Protein AF-L7JTT8-F1 (afdb_monomer_lite)

Secondary structure (DSSP, 8-state):
-----------GGG--TTS--SEEEEEHHHHHHHHHHHHHHHTSSS----EEEEEEEE--TTS-HHHHHHHHHHHHTSTTTT-TTEEEEEEEEES-----S-----SSEEEEEEES--HHHHHT--S--SEEEEES-EE-S-EE--TT--EEEEEEEEE-TT-EEEE-TT--EEEEEEEEEEEEETTTEEEEEEEEEEEEEEE-TTSPEEEEEEEEEE-S-EEEES-EEEEEEEEEEE-TT-EEEEEEEEEEEEEES-BEEEE-TTEEEEEEEEEES-BTTTEEEE--SEEEEEEEES-EE-S-EEE-SEEEEEEEES-EEPTT-EEEE-SPPSEEEEES-BEEEEETTTEEEEE-S-GGG-EEEEEEETTTEEEEEEEEEEEEE-SS-B--EEEEEEEEEEESS-EEEEE-TT-SEEEEES-BEEEEEEESEEEEEEEEEEEEEEEE-SSTTSPPEEEEEEEEEEEEEEE-S-EEEEEEES-EESSTT-EEEE-S-EEEEEEEEEEEEEEEGGGTEEEEEEEEEEEEEETTTTEEEEEEEEEE-SEE--TT--EEEEEEEEEPTT-EEEE-TT-SEEEEES-BEEEEETTSTT---EEE-TT-EEEEEEEETTEEEEEEES-EE-S-EEE-S-EEEEEEES-EESTT-EEEE-TT--EEEEES-BEEEEEEETTEEEEEEE-TT-EEEEE-SSTTSPEEEEEEEEE-SS-EE--TTEEEEEEEEEE-BTTB-EEE-TT--EEEEES-BEEEEES-GGG--EEEEES--SS-EEEEE--SS-EEEEEEEE-BTBPPEEEEEEESS-EEEEE-SHHHHTS--TTTSSSPPPEEEEEEE--S-----TTSPEEEE-SSEEEHHHHHHHHHHHHHTT--PPP--

Foldseek 3Di:
DDDPDDPDDDDLVRDDPVPQAQEDADELVCCVVCVVSLLVVQVPDDDQAAHAYEYEYDDDPPDDLVVSLVSVQDSLPGNNVLDPNHQEYEYAYECEEHAHDARDRPQHAYEYAYAQYAPNDLQRDHQAYAYYHYYCYEAEAAAEDHLNYQEYHYENYEYDPPHEYEAEQNHQWYWHAQHAAWYAYPQFGIKGAHGRWTWIWHADPVGAIETETERIEGDAAGEDEGAHPEAYAECYEYDQVYEHEYAEEAAYYEHYNYFYEYEDQRHAEYAYYEYELDECVGYHYHDYQEYAEYAYYLYEAAAAAEANHHYQYYYYENYEYDPPYEDEYQDAYQKYKHALYAAWYHYNVFWIWGADPRRHWWIWIWHADPPREIATATEQTEIEGDPPEPPHHQHAHYENYEYPDEHEYEDELNHAKHKYAQYAAKYAYHYQKGFIKGAHSGWIWIWHDPDRPHAIAIATERIEGAAAIERPDAHQEYHAYLYYYPDQAHEYEYQDHYQKYWYAQYAHFYYYVNQRFHRKGAHRWIWIQHLVQLETAIEHQIEGAAEEGDLSRAAYHAANYEYDPPHEYEDDPNHAWYWHAQYAAKYADHPPQQRGIFGDHRGWIWTWHHDDDQAIAIETEQGEAEAAGHRAARYQEYHAYNYHYDPQHEHEHHLNYFKYKHAQYQHWYWYDQPPFTDIDGDHGQKIWMWGDPDSNAAIEIEIEGEEFPAAAEGGLRHQEYEYENYEYAQRHEYEDELNHQEYEAEQYEYEYEDQECANHFKYKYHYYHQHKYKYKYADPAKWKKWKWWDWVPDDIDIAIEIDGGTAIEIDHPVLVPVDDDPVCVVTGDITIMMGTDDDPDDDDDPVHDYHYDPDRYDYPSVVVVVVVVVCVVVDDPDDDD

Organism: Trachipleistophora hominis (NCBI:txid72359)

Structure (mmCIF, N/CA/C/O backbone):
data_AF-L7JTT8-F1
#
_entry.id   AF-L7JTT8-F1
#
loop_
_atom_site.group_PDB
_atom_site.id
_atom_site.type_symbol
_atom_site.label_atom_id
_atom_site.label_alt_id
_atom_site.label_comp_id
_atom_site.label_asym_id
_atom_site.label_entity_id
_atom_site.label_seq_id
_atom_site.pdbx_PDB_ins_code
_atom_site.Cartn_x
_atom_site.Cartn_y
_atom_site.Cartn_z
_atom_site.occupancy
_atom_site.B_iso_or_equiv
_atom_site.auth_seq_id
_atom_site.auth_comp_id
_atom_site.auth_asym_id
_atom_site.auth_atom_id
_atom_site.pdbx_PDB_model_num
ATOM 1 N N . VAL A 1 1 ? -7.620 -20.771 49.310 1.00 27.98 1 VAL A N 1
ATOM 2 C CA . VAL A 1 1 ? -6.672 -21.508 50.173 1.00 27.98 1 VAL A CA 1
ATOM 3 C C . VAL A 1 1 ? -7.478 -22.608 50.812 1.00 27.98 1 VAL A C 1
ATOM 5 O O . VAL A 1 1 ? -8.262 -22.327 51.709 1.00 27.98 1 VAL A O 1
ATOM 8 N N . ASP A 1 2 ? -7.389 -23.804 50.242 1.00 24.67 2 ASP A N 1
ATOM 9 C CA . ASP A 1 2 ? -8.136 -24.966 50.705 1.00 24.67 2 ASP A CA 1
ATOM 10 C C . ASP A 1 2 ? -7.525 -25.446 52.020 1.00 24.67 2 ASP A C 1
ATOM 12 O O . ASP A 1 2 ? -6.419 -25.981 52.055 1.00 24.67 2 ASP A O 1
ATOM 16 N N . SER A 1 3 ? -8.224 -25.198 53.124 1.00 30.36 3 SER A N 1
ATOM 17 C CA . SER A 1 3 ? -7.958 -25.891 54.377 1.00 30.36 3 SER A CA 1
ATOM 18 C C . SER A 1 3 ? -8.435 -27.334 54.220 1.00 30.36 3 SER A C 1
ATOM 20 O O . SER A 1 3 ? -9.645 -27.582 54.177 1.00 30.36 3 SER A O 1
ATOM 22 N N . GLU A 1 4 ? -7.499 -28.278 54.116 1.00 32.50 4 GLU A N 1
ATOM 23 C CA . GLU A 1 4 ? -7.798 -29.708 54.188 1.00 32.50 4 GLU A CA 1
ATOM 24 C C . GLU A 1 4 ? -8.633 -29.971 55.449 1.00 32.50 4 GLU A C 1
ATOM 26 O O . GLU A 1 4 ? -8.182 -29.783 56.580 1.00 32.50 4 GLU A O 1
ATOM 31 N N . THR A 1 5 ? -9.901 -30.330 55.253 1.00 42.75 5 THR A N 1
ATOM 32 C CA . THR A 1 5 ? -10.816 -30.605 56.360 1.00 42.75 5 THR A CA 1
ATOM 33 C C . THR A 1 5 ? -10.633 -32.062 56.762 1.00 42.75 5 THR A C 1
ATOM 35 O O . THR A 1 5 ? -11.178 -32.963 56.129 1.00 42.75 5 THR A O 1
ATOM 38 N N . TYR A 1 6 ? -9.839 -32.303 57.803 1.00 40.25 6 TYR A N 1
ATOM 39 C CA . TYR A 1 6 ? -9.668 -33.635 58.376 1.00 40.25 6 TYR A CA 1
ATOM 40 C C . TYR A 1 6 ? -10.848 -33.953 59.297 1.00 40.25 6 TYR A C 1
ATOM 42 O O . TYR A 1 6 ? -10.952 -33.431 60.406 1.00 40.25 6 TYR A O 1
ATOM 50 N N . ILE A 1 7 ? -11.751 -34.818 58.835 1.00 49.19 7 ILE A N 1
ATOM 51 C CA . ILE A 1 7 ? -12.820 -35.372 59.670 1.00 49.19 7 ILE A CA 1
ATOM 52 C C . ILE A 1 7 ? -12.223 -36.548 60.446 1.00 49.19 7 ILE A C 1
ATOM 54 O O . ILE A 1 7 ? -12.081 -37.645 59.908 1.00 49.19 7 ILE A O 1
ATOM 58 N N . MET A 1 8 ? -11.839 -36.313 61.700 1.00 48.69 8 MET A N 1
ATOM 59 C CA . MET A 1 8 ? -11.282 -37.342 62.576 1.00 48.69 8 MET A CA 1
ATOM 60 C C . MET A 1 8 ? -12.337 -37.759 63.614 1.00 48.69 8 MET A C 1
ATOM 62 O O . MET A 1 8 ? -12.763 -36.917 64.406 1.00 48.69 8 MET A O 1
ATOM 66 N N . PRO A 1 9 ? -12.793 -39.025 63.632 1.00 54.25 9 PRO A N 1
ATOM 67 C CA . PRO A 1 9 ? -13.640 -39.525 64.707 1.00 54.25 9 PRO A CA 1
ATOM 68 C C . PRO A 1 9 ? -12.781 -39.678 65.968 1.00 54.25 9 PRO A C 1
ATOM 70 O O . PRO A 1 9 ? -11.876 -40.507 66.005 1.00 54.25 9 PRO A O 1
ATOM 73 N N . ILE A 1 10 ? -13.032 -38.850 66.982 1.00 59.66 10 ILE A N 1
ATOM 74 C CA . ILE A 1 10 ? -12.271 -38.830 68.238 1.00 59.66 10 ILE A CA 1
ATOM 75 C C . ILE A 1 10 ? -13.243 -39.063 69.396 1.00 59.66 10 ILE A C 1
ATOM 77 O O . ILE A 1 10 ? -14.279 -38.402 69.475 1.00 59.66 10 ILE A O 1
ATOM 81 N N . PHE A 1 11 ? -12.910 -39.969 70.318 1.00 64.25 11 PHE A N 1
ATOM 82 C CA . PHE A 1 11 ? -13.605 -40.047 71.603 1.00 64.25 11 PHE A CA 1
ATOM 83 C C . PHE A 1 11 ? -13.240 -38.820 72.446 1.00 64.25 11 PHE A C 1
ATOM 85 O O . PHE A 1 11 ? -12.066 -38.495 72.578 1.00 64.25 11 PHE A O 1
ATOM 92 N N . ILE A 1 12 ? -14.211 -38.146 73.071 1.00 65.31 12 ILE A N 1
ATOM 93 C CA . ILE A 1 12 ? -13.983 -36.887 73.821 1.00 65.31 12 ILE A CA 1
ATOM 94 C C . ILE A 1 12 ? -12.871 -37.014 74.875 1.00 65.31 12 ILE A C 1
ATOM 96 O O . ILE A 1 12 ? -12.099 -36.081 75.103 1.00 65.31 12 ILE A O 1
ATOM 100 N N . ASN A 1 13 ? -12.733 -38.195 75.477 1.00 65.50 13 ASN A N 1
ATOM 101 C CA . ASN A 1 13 ? -11.697 -38.477 76.470 1.00 65.50 13 ASN A CA 1
ATOM 102 C C . ASN A 1 13 ? -10.275 -38.457 75.871 1.00 65.50 13 ASN A C 1
ATOM 104 O O . ASN A 1 13 ? -9.331 -38.074 76.561 1.00 65.50 13 ASN A O 1
ATOM 108 N N . GLU A 1 14 ? -10.136 -38.783 74.584 1.00 63.78 14 GLU A N 1
ATOM 109 C CA . GLU A 1 14 ? -8.891 -38.786 73.800 1.00 63.78 14 GLU A CA 1
ATOM 110 C C . GLU A 1 14 ? -8.620 -37.437 73.113 1.00 63.78 14 GLU A C 1
ATOM 112 O O . GLU A 1 14 ? -7.566 -37.235 72.507 1.00 63.78 14 GLU A O 1
ATOM 117 N N . PHE A 1 15 ? -9.554 -36.486 73.225 1.00 67.25 15 PHE A N 1
ATOM 118 C CA . PHE A 1 15 ? -9.426 -35.159 72.642 1.00 67.25 15 PHE A CA 1
ATOM 119 C C . PHE A 1 15 ? -8.318 -34.367 73.354 1.00 67.25 15 PHE A C 1
ATOM 121 O O . PHE A 1 15 ? -8.438 -34.001 74.534 1.00 67.25 15 PHE A O 1
ATOM 128 N N . ASN A 1 16 ? -7.218 -34.134 72.632 1.00 62.75 16 ASN A N 1
ATOM 129 C CA . ASN A 1 16 ? -6.068 -33.369 73.095 1.00 62.75 16 ASN A CA 1
ATOM 130 C C . ASN A 1 16 ? -6.183 -31.911 72.624 1.00 62.75 16 ASN A C 1
ATOM 132 O O . ASN A 1 16 ? -5.993 -31.616 71.445 1.00 62.75 16 ASN A O 1
ATOM 136 N N . MET A 1 17 ? -6.452 -31.005 73.569 1.00 59.16 17 MET A N 1
ATOM 137 C CA . MET A 1 17 ? -6.662 -29.577 73.299 1.00 59.16 17 MET A CA 1
ATOM 138 C C . MET A 1 17 ? -5.411 -28.840 72.786 1.00 59.16 17 MET A C 1
ATOM 140 O O . MET A 1 17 ? -5.528 -27.720 72.301 1.00 59.16 17 MET A O 1
ATOM 144 N N . TYR A 1 18 ? -4.220 -29.453 72.843 1.00 59.47 18 TYR A N 1
ATOM 145 C CA . TYR A 1 18 ? -2.993 -28.872 72.279 1.00 59.47 18 TYR A CA 1
ATOM 146 C C . TYR A 1 18 ? -2.925 -28.931 70.743 1.00 59.47 18 TYR A C 1
ATOM 148 O O . TYR A 1 18 ? -2.085 -28.251 70.152 1.00 59.47 18 TYR A O 1
ATOM 156 N N . TYR A 1 19 ? -3.794 -29.703 70.080 1.00 58.41 19 TYR A N 1
ATOM 157 C CA . TYR A 1 19 ? -3.967 -29.614 68.629 1.00 58.41 19 TYR A CA 1
ATOM 158 C C . TYR A 1 19 ? -4.920 -28.458 68.322 1.00 58.41 19 TYR A C 1
ATOM 160 O O . TYR A 1 19 ? -6.042 -28.433 68.816 1.00 58.41 19 TYR A O 1
ATOM 168 N N . VAL A 1 20 ? -4.452 -27.468 67.557 1.00 56.12 20 VAL A N 1
ATOM 169 C CA . VAL A 1 20 ? -5.143 -26.185 67.348 1.00 56.12 20 VAL A CA 1
ATOM 170 C C . VAL A 1 20 ? -6.488 -26.397 66.648 1.00 56.12 20 VAL A C 1
ATOM 172 O O . VAL A 1 20 ? -6.570 -26.522 65.427 1.00 56.12 20 VAL A O 1
ATOM 175 N N . VAL A 1 21 ? -7.563 -26.437 67.430 1.00 63.09 21 VAL A N 1
ATOM 176 C CA . VAL A 1 21 ? -8.928 -26.559 66.920 1.00 63.09 21 VAL A CA 1
ATOM 177 C C . VAL A 1 21 ? -9.446 -25.161 66.625 1.00 63.09 21 VAL A C 1
ATOM 179 O O . VAL A 1 21 ? -9.810 -24.411 67.523 1.00 63.09 21 VAL A O 1
ATOM 182 N N . HIS A 1 22 ? -9.482 -24.800 65.347 1.00 72.31 22 HIS A N 1
ATOM 183 C CA . HIS A 1 22 ? -10.077 -23.535 64.911 1.00 72.31 22 HIS A CA 1
ATOM 184 C C . HIS A 1 22 ? -11.612 -23.604 64.829 1.00 72.31 22 HIS A C 1
ATOM 186 O O . HIS A 1 22 ? -12.284 -22.576 64.951 1.00 72.31 22 HIS A O 1
ATOM 192 N N . CYS A 1 23 ? -12.176 -24.803 64.636 1.00 80.19 23 CYS A N 1
ATOM 193 C CA . CYS A 1 23 ? -13.611 -25.023 64.469 1.00 80.19 23 CYS A CA 1
ATOM 194 C C . CYS A 1 23 ? -14.037 -26.405 64.992 1.00 80.19 23 CYS A C 1
ATOM 196 O O . CYS A 1 23 ? -13.415 -27.409 64.649 1.00 80.19 23 CYS A O 1
ATOM 198 N N . LEU A 1 24 ? -15.111 -26.455 65.779 1.00 82.12 24 LEU A N 1
ATOM 199 C CA . LEU A 1 24 ? -15.810 -27.677 66.175 1.00 82.12 24 LEU A CA 1
ATOM 200 C C . LEU A 1 24 ? -17.155 -27.739 65.462 1.00 82.12 24 LEU A C 1
ATOM 202 O O . LEU A 1 24 ? -17.934 -26.796 65.551 1.00 82.12 24 LEU A O 1
ATOM 206 N N . ILE A 1 25 ? -17.443 -28.855 64.799 1.00 84.31 25 ILE A N 1
ATOM 207 C CA . ILE A 1 25 ? -18.736 -29.113 64.158 1.00 84.31 25 ILE A CA 1
ATOM 208 C C . ILE A 1 25 ? -19.319 -30.364 64.801 1.00 84.31 25 ILE A C 1
ATOM 210 O O . ILE A 1 25 ? -18.666 -31.406 64.812 1.00 84.31 25 ILE A O 1
ATOM 214 N N . MET A 1 26 ? -20.529 -30.268 65.345 1.00 85.38 26 MET A N 1
ATOM 215 C CA . MET A 1 26 ? -21.175 -31.386 66.029 1.00 85.38 26 MET A CA 1
ATOM 216 C C . MET A 1 26 ? -22.682 -31.428 65.785 1.00 85.38 26 MET A C 1
ATOM 218 O O . MET A 1 26 ? -23.322 -30.405 65.547 1.00 85.38 26 MET A O 1
ATOM 222 N N . ASP A 1 27 ? -23.241 -32.632 65.861 1.00 85.62 27 ASP A N 1
ATOM 223 C CA . ASP A 1 27 ? -24.686 -32.860 65.887 1.00 85.62 27 ASP A CA 1
ATOM 224 C C . ASP A 1 27 ? -25.250 -32.570 67.289 1.00 85.62 27 ASP A C 1
ATOM 226 O O . ASP A 1 27 ? -24.572 -32.794 68.297 1.00 85.62 27 ASP A O 1
ATOM 230 N N . TYR A 1 28 ? -26.493 -32.091 67.372 1.00 86.69 28 TYR A N 1
ATOM 231 C CA . TYR A 1 28 ? -27.132 -31.761 68.648 1.00 86.69 28 TYR A CA 1
ATOM 232 C C . TYR A 1 28 ? -27.208 -32.944 69.626 1.00 86.69 28 TYR A C 1
ATOM 234 O O . TYR A 1 28 ? -27.111 -32.723 70.830 1.00 86.69 28 TYR A O 1
ATOM 242 N N . ARG A 1 29 ? -27.335 -34.189 69.143 1.00 85.31 29 ARG A N 1
ATOM 243 C CA . ARG A 1 29 ? -27.372 -35.391 69.999 1.00 85.31 29 ARG A CA 1
ATOM 244 C C . ARG A 1 29 ? -26.031 -35.644 70.660 1.00 85.31 29 ARG A C 1
ATOM 246 O O . ARG A 1 29 ? -25.969 -36.003 71.826 1.00 85.31 29 ARG A O 1
ATOM 253 N N . PHE A 1 30 ? -24.948 -35.402 69.924 1.00 85.44 30 PHE A N 1
ATOM 254 C CA . PHE A 1 30 ? -23.607 -35.510 70.480 1.00 85.44 30 PHE A CA 1
ATOM 255 C C . PHE A 1 30 ? -23.396 -34.490 71.600 1.00 85.44 30 PHE A C 1
ATOM 257 O O . PHE A 1 30 ? -22.829 -34.833 72.635 1.00 85.44 30 PHE A O 1
ATOM 264 N N . LEU A 1 31 ? -23.881 -33.259 71.409 1.00 86.38 31 LEU A N 1
ATOM 265 C CA . LEU A 1 31 ? -23.860 -32.238 72.452 1.00 86.38 31 LEU A CA 1
ATOM 266 C C . LEU A 1 31 ? -24.739 -32.633 73.652 1.00 86.38 31 LEU A C 1
ATOM 268 O O . LEU A 1 31 ? -24.303 -32.457 74.782 1.00 86.38 31 LEU A O 1
ATOM 272 N N . GLU A 1 32 ? -25.928 -33.198 73.415 1.00 84.94 32 GLU A N 1
ATOM 273 C CA . GLU A 1 32 ? -26.842 -33.686 74.463 1.00 84.94 32 GLU A CA 1
ATOM 274 C C . GLU A 1 32 ? -26.200 -34.780 75.322 1.00 84.94 32 GLU A C 1
ATOM 276 O O . GLU A 1 32 ? -26.195 -34.682 76.547 1.00 84.94 32 GLU A O 1
ATOM 281 N N . ASP A 1 33 ? -25.587 -35.777 74.688 1.00 84.88 33 ASP A N 1
ATOM 282 C CA . ASP A 1 33 ? -24.995 -36.923 75.382 1.00 84.88 33 ASP A CA 1
ATOM 283 C C . ASP A 1 33 ? -23.679 -36.578 76.104 1.00 84.88 33 ASP A C 1
ATOM 285 O O . ASP A 1 33 ? -23.238 -37.323 76.980 1.00 84.88 33 ASP A O 1
ATOM 289 N N . ASN A 1 34 ? -23.023 -35.468 75.738 1.00 84.44 34 ASN A N 1
ATOM 290 C CA . ASN A 1 34 ? -21.659 -35.163 76.177 1.00 84.44 34 ASN A CA 1
ATOM 291 C C . ASN A 1 34 ? -21.454 -33.743 76.725 1.00 84.44 34 ASN A C 1
ATOM 293 O O . ASN A 1 34 ? -20.308 -33.315 76.882 1.00 84.44 34 ASN A O 1
ATOM 297 N N . GLU A 1 35 ? -22.527 -33.016 77.039 1.00 84.25 35 GLU A N 1
ATOM 298 C CA . GLU A 1 35 ? -22.464 -31.636 77.535 1.00 84.25 35 GLU A CA 1
ATOM 299 C C . GLU A 1 35 ? -21.463 -31.483 78.686 1.00 84.25 35 GLU A C 1
ATOM 301 O O . GLU A 1 35 ? -20.560 -30.652 78.607 1.00 84.25 35 GLU A O 1
ATOM 306 N N . GLN A 1 36 ? -21.599 -32.307 79.731 1.00 82.12 36 GLN A N 1
ATOM 307 C CA . GLN A 1 36 ? -20.771 -32.213 80.934 1.00 82.12 36 GLN A CA 1
ATOM 308 C C . GLN A 1 36 ? -19.291 -32.476 80.625 1.00 82.12 36 GLN A C 1
ATOM 310 O O . GLN A 1 36 ? -18.429 -31.750 81.104 1.00 82.12 36 GLN A O 1
ATOM 315 N N . LEU A 1 37 ? -18.987 -33.458 79.767 1.00 82.25 37 LEU A N 1
ATOM 316 C CA . LEU A 1 37 ? -17.610 -33.785 79.378 1.00 82.25 37 LEU A CA 1
ATOM 317 C C . LEU A 1 37 ? -16.963 -32.660 78.561 1.00 82.25 37 LEU A C 1
ATOM 319 O O . LEU A 1 37 ? -15.780 -32.369 78.738 1.00 82.25 37 LEU A O 1
ATOM 323 N N . LEU A 1 38 ? -17.731 -32.028 77.669 1.00 81.69 38 LEU A N 1
ATOM 324 C CA . LEU A 1 38 ? -17.284 -30.871 76.893 1.00 81.69 38 LEU A CA 1
ATOM 325 C C . LEU A 1 38 ? -17.096 -29.649 77.800 1.00 81.69 38 LEU A C 1
ATOM 327 O O . LEU A 1 38 ? -16.070 -28.977 77.719 1.00 81.69 38 LEU A O 1
ATOM 331 N N . ALA A 1 39 ? -18.040 -29.383 78.702 1.00 78.81 39 ALA A N 1
ATOM 332 C CA . ALA A 1 39 ? -17.930 -28.300 79.670 1.00 78.81 39 ALA A CA 1
ATOM 333 C C . ALA A 1 39 ? -16.695 -28.476 80.560 1.00 78.81 39 ALA A C 1
ATOM 335 O O . ALA A 1 39 ? -15.906 -27.543 80.686 1.00 78.81 39 ALA A O 1
ATOM 336 N N . ASP A 1 40 ? -16.483 -29.676 81.103 1.00 79.06 40 ASP A N 1
ATOM 337 C CA . ASP A 1 40 ? -15.329 -29.991 81.940 1.00 79.06 40 ASP A CA 1
ATOM 338 C C . ASP A 1 40 ? -14.029 -29.831 81.141 1.00 79.06 40 ASP A C 1
ATOM 340 O O . ASP A 1 40 ? -13.128 -29.138 81.591 1.00 79.06 40 ASP A O 1
ATOM 344 N N . LYS A 1 41 ? -13.927 -30.369 79.916 1.00 76.38 41 LYS A N 1
ATOM 345 C CA . LYS A 1 41 ? -12.713 -30.239 79.084 1.00 76.38 41 LYS A CA 1
ATOM 346 C C . LYS A 1 41 ? -12.350 -28.786 78.770 1.00 76.38 41 LYS A C 1
ATOM 348 O O . LYS A 1 41 ? -11.179 -28.437 78.871 1.00 76.38 41 LYS A O 1
ATOM 353 N N . PHE A 1 42 ? -13.321 -27.955 78.391 1.00 74.56 42 PHE A N 1
ATOM 354 C CA . PHE A 1 42 ? -13.071 -26.591 77.905 1.00 74.56 42 PHE A CA 1
ATOM 355 C C . PHE A 1 42 ? -13.105 -25.509 78.999 1.00 74.56 42 PHE A C 1
ATOM 357 O O . PHE A 1 42 ? -12.695 -24.380 78.727 1.00 74.56 42 PHE A O 1
ATOM 364 N N . ASN A 1 43 ? -13.529 -25.847 80.225 1.00 70.12 43 ASN A N 1
ATOM 365 C CA . ASN A 1 43 ? -13.457 -24.972 81.405 1.00 70.12 43 ASN A CA 1
ATOM 366 C C . ASN A 1 43 ? -12.253 -25.269 82.334 1.00 70.12 43 ASN A C 1
ATOM 368 O O . ASN A 1 43 ? -12.160 -24.656 83.399 1.00 70.12 43 ASN A O 1
ATOM 372 N N . ILE A 1 44 ? -11.331 -26.180 81.975 1.00 58.59 44 ILE A N 1
ATOM 373 C CA . ILE A 1 44 ? -10.122 -26.472 82.774 1.00 58.59 44 ILE A CA 1
ATOM 374 C C . ILE A 1 44 ? -9.041 -25.394 82.570 1.00 58.59 44 ILE A C 1
ATOM 376 O O . ILE A 1 44 ? -8.459 -25.281 81.492 1.00 58.59 44 ILE A O 1
ATOM 380 N N . ASP A 1 45 ? -8.740 -24.691 83.668 1.00 53.44 45 ASP A N 1
ATOM 381 C CA . ASP A 1 45 ? -7.592 -23.811 83.935 1.00 53.44 45 ASP A CA 1
ATOM 382 C C . ASP A 1 45 ? -7.370 -22.604 82.999 1.00 53.44 45 ASP A C 1
ATOM 384 O O . ASP A 1 45 ? -7.882 -22.522 81.894 1.00 53.44 45 ASP A O 1
ATOM 388 N N . SER A 1 46 ? -6.593 -21.630 83.499 1.00 54.62 46 SER A N 1
ATOM 389 C CA . SER A 1 46 ? -6.308 -20.243 83.042 1.00 54.62 46 SER A CA 1
ATOM 390 C C . SER A 1 46 ? -6.059 -19.926 81.544 1.00 54.62 46 SER A C 1
ATOM 392 O O . SER A 1 46 ? -5.718 -18.790 81.204 1.00 54.62 46 SER A O 1
ATOM 394 N N . THR A 1 47 ? -6.219 -20.880 80.635 1.00 59.00 47 THR A N 1
ATOM 395 C CA . THR A 1 47 ? -6.005 -20.755 79.191 1.00 59.00 47 THR A CA 1
ATOM 396 C C . THR A 1 47 ? -7.291 -20.310 78.489 1.00 59.00 47 THR A C 1
ATOM 398 O O . THR A 1 47 ? -8.272 -21.045 78.444 1.00 59.00 47 THR A O 1
ATOM 401 N N . LYS A 1 48 ? -7.293 -19.106 77.901 1.00 65.00 48 LYS A N 1
ATOM 402 C CA . LYS A 1 48 ? -8.394 -18.641 77.039 1.00 65.00 48 LYS A CA 1
ATOM 403 C C . LYS A 1 48 ? -8.282 -19.289 75.660 1.00 65.00 48 LYS A C 1
ATOM 405 O O . LYS A 1 48 ? -7.465 -18.866 74.842 1.00 65.00 48 LYS A O 1
ATOM 410 N N . TRP A 1 49 ? -9.087 -20.315 75.412 1.00 73.81 49 TRP A N 1
ATOM 411 C CA . TRP A 1 49 ? -9.226 -20.919 74.088 1.00 73.81 49 TRP A CA 1
ATOM 412 C C . TRP A 1 49 ? -10.070 -20.014 73.189 1.00 73.81 49 TRP A C 1
ATOM 414 O O . TRP A 1 49 ? -10.916 -19.284 73.680 1.00 73.81 49 TRP A O 1
ATOM 424 N N . ASN A 1 50 ? -9.830 -20.029 71.879 1.00 75.81 50 ASN A N 1
ATOM 425 C CA . ASN A 1 50 ? -10.551 -19.192 70.919 1.00 75.81 50 ASN A CA 1
ATOM 426 C C . ASN A 1 50 ? -10.881 -20.026 69.680 1.00 75.81 50 ASN A C 1
ATOM 428 O O . ASN A 1 50 ? -10.021 -20.212 68.819 1.00 75.81 50 ASN A O 1
ATOM 432 N N . PHE A 1 51 ? -12.113 -20.523 69.583 1.00 80.25 51 PHE A N 1
ATOM 433 C CA . PHE A 1 51 ? -12.547 -21.355 68.457 1.00 80.25 51 PHE A CA 1
ATOM 434 C C . PHE A 1 51 ? -13.979 -21.036 68.008 1.00 80.25 51 PHE A C 1
ATOM 436 O O . PHE A 1 51 ? -14.726 -20.325 68.685 1.00 80.25 51 PHE A O 1
ATOM 443 N N . SER A 1 52 ? -14.346 -21.534 66.824 1.00 85.06 52 SER A N 1
ATOM 444 C CA . SER A 1 52 ? -15.716 -21.468 66.298 1.00 85.06 52 SER A CA 1
ATOM 445 C C . SER A 1 52 ? -16.473 -22.755 66.623 1.00 85.06 52 SER A C 1
ATOM 447 O O . SER A 1 52 ? -15.914 -23.840 66.484 1.00 85.06 52 SER A O 1
ATOM 449 N N . LEU A 1 53 ? -17.739 -22.657 67.020 1.00 87.44 53 LEU A N 1
ATOM 450 C CA . LEU A 1 53 ? -18.602 -23.813 67.272 1.00 87.44 53 LEU A CA 1
ATOM 451 C C . LEU A 1 53 ? -19.757 -23.826 66.267 1.00 87.44 53 LEU A C 1
ATOM 453 O O . LEU A 1 53 ? -20.470 -22.834 66.154 1.00 87.44 53 LEU A O 1
ATOM 457 N N . GLN A 1 54 ? -19.968 -24.946 65.577 1.00 89.69 54 GLN A N 1
ATOM 458 C CA . GLN A 1 54 ? -21.142 -25.219 64.753 1.00 89.69 54 GLN A CA 1
ATOM 459 C C . GLN A 1 54 ? -21.961 -26.367 65.354 1.00 89.69 54 GLN A C 1
ATOM 461 O O . GLN A 1 54 ? -21.431 -27.456 65.579 1.00 89.69 54 GLN A O 1
ATOM 466 N N . ILE A 1 55 ? -23.257 -26.131 65.561 1.00 90.00 55 ILE A N 1
ATOM 467 C CA . ILE A 1 55 ? -24.212 -27.129 66.058 1.00 90.00 55 ILE A CA 1
ATOM 468 C C . ILE A 1 55 ? -25.256 -27.397 64.975 1.00 90.00 55 ILE A C 1
ATOM 470 O O . ILE A 1 55 ? -25.964 -26.481 64.552 1.00 90.00 55 ILE A O 1
ATOM 474 N N . ASP A 1 56 ? -25.365 -28.653 64.552 1.00 90.62 56 ASP A N 1
ATOM 475 C CA . ASP A 1 56 ? -26.340 -29.114 63.569 1.00 90.62 56 ASP A CA 1
ATOM 476 C C . ASP A 1 56 ? -27.557 -29.758 64.263 1.00 90.62 56 ASP A C 1
ATOM 478 O O . ASP A 1 56 ? -27.450 -30.785 64.932 1.00 90.62 56 ASP A O 1
ATOM 482 N N . PHE A 1 57 ? -28.738 -29.177 64.060 1.00 87.94 57 PHE A N 1
ATOM 483 C CA . PHE A 1 57 ? -30.030 -29.674 64.530 1.00 87.94 57 PHE A CA 1
ATOM 484 C C . PHE A 1 57 ? -30.777 -30.387 63.394 1.00 87.94 57 PHE A C 1
ATOM 486 O O . PHE A 1 57 ? -31.458 -29.750 62.583 1.00 87.94 57 PHE A O 1
ATOM 493 N N . LYS A 1 58 ? -30.643 -31.719 63.340 1.00 85.81 58 LYS A N 1
ATOM 494 C CA . LYS A 1 58 ? -31.300 -32.615 62.370 1.00 85.81 58 LYS A CA 1
ATOM 495 C C . LYS A 1 58 ? -32.257 -33.568 63.092 1.00 85.81 58 LYS A C 1
ATOM 497 O O . LYS A 1 58 ? -31.861 -34.647 63.527 1.00 85.81 58 LYS A O 1
ATOM 502 N N . PHE A 1 59 ? -33.519 -33.170 63.234 1.00 78.00 59 PHE A N 1
ATOM 503 C CA . PHE A 1 59 ? -34.525 -33.985 63.924 1.00 78.00 59 PHE A CA 1
ATOM 504 C C . PHE A 1 59 ? -35.012 -35.140 63.049 1.00 78.00 59 PHE A C 1
ATOM 506 O O . PHE A 1 59 ? -35.143 -35.015 61.831 1.00 78.00 59 PHE A O 1
ATOM 513 N N . GLN A 1 60 ? -35.312 -36.282 63.668 1.00 68.56 60 GLN A N 1
ATOM 514 C CA . GLN A 1 60 ? -35.947 -37.390 62.955 1.00 68.56 60 GLN A CA 1
ATOM 515 C C . GLN A 1 60 ? -37.465 -37.176 62.911 1.00 68.56 60 GLN A C 1
ATOM 517 O O . GLN A 1 60 ? -38.057 -36.715 63.881 1.00 68.56 60 GLN A O 1
ATOM 522 N N . ILE A 1 61 ? -38.113 -37.614 61.823 1.00 58.53 61 ILE A N 1
ATOM 523 C CA . ILE A 1 61 ? -39.556 -37.451 61.514 1.00 58.53 61 ILE A CA 1
ATOM 524 C C . ILE A 1 61 ? -40.511 -37.878 62.666 1.00 58.53 61 ILE A C 1
ATOM 526 O O . ILE A 1 61 ? -41.693 -37.550 62.651 1.00 58.53 61 ILE A O 1
ATOM 530 N N . LYS A 1 62 ? -40.026 -38.612 63.678 1.00 58.25 62 LYS A N 1
ATOM 531 C CA . LYS A 1 62 ? -40.811 -39.144 64.806 1.00 58.25 62 LYS A CA 1
ATOM 532 C C . LYS A 1 62 ? -40.714 -38.348 66.119 1.00 58.25 62 LYS A C 1
ATOM 534 O O . LYS A 1 62 ? -41.428 -38.695 67.059 1.00 58.25 62 LYS A O 1
ATOM 539 N N . GLU A 1 63 ? -39.850 -37.340 66.237 1.00 64.69 63 GLU A N 1
ATOM 540 C CA . GLU A 1 63 ? -39.748 -36.539 67.469 1.00 64.69 63 GLU A CA 1
ATOM 541 C C . GLU A 1 63 ? -40.948 -35.581 67.591 1.00 64.69 63 GLU A C 1
ATOM 543 O O . GLU A 1 63 ? -41.287 -34.868 66.649 1.00 64.69 63 GLU A O 1
ATOM 548 N N . LYS A 1 64 ? -41.629 -35.564 68.750 1.00 66.25 64 LYS A N 1
ATOM 549 C CA . LYS A 1 64 ? -42.712 -34.598 69.001 1.00 66.25 64 LYS A CA 1
ATOM 550 C C . LYS A 1 64 ? -42.116 -33.186 69.086 1.00 66.25 64 LYS A C 1
ATOM 552 O O . LYS A 1 64 ? -41.124 -32.980 69.786 1.00 66.25 64 LYS A O 1
ATOM 557 N N . ASN A 1 65 ? -42.757 -32.212 68.438 1.00 67.44 65 ASN A N 1
ATOM 558 C CA . ASN A 1 65 ? -42.278 -30.823 68.377 1.00 67.44 65 ASN A CA 1
ATOM 559 C C . ASN A 1 65 ? -41.990 -30.209 69.760 1.00 67.44 65 ASN A C 1
ATOM 561 O O . ASN A 1 65 ? -40.971 -29.549 69.918 1.00 67.44 65 ASN A O 1
ATOM 565 N N . GLU A 1 66 ? -42.828 -30.463 70.770 1.00 67.12 66 GLU A N 1
ATOM 566 C CA . GLU A 1 66 ? -42.633 -29.935 72.135 1.00 67.12 66 GLU A CA 1
ATOM 567 C C . GLU A 1 66 ? -41.315 -30.421 72.762 1.00 67.12 66 GLU A C 1
ATOM 569 O O . GLU A 1 66 ? -40.519 -29.615 73.236 1.00 67.12 66 GLU A O 1
ATOM 574 N N . THR A 1 67 ? -41.016 -31.722 72.661 1.00 74.31 67 THR A N 1
ATOM 575 C CA . THR A 1 67 ? -39.752 -32.292 73.159 1.00 74.31 67 THR A CA 1
ATOM 576 C C . THR A 1 67 ? -38.522 -31.791 72.402 1.00 74.31 67 THR A C 1
ATOM 578 O O . THR A 1 67 ? -37.452 -31.675 72.992 1.00 74.31 67 THR A O 1
ATOM 581 N N . ALA A 1 68 ? -38.649 -31.480 71.109 1.00 76.50 68 ALA A N 1
ATOM 582 C CA . ALA A 1 68 ? -37.552 -30.922 70.318 1.00 76.50 68 ALA A CA 1
ATOM 583 C C . ALA A 1 68 ? -37.254 -29.463 70.705 1.00 76.50 68 ALA A C 1
ATOM 585 O O . ALA A 1 68 ? -36.090 -29.093 70.843 1.00 76.50 68 ALA A O 1
ATOM 586 N N . ILE A 1 69 ? -38.295 -28.653 70.938 1.00 77.31 69 ILE A N 1
ATOM 587 C CA . ILE A 1 69 ? -38.165 -27.249 71.355 1.00 77.31 69 ILE A CA 1
ATOM 588 C C . ILE A 1 69 ? -37.445 -27.146 72.702 1.00 77.31 69 ILE A C 1
ATOM 590 O O . ILE A 1 69 ? -36.507 -26.357 72.833 1.00 77.31 69 ILE A O 1
ATOM 594 N N . ASP A 1 70 ? -37.847 -27.954 73.685 1.00 76.75 70 ASP A N 1
ATOM 595 C CA . ASP A 1 70 ? -37.217 -27.951 75.008 1.00 76.75 70 ASP A CA 1
ATOM 596 C C . ASP A 1 70 ? -35.744 -28.369 74.924 1.00 76.75 70 ASP A C 1
ATOM 598 O O . ASP A 1 70 ? -34.885 -27.689 75.480 1.00 76.75 70 ASP A O 1
ATOM 602 N N . LYS A 1 71 ? -35.424 -29.404 74.134 1.00 80.31 71 LYS A N 1
ATOM 603 C CA . LYS A 1 71 ? -34.038 -29.836 73.892 1.00 80.31 71 LYS A CA 1
ATOM 604 C C . LYS A 1 71 ? -33.174 -28.737 73.278 1.00 80.31 71 LYS A C 1
ATOM 606 O O . LYS A 1 71 ? -32.075 -28.491 73.764 1.00 80.31 71 LYS A O 1
ATOM 611 N N . ILE A 1 72 ? -33.659 -28.048 72.244 1.00 82.19 72 ILE A N 1
ATOM 612 C CA . ILE A 1 72 ? -32.928 -26.933 71.618 1.00 82.19 72 ILE A CA 1
ATOM 613 C C . ILE A 1 72 ? -32.629 -25.845 72.654 1.00 82.19 72 ILE A C 1
ATOM 615 O O . ILE A 1 72 ? -31.496 -25.370 72.747 1.00 82.19 72 ILE A O 1
ATOM 619 N N . ASN A 1 73 ? -33.637 -25.457 73.441 1.00 77.44 73 ASN A N 1
ATOM 620 C CA . ASN A 1 73 ? -33.487 -24.409 74.446 1.00 77.44 73 ASN A CA 1
ATOM 621 C C . ASN A 1 73 ? -32.515 -24.819 75.560 1.00 77.44 73 ASN A C 1
ATOM 623 O O . ASN A 1 73 ? -31.726 -23.984 75.998 1.00 77.44 73 ASN A O 1
ATOM 627 N N . THR A 1 74 ? -32.536 -26.078 76.005 1.00 82.00 74 THR A N 1
ATOM 628 C CA . THR A 1 74 ? -31.593 -26.586 77.011 1.00 82.00 74 THR A CA 1
ATOM 629 C C . THR A 1 74 ? -30.163 -26.595 76.474 1.00 82.00 74 THR A C 1
ATOM 631 O O . THR A 1 74 ? -29.271 -26.049 77.119 1.00 82.00 74 THR A O 1
ATOM 634 N N . LEU A 1 75 ? -29.943 -27.124 75.266 1.00 84.31 75 LEU A N 1
ATOM 635 C CA . LEU A 1 75 ? -28.601 -27.264 74.687 1.00 84.31 75 LEU A CA 1
ATOM 636 C C . LEU A 1 75 ? -27.948 -25.921 74.359 1.00 84.31 75 LEU A C 1
ATOM 638 O O . LEU A 1 75 ? -26.749 -25.759 74.550 1.00 84.31 75 LEU A O 1
ATOM 642 N N . LEU A 1 76 ? -28.714 -24.934 73.896 1.00 79.94 76 LEU A N 1
ATOM 643 C CA . LEU A 1 76 ? -28.161 -23.607 73.614 1.00 79.94 76 LEU A CA 1
ATOM 644 C C . LEU A 1 76 ? -27.879 -22.784 74.876 1.00 79.94 76 LEU A C 1
ATOM 646 O O . LEU A 1 76 ? -27.074 -21.859 74.822 1.00 79.94 76 LEU A O 1
ATOM 650 N N . ASN A 1 77 ? -28.512 -23.122 76.003 1.00 79.31 77 ASN A N 1
ATOM 651 C CA . ASN A 1 77 ? -28.246 -22.501 77.302 1.00 79.31 77 ASN A CA 1
ATOM 652 C C . ASN A 1 77 ? -27.215 -23.271 78.139 1.00 79.31 77 ASN A C 1
ATOM 654 O O . ASN A 1 77 ? -26.941 -22.885 79.279 1.00 79.31 77 ASN A O 1
ATOM 658 N N . CYS A 1 78 ? -26.641 -24.340 77.592 1.00 83.38 78 CYS A N 1
ATOM 659 C CA . CYS A 1 78 ? -25.728 -25.192 78.323 1.00 83.38 78 CYS A CA 1
ATOM 660 C C . CYS A 1 78 ? -24.406 -24.487 78.656 1.00 83.38 78 CYS A C 1
ATOM 662 O O . CYS A 1 78 ? -23.989 -23.525 77.998 1.00 83.38 78 CYS A O 1
ATOM 664 N N . SER A 1 79 ? -23.726 -24.976 79.693 1.00 81.50 79 SER A N 1
ATOM 665 C CA . SER A 1 79 ? -22.484 -24.368 80.192 1.00 81.50 79 SER A CA 1
ATOM 666 C C . SER A 1 79 ? -21.366 -24.339 79.138 1.00 81.50 79 SER A C 1
ATOM 668 O O . SER A 1 79 ? -20.606 -23.372 79.074 1.00 81.50 79 SER A O 1
ATOM 670 N N . PHE A 1 80 ? -21.307 -25.347 78.262 1.00 84.88 80 PHE A N 1
ATOM 671 C CA . PHE A 1 80 ? -20.324 -25.433 77.184 1.00 84.88 80 PHE A CA 1
ATOM 672 C C . PHE A 1 80 ? -20.564 -24.401 76.069 1.00 84.88 80 PHE A C 1
ATOM 674 O O . PHE A 1 80 ? -19.659 -23.635 75.748 1.00 84.88 80 PHE A O 1
ATOM 681 N N . VAL A 1 81 ? -21.781 -24.313 75.513 1.00 84.00 81 VAL A N 1
ATOM 682 C CA . VAL A 1 81 ? -22.131 -23.342 74.448 1.00 84.00 81 VAL A CA 1
ATOM 683 C C . VAL A 1 81 ? -21.965 -21.898 74.935 1.00 84.00 81 VAL A C 1
ATOM 685 O O . VAL A 1 81 ? -21.551 -20.997 74.191 1.00 84.00 81 VAL A O 1
ATOM 688 N N . ASN A 1 82 ? -22.210 -21.677 76.225 1.00 78.56 82 ASN A N 1
ATOM 689 C CA . ASN A 1 82 ? -22.062 -20.375 76.855 1.00 78.56 82 ASN A CA 1
ATOM 690 C C . ASN A 1 82 ? -20.625 -20.036 77.284 1.00 78.56 82 ASN A C 1
ATOM 692 O O . ASN A 1 82 ? -20.371 -18.871 77.583 1.00 78.56 82 ASN A O 1
ATOM 696 N N . CYS A 1 83 ? -19.656 -20.950 77.169 1.00 78.06 83 CYS A N 1
ATOM 697 C CA . CYS A 1 83 ? -18.245 -20.714 77.508 1.00 78.06 83 CYS A CA 1
ATOM 698 C C . CYS A 1 83 ? -17.621 -19.530 76.735 1.00 78.06 83 CYS A C 1
ATOM 700 O O . CYS A 1 83 ? -17.842 -19.379 75.529 1.00 78.06 83 CYS A O 1
ATOM 702 N N . GLU A 1 84 ? -16.813 -18.694 77.403 1.00 76.94 84 GLU A N 1
ATOM 703 C CA . GLU A 1 84 ? -16.132 -17.531 76.794 1.00 76.94 84 GLU A CA 1
ATOM 704 C C . GLU A 1 84 ? -15.183 -17.909 75.647 1.00 76.94 84 GLU A C 1
ATOM 706 O O . GLU A 1 84 ? -14.879 -17.069 74.806 1.00 76.94 84 GLU A O 1
ATOM 711 N N . SER A 1 85 ? -14.761 -19.173 75.579 1.00 78.94 85 SER A N 1
ATOM 712 C CA . SER A 1 85 ? -13.824 -19.673 74.572 1.00 78.94 85 SER A CA 1
ATOM 713 C C . SER A 1 85 ? -14.385 -19.744 73.140 1.00 78.94 85 SER A C 1
ATOM 715 O O . SER A 1 85 ? -13.644 -19.947 72.172 1.00 78.94 85 SER A O 1
ATOM 717 N N . ILE A 1 86 ? -15.707 -19.607 72.990 1.00 82.19 86 ILE A N 1
ATOM 718 C CA . ILE A 1 86 ? -16.401 -19.635 71.698 1.00 82.19 86 ILE A CA 1
ATOM 719 C C . ILE A 1 86 ? -16.542 -18.203 71.179 1.00 82.19 86 ILE A C 1
ATOM 721 O O . ILE A 1 86 ? -17.392 -17.444 71.648 1.00 82.19 86 ILE A O 1
ATOM 725 N N . ASN A 1 87 ? -15.746 -17.855 70.166 1.00 78.88 87 ASN A N 1
ATOM 726 C CA . ASN A 1 87 ? -15.782 -16.529 69.536 1.00 78.88 87 ASN A CA 1
ATOM 727 C C . ASN A 1 87 ? -16.874 -16.390 68.475 1.00 78.88 87 ASN A C 1
ATOM 729 O O . ASN A 1 87 ? -17.344 -15.281 68.214 1.00 78.88 87 ASN A O 1
ATOM 733 N N . ASN A 1 88 ? -17.251 -17.502 67.843 1.00 85.00 88 ASN A N 1
ATOM 734 C CA . ASN A 1 88 ? -18.300 -17.536 66.835 1.00 85.00 88 ASN A CA 1
ATOM 735 C C . ASN A 1 88 ? -19.168 -18.780 67.027 1.00 85.00 88 ASN A C 1
ATOM 737 O O . ASN A 1 88 ? -18.644 -19.895 67.085 1.00 85.00 88 ASN A O 1
ATOM 741 N N . LEU A 1 89 ? -20.481 -18.582 67.123 1.00 88.12 89 LEU A N 1
ATOM 742 C CA . LEU A 1 89 ? -21.459 -19.653 67.287 1.00 88.12 89 LEU A CA 1
ATOM 743 C C . LEU A 1 89 ? -22.335 -19.757 66.037 1.00 88.12 89 LEU A C 1
ATOM 745 O O . LEU A 1 89 ? -23.125 -18.862 65.746 1.00 88.12 89 LEU A O 1
ATOM 749 N N . LYS A 1 90 ? -22.244 -20.876 65.324 1.00 90.25 90 LYS A N 1
ATOM 750 C CA . LYS A 1 90 ? -23.067 -21.177 64.156 1.00 90.25 90 LYS A CA 1
ATOM 751 C C . LYS A 1 90 ? -24.105 -22.242 64.496 1.00 90.25 90 LYS A C 1
ATOM 753 O O . LYS A 1 90 ? -23.767 -23.355 64.881 1.00 90.25 90 LYS A O 1
ATOM 758 N N . ILE A 1 91 ? -25.378 -21.913 64.339 1.00 90.69 91 ILE A N 1
ATOM 759 C CA . ILE A 1 91 ? -26.492 -22.808 64.658 1.00 90.69 91 ILE A CA 1
ATOM 760 C C . ILE A 1 91 ? -27.195 -23.168 63.357 1.00 90.69 91 ILE A C 1
ATOM 762 O O . ILE A 1 91 ? -27.719 -22.287 62.682 1.00 90.69 91 ILE A O 1
ATOM 766 N N . CYS A 1 92 ? -27.212 -24.449 63.002 1.00 91.69 92 CYS A N 1
ATOM 767 C CA . CYS A 1 92 ? -27.790 -24.938 61.757 1.00 91.69 92 CYS A CA 1
ATOM 768 C C . CYS A 1 92 ? -29.051 -25.760 62.028 1.00 91.69 92 CYS A C 1
ATOM 770 O O . CYS A 1 92 ? -28.986 -26.782 62.701 1.00 91.69 92 CYS A O 1
ATOM 772 N N . PHE A 1 93 ? -30.180 -25.362 61.453 1.00 91.31 93 PHE A N 1
ATOM 773 C CA . PHE A 1 93 ? -31.436 -26.105 61.467 1.00 91.31 93 PHE A CA 1
ATOM 774 C C . PHE A 1 93 ? -31.722 -26.698 60.087 1.00 91.31 93 PHE A C 1
ATOM 776 O O . PHE A 1 93 ? -31.536 -26.026 59.069 1.00 91.31 93 PHE A O 1
ATOM 783 N N . TYR A 1 94 ? -32.201 -27.942 60.063 1.00 90.56 94 TYR A N 1
ATOM 784 C CA . TYR A 1 94 ? -32.525 -28.670 58.835 1.00 90.56 94 TYR A CA 1
ATOM 785 C C . TYR A 1 94 ? -33.930 -29.269 58.916 1.00 90.56 94 TYR A C 1
ATOM 787 O O . TYR A 1 94 ? -34.250 -29.921 59.907 1.00 90.56 94 TYR A O 1
ATOM 795 N N . ASP A 1 95 ? -34.743 -29.074 57.874 1.00 87.19 95 ASP A N 1
ATOM 796 C CA . ASP A 1 95 ? -36.058 -29.717 57.698 1.00 87.19 95 ASP A CA 1
ATOM 797 C C . ASP A 1 95 ? -37.043 -29.486 58.867 1.00 87.19 95 ASP A C 1
ATOM 799 O O . ASP A 1 95 ? -37.869 -30.337 59.203 1.00 87.19 95 ASP A O 1
ATOM 803 N N . THR A 1 96 ? -36.962 -28.321 59.516 1.00 82.81 96 THR A N 1
ATOM 804 C CA . THR A 1 96 ? -37.741 -27.986 60.719 1.00 82.81 96 THR A CA 1
ATOM 805 C C . THR A 1 96 ? -38.769 -26.884 60.478 1.00 82.81 96 THR A C 1
ATOM 807 O O . THR A 1 96 ? -38.457 -25.815 59.958 1.00 82.81 96 THR A O 1
ATOM 810 N N . ASN A 1 97 ? -40.004 -27.092 60.942 1.00 80.69 97 ASN A N 1
ATOM 811 C CA . ASN A 1 97 ? -41.021 -26.040 61.046 1.00 80.69 97 ASN A CA 1
ATOM 812 C C . ASN A 1 97 ? -41.636 -26.040 62.452 1.00 80.69 97 ASN A C 1
ATOM 814 O O . ASN A 1 97 ? -42.667 -26.666 62.690 1.00 80.69 97 ASN A O 1
ATOM 818 N N . MET A 1 98 ? -40.962 -25.387 63.400 1.00 82.81 98 MET A N 1
ATOM 819 C CA . MET A 1 98 ? -41.399 -25.293 64.794 1.00 82.81 98 MET A CA 1
ATOM 820 C C . MET A 1 98 ? -41.178 -23.880 65.329 1.00 82.81 98 MET A C 1
ATOM 822 O O . MET A 1 98 ? -40.201 -23.230 64.967 1.00 82.81 98 MET A O 1
ATOM 826 N N . LYS A 1 99 ? -42.068 -23.417 66.208 1.00 82.44 99 LYS A N 1
ATOM 827 C CA . LYS A 1 99 ? -41.952 -22.118 66.875 1.00 82.44 99 LYS A CA 1
ATOM 828 C C . LYS A 1 99 ? -41.122 -22.261 68.152 1.00 82.44 99 LYS A C 1
ATOM 830 O O . LYS A 1 99 ? -41.497 -23.016 69.044 1.00 82.44 99 LYS A O 1
ATOM 835 N N . LEU A 1 100 ? -40.016 -21.533 68.251 1.00 80.19 100 LEU A N 1
ATOM 836 C CA . LEU A 1 100 ? -39.160 -21.501 69.438 1.00 80.19 100 LEU A CA 1
ATOM 837 C C . LEU A 1 100 ? -39.776 -20.608 70.529 1.00 80.19 100 LEU A C 1
ATOM 839 O O . LEU A 1 100 ? -40.266 -19.516 70.239 1.00 80.19 100 LEU A O 1
ATOM 843 N N . ASN A 1 101 ? -39.752 -21.070 71.785 1.00 66.94 101 ASN A N 1
ATOM 844 C CA . ASN A 1 101 ? -40.469 -20.414 72.887 1.00 66.94 101 ASN A CA 1
ATOM 845 C C . ASN A 1 101 ? -39.745 -19.184 73.455 1.00 66.94 101 ASN A C 1
ATOM 847 O O . ASN A 1 101 ? -40.402 -18.177 73.688 1.00 66.94 101 ASN A O 1
ATOM 851 N N . THR A 1 102 ? -38.420 -19.213 73.615 1.00 58.00 102 THR A N 1
ATOM 852 C CA . THR A 1 102 ? -37.591 -18.050 73.991 1.00 58.00 102 THR A CA 1
ATOM 853 C C . THR A 1 102 ? -36.122 -18.435 73.848 1.00 58.00 102 THR A C 1
ATOM 855 O O . THR A 1 102 ? -35.504 -18.912 74.799 1.00 58.00 102 THR A O 1
ATOM 858 N N . MET A 1 103 ? -35.551 -18.261 72.659 1.00 62.03 103 MET A N 1
ATOM 859 C CA . MET A 1 103 ? -34.127 -18.516 72.459 1.00 62.03 103 MET A CA 1
ATOM 860 C C . MET A 1 103 ? -33.352 -17.248 72.856 1.00 62.03 103 MET A C 1
ATOM 862 O O . MET A 1 103 ? -33.579 -16.178 72.289 1.00 62.03 103 MET A O 1
ATOM 866 N N . ASN A 1 104 ? -32.480 -17.340 73.862 1.00 62.97 104 ASN A N 1
ATOM 867 C CA . ASN A 1 104 ? -31.602 -16.246 74.275 1.00 62.97 104 ASN A CA 1
ATOM 868 C C . ASN A 1 104 ? -30.162 -16.701 74.033 1.00 62.97 104 ASN A C 1
ATOM 870 O O . ASN A 1 104 ? -29.634 -17.502 74.794 1.00 62.97 104 ASN A O 1
ATOM 874 N N . ILE A 1 105 ? -29.552 -16.244 72.939 1.00 66.50 105 ILE A N 1
ATOM 875 C CA . ILE A 1 105 ? -28.131 -16.487 72.682 1.00 66.50 105 ILE A CA 1
ATOM 876 C C . ILE A 1 105 ? -27.376 -15.355 73.391 1.00 66.50 105 ILE A C 1
ATOM 878 O O . ILE A 1 105 ? -27.584 -14.190 73.034 1.00 66.50 105 ILE A O 1
ATOM 882 N N . PRO A 1 106 ? -26.561 -15.630 74.424 1.00 61.78 106 PRO A N 1
ATOM 883 C CA . PRO A 1 106 ? -25.807 -14.580 75.100 1.00 61.78 106 PRO A CA 1
ATOM 884 C C . PRO A 1 106 ? -24.851 -13.886 74.123 1.00 61.78 106 PRO A C 1
ATOM 886 O O . PRO A 1 106 ? -24.326 -14.541 73.231 1.00 61.78 106 PRO A O 1
ATOM 889 N N . ASN A 1 107 ? -24.662 -12.571 74.311 1.00 58.75 107 ASN A N 1
ATOM 890 C CA . ASN A 1 107 ? -23.957 -11.570 73.482 1.00 58.75 107 ASN A CA 1
ATOM 891 C C . ASN A 1 107 ? -22.670 -12.037 72.755 1.00 58.75 107 ASN A C 1
ATOM 893 O O . ASN A 1 107 ? -21.572 -11.556 73.036 1.00 58.75 107 ASN A O 1
ATOM 897 N N . LYS A 1 108 ? -22.805 -12.933 71.781 1.00 69.31 108 LYS A N 1
ATOM 898 C CA . LYS A 1 108 ? -21.736 -13.482 70.947 1.00 69.31 108 LYS A CA 1
ATOM 899 C C . LYS A 1 108 ? -22.100 -13.269 69.483 1.00 69.31 108 LYS A C 1
ATOM 901 O O . LYS A 1 108 ? -23.281 -13.264 69.126 1.00 69.31 108 LYS A O 1
ATOM 906 N N . LYS A 1 109 ? -21.088 -13.115 68.624 1.00 75.44 109 LYS A N 1
ATOM 907 C CA . LYS A 1 109 ? -21.306 -13.178 67.175 1.00 75.44 109 LYS A CA 1
ATOM 908 C C . LYS A 1 109 ? -21.881 -14.552 66.858 1.00 75.44 109 LYS A C 1
ATOM 910 O O . LYS A 1 109 ? -21.302 -15.569 67.242 1.00 75.44 109 LYS A O 1
ATOM 915 N N . SER A 1 110 ? -23.054 -14.558 66.241 1.00 87.19 110 SER A N 1
ATOM 916 C CA . SER A 1 110 ? -23.773 -15.787 65.950 1.00 87.19 110 SER A CA 1
ATOM 917 C C . SER A 1 110 ? -24.365 -15.775 64.552 1.00 87.19 110 SER A C 1
ATOM 919 O O . SER A 1 110 ? -24.889 -14.760 64.077 1.00 87.19 110 SER A O 1
ATOM 921 N N . THR A 1 111 ? -24.265 -16.938 63.916 1.00 90.62 111 THR A N 1
ATOM 922 C CA . THR A 1 111 ? -24.743 -17.212 62.565 1.00 90.62 111 THR A CA 1
ATOM 923 C C . THR A 1 111 ? -25.841 -18.255 62.650 1.00 90.62 111 THR A C 1
ATOM 925 O O . THR A 1 111 ? -25.608 -19.378 63.094 1.00 90.62 111 THR A O 1
ATOM 928 N N . ILE A 1 112 ? -27.043 -17.910 62.206 1.00 91.56 112 ILE A N 1
ATOM 929 C CA . ILE A 1 112 ? -28.152 -18.859 62.123 1.00 91.56 112 ILE A CA 1
ATOM 930 C C . ILE A 1 112 ? -28.247 -19.358 60.692 1.00 91.56 112 ILE A C 1
ATOM 932 O O . ILE A 1 112 ? -28.323 -18.564 59.766 1.00 91.56 112 ILE A O 1
ATOM 936 N N . CYS A 1 113 ? -28.260 -20.670 60.503 1.00 94.00 113 CYS A N 1
ATOM 937 C CA . CYS A 1 113 ? -28.398 -21.323 59.212 1.00 94.00 113 CYS A CA 1
ATOM 938 C C . CYS A 1 113 ? -29.703 -22.124 59.185 1.00 94.00 113 CYS A C 1
ATOM 940 O O . CYS A 1 113 ? -29.911 -22.991 60.027 1.00 94.00 113 CYS A O 1
ATOM 942 N N . LEU A 1 114 ? -30.579 -21.842 58.227 1.00 94.00 114 LEU A N 1
ATOM 943 C CA . LEU A 1 114 ? -31.862 -22.506 58.030 1.00 94.00 114 LEU A CA 1
ATOM 944 C C . LEU A 1 114 ? -31.855 -23.218 56.682 1.00 94.00 114 LEU A C 1
ATOM 946 O O . LEU A 1 114 ? -31.668 -22.574 55.654 1.00 94.00 114 LEU A O 1
ATOM 950 N N . THR A 1 115 ? -32.069 -24.529 56.668 1.00 93.94 115 THR A N 1
ATOM 951 C CA . THR A 1 115 ? -32.104 -25.330 55.438 1.00 93.94 115 THR A CA 1
ATOM 952 C C . THR A 1 115 ? -33.430 -26.069 55.339 1.00 93.94 115 THR A C 1
ATOM 954 O O . THR A 1 115 ? -33.729 -26.902 56.189 1.00 93.94 115 THR A O 1
ATOM 957 N N . ASN A 1 116 ? -34.227 -25.766 54.308 1.00 91.12 116 ASN A N 1
ATOM 958 C CA . ASN A 1 116 ? -35.570 -26.329 54.109 1.00 91.12 116 ASN A CA 1
ATOM 959 C C . ASN A 1 116 ? -36.478 -26.194 55.355 1.00 91.12 116 ASN A C 1
ATOM 961 O O . ASN A 1 116 ? -37.289 -27.063 55.673 1.00 91.12 116 ASN A O 1
ATOM 965 N N . CYS A 1 117 ? -36.313 -25.100 56.102 1.00 89.38 117 CYS A N 1
ATOM 966 C CA . CYS A 1 117 ? -37.108 -24.813 57.290 1.00 89.38 117 CYS A CA 1
ATOM 967 C C . CYS A 1 117 ? -38.426 -24.112 56.927 1.00 89.38 117 CYS A C 1
ATOM 969 O O . CYS A 1 117 ? -38.525 -23.420 55.911 1.00 89.38 117 CYS A O 1
ATOM 971 N N . GLY A 1 118 ? -39.436 -24.260 57.781 1.00 84.19 118 GLY A N 1
ATOM 972 C CA . GLY A 1 118 ? -40.720 -23.587 57.616 1.00 84.19 118 GLY A CA 1
ATOM 973 C C . GLY A 1 118 ? -40.813 -22.217 58.312 1.00 84.19 118 GLY A C 1
ATOM 974 O O . GLY A 1 118 ? -39.904 -21.802 59.041 1.00 84.19 118 GLY A O 1
ATOM 975 N N . PRO A 1 119 ? -41.920 -21.489 58.078 1.00 81.62 119 PRO A N 1
ATOM 976 C CA . PRO A 1 119 ? -42.093 -20.096 58.492 1.00 81.62 119 PRO A CA 1
ATOM 977 C C . PRO A 1 119 ? -42.171 -19.896 60.014 1.00 81.62 119 PRO A C 1
ATOM 979 O O . PRO A 1 119 ? -41.812 -18.819 60.499 1.00 81.62 119 PRO A O 1
ATOM 982 N N . ASP A 1 120 ? -42.601 -20.912 60.770 1.00 83.50 120 ASP A N 1
ATOM 983 C CA . ASP A 1 120 ? -42.736 -20.816 62.227 1.00 83.50 120 ASP A CA 1
ATOM 984 C C . ASP A 1 120 ? -41.368 -20.631 62.890 1.00 83.50 120 ASP A C 1
ATOM 986 O O . ASP A 1 120 ? -41.219 -19.786 63.776 1.00 83.50 120 ASP A O 1
ATOM 990 N N . LEU A 1 121 ? -40.345 -21.330 62.385 1.00 86.38 121 LEU A N 1
ATOM 991 C CA . LEU A 1 121 ? -38.978 -21.220 62.888 1.00 86.38 121 LEU A CA 1
ATOM 992 C C . LEU A 1 121 ? -38.397 -19.833 62.614 1.00 86.38 121 LEU A C 1
ATOM 994 O O . LEU A 1 121 ? -37.937 -19.170 63.542 1.00 86.38 121 LEU A O 1
ATOM 998 N N . LEU A 1 122 ? -38.499 -19.366 61.368 1.00 84.44 122 LEU A N 1
ATOM 999 C CA . LEU A 1 122 ? -37.993 -18.060 60.939 1.00 84.44 122 LEU A CA 1
ATOM 1000 C C . LEU A 1 122 ? -38.616 -16.902 61.739 1.00 84.44 122 LEU A C 1
ATOM 1002 O O . LEU A 1 122 ? -37.919 -15.965 62.121 1.00 84.44 122 LEU A O 1
ATOM 1006 N N . SER A 1 123 ? -39.912 -16.991 62.058 1.00 80.31 123 SER A N 1
ATOM 1007 C CA . SER A 1 123 ? -40.611 -15.985 62.875 1.00 80.31 123 SER A CA 1
ATOM 1008 C C . SER A 1 123 ? -40.231 -16.001 64.364 1.00 80.31 123 SER A C 1
ATOM 1010 O O . SER A 1 123 ? -40.509 -15.042 65.084 1.00 80.31 123 SER A O 1
ATOM 1012 N N . SER A 1 124 ? -39.601 -17.083 64.830 1.00 82.50 124 SER A N 1
ATOM 1013 C CA . SER A 1 124 ? -39.271 -17.332 66.240 1.00 82.50 124 SER A CA 1
ATOM 1014 C C . SER A 1 124 ? -37.776 -17.247 66.560 1.00 82.50 124 SER A C 1
ATOM 1016 O O . SER A 1 124 ? -37.371 -17.541 67.685 1.00 82.50 124 SER A O 1
ATOM 1018 N N . LEU A 1 125 ? -36.954 -16.842 65.585 1.00 83.75 125 LEU A N 1
ATOM 1019 C CA . LEU A 1 125 ? -35.514 -16.689 65.770 1.00 83.75 125 LEU A CA 1
ATOM 1020 C C . LEU A 1 125 ? -35.182 -15.704 66.912 1.00 83.75 125 LEU A C 1
ATOM 1022 O O . LEU A 1 125 ? -35.908 -14.724 67.123 1.00 83.75 125 LEU A O 1
ATOM 1026 N N . PRO A 1 126 ? -34.074 -15.937 67.644 1.00 75.94 126 PRO A N 1
ATOM 1027 C CA . PRO A 1 126 ? -33.640 -15.091 68.756 1.00 75.94 126 PRO A CA 1
ATOM 1028 C C . PRO A 1 126 ? -33.444 -13.635 68.329 1.00 75.94 126 PRO A C 1
ATOM 1030 O O . PRO A 1 126 ? -33.222 -13.350 67.161 1.00 75.94 126 PRO A O 1
ATOM 1033 N N . LYS A 1 127 ? -33.494 -12.695 69.284 1.00 74.19 127 LYS A N 1
ATOM 1034 C CA . LYS A 1 127 ? -33.323 -11.259 68.984 1.00 74.19 127 LYS A CA 1
ATOM 1035 C C . LYS A 1 127 ? -31.873 -10.825 68.689 1.00 74.19 127 LYS A C 1
ATOM 1037 O O . LYS A 1 127 ? -31.629 -9.749 68.141 1.00 74.19 127 LYS A O 1
ATOM 1042 N N . ASN A 1 128 ? -30.909 -11.654 69.089 1.00 76.69 128 ASN A N 1
ATOM 1043 C CA . ASN A 1 128 ? -29.497 -11.289 69.195 1.00 76.69 128 ASN A CA 1
ATOM 1044 C C . ASN A 1 128 ? -28.621 -12.226 68.352 1.00 76.69 128 ASN A C 1
ATOM 1046 O O . ASN A 1 128 ? -27.911 -13.065 68.899 1.00 76.69 128 ASN A O 1
ATOM 1050 N N . PHE A 1 129 ? -28.673 -12.092 67.027 1.00 86.75 129 PHE A N 1
ATOM 1051 C CA . PHE A 1 129 ? -27.718 -12.742 66.128 1.00 86.75 129 PHE A CA 1
ATOM 1052 C C . PHE A 1 129 ? -27.260 -11.782 65.031 1.00 86.75 129 PHE A C 1
ATOM 1054 O O . PHE A 1 129 ? -27.943 -10.807 64.721 1.00 86.75 129 PHE A O 1
ATOM 1061 N N . THR A 1 130 ? -26.072 -12.035 64.483 1.00 87.44 130 THR A N 1
ATOM 1062 C CA . THR A 1 130 ? -25.391 -11.112 63.563 1.00 87.44 130 THR A CA 1
ATOM 1063 C C . THR A 1 130 ? -25.496 -11.538 62.104 1.00 87.44 130 THR A C 1
ATOM 1065 O O . THR A 1 130 ? -25.404 -10.682 61.224 1.00 87.44 130 THR A O 1
ATOM 1068 N N . GLU A 1 131 ? -25.702 -12.831 61.835 1.00 92.31 131 GLU A N 1
ATOM 1069 C CA . GLU A 1 131 ? -25.763 -13.377 60.475 1.00 92.31 131 GLU A CA 1
ATOM 1070 C C . GLU A 1 131 ? -26.926 -14.368 60.300 1.00 92.31 131 GLU A C 1
ATOM 1072 O O . GLU A 1 131 ? -27.161 -15.218 61.163 1.00 92.31 131 GLU A O 1
ATOM 1077 N N . LEU A 1 132 ? -27.637 -14.287 59.170 1.00 93.69 132 LEU A N 1
ATOM 1078 C CA . LEU A 1 132 ? -28.712 -15.212 58.793 1.00 93.69 132 LEU A CA 1
ATOM 1079 C C . LEU A 1 132 ? -28.426 -15.859 57.445 1.00 93.69 132 LEU A C 1
ATOM 1081 O O . LEU A 1 132 ? -28.369 -15.172 56.430 1.00 93.69 132 LEU A O 1
ATOM 1085 N N . HIS A 1 133 ? -28.327 -17.180 57.412 1.00 95.69 133 HIS A N 1
ATOM 1086 C CA . HIS A 1 133 ? -28.209 -17.961 56.192 1.00 95.69 133 HIS A CA 1
ATOM 1087 C C . HIS A 1 133 ? -29.482 -18.787 55.985 1.00 95.69 133 HIS A C 1
ATOM 1089 O O . HIS A 1 133 ? -29.893 -19.528 56.873 1.00 95.69 133 HIS A O 1
ATOM 1095 N N . MET A 1 134 ? -30.106 -18.686 54.819 1.00 94.94 134 MET A N 1
ATOM 1096 C CA . MET A 1 134 ? -31.340 -19.383 54.463 1.00 94.94 134 MET A CA 1
ATOM 1097 C C . MET A 1 134 ? -31.151 -20.136 53.145 1.00 94.94 134 MET A C 1
ATOM 1099 O O . MET A 1 134 ? -30.740 -19.553 52.142 1.00 94.94 134 MET A O 1
ATOM 1103 N N . TYR A 1 135 ? -31.474 -21.427 53.137 1.00 95.44 135 TYR A N 1
ATOM 1104 C CA . TYR A 1 135 ? -31.245 -22.339 52.020 1.00 95.44 135 TYR A CA 1
ATOM 1105 C C . TYR A 1 135 ? -32.497 -23.158 51.706 1.00 95.44 135 TYR A C 1
ATOM 1107 O O . TYR A 1 135 ? -33.072 -23.771 52.604 1.00 95.44 135 TYR A O 1
ATOM 1115 N N . TYR A 1 136 ? -32.877 -23.243 50.429 1.00 94.38 136 TYR A N 1
ATOM 1116 C CA . TYR A 1 136 ? -33.954 -24.128 49.949 1.00 94.38 136 TYR A CA 1
ATOM 1117 C C . TYR A 1 136 ? -35.298 -23.913 50.665 1.00 94.38 136 TYR A C 1
ATOM 1119 O O . TYR A 1 136 ? -36.001 -24.868 50.981 1.00 94.38 136 TYR A O 1
ATOM 1127 N N . MET A 1 137 ? -35.643 -22.663 50.979 1.00 92.94 137 MET A N 1
ATOM 1128 C CA . MET A 1 137 ? -36.839 -22.339 51.763 1.00 92.94 137 MET A CA 1
ATOM 1129 C C . MET A 1 137 ? -38.004 -21.885 50.880 1.00 92.94 137 MET A C 1
ATOM 1131 O O . MET A 1 137 ? -37.815 -21.219 49.859 1.00 92.94 137 MET A O 1
ATOM 1135 N N . LYS A 1 138 ? -39.230 -22.187 51.328 1.00 91.62 138 LYS A N 1
ATOM 1136 C CA . LYS A 1 138 ? -40.468 -21.616 50.785 1.00 91.62 138 LYS A CA 1
ATOM 1137 C C . LYS A 1 138 ? -41.112 -20.694 51.817 1.00 91.62 138 LYS A C 1
ATOM 1139 O O . LYS A 1 138 ? -41.571 -21.152 52.861 1.00 91.62 138 LYS A O 1
ATOM 1144 N N . ILE A 1 139 ? -41.164 -19.402 51.518 1.00 91.00 139 ILE A N 1
ATOM 1145 C CA . ILE A 1 139 ? -41.674 -18.377 52.429 1.00 91.00 139 ILE A CA 1
ATOM 1146 C C . ILE A 1 139 ? -43.110 -18.023 52.033 1.00 91.00 139 ILE A C 1
ATOM 1148 O O . ILE A 1 139 ? -43.382 -17.554 50.931 1.00 91.00 139 ILE A O 1
ATOM 1152 N N . VAL A 1 140 ? -44.044 -18.271 52.949 1.00 89.62 140 VAL A N 1
ATOM 1153 C CA . VAL A 1 140 ? -45.494 -18.095 52.734 1.00 89.62 140 VAL A CA 1
ATOM 1154 C C . VAL A 1 140 ? -46.074 -16.880 53.465 1.00 89.62 140 VAL A C 1
ATOM 1156 O O . VAL A 1 140 ? -47.241 -16.553 53.299 1.00 89.62 140 VAL A O 1
ATOM 1159 N N . GLN A 1 141 ? -45.266 -16.198 54.278 1.00 89.25 141 GLN A N 1
ATOM 1160 C CA . GLN A 1 141 ? -45.662 -15.011 55.034 1.00 89.25 141 GLN A CA 1
ATOM 1161 C C . GLN A 1 141 ? -44.525 -13.995 55.043 1.00 89.25 141 GLN A C 1
ATOM 1163 O O . GLN A 1 141 ? -43.361 -14.388 55.055 1.00 89.25 141 GLN A O 1
ATOM 1168 N N . SER A 1 142 ? -44.850 -12.702 55.036 1.00 90.25 142 SER A N 1
ATOM 1169 C CA . SER A 1 142 ? -43.831 -11.650 55.037 1.00 90.25 142 SER A 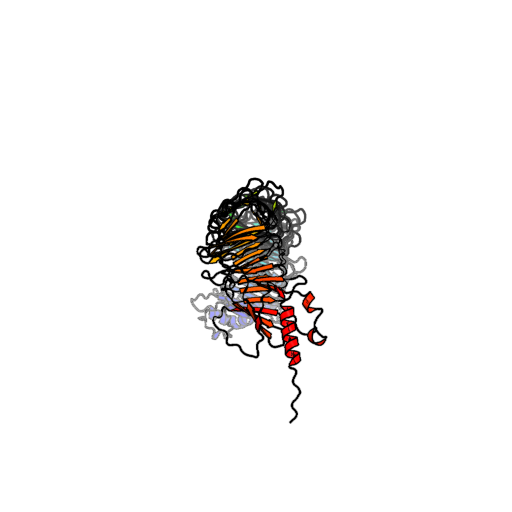CA 1
ATOM 1170 C C . SER A 1 142 ? -43.018 -11.666 56.327 1.00 90.25 142 SER A C 1
ATOM 1172 O O . SER A 1 142 ? -43.562 -11.845 57.418 1.00 90.25 142 SER A O 1
ATOM 1174 N N . VAL A 1 143 ? -41.711 -11.464 56.198 1.00 88.44 143 VAL A N 1
ATOM 1175 C CA . VAL A 1 143 ? -40.750 -11.560 57.298 1.00 88.44 143 VAL A CA 1
ATOM 1176 C C . VAL A 1 143 ? -40.016 -10.242 57.425 1.00 88.44 143 VAL A C 1
ATOM 1178 O O . VAL A 1 143 ? -39.425 -9.766 56.463 1.00 88.44 143 VAL A O 1
ATOM 1181 N N . ILE A 1 144 ? -40.019 -9.669 58.625 1.00 89.19 144 ILE A N 1
ATOM 1182 C CA . ILE A 1 144 ? -39.211 -8.493 58.942 1.00 89.19 144 ILE A CA 1
ATOM 1183 C C . ILE A 1 144 ? -38.001 -8.970 59.733 1.00 89.19 144 ILE A C 1
ATOM 1185 O O . ILE A 1 144 ? -38.137 -9.467 60.853 1.00 89.19 144 ILE A O 1
ATOM 1189 N N . LEU A 1 145 ? -36.824 -8.835 59.132 1.00 89.19 145 LEU A N 1
ATOM 1190 C CA . LEU A 1 145 ? -35.565 -9.161 59.777 1.00 89.19 145 LEU A CA 1
ATOM 1191 C C . LEU A 1 145 ? -35.216 -8.109 60.840 1.00 89.19 145 LEU A C 1
ATOM 1193 O O . LEU A 1 145 ? -35.603 -6.942 60.772 1.00 89.19 145 LEU A O 1
ATOM 1197 N N . GLN A 1 146 ? -34.499 -8.542 61.869 1.00 83.69 146 GLN A N 1
ATOM 1198 C CA . GLN A 1 146 ? -34.195 -7.722 63.038 1.00 83.69 146 GLN A CA 1
ATOM 1199 C C . GLN A 1 146 ? -32.978 -6.821 62.801 1.00 83.69 146 GLN A C 1
ATOM 1201 O O . GLN A 1 146 ? -32.043 -7.211 62.112 1.00 83.69 146 GLN A O 1
ATOM 1206 N N . LYS A 1 147 ? -32.943 -5.652 63.452 1.00 84.25 147 LYS A N 1
ATOM 1207 C CA . LYS A 1 147 ? -31.885 -4.629 63.297 1.00 84.25 147 LYS A CA 1
ATOM 1208 C C . LYS A 1 147 ? -30.464 -5.076 63.670 1.00 84.25 147 LYS A C 1
ATOM 1210 O O . LYS A 1 147 ? -29.510 -4.401 63.317 1.00 84.25 147 LYS A O 1
ATOM 1215 N N . SER A 1 148 ? -30.314 -6.161 64.426 1.00 83.06 148 SER A N 1
ATOM 1216 C CA . SER A 1 148 ? -29.017 -6.711 64.849 1.00 83.06 148 SER A CA 1
ATOM 1217 C C . SER A 1 148 ? -28.264 -7.432 63.723 1.00 83.06 148 SER A C 1
ATOM 1219 O O . SER A 1 148 ? -27.060 -7.661 63.846 1.00 83.06 148 SER A O 1
ATOM 1221 N N . ILE A 1 149 ? -28.951 -7.774 62.630 1.00 88.75 149 ILE A N 1
ATOM 1222 C CA . ILE A 1 149 ? -28.396 -8.563 61.533 1.00 88.75 149 ILE A CA 1
ATOM 1223 C C . ILE A 1 149 ? -27.531 -7.682 60.636 1.00 88.75 149 ILE A C 1
ATOM 1225 O O . ILE A 1 149 ? -28.008 -6.719 60.038 1.00 88.75 149 ILE A O 1
ATOM 1229 N N . ASN A 1 150 ? -26.264 -8.065 60.510 1.00 87.81 150 ASN A N 1
ATOM 1230 C CA . ASN A 1 150 ? -25.295 -7.409 59.644 1.00 87.81 150 ASN A CA 1
ATOM 1231 C C . ASN A 1 150 ? -25.134 -8.135 58.296 1.00 87.81 150 ASN A C 1
ATOM 1233 O O . ASN A 1 150 ? -24.907 -7.489 57.275 1.00 87.81 150 ASN A O 1
ATOM 1237 N N . PHE A 1 151 ? -25.275 -9.467 58.281 1.00 90.94 151 PHE A N 1
ATOM 1238 C CA . PHE A 1 151 ? -25.129 -10.282 57.072 1.00 90.94 151 PHE A CA 1
ATOM 1239 C C . PHE A 1 151 ? -26.337 -11.187 56.832 1.00 90.94 151 PHE A C 1
ATOM 1241 O O . PHE A 1 151 ? -26.794 -11.886 57.739 1.00 90.94 151 PHE A O 1
ATOM 1248 N N . VAL A 1 152 ? -26.834 -11.203 55.598 1.00 93.50 152 VAL A N 1
ATOM 1249 C CA . VAL A 1 152 ? -27.897 -12.113 55.164 1.00 93.50 152 VAL A CA 1
ATOM 1250 C C . VAL A 1 152 ? -27.461 -12.842 53.899 1.00 93.50 152 VAL A C 1
ATOM 1252 O O . VAL A 1 152 ? -27.092 -12.215 52.912 1.00 93.50 152 VAL A O 1
ATOM 1255 N N . LEU A 1 153 ? -27.566 -14.168 53.916 1.00 95.00 153 LEU A N 1
ATOM 1256 C CA . LEU A 1 153 ? -27.298 -15.047 52.784 1.00 95.00 153 LEU A CA 1
ATOM 1257 C C . LEU A 1 153 ? -28.550 -15.869 52.479 1.00 95.00 153 LEU A C 1
ATOM 1259 O O . LEU A 1 153 ? -28.982 -16.673 53.297 1.00 95.00 153 LEU A O 1
ATOM 1263 N N . CYS A 1 154 ? -29.129 -15.702 51.299 1.00 94.69 154 CYS A N 1
ATOM 1264 C CA . CYS A 1 154 ? -30.295 -16.452 50.845 1.00 94.69 154 CYS A CA 1
ATOM 1265 C C . CYS A 1 154 ? -29.943 -17.230 49.586 1.00 94.69 154 CYS A C 1
ATOM 1267 O O . CYS A 1 154 ? -29.464 -16.648 48.616 1.00 94.69 154 CYS A O 1
ATOM 1269 N N . LYS A 1 155 ? -30.221 -18.532 49.563 1.00 95.75 155 LYS A N 1
ATOM 1270 C CA . LYS A 1 155 ? -29.958 -19.372 48.396 1.00 95.75 155 LYS A CA 1
ATOM 1271 C C . LYS A 1 155 ? -31.121 -20.311 48.106 1.00 95.75 155 LYS A C 1
ATOM 1273 O O . LYS A 1 155 ? -31.525 -21.077 48.978 1.00 95.75 155 LYS A O 1
ATOM 1278 N N . ASN A 1 156 ? -31.608 -20.307 46.866 1.00 95.38 156 ASN A N 1
ATOM 1279 C CA . ASN A 1 156 ? -32.739 -21.125 46.418 1.00 95.38 156 ASN A CA 1
ATOM 1280 C C . ASN A 1 156 ? -33.989 -20.891 47.280 1.00 95.38 156 ASN A C 1
ATOM 1282 O O . ASN A 1 156 ? -34.516 -21.820 47.890 1.00 95.38 156 ASN A O 1
ATOM 1286 N N . ILE A 1 157 ? -34.427 -19.638 47.383 1.00 93.81 157 ILE A N 1
ATOM 1287 C CA . ILE A 1 157 ? -35.621 -19.276 48.156 1.00 93.81 157 ILE A CA 1
ATOM 1288 C C . ILE A 1 157 ? -36.752 -18.939 47.199 1.00 93.81 157 ILE A C 1
ATOM 1290 O O . ILE A 1 157 ? -36.545 -18.210 46.239 1.00 93.81 157 ILE A O 1
ATOM 1294 N N . SER A 1 158 ? -37.952 -19.436 47.481 1.00 93.81 158 SER A N 1
ATOM 1295 C CA . SER A 1 158 ? -39.170 -19.049 46.762 1.00 93.81 158 SER A CA 1
ATOM 1296 C C . SER A 1 158 ? -40.173 -18.435 47.727 1.00 93.81 158 SER A C 1
ATOM 1298 O O . SER A 1 158 ? -40.344 -18.915 48.851 1.00 93.81 158 SER A O 1
ATOM 1300 N N . MET A 1 159 ? -40.842 -17.369 47.308 1.00 93.56 159 MET A N 1
ATOM 1301 C CA . MET A 1 159 ? -41.861 -16.682 48.097 1.00 93.56 159 MET A CA 1
ATOM 1302 C C . MET A 1 159 ? -43.216 -16.777 47.400 1.00 93.56 159 MET A C 1
ATOM 1304 O O . MET A 1 159 ? -43.290 -16.821 46.175 1.00 93.56 159 MET A O 1
ATOM 1308 N N . GLN A 1 160 ? -44.300 -16.828 48.174 1.00 90.75 160 GLN A N 1
ATOM 1309 C CA . GLN A 1 160 ? -45.645 -16.675 47.613 1.00 90.75 160 GLN A CA 1
ATOM 1310 C C . GLN A 1 160 ? -45.891 -15.241 47.120 1.00 90.75 160 GLN A C 1
ATOM 1312 O O . 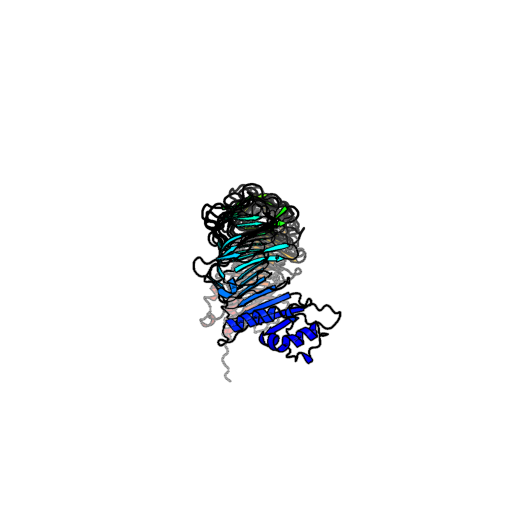GLN A 1 160 ? -45.209 -14.301 47.527 1.00 90.75 160 GLN A O 1
ATOM 1317 N N . ASP A 1 161 ? -46.896 -15.067 46.262 1.00 85.88 161 ASP A N 1
ATOM 1318 C CA . ASP A 1 161 ? -47.265 -13.752 45.738 1.00 85.88 161 ASP A CA 1
ATOM 1319 C C . ASP A 1 161 ? -47.511 -12.739 46.867 1.00 85.88 161 ASP A C 1
ATOM 1321 O O . ASP A 1 161 ? -48.208 -13.021 47.843 1.00 85.88 161 ASP A O 1
ATOM 1325 N N . ASN A 1 162 ? -46.946 -11.537 46.715 1.00 84.88 162 ASN A N 1
ATOM 1326 C CA . ASN A 1 162 ? -47.000 -10.426 47.678 1.00 84.88 162 ASN A CA 1
ATOM 1327 C C . ASN A 1 162 ? -46.329 -10.682 49.042 1.00 84.88 162 ASN A C 1
ATOM 1329 O O . ASN A 1 162 ? -46.414 -9.834 49.934 1.00 84.88 162 ASN A O 1
ATOM 1333 N N . VAL A 1 163 ? -45.634 -11.808 49.214 1.00 91.62 163 VAL A N 1
ATOM 1334 C CA . VAL A 1 163 ? -44.785 -12.055 50.382 1.00 91.62 163 VAL A CA 1
ATOM 1335 C C . VAL A 1 163 ? -43.440 -11.365 50.190 1.00 91.62 163 VAL A C 1
ATOM 1337 O O . VAL A 1 163 ? -42.834 -11.465 49.122 1.00 91.62 163 VAL A O 1
ATOM 1340 N N . LYS A 1 164 ? -42.970 -10.671 51.234 1.00 92.81 164 LYS A N 1
ATOM 1341 C CA . LYS A 1 164 ? -41.680 -9.974 51.216 1.00 92.81 164 LYS A CA 1
ATOM 1342 C C . LYS A 1 164 ? -40.780 -10.305 52.400 1.00 92.81 164 LYS A C 1
ATOM 1344 O O . LYS A 1 164 ? -41.270 -10.540 53.505 1.00 92.81 164 LYS A O 1
ATOM 1349 N N . ILE A 1 165 ? -39.468 -10.252 52.181 1.00 92.88 165 ILE A N 1
ATOM 1350 C CA . ILE A 1 165 ? -38.468 -10.193 53.255 1.00 92.88 165 ILE A CA 1
ATOM 1351 C C . ILE A 1 165 ? -37.990 -8.747 53.386 1.00 92.88 165 ILE A C 1
ATOM 1353 O O . ILE A 1 165 ? -37.406 -8.201 52.450 1.00 92.88 165 ILE A O 1
ATOM 1357 N N . SER A 1 166 ? -38.214 -8.133 54.544 1.00 92.44 166 SER A N 1
ATOM 1358 C CA . SER A 1 166 ? -37.723 -6.791 54.855 1.00 92.44 166 SER A CA 1
ATOM 1359 C C . SER A 1 166 ? -36.361 -6.879 55.555 1.00 92.44 166 SER A C 1
ATOM 1361 O O . SER A 1 166 ? -36.275 -7.378 56.679 1.00 92.44 166 SER A O 1
ATOM 1363 N N . ILE A 1 167 ? -35.306 -6.402 54.893 1.00 91.44 167 ILE A N 1
ATOM 1364 C CA . ILE A 1 167 ? -33.920 -6.355 55.377 1.00 91.44 167 ILE A CA 1
ATOM 1365 C C . ILE A 1 167 ? -33.680 -5.024 56.120 1.00 91.44 167 ILE A C 1
ATOM 1367 O O . ILE A 1 167 ? -34.016 -3.959 55.585 1.00 91.44 167 ILE A O 1
ATOM 1371 N N . PRO A 1 168 ? -33.101 -5.046 57.337 1.00 88.88 168 PRO A N 1
ATOM 1372 C CA . PRO A 1 168 ? -32.848 -3.848 58.137 1.00 88.88 168 PRO A CA 1
ATOM 1373 C C . PRO A 1 168 ? -31.775 -2.942 57.516 1.00 88.88 168 PRO A C 1
ATOM 1375 O O . PRO A 1 168 ? -30.938 -3.378 56.727 1.00 88.88 168 PRO A O 1
ATOM 1378 N N . LYS A 1 169 ? -31.766 -1.670 57.933 1.00 84.44 169 LYS A N 1
ATOM 1379 C CA . LYS A 1 169 ? -30.809 -0.650 57.469 1.00 84.44 169 LYS A CA 1
ATOM 1380 C C . LYS A 1 169 ? -29.370 -0.972 57.891 1.00 84.44 169 LYS A C 1
ATOM 1382 O O . LYS A 1 169 ? -28.411 -0.601 57.226 1.00 84.44 169 LYS A O 1
ATOM 1387 N N . GLU A 1 170 ? -29.225 -1.658 59.013 1.00 84.75 170 GLU A N 1
ATOM 1388 C CA . GLU A 1 170 ? -27.955 -2.019 59.632 1.00 84.75 170 GLU A CA 1
ATOM 1389 C C . GLU A 1 170 ? -27.227 -3.171 58.910 1.00 84.75 170 GLU A C 1
ATOM 1391 O O . GLU A 1 170 ? -26.063 -3.432 59.206 1.00 84.75 170 GLU A O 1
ATOM 1396 N N . CYS A 1 171 ? -27.876 -3.837 57.947 1.00 87.75 171 CYS A N 1
ATOM 1397 C CA . CYS A 1 171 ? -27.285 -4.930 57.178 1.00 87.75 171 CYS A CA 1
ATOM 1398 C C . CYS A 1 171 ? -26.206 -4.401 56.216 1.00 87.75 171 CYS A C 1
ATOM 1400 O O . CYS A 1 171 ? -26.528 -3.784 55.197 1.00 87.75 171 CYS A O 1
ATOM 1402 N N . ALA A 1 172 ? -24.925 -4.629 56.524 1.00 83.25 172 ALA A N 1
ATOM 1403 C CA . ALA A 1 172 ? -23.812 -4.184 55.684 1.00 83.25 172 ALA A CA 1
ATOM 1404 C C . ALA A 1 172 ? -23.504 -5.128 54.517 1.00 83.25 172 ALA A C 1
ATOM 1406 O O . ALA A 1 172 ? -22.893 -4.670 53.554 1.00 83.25 172 ALA A O 1
ATOM 1407 N N . ASN A 1 173 ? -23.926 -6.396 54.593 1.00 88.94 173 ASN A N 1
ATOM 1408 C CA . ASN A 1 173 ? -23.692 -7.396 53.554 1.00 88.94 173 ASN A CA 1
ATOM 1409 C C . ASN A 1 173 ? -24.983 -8.179 53.243 1.00 88.94 173 ASN A C 1
ATOM 1411 O O . ASN A 1 173 ? -25.630 -8.696 54.156 1.00 88.94 173 ASN A O 1
ATOM 1415 N N . LEU A 1 174 ? -25.333 -8.331 51.968 1.00 92.06 174 LEU A N 1
ATOM 1416 C CA . LEU A 1 174 ? -26.488 -9.118 51.522 1.00 92.06 174 LEU A CA 1
ATOM 1417 C C . LEU A 1 174 ? -26.103 -9.933 50.296 1.00 92.06 174 LEU A C 1
ATOM 1419 O O . LEU A 1 174 ? -25.661 -9.351 49.314 1.00 92.06 174 LEU A O 1
ATOM 1423 N N . THR A 1 175 ? -26.356 -11.238 50.328 1.00 94.44 175 THR A N 1
ATOM 1424 C CA . THR A 1 175 ? -26.156 -12.134 49.187 1.00 94.44 175 THR A CA 1
ATOM 1425 C C . THR A 1 175 ? -27.429 -12.942 48.949 1.00 94.44 175 THR A C 1
ATOM 1427 O O . THR A 1 175 ? -27.879 -13.692 49.813 1.00 94.44 175 THR A O 1
ATOM 1430 N N . LEU A 1 176 ? -28.016 -12.815 47.765 1.00 94.50 176 LEU A N 1
ATOM 1431 C CA . LEU A 1 176 ? -29.187 -13.545 47.301 1.00 94.50 176 LEU A CA 1
ATOM 1432 C C . LEU A 1 176 ? -28.815 -14.307 46.028 1.00 94.50 176 LEU A C 1
ATOM 1434 O O . LEU A 1 176 ? -28.375 -13.721 45.040 1.00 94.50 176 LEU A O 1
ATOM 1438 N N . THR A 1 177 ? -29.024 -15.617 46.032 1.00 95.38 177 THR A N 1
ATOM 1439 C CA . THR A 1 177 ? -28.745 -16.494 44.894 1.00 95.38 177 THR A CA 1
ATOM 1440 C C . THR A 1 177 ? -29.975 -17.333 44.588 1.00 95.38 177 THR A C 1
ATOM 1442 O O . THR A 1 177 ? -30.373 -18.161 45.405 1.00 95.38 177 THR A O 1
ATOM 1445 N N . ASN A 1 178 ? -30.551 -17.164 43.400 1.00 94.06 178 ASN A N 1
ATOM 1446 C CA . ASN A 1 178 ? -31.784 -17.823 42.976 1.00 94.06 178 ASN A CA 1
ATOM 1447 C C . ASN A 1 178 ? -32.911 -17.627 44.008 1.00 94.06 178 ASN A C 1
ATOM 1449 O O . ASN A 1 178 ? -33.366 -18.571 44.661 1.00 94.06 178 ASN A O 1
ATOM 1453 N N . VAL A 1 179 ? -33.281 -16.366 44.226 1.00 93.56 179 VAL A N 1
ATOM 1454 C CA . VAL A 1 179 ? -34.343 -15.974 45.152 1.00 93.56 179 VAL A CA 1
ATOM 1455 C C . VAL A 1 179 ? -35.505 -15.450 44.324 1.00 93.56 179 VAL A C 1
ATOM 1457 O O . VAL A 1 179 ? -35.376 -14.439 43.661 1.00 93.56 179 VAL A O 1
ATOM 1460 N N . GLU A 1 180 ? -36.652 -16.110 44.370 1.00 94.81 180 GLU A N 1
ATOM 1461 C CA . GLU A 1 180 ? -37.858 -15.672 43.669 1.00 94.81 180 GLU A CA 1
ATOM 1462 C C . GLU A 1 180 ? -38.825 -15.046 44.678 1.00 94.81 180 GLU A C 1
ATOM 1464 O O . GLU A 1 180 ? -39.318 -15.734 45.575 1.00 94.81 180 GLU A O 1
ATOM 1469 N N . GLY A 1 181 ? -39.081 -13.740 44.572 1.00 93.19 181 GLY A N 1
ATOM 1470 C CA . GLY A 1 181 ? -39.950 -13.031 45.516 1.00 93.19 181 GLY A CA 1
ATOM 1471 C C . GLY A 1 181 ? -39.623 -11.552 45.686 1.00 93.19 181 GLY A C 1
ATOM 1472 O O . GLY A 1 181 ? -38.880 -10.974 44.898 1.00 93.19 181 GLY A O 1
ATOM 1473 N N . ILE A 1 182 ? -40.195 -10.923 46.716 1.00 94.00 182 ILE A N 1
ATOM 1474 C CA . ILE A 1 182 ? -40.003 -9.495 47.003 1.00 94.00 182 ILE A CA 1
ATOM 1475 C C . ILE A 1 182 ? -39.023 -9.328 48.169 1.00 94.00 182 ILE A C 1
ATOM 1477 O O . ILE A 1 182 ? -39.204 -9.889 49.249 1.00 94.00 182 ILE A O 1
ATOM 1481 N N . ILE A 1 183 ? -38.001 -8.505 47.973 1.00 93.12 183 ILE A N 1
ATOM 1482 C CA . ILE A 1 183 ? -37.060 -8.076 49.003 1.00 93.12 183 ILE A CA 1
ATOM 1483 C C . ILE A 1 183 ? -37.229 -6.574 49.193 1.00 93.12 183 ILE A C 1
ATOM 1485 O O . ILE A 1 183 ? -37.144 -5.795 48.249 1.00 93.12 183 ILE A O 1
ATOM 1489 N N . GLU A 1 184 ? -37.465 -6.154 50.425 1.00 92.69 184 GLU A N 1
ATOM 1490 C CA . GLU A 1 184 ? -37.495 -4.745 50.803 1.00 92.69 184 GLU A CA 1
ATOM 1491 C C . GLU A 1 184 ? -36.255 -4.462 51.640 1.00 92.69 184 GLU A C 1
ATOM 1493 O O . GLU A 1 184 ? -36.175 -4.844 52.802 1.00 92.69 184 GLU A O 1
ATOM 1498 N N . CYS A 1 185 ? -35.260 -3.812 51.058 1.00 87.88 185 CYS A N 1
ATOM 1499 C CA . CYS A 1 185 ? -34.057 -3.435 51.775 1.00 87.88 185 CYS A CA 1
ATOM 1500 C C . CYS A 1 185 ? -34.153 -1.964 52.168 1.00 87.88 185 CYS A C 1
ATOM 1502 O O . CYS A 1 185 ? -34.238 -1.098 51.307 1.00 87.88 185 CYS A O 1
ATOM 1504 N N . ALA A 1 186 ? -34.095 -1.648 53.462 1.00 80.31 186 ALA A N 1
ATOM 1505 C CA . ALA A 1 186 ? -34.229 -0.263 53.922 1.00 80.31 186 ALA A CA 1
ATOM 1506 C C . ALA A 1 186 ? -33.164 0.698 53.344 1.00 80.31 186 ALA A C 1
ATOM 1508 O O . ALA A 1 186 ? -33.396 1.904 53.302 1.00 80.31 186 ALA A O 1
ATOM 1509 N N . ASN A 1 187 ? -32.012 0.174 52.908 1.00 74.00 187 ASN A N 1
ATOM 1510 C CA . ASN A 1 187 ? -30.945 0.953 52.272 1.00 74.00 187 ASN A CA 1
ATOM 1511 C C . ASN A 1 187 ? -31.134 1.154 50.767 1.00 74.00 187 ASN A C 1
ATOM 1513 O O . ASN A 1 187 ? -30.519 2.049 50.205 1.00 74.00 187 ASN A O 1
ATOM 1517 N N . LEU A 1 188 ? -31.910 0.289 50.119 1.00 78.62 188 LEU A N 1
ATOM 1518 C CA . LEU A 1 188 ? -31.879 0.117 48.668 1.00 78.62 188 LEU A CA 1
ATOM 1519 C C . LEU A 1 188 ? -33.275 0.222 48.039 1.00 78.62 188 LEU A C 1
ATOM 1521 O O . LEU A 1 188 ? -33.401 0.506 46.862 1.00 78.62 188 LEU A O 1
ATOM 1525 N N . GLY A 1 189 ? -34.339 0.054 48.820 1.00 87.06 189 GLY A N 1
ATOM 1526 C CA . GLY A 1 189 ? -35.719 0.082 48.354 1.00 87.06 189 GLY A CA 1
ATOM 1527 C C . GLY A 1 189 ? -36.304 -1.313 48.126 1.00 87.06 189 GLY A C 1
ATOM 1528 O O . GLY A 1 189 ? -35.904 -2.288 48.768 1.00 87.06 189 GLY A O 1
ATOM 1529 N N . ILE A 1 190 ? -37.302 -1.402 47.248 1.00 91.06 190 ILE A N 1
ATOM 1530 C CA . ILE A 1 190 ? -38.070 -2.626 46.993 1.00 91.06 190 ILE A CA 1
ATOM 1531 C C . ILE A 1 190 ? -37.612 -3.247 45.676 1.00 91.06 190 ILE A C 1
ATOM 1533 O O . ILE A 1 190 ? -37.692 -2.624 44.616 1.00 91.06 190 ILE A O 1
ATOM 1537 N N . VAL A 1 191 ? -37.178 -4.503 45.739 1.00 91.56 191 VAL A N 1
ATOM 1538 C CA . VAL A 1 191 ? -36.756 -5.287 44.582 1.00 91.56 191 VAL A CA 1
ATOM 1539 C C . VAL A 1 191 ? -37.542 -6.590 44.498 1.00 91.56 191 VAL A C 1
ATOM 1541 O O . VAL A 1 191 ? -37.706 -7.309 45.480 1.00 91.56 191 VAL A O 1
ATOM 1544 N N . LYS A 1 192 ? -38.049 -6.906 43.311 1.00 92.62 192 LYS A N 1
ATOM 1545 C CA . LYS A 1 192 ? -38.660 -8.190 42.983 1.00 92.62 192 LYS A CA 1
ATOM 1546 C C . LYS A 1 192 ? -37.624 -9.034 42.251 1.00 92.62 192 LYS A C 1
ATOM 1548 O O . LYS A 1 192 ? -37.300 -8.772 41.095 1.00 92.62 192 LYS A O 1
ATOM 1553 N N . CYS A 1 193 ? -37.108 -10.039 42.938 1.00 92.75 193 CYS A N 1
ATOM 1554 C CA . CYS A 1 193 ? -36.152 -10.990 42.402 1.00 92.75 193 CYS A CA 1
ATOM 1555 C C . CYS A 1 193 ? -36.892 -12.063 41.589 1.00 92.75 193 CYS A C 1
ATOM 1557 O O . CYS A 1 193 ? -37.915 -12.598 42.034 1.00 92.75 193 CYS A O 1
ATOM 1559 N N . LEU A 1 194 ? -36.412 -12.327 40.373 1.00 92.50 194 LEU A N 1
ATOM 1560 C CA . LEU A 1 194 ? -36.965 -13.343 39.480 1.00 92.50 194 LEU A CA 1
ATOM 1561 C C . LEU A 1 194 ? -36.260 -14.691 39.684 1.00 92.50 194 LEU A C 1
ATOM 1563 O O . LEU A 1 194 ? -35.310 -14.823 40.454 1.00 92.50 194 LEU A O 1
ATOM 1567 N N . LYS A 1 195 ? -36.722 -15.718 38.973 1.00 88.25 195 LYS A N 1
ATOM 1568 C CA . LYS A 1 195 ? -36.016 -16.999 38.924 1.00 88.25 195 LYS A CA 1
ATOM 1569 C C . LYS A 1 195 ? -34.575 -16.792 38.437 1.00 88.25 195 LYS A C 1
ATOM 1571 O O . LYS A 1 195 ? -34.345 -15.991 37.539 1.00 88.25 195 LYS A O 1
ATOM 1576 N N . ASP A 1 196 ? -33.625 -17.514 39.034 1.00 90.25 196 ASP A N 1
ATOM 1577 C CA . ASP A 1 196 ? -32.191 -17.407 38.736 1.00 90.25 196 ASP A CA 1
ATOM 1578 C C . ASP A 1 196 ? -31.594 -16.007 39.017 1.00 90.25 196 ASP A C 1
ATOM 1580 O O . ASP A 1 196 ? -30.543 -15.648 38.483 1.00 90.25 196 ASP A O 1
ATOM 1584 N N . SER A 1 197 ? -32.234 -15.207 39.882 1.00 93.88 197 SER A N 1
ATOM 1585 C CA . SER A 1 197 ? -31.711 -13.899 40.288 1.00 93.88 197 SER A CA 1
ATOM 1586 C C . SER A 1 197 ? -30.395 -13.998 41.050 1.00 93.88 197 SER A C 1
ATOM 1588 O O . SER A 1 197 ? -30.208 -14.889 41.885 1.00 93.88 197 SER A O 1
ATOM 1590 N N . TRP A 1 198 ? -29.546 -12.993 40.888 1.00 93.94 198 TRP A N 1
ATOM 1591 C CA . TRP A 1 198 ? -28.378 -12.782 41.734 1.00 93.94 198 TRP A CA 1
ATOM 1592 C C . TRP A 1 198 ? -28.419 -11.374 42.307 1.00 93.94 198 TRP A C 1
ATOM 1594 O O . TRP A 1 198 ? -28.705 -10.419 41.597 1.00 93.94 198 TRP A O 1
ATOM 1604 N N . PHE A 1 199 ? -28.139 -11.221 43.590 1.00 92.62 199 PHE A N 1
ATOM 1605 C CA . PHE A 1 199 ? -28.015 -9.909 44.206 1.00 92.62 199 PHE A CA 1
ATOM 1606 C C . PHE A 1 199 ? -26.955 -9.998 45.292 1.00 92.62 199 PHE A C 1
ATOM 1608 O O . PHE A 1 199 ? -27.097 -10.787 46.218 1.00 92.62 199 PHE A O 1
ATOM 1615 N N . ASP A 1 200 ? -25.902 -9.204 45.197 1.00 91.81 200 ASP A N 1
ATOM 1616 C CA . ASP A 1 200 ? -24.833 -9.161 46.183 1.00 91.81 200 ASP A CA 1
ATOM 1617 C C . ASP A 1 200 ? -24.431 -7.713 46.451 1.00 91.81 200 ASP A C 1
ATOM 1619 O O . ASP A 1 200 ? -24.168 -6.961 45.512 1.00 91.81 200 ASP A O 1
ATOM 1623 N N . TYR A 1 201 ? -24.360 -7.317 47.719 1.00 88.94 201 TYR A N 1
ATOM 1624 C CA . TYR A 1 201 ? -23.531 -6.184 48.108 1.00 88.94 201 TYR A CA 1
ATOM 1625 C C . TYR A 1 201 ? -22.691 -6.549 49.318 1.00 88.94 201 TYR A C 1
ATOM 1627 O O . TYR A 1 201 ? -23.212 -7.027 50.328 1.00 88.94 201 TYR A O 1
ATOM 1635 N N . SER A 1 202 ? -21.388 -6.320 49.209 1.00 86.50 202 SER A N 1
ATOM 1636 C CA . SER A 1 202 ? -20.424 -6.625 50.259 1.00 86.50 202 SER A CA 1
ATOM 1637 C C . SER A 1 202 ? -19.357 -5.540 50.353 1.00 86.50 202 SER A C 1
ATOM 1639 O O . SER A 1 202 ? -18.912 -4.999 49.340 1.00 86.50 202 SER A O 1
ATOM 1641 N N . ARG A 1 203 ? -18.967 -5.176 51.579 1.00 83.25 203 ARG A N 1
ATOM 1642 C CA . ARG A 1 203 ? -17.870 -4.224 51.820 1.00 83.25 203 ARG A CA 1
ATOM 1643 C C . ARG A 1 203 ? -16.569 -4.963 52.100 1.00 83.25 203 ARG A C 1
ATOM 1645 O O . ARG A 1 203 ? -16.556 -5.890 52.909 1.00 83.25 203 ARG A O 1
ATOM 1652 N N . ASP A 1 204 ? -15.486 -4.537 51.461 1.00 80.62 204 ASP A N 1
ATOM 1653 C CA . ASP A 1 204 ? -14.146 -5.031 51.774 1.00 80.62 204 ASP A CA 1
ATOM 1654 C C . ASP A 1 204 ? -13.550 -4.355 53.026 1.00 80.62 204 ASP A C 1
ATOM 1656 O O . ASP A 1 204 ? -14.167 -3.493 53.661 1.00 80.62 204 ASP A O 1
ATOM 1660 N N . ASN A 1 205 ? -12.337 -4.776 53.402 1.00 77.25 205 ASN A N 1
ATOM 1661 C CA . ASN A 1 205 ? -11.627 -4.248 54.573 1.00 77.25 205 ASN A CA 1
ATOM 1662 C C . ASN A 1 205 ? -11.223 -2.770 54.421 1.00 77.25 205 ASN A C 1
ATOM 1664 O O . ASN A 1 205 ? -11.023 -2.100 55.433 1.00 77.25 205 ASN A O 1
ATOM 1668 N N . ASP A 1 206 ? -11.124 -2.273 53.184 1.00 77.62 206 ASP A N 1
ATOM 1669 C CA . ASP A 1 206 ? -10.763 -0.890 52.852 1.00 77.62 206 ASP A CA 1
ATOM 1670 C C . ASP A 1 206 ? -12.008 0.010 52.696 1.00 77.62 206 ASP A C 1
ATOM 1672 O O . ASP A 1 206 ? -11.902 1.222 52.493 1.00 77.62 206 ASP A O 1
ATOM 1676 N N . GLY A 1 207 ? -13.205 -0.566 52.844 1.00 79.38 207 GLY A N 1
ATOM 1677 C CA . GLY A 1 207 ? -14.491 0.121 52.805 1.00 79.38 207 GLY A CA 1
ATOM 1678 C C . GLY A 1 207 ? -15.108 0.263 51.411 1.00 79.38 207 GLY A C 1
ATOM 1679 O O . GLY A 1 207 ? -16.168 0.896 51.308 1.00 79.38 207 GLY A O 1
ATOM 1680 N N . TYR A 1 208 ? -14.506 -0.321 50.367 1.00 83.75 208 TYR A N 1
ATOM 1681 C CA . TYR A 1 208 ? -15.090 -0.370 49.027 1.00 83.75 208 TYR A CA 1
ATOM 1682 C C . TYR A 1 208 ? -16.240 -1.372 48.966 1.00 83.75 208 TYR A C 1
ATOM 1684 O O . TYR A 1 208 ? -16.206 -2.441 49.571 1.00 83.75 208 TYR A O 1
ATOM 1692 N N . LEU A 1 209 ? -17.269 -1.018 48.203 1.00 86.06 209 LEU A N 1
ATOM 1693 C CA . LEU A 1 209 ? -18.439 -1.841 47.959 1.00 86.06 209 LEU A CA 1
ATOM 1694 C C . LEU A 1 209 ? -18.248 -2.650 46.668 1.00 86.06 209 LEU A C 1
ATOM 1696 O O . LEU A 1 209 ? -18.031 -2.084 45.594 1.00 86.06 209 LEU A O 1
ATOM 1700 N N . GLY A 1 210 ? -18.353 -3.971 46.762 1.00 90.62 210 GLY A N 1
ATOM 1701 C CA . GLY A 1 210 ? -18.719 -4.816 45.631 1.00 90.62 210 GLY A CA 1
ATOM 1702 C C . GLY A 1 210 ? -20.238 -4.843 45.524 1.00 90.62 210 GLY A C 1
ATOM 1703 O O . GLY A 1 210 ? -20.904 -5.099 46.524 1.00 90.62 210 GLY A O 1
ATOM 1704 N N . PHE A 1 211 ? -20.788 -4.543 44.349 1.00 92.38 211 PHE A N 1
ATOM 1705 C CA . PHE A 1 211 ? -22.230 -4.553 44.112 1.00 92.38 211 PHE A CA 1
ATOM 1706 C C . PHE A 1 211 ? -22.547 -5.302 42.818 1.00 92.38 211 PHE A C 1
ATOM 1708 O O . PHE A 1 211 ? -22.019 -4.966 41.760 1.00 92.38 211 PHE A O 1
ATOM 1715 N N . SER A 1 212 ? -23.422 -6.299 42.888 1.00 94.19 212 SER A N 1
ATOM 1716 C CA . SER A 1 212 ? -23.871 -7.080 41.738 1.00 94.19 212 SER A CA 1
ATOM 1717 C C . SER A 1 212 ? -25.373 -7.324 41.804 1.00 94.19 212 SER A C 1
ATOM 1719 O O . SER A 1 212 ? -25.887 -7.731 42.842 1.00 94.19 212 SER A O 1
ATOM 1721 N N . MET A 1 213 ? -26.086 -7.111 40.704 1.00 94.00 213 MET A N 1
ATOM 1722 C CA . MET A 1 213 ? -27.509 -7.409 40.592 1.00 94.00 213 MET A CA 1
ATOM 1723 C C . MET A 1 213 ? -27.810 -8.033 39.233 1.00 94.00 213 MET A C 1
ATOM 1725 O O . MET A 1 213 ? -27.353 -7.519 38.214 1.00 94.00 213 MET A O 1
ATOM 1729 N N . MET A 1 214 ? -28.593 -9.116 39.215 1.00 95.25 214 MET A N 1
ATOM 1730 C CA . MET A 1 214 ? -29.010 -9.819 38.005 1.00 95.25 214 MET A CA 1
ATOM 1731 C C . MET A 1 214 ? -30.442 -10.362 38.077 1.00 95.25 214 MET A C 1
ATOM 1733 O O . MET A 1 214 ? -30.805 -10.967 39.090 1.00 95.25 214 MET A O 1
ATOM 1737 N N . HIS A 1 215 ? -31.215 -10.226 36.993 1.00 94.38 215 HIS A N 1
ATOM 1738 C CA . HIS A 1 215 ? -32.607 -10.700 36.866 1.00 94.38 215 HIS A CA 1
ATOM 1739 C C . HIS A 1 215 ? -33.533 -10.153 37.971 1.00 94.38 215 HIS A C 1
ATOM 1741 O O . HIS A 1 215 ? -34.179 -10.899 38.720 1.00 94.38 215 HIS A O 1
ATOM 1747 N N . VAL A 1 216 ? -33.573 -8.827 38.115 1.00 92.19 216 VAL A N 1
ATOM 1748 C CA . VAL A 1 216 ? -34.333 -8.145 39.175 1.00 92.19 216 VAL A CA 1
ATOM 1749 C C . VAL A 1 216 ? -35.195 -7.026 38.599 1.00 92.19 216 VAL A C 1
ATOM 1751 O O . VAL A 1 216 ? -34.780 -6.288 37.710 1.00 92.19 216 VAL A O 1
ATOM 1754 N N . ILE A 1 217 ? -36.402 -6.871 39.146 1.00 91.56 217 ILE A N 1
ATOM 1755 C CA . ILE A 1 217 ? -37.286 -5.737 38.871 1.00 91.56 217 ILE A CA 1
ATOM 1756 C C . ILE A 1 217 ? -37.286 -4.811 40.086 1.00 91.56 217 ILE A C 1
ATOM 1758 O O . ILE A 1 217 ? -37.716 -5.202 41.171 1.00 91.56 217 ILE A O 1
ATOM 1762 N N . CYS A 1 218 ? -36.851 -3.572 39.922 1.00 90.31 218 CYS A N 1
ATOM 1763 C CA . CYS A 1 218 ? -36.856 -2.576 40.988 1.00 90.31 218 CYS A CA 1
ATOM 1764 C C . CYS A 1 218 ? -38.177 -1.790 40.982 1.00 90.31 218 CYS A C 1
ATOM 1766 O O . CYS A 1 218 ? -38.626 -1.307 39.943 1.00 90.31 218 CYS A O 1
ATOM 1768 N N . GLN A 1 219 ? -38.807 -1.670 42.152 1.00 89.50 219 GLN A N 1
ATOM 1769 C CA . GLN A 1 219 ? -40.143 -1.081 42.335 1.00 89.50 219 GLN A CA 1
ATOM 1770 C C . GLN A 1 219 ? -40.118 0.224 43.150 1.00 89.50 219 GLN A C 1
ATOM 1772 O O . GLN A 1 219 ? -41.142 0.654 43.679 1.00 89.50 219 GLN A O 1
ATOM 1777 N N . SER A 1 220 ? -38.945 0.835 43.295 1.00 88.38 220 SER A N 1
ATOM 1778 C CA . SER A 1 220 ? -38.742 2.116 43.968 1.00 88.38 220 SER A CA 1
ATOM 1779 C C . SER A 1 220 ? -37.479 2.794 43.442 1.00 88.38 220 SER A C 1
ATOM 1781 O O . SER A 1 220 ? -36.652 2.144 42.798 1.00 88.38 220 SER A O 1
ATOM 1783 N N . ASP A 1 221 ? -37.300 4.072 43.781 1.00 85.69 221 ASP A N 1
ATOM 1784 C CA . ASP A 1 221 ? -36.008 4.739 43.626 1.00 85.69 221 ASP A CA 1
ATOM 1785 C C . ASP A 1 221 ? -34.922 4.012 44.420 1.00 85.69 221 ASP A C 1
ATOM 1787 O O . ASP A 1 221 ? -35.183 3.412 45.469 1.00 85.69 221 ASP A O 1
ATOM 1791 N N . PHE A 1 222 ? -33.708 4.069 43.884 1.00 86.69 222 PHE A N 1
ATOM 1792 C CA . PHE A 1 222 ? -32.573 3.300 44.365 1.00 86.69 222 PHE A CA 1
ATOM 1793 C C . PHE A 1 222 ? -31.354 4.221 44.399 1.00 86.69 222 PHE A C 1
ATOM 1795 O O . PHE A 1 222 ? -30.829 4.576 43.350 1.00 86.69 222 PHE A O 1
ATOM 1802 N N . GLU A 1 223 ? -30.900 4.644 45.578 1.00 87.81 223 GLU A N 1
ATOM 1803 C CA . GLU A 1 223 ? -29.726 5.518 45.712 1.00 87.81 223 GLU A CA 1
ATOM 1804 C C . GLU A 1 223 ? -28.664 4.845 46.578 1.00 87.81 223 GLU A C 1
ATOM 1806 O O . GLU A 1 223 ? -28.917 4.505 47.733 1.00 87.81 223 GLU A O 1
ATOM 1811 N N . ILE A 1 224 ? -27.466 4.656 46.017 1.00 85.19 224 ILE A N 1
ATOM 1812 C CA . ILE A 1 224 ? -26.325 4.107 46.751 1.00 85.19 224 ILE A CA 1
ATOM 1813 C C . ILE A 1 224 ? -25.195 5.129 46.806 1.00 85.19 224 ILE A C 1
ATOM 1815 O O . ILE A 1 224 ? -24.727 5.660 45.791 1.00 85.19 224 ILE A O 1
ATOM 1819 N N . HIS A 1 225 ? -24.712 5.343 48.027 1.00 84.62 225 HIS A N 1
ATOM 1820 C CA . HIS A 1 225 ? -23.542 6.156 48.321 1.00 84.62 225 HIS A CA 1
ATOM 1821 C C . HIS A 1 225 ? -22.367 5.269 48.753 1.00 84.62 225 HIS A C 1
ATOM 1823 O O . HIS A 1 225 ? -22.472 4.519 49.730 1.00 84.62 225 HIS A O 1
ATOM 1829 N N . GLY A 1 226 ? -21.227 5.377 48.066 1.00 83.44 226 GLY A N 1
ATOM 1830 C CA . GLY A 1 226 ? -20.016 4.650 48.442 1.00 83.44 226 GLY A CA 1
ATOM 1831 C C . GLY A 1 226 ? -18.909 4.713 47.395 1.00 83.44 226 GLY A C 1
ATOM 1832 O O . GLY A 1 226 ? -19.092 5.257 46.314 1.00 83.44 226 GLY A O 1
ATOM 1833 N N . ASN A 1 227 ? -17.755 4.137 47.728 1.00 88.12 227 ASN A N 1
ATOM 1834 C CA . ASN A 1 227 ? -16.706 3.865 46.752 1.00 88.12 227 ASN A CA 1
ATOM 1835 C C . ASN A 1 227 ? -16.855 2.417 46.292 1.00 88.12 227 ASN A C 1
ATOM 1837 O O . ASN A 1 227 ? -16.948 1.527 47.133 1.00 88.12 227 ASN A O 1
ATOM 1841 N N . TYR A 1 228 ? -16.896 2.174 44.990 1.00 88.88 228 TYR A N 1
ATOM 1842 C CA . TYR A 1 228 ? -17.183 0.868 44.410 1.00 88.88 228 TYR A CA 1
ATOM 1843 C C . TYR A 1 228 ? -15.921 0.288 43.792 1.00 88.88 228 TYR A C 1
ATOM 1845 O O . TYR A 1 228 ? -15.297 0.924 42.941 1.00 88.88 228 TYR A O 1
ATOM 1853 N N . MET A 1 229 ? -15.570 -0.934 44.190 1.00 88.81 229 MET A N 1
ATOM 1854 C CA . MET A 1 229 ? -14.524 -1.690 43.501 1.00 88.81 229 MET A CA 1
ATOM 1855 C C . MET A 1 229 ? -15.077 -2.238 42.181 1.00 88.81 229 MET A C 1
ATOM 1857 O O . MET A 1 229 ? -14.489 -2.034 41.124 1.00 88.81 229 MET A O 1
ATOM 1861 N N . ASN A 1 230 ? -16.243 -2.888 42.243 1.00 91.19 230 ASN A N 1
ATOM 1862 C CA . ASN A 1 230 ? -16.936 -3.458 41.092 1.00 91.19 230 ASN A CA 1
ATOM 1863 C C . ASN A 1 230 ? -18.447 -3.238 41.227 1.00 91.19 230 ASN A C 1
ATOM 1865 O O . ASN A 1 230 ? -19.026 -3.569 42.263 1.00 91.19 230 ASN A O 1
ATOM 1869 N N . LEU A 1 231 ? -19.070 -2.737 40.163 1.00 94.69 231 LEU A N 1
ATOM 1870 C CA . LEU A 1 231 ? -20.513 -2.604 40.002 1.00 94.69 231 LEU A CA 1
ATOM 1871 C C . LEU A 1 231 ? -20.969 -3.426 38.790 1.00 94.69 231 LEU A C 1
ATOM 1873 O O . LEU A 1 231 ? -20.559 -3.140 37.668 1.00 94.69 231 LEU A O 1
ATOM 1877 N N . VAL A 1 232 ? -21.826 -4.422 38.992 1.00 95.75 232 VAL A N 1
ATOM 1878 C CA . VAL A 1 232 ? -22.375 -5.259 37.915 1.00 95.75 232 VAL A CA 1
ATOM 1879 C C . VAL A 1 232 ? -23.896 -5.212 37.959 1.00 95.75 232 VAL A C 1
ATOM 1881 O O . VAL A 1 232 ? -24.498 -5.535 38.975 1.00 95.75 232 VAL A O 1
ATOM 1884 N N . LEU A 1 233 ? -24.527 -4.813 36.863 1.00 95.50 233 LEU A N 1
ATOM 1885 C CA . LEU A 1 233 ? -25.979 -4.816 36.697 1.00 95.50 233 LEU A CA 1
ATOM 1886 C C . LEU A 1 233 ? -26.293 -5.583 35.412 1.00 95.50 233 LEU A C 1
ATOM 1888 O O . LEU A 1 233 ? -25.781 -5.192 34.370 1.00 95.50 233 LEU A O 1
ATOM 1892 N N . ASP A 1 234 ? -27.094 -6.648 35.454 1.00 95.12 234 ASP A N 1
ATOM 1893 C CA . ASP A 1 234 ? -27.494 -7.400 34.252 1.00 95.12 234 ASP A CA 1
ATOM 1894 C C . ASP A 1 234 ? -28.980 -7.787 34.278 1.00 95.12 234 ASP A C 1
ATOM 1896 O O . ASP A 1 234 ? -29.476 -8.303 35.271 1.00 95.12 234 ASP A O 1
ATOM 1900 N N . ASP A 1 235 ? -29.711 -7.536 33.196 1.00 93.69 235 ASP A N 1
ATOM 1901 C CA . ASP A 1 235 ? -31.157 -7.807 33.095 1.00 93.69 235 ASP A CA 1
ATOM 1902 C C . ASP A 1 235 ? -31.965 -7.220 34.275 1.00 93.69 235 ASP A C 1
ATOM 1904 O O . ASP A 1 235 ? -32.682 -7.910 35.011 1.00 93.69 235 ASP A O 1
ATOM 1908 N N . ILE A 1 236 ? -31.772 -5.916 34.502 1.00 92.88 236 ILE A N 1
ATOM 1909 C CA . ILE A 1 236 ? -32.471 -5.148 35.537 1.00 92.88 236 ILE A CA 1
ATOM 1910 C C . ILE A 1 236 ? -33.544 -4.274 34.904 1.00 92.88 236 ILE A C 1
ATOM 1912 O O . ILE A 1 236 ? -33.266 -3.521 33.970 1.00 92.88 236 ILE A O 1
ATOM 1916 N N . VAL A 1 237 ? -34.758 -4.326 35.449 1.00 91.44 237 VAL A N 1
ATOM 1917 C CA . VAL A 1 237 ? -35.902 -3.558 34.946 1.00 91.44 237 VAL A CA 1
ATOM 1918 C C . VAL A 1 237 ? -36.391 -2.570 36.000 1.00 91.44 237 VAL A C 1
ATOM 1920 O O . VAL A 1 237 ? -36.744 -2.959 37.113 1.00 91.44 237 VAL A O 1
ATOM 1923 N N . PHE A 1 238 ? -36.482 -1.297 35.622 1.00 87.62 238 PHE A N 1
ATOM 1924 C CA . PHE A 1 238 ? -37.135 -0.242 36.394 1.00 87.62 238 PHE A CA 1
ATOM 1925 C C . PHE A 1 238 ? -38.362 0.263 35.638 1.00 87.62 238 PHE A C 1
ATOM 1927 O O . PHE A 1 238 ? -38.343 0.398 34.412 1.00 87.62 238 PHE A O 1
ATOM 1934 N N . ASP A 1 239 ? -39.417 0.596 36.376 1.00 76.69 239 ASP A N 1
ATOM 1935 C CA . ASP A 1 239 ? -40.484 1.427 35.823 1.00 76.69 239 ASP A CA 1
ATOM 1936 C C . ASP A 1 239 ? -39.938 2.835 35.519 1.00 76.69 239 ASP A C 1
ATOM 1938 O O . ASP A 1 239 ? -39.064 3.346 36.216 1.00 76.69 239 ASP A O 1
ATOM 1942 N N . SER A 1 240 ? -40.474 3.472 34.481 1.00 71.31 240 SER A N 1
ATOM 1943 C CA . SER A 1 240 ? -40.078 4.791 33.967 1.00 71.31 240 SER A CA 1
ATOM 1944 C C . SER A 1 240 ? -40.071 5.918 35.008 1.00 71.31 240 SER A C 1
ATOM 1946 O O . SER A 1 240 ? -39.384 6.921 34.818 1.00 71.31 240 SER A O 1
ATOM 1948 N N . GLN A 1 241 ? -40.823 5.756 36.098 1.00 80.38 241 GLN A N 1
ATOM 1949 C CA . GLN A 1 241 ? -40.899 6.700 37.212 1.00 80.38 241 GLN A CA 1
ATOM 1950 C C . GLN A 1 241 ? -39.734 6.592 38.208 1.00 80.38 241 GLN A C 1
ATOM 1952 O O . GLN A 1 241 ? -39.529 7.535 38.967 1.00 80.38 241 GLN A O 1
ATOM 1957 N N . TYR A 1 242 ? -38.985 5.484 38.209 1.00 86.81 242 TYR A N 1
ATOM 1958 C CA . TYR A 1 242 ? -37.921 5.228 39.179 1.00 86.81 242 TYR A CA 1
ATOM 1959 C C . TYR A 1 242 ? -36.528 5.414 38.579 1.00 86.81 242 TYR A C 1
ATOM 1961 O O . TYR A 1 242 ? -36.284 5.141 37.399 1.00 86.81 242 TYR A O 1
ATOM 1969 N N . ILE A 1 243 ? -35.594 5.867 39.414 1.00 88.56 243 ILE A N 1
ATOM 1970 C CA . ILE A 1 243 ? -34.201 6.108 39.031 1.00 88.56 243 ILE A CA 1
ATOM 1971 C C . ILE A 1 243 ? -33.266 5.327 39.953 1.00 88.56 243 ILE A C 1
ATOM 1973 O O . ILE A 1 243 ? -33.405 5.356 41.176 1.00 88.56 243 ILE A O 1
ATOM 1977 N N . MET A 1 244 ? -32.262 4.678 39.357 1.00 91.56 244 MET A N 1
ATOM 1978 C CA . MET A 1 244 ? -31.128 4.119 40.087 1.00 91.56 244 MET A CA 1
ATOM 1979 C C . MET A 1 244 ? -29.944 5.085 40.023 1.00 91.56 244 MET A C 1
ATOM 1981 O O . MET A 1 244 ? -29.440 5.391 38.944 1.00 91.56 244 MET A O 1
ATOM 1985 N N . LYS A 1 245 ? -29.503 5.590 41.173 1.00 92.38 245 LYS A N 1
ATOM 1986 C CA . LYS A 1 245 ? -28.464 6.610 41.311 1.00 92.38 245 LYS A CA 1
ATOM 1987 C C . LYS A 1 245 ? -27.276 6.073 42.108 1.00 92.38 245 LYS A C 1
ATOM 1989 O O . LYS A 1 245 ? -27.438 5.535 43.201 1.00 92.38 245 LYS A O 1
ATOM 1994 N N . PHE A 1 246 ? -26.077 6.286 41.573 1.00 91.88 246 PHE A N 1
ATOM 1995 C CA . PHE A 1 246 ? -24.815 5.943 42.222 1.00 91.88 246 PHE A CA 1
ATOM 1996 C C . PHE A 1 246 ? -23.947 7.192 42.388 1.00 91.88 246 PHE A C 1
ATOM 1998 O O . PHE A 1 246 ? -23.782 7.988 41.458 1.00 91.88 246 PHE A O 1
ATOM 2005 N N . THR A 1 247 ? -23.373 7.355 43.579 1.00 89.81 247 THR A N 1
ATOM 2006 C CA . THR A 1 247 ? -22.480 8.478 43.910 1.00 89.81 247 THR A CA 1
ATOM 2007 C C . THR A 1 247 ? -21.190 7.977 44.557 1.00 89.81 247 THR A C 1
ATOM 2009 O O . THR A 1 247 ? -21.261 7.022 45.337 1.00 89.81 247 THR A O 1
ATOM 2012 N N . GLY A 1 248 ? -20.073 8.679 44.345 1.00 87.25 248 GLY A N 1
ATOM 2013 C CA . GLY A 1 248 ? -18.762 8.375 44.936 1.00 87.25 248 GLY A CA 1
ATOM 2014 C C . GLY A 1 248 ? -17.699 8.056 43.880 1.00 87.25 248 GLY A C 1
ATOM 2015 O O . GLY A 1 248 ? -17.746 8.605 42.779 1.00 87.25 248 GLY A O 1
ATOM 2016 N N . ILE A 1 249 ? -16.727 7.200 44.214 1.00 85.25 249 ILE A N 1
ATOM 2017 C CA . ILE A 1 249 ? -15.675 6.734 43.288 1.00 85.25 249 ILE A CA 1
ATOM 2018 C C . ILE A 1 249 ? -16.051 5.350 42.753 1.00 85.25 249 ILE A C 1
ATOM 2020 O O . ILE A 1 249 ? -16.408 4.479 43.539 1.00 85.25 249 ILE A O 1
ATOM 2024 N N . LEU A 1 250 ? -15.953 5.119 41.444 1.00 90.38 250 LEU A N 1
ATOM 2025 C CA . LEU A 1 250 ? -16.377 3.868 40.805 1.00 90.38 250 LEU A CA 1
ATOM 2026 C C . LEU A 1 250 ? -15.234 3.251 40.005 1.00 90.38 250 LEU A C 1
ATOM 2028 O O . LEU A 1 250 ? -15.050 3.619 38.858 1.00 90.38 250 LEU A O 1
ATOM 2032 N N . LEU A 1 251 ? -14.481 2.295 40.543 1.00 90.25 251 LEU A N 1
ATOM 2033 C CA . LEU A 1 251 ? -13.357 1.723 39.793 1.00 90.25 251 LEU A CA 1
ATOM 2034 C C . LEU A 1 251 ? -13.860 0.984 38.545 1.00 90.25 251 LEU A C 1
ATOM 2036 O O . LEU A 1 251 ? -13.582 1.423 37.432 1.00 90.25 251 LEU A O 1
ATOM 2040 N N . ASN A 1 252 ? -14.694 -0.047 38.703 1.00 93.69 252 ASN A N 1
ATOM 2041 C CA . ASN A 1 252 ? -15.223 -0.805 37.566 1.00 93.69 252 ASN A CA 1
ATOM 2042 C C . ASN A 1 252 ? -16.752 -0.857 37.561 1.00 93.69 252 ASN A C 1
ATOM 2044 O O . ASN A 1 252 ? -17.370 -1.161 38.582 1.00 93.69 252 ASN A O 1
ATOM 2048 N N . ALA A 1 253 ? -17.358 -0.642 36.394 1.00 95.31 253 ALA A N 1
ATOM 2049 C CA . ALA A 1 253 ? -18.784 -0.824 36.160 1.00 95.31 253 ALA A CA 1
ATOM 2050 C C . ALA A 1 253 ? -19.074 -1.624 34.890 1.00 95.31 253 ALA A C 1
ATOM 2052 O O . ALA A 1 253 ? -18.477 -1.396 33.839 1.00 95.31 253 ALA A O 1
ATOM 2053 N N . SER A 1 254 ? -20.053 -2.519 34.980 1.00 96.69 254 SER A N 1
ATOM 2054 C CA . SER A 1 254 ? -20.616 -3.267 33.861 1.00 96.69 254 SER A CA 1
ATOM 2055 C C . SER A 1 254 ? -22.134 -3.248 33.953 1.00 96.69 254 SER A C 1
ATOM 2057 O O . SER A 1 254 ? -22.701 -3.695 34.946 1.00 96.69 254 SER A O 1
ATOM 2059 N N . ILE A 1 255 ? -22.790 -2.745 32.912 1.00 96.50 255 ILE A N 1
ATOM 2060 C CA . ILE A 1 255 ? -24.248 -2.659 32.822 1.00 96.50 255 ILE A CA 1
ATOM 2061 C C . ILE A 1 255 ? -24.680 -3.437 31.581 1.00 96.50 255 ILE A C 1
ATOM 2063 O O . ILE A 1 255 ? -24.219 -3.146 30.476 1.00 96.50 255 ILE A O 1
ATOM 2067 N N . GLY A 1 256 ? -25.548 -4.426 31.768 1.00 94.81 256 GLY A N 1
ATOM 2068 C CA . GLY A 1 256 ? -25.998 -5.380 30.764 1.00 94.81 256 GLY A CA 1
ATOM 2069 C C . GLY A 1 256 ? -27.519 -5.487 30.702 1.00 94.81 256 GLY A C 1
ATOM 2070 O O . GLY A 1 256 ? -28.165 -5.457 31.741 1.00 94.81 256 GLY A O 1
ATOM 2071 N N . ASN A 1 257 ? -28.115 -5.563 29.508 1.00 92.25 257 ASN A N 1
ATOM 2072 C CA . ASN A 1 257 ? -29.554 -5.842 29.301 1.00 92.25 257 ASN A CA 1
ATOM 2073 C C . ASN A 1 257 ? -30.555 -5.044 30.180 1.00 92.25 257 ASN A C 1
ATOM 2075 O O . ASN A 1 257 ? -31.672 -5.491 30.413 1.00 92.25 257 ASN A O 1
ATOM 2079 N N . CYS A 1 258 ? -30.181 -3.874 30.701 1.00 93.56 258 CYS A N 1
ATOM 2080 C CA . CYS A 1 258 ? -31.025 -3.126 31.634 1.00 93.56 258 CYS A CA 1
ATOM 2081 C C . CYS A 1 258 ? -32.116 -2.321 30.904 1.00 93.56 258 CYS A C 1
ATOM 2083 O O . CYS A 1 258 ? -31.970 -1.967 29.734 1.00 93.56 258 CYS A O 1
ATOM 2085 N N . VAL A 1 259 ? -33.183 -1.967 31.623 1.00 91.88 259 VAL A N 1
ATOM 2086 C CA . VAL A 1 259 ? -34.295 -1.106 31.181 1.00 91.88 259 VAL A CA 1
ATOM 2087 C C . VAL A 1 259 ? -34.616 -0.110 32.291 1.00 91.88 259 VAL A C 1
ATOM 2089 O O . VAL A 1 259 ? -34.838 -0.534 33.414 1.00 91.88 259 VAL A O 1
ATOM 2092 N N . GLY A 1 260 ? -34.674 1.191 31.998 1.00 90.50 260 GLY A N 1
ATOM 2093 C CA . GLY A 1 260 ? -34.924 2.260 32.976 1.00 90.50 260 GLY A CA 1
ATOM 2094 C C . GLY A 1 260 ? -33.875 3.375 32.947 1.00 90.50 260 GLY A C 1
ATOM 2095 O O . GLY A 1 260 ? -33.159 3.530 31.960 1.00 90.50 260 GLY A O 1
ATOM 2096 N N . THR A 1 261 ? -33.766 4.167 34.019 1.00 91.94 261 THR A N 1
ATOM 2097 C CA . THR A 1 261 ? -32.752 5.236 34.131 1.00 91.94 261 THR A CA 1
ATOM 2098 C C . THR A 1 261 ? -31.703 4.897 35.186 1.00 91.94 261 THR A C 1
ATOM 2100 O O . THR A 1 261 ? -32.040 4.709 36.354 1.00 91.94 261 THR A O 1
ATOM 2103 N N . ILE A 1 262 ? -30.428 4.890 34.784 1.00 94.00 262 ILE A N 1
ATOM 2104 C CA . ILE A 1 262 ? -29.276 4.661 35.665 1.00 94.00 262 ILE A CA 1
ATOM 2105 C C . ILE A 1 262 ? -28.364 5.892 35.618 1.00 94.00 262 ILE A C 1
ATOM 2107 O O . ILE A 1 262 ? -27.917 6.307 34.546 1.00 94.00 262 ILE A O 1
ATOM 2111 N N . ASN A 1 263 ? -28.108 6.503 36.773 1.00 93.81 263 ASN A N 1
ATOM 2112 C CA . ASN A 1 263 ? -27.465 7.805 36.883 1.00 93.81 263 ASN A CA 1
ATOM 2113 C C . ASN A 1 263 ? -26.149 7.763 37.675 1.00 93.81 263 ASN A C 1
ATOM 2115 O O . ASN A 1 263 ? -26.150 7.472 38.870 1.00 93.81 263 ASN A O 1
ATOM 2119 N N . PHE A 1 264 ? -25.054 8.150 37.011 1.00 94.56 264 PHE A N 1
ATOM 2120 C CA . PHE A 1 264 ? -23.708 8.284 37.576 1.00 94.56 264 PHE A CA 1
ATOM 2121 C C . PHE A 1 264 ? -23.176 9.726 37.553 1.00 94.56 264 PHE A C 1
ATOM 2123 O O . PHE A 1 264 ? -21.980 9.943 37.716 1.00 94.56 264 PHE A O 1
ATOM 2130 N N . GLN A 1 265 ? -24.022 10.741 37.358 1.00 91.31 265 GLN A N 1
ATOM 2131 C CA . GLN A 1 265 ? -23.588 12.141 37.214 1.00 91.31 265 GLN A CA 1
ATOM 2132 C C . GLN A 1 265 ? -22.788 12.674 38.421 1.00 91.31 265 GLN A C 1
ATOM 2134 O O . GLN A 1 265 ? -21.940 13.558 38.274 1.00 91.31 265 GLN A O 1
ATOM 2139 N N . GLU A 1 266 ? -23.060 12.144 39.615 1.00 90.06 266 GLU A N 1
ATOM 2140 C CA . GLU A 1 266 ? -22.366 12.472 40.870 1.00 90.06 266 GLU A CA 1
ATOM 2141 C C . GLU A 1 266 ? -21.166 11.548 41.157 1.00 90.06 266 GLU A C 1
ATOM 2143 O O . GLU A 1 266 ? -20.565 11.623 42.226 1.00 90.06 266 GLU A O 1
ATOM 2148 N N . THR A 1 267 ? -20.796 10.686 40.209 1.00 91.12 267 THR A N 1
ATOM 2149 C CA . THR A 1 267 ? -19.555 9.905 40.244 1.00 91.12 267 THR A CA 1
ATOM 2150 C C . THR A 1 267 ? -18.441 10.720 39.583 1.00 91.12 267 THR A C 1
ATOM 2152 O O . THR A 1 267 ? -18.559 11.127 38.422 1.00 91.12 267 THR A O 1
ATOM 2155 N N . GLU A 1 268 ? -17.364 11.002 40.322 1.00 86.56 268 GLU A N 1
ATOM 2156 C CA . GLU A 1 268 ? -16.278 11.866 39.829 1.00 86.56 268 GLU A CA 1
ATOM 2157 C C . GLU A 1 268 ? -15.466 11.197 38.722 1.00 86.56 268 GLU A C 1
ATOM 2159 O O . GLU A 1 268 ? -15.180 11.819 37.696 1.00 86.56 268 GLU A O 1
ATOM 2164 N N . TYR A 1 269 ? -15.120 9.929 38.930 1.00 89.38 269 TYR A N 1
ATOM 2165 C CA . TYR A 1 269 ? -14.217 9.188 38.067 1.00 89.38 269 TYR A CA 1
ATOM 2166 C C . TYR A 1 269 ? -14.549 7.694 38.058 1.00 89.38 269 TYR A C 1
ATOM 2168 O O . TYR A 1 269 ? -14.978 7.144 39.080 1.00 89.38 269 TYR A O 1
ATOM 2176 N N . SER A 1 270 ? -14.314 7.056 36.908 1.00 93.19 270 SER A N 1
ATOM 2177 C CA . SER A 1 270 ? -14.321 5.605 36.780 1.00 93.19 270 SER A CA 1
ATOM 2178 C C . SER A 1 270 ? -13.145 5.053 35.983 1.00 93.19 270 SER A C 1
ATOM 2180 O O . SER A 1 270 ? -12.843 5.589 34.926 1.00 93.19 270 SER A O 1
ATOM 2182 N N . ASP A 1 271 ? -12.488 3.985 36.449 1.00 92.50 271 ASP A N 1
ATOM 2183 C CA . ASP A 1 271 ? -11.384 3.360 35.699 1.00 92.50 271 ASP A CA 1
ATOM 2184 C C . ASP A 1 271 ? -11.905 2.618 34.468 1.00 92.50 271 ASP A C 1
ATOM 2186 O O . ASP A 1 271 ? -11.396 2.810 33.362 1.00 92.50 271 ASP A O 1
ATOM 2190 N N . THR A 1 272 ? -12.933 1.783 34.642 1.00 95.50 272 THR A N 1
ATOM 2191 C CA . THR A 1 272 ? -13.568 1.038 33.553 1.00 95.50 272 THR A CA 1
ATOM 2192 C C . THR A 1 272 ? -15.089 1.109 33.631 1.00 95.50 272 THR A C 1
ATOM 2194 O O . THR A 1 272 ? -15.698 0.868 34.671 1.00 95.50 272 THR A O 1
ATOM 2197 N N . PHE A 1 273 ? -15.724 1.413 32.502 1.00 97.06 273 PHE A N 1
ATOM 2198 C CA . PHE A 1 273 ? -17.173 1.502 32.386 1.00 97.06 273 PHE A CA 1
ATOM 2199 C C . PHE A 1 273 ? -17.629 0.761 31.130 1.00 97.06 273 PHE A C 1
ATOM 2201 O O . PHE A 1 273 ? -17.232 1.110 30.020 1.00 97.06 273 PHE A O 1
ATOM 2208 N N . THR A 1 274 ? -18.453 -0.270 31.290 1.00 97.25 274 THR A N 1
ATOM 2209 C CA . THR A 1 274 ? -18.846 -1.173 30.203 1.00 97.25 274 THR A CA 1
ATOM 2210 C C . THR A 1 274 ? -20.363 -1.216 30.055 1.00 97.25 274 THR A C 1
ATOM 2212 O O . THR A 1 274 ? -21.085 -1.417 31.029 1.00 97.25 274 THR A O 1
ATOM 2215 N N . LEU A 1 275 ? -20.844 -1.057 28.823 1.00 96.75 275 LEU A N 1
ATOM 2216 C CA . LEU A 1 275 ? -22.242 -1.215 28.427 1.00 96.75 275 LEU A CA 1
ATOM 2217 C C . LEU A 1 275 ? -22.360 -2.414 27.482 1.00 96.75 275 LEU A C 1
ATOM 2219 O O . LEU A 1 275 ? -21.723 -2.421 26.429 1.00 96.75 275 LEU A O 1
ATOM 2223 N N . ILE A 1 276 ? -23.155 -3.419 27.853 1.00 96.12 276 ILE A N 1
ATOM 2224 C CA . ILE A 1 276 ? -23.221 -4.723 27.177 1.00 96.12 276 ILE A CA 1
ATOM 2225 C C . ILE A 1 276 ? -24.662 -5.035 26.768 1.00 96.12 276 ILE A C 1
ATOM 2227 O O . ILE A 1 276 ? -25.546 -5.046 27.613 1.00 96.12 276 ILE A O 1
ATOM 2231 N N . LYS A 1 277 ? -24.931 -5.347 25.496 1.00 92.81 277 LYS A N 1
ATOM 2232 C CA . LYS A 1 277 ? -26.262 -5.805 25.035 1.00 92.81 277 LYS A CA 1
ATOM 2233 C C . LYS A 1 277 ? -27.418 -4.872 25.434 1.00 92.81 277 LYS A C 1
ATOM 2235 O O . LYS A 1 277 ? -28.544 -5.301 25.666 1.00 92.81 277 LYS A O 1
ATOM 2240 N N . ILE A 1 278 ? -27.143 -3.575 25.547 1.00 90.19 278 ILE A N 1
ATOM 2241 C CA . ILE A 1 278 ? -28.135 -2.575 25.948 1.00 90.19 278 ILE A CA 1
ATOM 2242 C C . ILE A 1 278 ? -28.770 -1.953 24.709 1.00 90.19 278 ILE A C 1
ATOM 2244 O O . ILE A 1 278 ? -28.083 -1.564 23.764 1.00 90.19 278 ILE A O 1
ATOM 2248 N N . SER A 1 279 ? -30.089 -1.775 24.754 1.00 88.38 279 SER A N 1
ATOM 2249 C CA . SER A 1 279 ? -30.785 -0.864 23.851 1.00 88.38 279 SER A CA 1
ATOM 2250 C C . SER A 1 279 ? -31.063 0.460 24.558 1.00 88.38 279 SER A C 1
ATOM 2252 O O . SER A 1 279 ? -31.822 0.523 25.530 1.00 88.38 279 SER A O 1
ATOM 2254 N N . LEU A 1 280 ? -30.470 1.542 24.049 1.00 87.94 280 LEU A N 1
ATOM 2255 C CA . LEU A 1 280 ? -30.628 2.878 24.625 1.00 87.94 280 LEU A CA 1
ATOM 2256 C C . LEU A 1 280 ? -32.008 3.511 24.349 1.00 87.94 280 LEU A C 1
ATOM 2258 O O . LEU A 1 280 ? -32.245 4.637 24.780 1.00 87.94 280 LEU A O 1
ATOM 2262 N N . SER A 1 281 ? -32.939 2.820 23.668 1.00 84.75 281 SER A N 1
ATOM 2263 C CA . SER A 1 281 ? -34.360 3.227 23.669 1.00 84.75 281 SER A CA 1
ATOM 2264 C C . SER A 1 281 ? -35.016 2.956 25.016 1.00 84.75 281 SER A C 1
ATOM 2266 O O . SER A 1 281 ? -35.915 3.686 25.423 1.00 84.75 281 SER A O 1
ATOM 2268 N N . ASN A 1 282 ? -34.580 1.888 25.685 1.00 86.12 282 ASN A N 1
ATOM 2269 C CA . ASN A 1 282 ? -35.223 1.360 26.882 1.00 86.12 282 ASN A CA 1
ATOM 2270 C C . ASN A 1 282 ? -34.401 1.666 28.136 1.00 86.12 282 ASN A C 1
ATOM 2272 O O . ASN A 1 282 ? -34.945 1.641 29.236 1.00 86.12 282 ASN A O 1
ATOM 2276 N N . CYS A 1 283 ? -33.109 1.971 27.985 1.00 89.88 283 CYS A N 1
ATOM 2277 C CA . CYS A 1 283 ? -32.218 2.313 29.085 1.00 89.88 283 CYS A CA 1
ATOM 2278 C C . CYS A 1 283 ? -31.535 3.664 28.867 1.00 89.88 283 CYS A C 1
ATOM 2280 O O . CYS A 1 283 ? -30.784 3.850 27.910 1.00 89.88 283 CYS A O 1
ATOM 2282 N N . ARG A 1 284 ? -31.744 4.599 29.794 1.00 90.62 284 ARG A N 1
ATOM 2283 C CA . ARG A 1 284 ? -31.022 5.868 29.846 1.00 90.62 284 ARG A CA 1
ATOM 2284 C C . ARG A 1 284 ? -29.889 5.767 30.861 1.00 90.62 284 ARG A C 1
ATOM 2286 O O . ARG A 1 284 ? -30.131 5.828 32.064 1.00 90.62 284 ARG A O 1
ATOM 2293 N N . VAL A 1 285 ? -28.655 5.691 30.372 1.00 92.06 285 VAL A N 1
ATOM 2294 C CA . VAL A 1 285 ? -27.450 5.725 31.213 1.00 92.06 285 VAL A CA 1
ATOM 2295 C C . VAL A 1 285 ? -26.847 7.130 31.196 1.00 92.06 285 VAL A C 1
ATOM 2297 O O . VAL A 1 285 ? -26.487 7.643 30.137 1.00 92.06 285 VAL A O 1
ATOM 2300 N N . ILE A 1 286 ? -26.736 7.766 32.364 1.00 93.25 286 ILE A N 1
ATOM 2301 C CA . ILE A 1 286 ? -26.035 9.047 32.538 1.00 93.25 286 ILE A CA 1
ATOM 2302 C C . ILE A 1 286 ? -24.631 8.739 33.059 1.00 93.25 286 ILE A C 1
ATOM 2304 O O . ILE A 1 286 ? -24.491 8.252 34.176 1.00 93.25 286 ILE A O 1
ATOM 2308 N N . LEU A 1 287 ? -23.613 8.996 32.237 1.00 94.44 287 LEU A N 1
ATOM 2309 C CA . LEU A 1 287 ? -22.221 8.612 32.492 1.00 94.44 287 LEU A CA 1
ATOM 2310 C C . LEU A 1 287 ? -21.535 9.475 33.582 1.00 94.44 287 LEU A C 1
ATOM 2312 O O . LEU A 1 287 ? -21.935 10.627 33.781 1.00 94.44 287 LEU A O 1
ATOM 2316 N N . PRO A 1 288 ? -20.474 8.958 34.245 1.00 93.62 288 PRO A N 1
ATOM 2317 C CA . PRO A 1 288 ? -19.588 9.742 35.116 1.00 93.62 288 PRO A CA 1
ATOM 2318 C C . PRO A 1 288 ? -18.910 10.916 34.394 1.00 93.62 288 PRO A C 1
ATOM 2320 O O . PRO A 1 288 ? -18.831 10.945 33.164 1.00 93.62 288 PRO A O 1
ATOM 2323 N N . LYS A 1 289 ? -18.354 11.874 35.150 1.00 90.38 289 LYS A N 1
ATOM 2324 C CA . LYS A 1 289 ? -17.652 13.041 34.568 1.00 90.38 289 LYS A CA 1
ATOM 2325 C C . LYS A 1 289 ? -16.360 12.663 33.836 1.00 90.38 289 LYS A C 1
ATOM 2327 O O . LYS A 1 289 ? -16.074 13.231 32.780 1.00 90.38 289 LYS A O 1
ATOM 2332 N N . ALA A 1 290 ? -15.594 11.725 34.387 1.00 92.69 290 ALA A N 1
ATOM 2333 C CA . ALA A 1 290 ? -14.354 11.219 33.806 1.00 92.69 290 ALA A CA 1
ATOM 2334 C C . ALA A 1 290 ? -14.325 9.685 33.837 1.00 92.69 290 ALA A C 1
ATOM 2336 O O . ALA A 1 290 ? -14.791 9.071 34.797 1.00 92.69 290 ALA A O 1
ATOM 2337 N N . ILE A 1 291 ? -13.803 9.073 32.776 1.00 95.25 291 ILE A N 1
ATOM 2338 C CA . ILE A 1 291 ? -13.725 7.624 32.595 1.00 95.25 291 ILE A CA 1
ATOM 2339 C C . ILE A 1 291 ? -12.353 7.283 31.999 1.00 95.25 291 ILE A C 1
ATOM 2341 O O . ILE A 1 291 ? -11.995 7.808 30.949 1.00 95.25 291 ILE A O 1
ATOM 2345 N N . GLY A 1 292 ? -11.595 6.379 32.611 1.00 94.19 292 GLY A N 1
ATOM 2346 C CA . GLY A 1 292 ? -10.382 5.827 32.015 1.00 94.19 292 GLY A CA 1
ATOM 2347 C C . GLY A 1 292 ? -10.725 5.064 30.733 1.00 94.19 292 GLY A C 1
ATOM 2348 O O . GLY A 1 292 ? -10.360 5.473 29.637 1.00 94.19 292 GLY A O 1
ATOM 2349 N N . THR A 1 293 ? -11.493 3.979 30.843 1.00 97.00 293 THR A N 1
ATOM 2350 C CA . THR A 1 293 ? -11.897 3.143 29.701 1.00 97.00 293 THR A CA 1
ATOM 2351 C C . THR A 1 293 ? -13.415 3.007 29.596 1.00 97.00 293 THR A C 1
ATOM 2353 O O . THR A 1 293 ? -14.037 2.398 30.462 1.00 97.00 293 THR A O 1
ATOM 2356 N N . LEU A 1 294 ? -14.015 3.506 28.511 1.00 97.19 294 LEU A N 1
ATOM 2357 C CA . LEU A 1 294 ? -15.431 3.307 28.183 1.00 97.19 294 LEU A CA 1
ATOM 2358 C C . LEU A 1 294 ? -15.577 2.244 27.090 1.00 97.19 294 LEU A C 1
ATOM 2360 O O . LEU A 1 294 ? -15.025 2.401 26.003 1.00 97.19 294 LEU A O 1
ATOM 2364 N N . THR A 1 295 ? -16.351 1.191 27.352 1.00 97.50 295 THR A N 1
ATOM 2365 C CA . THR A 1 295 ? -16.594 0.096 26.405 1.00 97.50 295 THR A CA 1
ATOM 2366 C C . THR A 1 295 ? -18.079 -0.039 26.073 1.00 97.50 295 THR A C 1
ATOM 2368 O O . THR A 1 295 ? -18.906 -0.185 26.969 1.00 97.50 295 THR A O 1
ATOM 2371 N N . PHE A 1 296 ? -18.419 -0.051 24.785 1.00 96.69 296 PHE A N 1
ATOM 2372 C CA . PHE A 1 296 ? -19.723 -0.463 24.268 1.00 96.69 296 PHE A CA 1
ATOM 2373 C C . PHE A 1 296 ? -19.584 -1.822 23.578 1.00 96.69 296 PHE A C 1
ATOM 2375 O O . PHE A 1 296 ? -18.743 -1.973 22.694 1.00 96.69 296 PHE A O 1
ATOM 2382 N N . TYR A 1 297 ? -20.415 -2.792 23.949 1.00 96.25 297 TYR A N 1
ATOM 2383 C CA . TYR A 1 297 ? -20.449 -4.125 23.352 1.00 96.25 297 TYR A CA 1
ATOM 2384 C C . TYR A 1 297 ? -21.894 -4.530 23.043 1.00 96.25 297 TYR A C 1
ATOM 2386 O O . TYR A 1 297 ? -22.728 -4.529 23.945 1.00 96.25 297 TYR A O 1
ATOM 2394 N N . ASP A 1 298 ? -22.209 -4.873 21.793 1.00 93.94 298 ASP A N 1
ATOM 2395 C CA . ASP A 1 298 ? -23.569 -5.253 21.362 1.00 93.94 298 ASP A CA 1
ATOM 2396 C C . ASP A 1 298 ? -24.645 -4.189 21.696 1.00 93.94 298 ASP A C 1
ATOM 2398 O O . ASP A 1 298 ? -25.760 -4.509 22.105 1.00 93.94 298 ASP A O 1
ATOM 2402 N N . VAL A 1 299 ? -24.322 -2.896 21.573 1.00 94.31 299 VAL A N 1
ATOM 2403 C CA . VAL A 1 299 ? -25.232 -1.797 21.961 1.00 94.31 299 VAL A CA 1
ATOM 2404 C C . VAL A 1 299 ? -26.030 -1.272 20.764 1.00 94.31 299 VAL A C 1
ATOM 2406 O O . VAL A 1 299 ? -25.480 -1.035 19.689 1.00 94.31 299 VAL A O 1
ATOM 2409 N N . HIS A 1 300 ? -27.328 -1.017 20.954 1.00 93.62 300 HIS A N 1
ATOM 2410 C CA . HIS A 1 300 ? -28.185 -0.348 19.965 1.00 93.62 300 HIS A CA 1
ATOM 2411 C C . HIS A 1 300 ? -28.483 1.097 20.381 1.00 93.62 300 HIS A C 1
ATOM 2413 O O . HIS A 1 300 ? -28.909 1.357 21.509 1.00 93.62 300 HIS A O 1
ATOM 2419 N N . ILE A 1 301 ? -28.253 2.038 19.460 1.00 93.50 301 ILE A N 1
ATOM 2420 C CA . ILE A 1 301 ? -28.367 3.487 19.673 1.00 93.50 301 ILE A CA 1
ATOM 2421 C C . ILE A 1 301 ? -29.466 4.050 18.748 1.00 93.50 301 ILE A C 1
ATOM 2423 O O . ILE A 1 301 ? -29.188 4.391 17.595 1.00 93.50 301 ILE A O 1
ATOM 2427 N N . PRO A 1 302 ? -30.718 4.160 19.230 1.00 90.25 302 PRO A N 1
ATOM 2428 C CA . PRO A 1 302 ? -31.873 4.573 18.427 1.00 90.25 302 PRO A CA 1
ATOM 2429 C C . PRO A 1 302 ? -32.044 6.091 18.290 1.00 90.25 302 PRO A C 1
ATOM 2431 O O . PRO A 1 302 ? -32.855 6.561 17.492 1.00 90.25 302 PRO A O 1
ATOM 2434 N N . HIS A 1 303 ? -31.292 6.871 19.066 1.00 91.00 303 HIS A N 1
ATOM 2435 C CA . HIS A 1 303 ? -31.349 8.331 19.110 1.00 91.00 303 HIS A CA 1
ATOM 2436 C C . HIS A 1 303 ? -29.936 8.904 19.200 1.00 91.00 303 HIS A C 1
ATOM 2438 O O . HIS A 1 303 ? -29.008 8.208 19.604 1.00 91.00 303 HIS A O 1
ATOM 2444 N N . LYS A 1 304 ? -29.764 10.187 18.873 1.00 92.12 304 LYS A N 1
ATOM 2445 C CA . LYS A 1 304 ? -28.483 10.882 19.030 1.00 92.12 304 LYS A CA 1
ATOM 2446 C C . LYS A 1 304 ? -27.943 10.721 20.457 1.00 92.12 304 LYS A C 1
ATOM 2448 O O . LYS A 1 304 ? -28.543 11.219 21.408 1.00 92.12 304 LYS A O 1
ATOM 2453 N N . LEU A 1 305 ? -26.773 10.097 20.578 1.00 93.25 305 LEU A N 1
ATOM 2454 C CA . LEU A 1 305 ? -26.036 9.969 21.830 1.00 93.25 305 LEU A CA 1
ATOM 2455 C C . LEU A 1 305 ? -24.911 11.002 21.856 1.00 93.25 305 LEU A C 1
ATOM 2457 O O . LEU A 1 305 ? -24.136 11.105 20.909 1.00 93.25 305 LEU A O 1
ATOM 2461 N N . MET A 1 306 ? -24.815 11.759 22.944 1.00 93.25 306 MET A N 1
ATOM 2462 C CA . MET A 1 306 ? -23.739 12.720 23.162 1.00 93.25 306 MET A CA 1
ATOM 2463 C C . MET A 1 306 ? -22.986 12.352 24.439 1.00 93.25 306 MET A C 1
ATOM 2465 O O . MET A 1 306 ? -23.579 12.277 25.513 1.00 93.25 306 MET A O 1
ATOM 2469 N N . ILE A 1 307 ? -21.687 12.109 24.302 1.00 93.88 307 ILE A N 1
ATOM 2470 C CA . ILE A 1 307 ? -20.781 11.745 25.382 1.00 93.88 307 ILE A CA 1
ATOM 2471 C C . ILE A 1 307 ? -19.957 12.983 25.741 1.00 93.88 307 ILE A C 1
ATOM 2473 O O . ILE A 1 307 ? -19.038 13.368 25.015 1.00 93.88 307 ILE A O 1
ATOM 2477 N N . ASN A 1 308 ? -20.310 13.587 26.877 1.00 92.19 308 ASN A N 1
ATOM 2478 C CA . ASN A 1 308 ? -19.678 14.795 27.425 1.00 92.19 308 ASN A CA 1
ATOM 2479 C C . ASN A 1 308 ? -18.702 14.475 28.570 1.00 92.19 308 ASN A C 1
ATOM 2481 O O . ASN A 1 308 ? -18.333 15.358 29.340 1.00 92.19 308 ASN A O 1
ATOM 2485 N N . SER A 1 309 ? -18.326 13.207 28.719 1.00 91.94 309 SER A N 1
ATOM 2486 C CA . SER A 1 309 ? -17.360 12.745 29.716 1.00 91.94 309 SER A CA 1
ATOM 2487 C C . SER A 1 309 ? -15.939 12.831 29.157 1.00 91.94 309 SER A C 1
ATOM 2489 O O . SER A 1 309 ? -15.730 12.617 27.961 1.00 91.94 309 SER A O 1
ATOM 2491 N N . TYR A 1 310 ? -14.953 13.102 30.014 1.00 92.88 310 TYR A N 1
ATOM 2492 C CA . TYR A 1 310 ? -13.542 12.927 29.654 1.00 92.88 310 TYR A CA 1
ATOM 2493 C C . TYR A 1 310 ? -13.230 11.433 29.587 1.00 92.88 310 TYR A C 1
ATOM 2495 O O . TYR A 1 310 ? -13.475 10.732 30.566 1.00 92.88 310 TYR A O 1
ATOM 2503 N N . ILE A 1 311 ? -12.740 10.947 28.444 1.00 94.44 311 ILE A N 1
ATOM 2504 C CA . ILE A 1 311 ? -12.464 9.523 28.215 1.00 94.44 311 ILE A CA 1
ATOM 2505 C C . ILE A 1 311 ? -11.035 9.347 27.719 1.00 94.44 311 ILE A C 1
ATOM 2507 O O . ILE A 1 311 ? -10.697 9.902 26.671 1.00 94.44 311 ILE A O 1
ATOM 2511 N N . ASP A 1 312 ? -10.229 8.533 28.401 1.00 92.19 312 ASP A N 1
ATOM 2512 C CA . ASP A 1 312 ? -8.882 8.205 27.919 1.00 92.19 312 ASP A CA 1
ATOM 2513 C C . ASP A 1 312 ? -8.942 7.176 26.776 1.00 92.19 312 ASP A C 1
ATOM 2515 O O . ASP A 1 312 ? -8.369 7.389 25.701 1.00 92.19 312 ASP A O 1
ATOM 2519 N N . PHE A 1 313 ? -9.683 6.083 26.974 1.00 95.56 313 PHE A N 1
ATOM 2520 C CA . PHE A 1 313 ? -9.805 4.957 26.046 1.00 95.56 313 PHE A CA 1
ATOM 2521 C C . PHE A 1 313 ? -11.276 4.655 25.736 1.00 95.56 313 PHE A C 1
ATOM 2523 O O . PHE A 1 313 ? -12.063 4.366 26.634 1.00 95.56 313 PHE A O 1
ATOM 2530 N N . LEU A 1 314 ? -11.651 4.685 24.458 1.00 95.88 314 LEU A N 1
ATOM 2531 C CA . LEU A 1 314 ? -12.991 4.331 23.987 1.00 95.88 314 LEU A CA 1
ATOM 2532 C C . LEU A 1 314 ? -12.936 3.054 23.141 1.00 95.88 314 LEU A C 1
ATOM 2534 O O . LEU A 1 314 ? -12.255 3.026 22.121 1.00 95.88 314 LEU A O 1
ATOM 2538 N N . CYS A 1 315 ? -13.684 2.029 23.538 1.00 96.06 315 CYS A N 1
ATOM 2539 C CA . CYS A 1 315 ? -13.813 0.761 22.823 1.00 96.06 315 CYS A CA 1
ATOM 2540 C C . CYS A 1 315 ? -15.272 0.567 22.394 1.00 96.06 315 CYS A C 1
ATOM 2542 O O . CYS A 1 315 ? -16.175 0.567 23.225 1.00 96.06 315 CYS A O 1
ATOM 2544 N N . ILE A 1 316 ? -15.529 0.394 21.104 1.00 94.62 316 ILE A N 1
ATOM 2545 C CA . ILE A 1 316 ? -16.868 0.206 20.542 1.00 94.62 316 ILE A CA 1
ATOM 2546 C C . ILE A 1 316 ? -16.843 -1.079 19.727 1.00 94.62 316 ILE A C 1
ATOM 2548 O O . ILE A 1 316 ? -16.089 -1.188 18.769 1.00 94.62 316 ILE A O 1
ATOM 2552 N N . ASN A 1 317 ? -17.661 -2.055 20.097 1.00 94.06 317 ASN A N 1
ATOM 2553 C CA . ASN A 1 317 ? -17.734 -3.332 19.408 1.00 94.06 317 ASN A CA 1
ATOM 2554 C C . ASN A 1 317 ? -19.189 -3.734 19.170 1.00 94.06 317 ASN A C 1
ATOM 2556 O O . ASN A 1 317 ? -19.997 -3.735 20.098 1.00 94.06 317 ASN A O 1
ATOM 2560 N N . SER A 1 318 ? -19.513 -4.107 17.932 1.00 92.06 318 SER A N 1
ATOM 2561 C CA . SER A 1 318 ? -20.839 -4.622 17.572 1.00 92.06 318 SER A CA 1
ATOM 2562 C C . SER A 1 318 ? -21.972 -3.638 17.894 1.00 92.06 318 SER A C 1
ATOM 2564 O O . SER A 1 318 ? -23.084 -4.022 18.248 1.00 92.06 318 SER A O 1
ATOM 2566 N N . VAL A 1 319 ? -21.691 -2.336 17.773 1.00 92.69 319 VAL A N 1
ATOM 2567 C CA . VAL A 1 319 ? -22.658 -1.266 18.033 1.00 92.69 319 VAL A CA 1
ATOM 2568 C C . VAL A 1 319 ? -23.427 -0.920 16.767 1.00 92.69 319 VAL A C 1
ATOM 2570 O O . VAL A 1 319 ? -22.846 -0.746 15.696 1.00 92.69 319 VAL A O 1
ATOM 2573 N N . LYS A 1 320 ? -24.746 -0.772 16.886 1.00 92.31 320 LYS A N 1
ATOM 2574 C CA . LYS A 1 320 ? -25.624 -0.363 15.787 1.00 92.31 320 LYS A CA 1
ATOM 2575 C C . LYS A 1 320 ? -26.284 0.973 16.104 1.00 92.31 320 LYS A C 1
ATOM 2577 O O . LYS A 1 320 ? -27.078 1.062 17.040 1.00 92.31 320 LYS A O 1
ATOM 2582 N N . ILE A 1 321 ? -25.987 1.995 15.308 1.00 92.12 321 ILE A N 1
ATOM 2583 C CA . ILE A 1 321 ? -26.634 3.310 15.385 1.00 92.12 321 ILE A CA 1
ATOM 2584 C C . ILE A 1 321 ? -27.742 3.374 14.331 1.00 92.12 321 ILE A C 1
ATOM 2586 O O . ILE A 1 321 ? -27.533 3.021 13.172 1.00 92.12 321 ILE A O 1
ATOM 2590 N N . GLU A 1 322 ? -28.931 3.809 14.737 1.00 90.44 322 GLU A N 1
ATOM 2591 C CA . GLU A 1 322 ? -30.092 3.927 13.852 1.00 90.44 322 GLU A CA 1
ATOM 2592 C C . GLU A 1 322 ? -29.863 4.973 12.751 1.00 90.44 322 GLU A C 1
ATOM 2594 O O . GLU A 1 322 ? -29.193 5.991 12.955 1.00 90.44 322 GLU A O 1
ATOM 2599 N N . THR A 1 323 ? -30.438 4.744 11.570 1.00 86.38 323 THR A N 1
ATOM 2600 C CA . THR A 1 323 ? -30.276 5.635 10.416 1.00 86.38 323 THR A CA 1
ATOM 2601 C C . THR A 1 323 ? -30.683 7.076 10.751 1.00 86.38 323 THR A C 1
ATOM 2603 O O . THR A 1 323 ? -31.751 7.329 11.309 1.00 86.38 323 THR A O 1
ATOM 2606 N N . GLY A 1 324 ? -29.821 8.039 10.406 1.00 86.00 324 GLY A N 1
ATOM 2607 C CA . GLY A 1 324 ? -30.019 9.466 10.693 1.00 86.00 324 GLY A CA 1
ATOM 2608 C C . GLY A 1 324 ? -29.620 9.910 12.108 1.00 86.00 324 GLY A C 1
ATOM 2609 O O . GLY A 1 324 ? -29.665 11.104 12.400 1.00 86.00 324 GLY A O 1
ATOM 2610 N N . GLN A 1 325 ? -29.207 8.988 12.981 1.00 93.06 325 GLN A N 1
ATOM 2611 C CA . GLN A 1 325 ? -28.695 9.288 14.322 1.00 93.06 325 GLN A CA 1
ATOM 2612 C C . GLN A 1 325 ? -27.166 9.239 14.362 1.00 93.06 325 GLN A C 1
ATOM 2614 O O . GLN A 1 325 ? -26.525 8.782 13.420 1.00 93.06 325 GLN A O 1
ATOM 2619 N N . ALA A 1 326 ? -26.573 9.726 15.455 1.00 92.25 326 ALA A N 1
ATOM 2620 C CA . ALA A 1 326 ? -25.123 9.737 15.643 1.00 92.25 326 ALA A CA 1
ATOM 2621 C C . ALA A 1 326 ? -24.722 9.467 17.093 1.00 92.25 326 ALA A C 1
ATOM 2623 O O . ALA A 1 326 ? -25.382 9.951 18.015 1.00 92.25 326 ALA A O 1
ATOM 2624 N N . LEU A 1 327 ? -23.573 8.816 17.275 1.00 94.19 327 LEU A N 1
ATOM 2625 C CA . LEU A 1 327 ? -22.811 8.849 18.522 1.00 94.19 327 LEU A CA 1
ATOM 2626 C C . LEU A 1 327 ? -21.784 9.976 18.418 1.00 94.19 327 LEU A C 1
ATOM 2628 O O . LEU A 1 327 ? -20.946 9.975 17.522 1.00 94.19 327 LEU A O 1
ATOM 2632 N N . THR A 1 328 ? -21.859 10.961 19.309 1.00 93.94 328 THR A N 1
ATOM 2633 C CA . THR A 1 328 ? -20.944 12.107 19.356 1.00 93.94 328 THR A CA 1
ATOM 2634 C C . THR A 1 328 ? -20.102 12.062 20.622 1.00 93.94 328 THR A C 1
ATOM 2636 O O . THR A 1 328 ? -20.657 12.057 21.717 1.00 93.94 328 THR A O 1
ATOM 2639 N N . VAL A 1 329 ? -18.780 12.070 20.479 1.00 93.25 329 VAL A N 1
ATOM 2640 C CA . VAL A 1 329 ? -17.819 12.200 21.583 1.00 93.25 329 VAL A CA 1
ATOM 2641 C C . VAL A 1 329 ? -17.288 13.624 21.572 1.00 93.25 329 VAL A C 1
ATOM 2643 O O . VAL A 1 329 ? -16.718 14.043 20.570 1.00 93.25 329 VAL A O 1
ATOM 2646 N N . GLN A 1 330 ? -17.494 14.385 22.646 1.00 89.62 330 GLN A N 1
ATOM 2647 C CA . GLN A 1 330 ? -17.169 15.814 22.651 1.00 89.62 330 GLN A CA 1
ATOM 2648 C C . GLN A 1 330 ? -15.673 16.087 22.873 1.00 89.62 330 GLN A C 1
ATOM 2650 O O . GLN A 1 330 ? -15.099 16.972 22.241 1.00 89.62 330 GLN A O 1
ATOM 2655 N N . PHE A 1 331 ? -15.036 15.327 23.765 1.00 88.06 331 PHE A N 1
ATOM 2656 C CA . PHE A 1 331 ? -13.634 15.511 24.142 1.00 88.06 331 PHE A CA 1
ATOM 2657 C C . PHE A 1 331 ? -12.718 14.513 23.428 1.00 88.06 331 PHE A C 1
ATOM 2659 O O . PHE A 1 331 ? -13.130 13.417 23.054 1.00 88.06 331 PHE A O 1
ATOM 2666 N N . ARG A 1 332 ? -11.456 14.902 23.223 1.00 84.06 332 ARG A N 1
ATOM 2667 C CA . ARG A 1 332 ? -10.453 14.057 22.564 1.00 84.06 332 ARG A CA 1
ATOM 2668 C C . ARG A 1 332 ? -10.038 12.903 23.479 1.00 84.06 332 ARG A C 1
ATOM 2670 O O . ARG A 1 332 ? -9.684 13.149 24.627 1.00 84.06 332 ARG A O 1
ATOM 2677 N N . CYS A 1 333 ? -10.021 11.684 22.942 1.00 87.88 333 CYS A N 1
ATOM 2678 C CA . CYS A 1 333 ? -9.512 10.494 23.631 1.00 87.88 333 CYS A CA 1
ATOM 2679 C C . CYS A 1 333 ? -8.044 10.226 23.276 1.00 87.88 333 CYS A C 1
ATOM 2681 O O . CYS A 1 333 ? -7.598 10.558 22.176 1.00 87.88 333 CYS A O 1
ATOM 2683 N N . ILE A 1 334 ? -7.311 9.543 24.158 1.00 88.50 334 ILE A N 1
ATOM 2684 C CA . ILE A 1 334 ? -5.967 9.019 23.859 1.00 88.50 334 ILE A CA 1
ATOM 2685 C C . ILE A 1 334 ? -6.067 7.877 22.840 1.00 88.50 334 ILE A C 1
ATOM 2687 O O . ILE A 1 334 ? -5.202 7.735 21.968 1.00 88.50 334 ILE A O 1
ATOM 2691 N N . ARG A 1 335 ? -7.121 7.057 22.927 1.00 90.06 335 ARG A N 1
ATOM 2692 C CA . ARG A 1 335 ? -7.376 5.954 21.995 1.00 90.06 335 ARG A CA 1
ATOM 2693 C C . ARG A 1 335 ? -8.865 5.757 21.735 1.00 90.06 335 ARG A C 1
ATOM 2695 O O . ARG A 1 335 ? -9.665 5.828 22.664 1.00 90.06 335 ARG A O 1
ATOM 2702 N N . VAL A 1 336 ? -9.205 5.447 20.488 1.00 91.06 336 VAL A N 1
ATOM 2703 C CA . VAL A 1 336 ? -10.538 4.997 20.079 1.00 91.06 336 VAL A CA 1
ATOM 2704 C C . VAL A 1 336 ? -10.389 3.754 19.210 1.00 91.06 336 VAL A C 1
ATOM 2706 O O . VAL A 1 336 ? -9.697 3.813 18.198 1.00 91.06 336 VAL A O 1
ATOM 2709 N N . ASP A 1 337 ? -11.051 2.668 19.588 1.00 91.88 337 ASP A N 1
ATOM 2710 C CA . ASP A 1 337 ? -11.149 1.436 18.808 1.00 91.88 337 ASP A CA 1
ATOM 2711 C C . ASP A 1 337 ? -12.631 1.182 18.485 1.00 91.88 337 ASP A C 1
ATOM 2713 O O . ASP A 1 337 ? -13.457 1.119 19.397 1.00 91.88 337 ASP A O 1
ATOM 2717 N N . ILE A 1 338 ? -12.979 1.063 17.202 1.00 89.94 338 ILE A N 1
ATOM 2718 C CA . ILE A 1 338 ? -14.334 0.756 16.726 1.00 89.94 338 ILE A CA 1
ATOM 2719 C C . ILE A 1 338 ? -14.266 -0.473 15.823 1.00 89.94 338 ILE A C 1
ATOM 2721 O O . ILE A 1 338 ? -13.669 -0.429 14.749 1.00 89.94 338 ILE A O 1
ATOM 2725 N N . ASP A 1 339 ? -14.914 -1.550 16.245 1.00 89.44 339 ASP A N 1
ATOM 2726 C CA . ASP A 1 339 ? -14.932 -2.839 15.563 1.00 89.44 339 ASP A CA 1
ATOM 2727 C C . ASP A 1 339 ? -16.368 -3.306 15.329 1.00 89.44 339 ASP A C 1
ATOM 2729 O O . ASP A 1 339 ? -17.256 -3.100 16.159 1.00 89.44 339 ASP A O 1
ATOM 2733 N N . CYS A 1 340 ? -16.611 -3.961 14.194 1.00 87.69 340 CYS A N 1
ATOM 2734 C CA . CYS A 1 340 ? -17.882 -4.631 13.902 1.00 87.69 340 CYS A CA 1
ATOM 2735 C C . CYS A 1 340 ? -19.145 -3.763 14.086 1.00 87.69 340 CYS A C 1
ATOM 2737 O O . CYS A 1 340 ? -20.221 -4.284 14.367 1.00 87.69 340 CYS A O 1
ATOM 2739 N N . SER A 1 341 ? -19.035 -2.442 13.941 1.00 89.12 341 SER A N 1
ATOM 2740 C CA . SER A 1 341 ? -20.088 -1.481 14.299 1.00 89.12 341 SER A CA 1
ATOM 2741 C C . SER A 1 341 ? -20.613 -0.740 13.072 1.00 89.12 341 SER A C 1
ATOM 2743 O O . SER A 1 341 ? -19.901 -0.621 12.090 1.00 89.12 341 SER A O 1
ATOM 2745 N N . SER A 1 342 ? -21.847 -0.233 13.114 1.00 88.38 342 SER A N 1
ATOM 2746 C CA . SER A 1 342 ? -22.508 0.427 11.975 1.00 88.38 342 SER A CA 1
ATOM 2747 C C . SER A 1 342 ? -23.198 1.738 12.363 1.00 88.38 342 SER A C 1
ATOM 2749 O O . SER A 1 342 ? -23.683 1.891 13.489 1.00 88.38 342 SER A O 1
ATOM 2751 N N . GLY A 1 343 ? -23.256 2.674 11.408 1.00 88.00 343 GLY A N 1
ATOM 2752 C CA . GLY A 1 343 ? -23.873 3.997 11.543 1.00 88.00 343 GLY A CA 1
ATOM 2753 C C . GLY A 1 343 ? -22.870 5.147 11.714 1.00 88.00 343 GLY A C 1
ATOM 2754 O O . GLY A 1 343 ? -21.698 5.007 11.367 1.00 88.00 343 GLY A O 1
ATOM 2755 N N . MET A 1 344 ? -23.339 6.309 12.189 1.00 88.88 344 MET A N 1
ATOM 2756 C CA . MET A 1 344 ? -22.560 7.559 12.189 1.00 88.88 344 MET A CA 1
ATOM 2757 C C . MET A 1 344 ? -21.885 7.849 13.539 1.00 88.88 344 MET A C 1
ATOM 2759 O O . MET A 1 344 ? -22.550 8.026 14.563 1.00 88.88 344 MET A O 1
ATOM 2763 N N . PHE A 1 345 ? -20.563 8.009 13.518 1.00 90.25 345 PHE A N 1
ATOM 2764 C CA . PHE A 1 345 ? -19.738 8.370 14.670 1.00 90.25 345 PHE A CA 1
ATOM 2765 C C . PHE A 1 345 ? -19.110 9.749 14.441 1.00 90.25 345 PHE A C 1
ATOM 2767 O O . PHE A 1 345 ? -18.520 10.017 13.397 1.00 90.25 345 PHE A O 1
ATOM 2774 N N . LYS A 1 346 ? -19.245 10.645 15.420 1.00 88.88 346 LYS A N 1
ATOM 2775 C CA . LYS A 1 346 ? -18.678 11.999 15.414 1.00 88.88 346 LYS A CA 1
ATOM 2776 C C . LYS A 1 346 ? -17.687 12.118 16.562 1.00 88.88 346 LYS A C 1
ATOM 2778 O O . LYS A 1 346 ? -18.095 12.203 17.718 1.00 88.88 346 LYS A O 1
ATOM 2783 N N . LEU A 1 347 ? -16.395 12.085 16.264 1.00 87.31 347 LEU A N 1
ATOM 2784 C CA . LEU A 1 347 ? -15.338 12.112 17.271 1.00 87.31 347 LEU A CA 1
ATOM 2785 C C . LEU A 1 347 ? -14.717 13.511 17.359 1.00 87.31 347 LEU A C 1
ATOM 2787 O O . LEU A 1 347 ? -14.142 14.000 16.383 1.00 87.31 347 LEU A O 1
ATOM 2791 N N . PHE A 1 348 ? -14.854 14.133 18.537 1.00 83.81 348 PHE A N 1
ATOM 2792 C CA . PHE A 1 348 ? -14.230 15.390 18.978 1.00 83.81 348 PHE A CA 1
ATOM 2793 C C . PHE A 1 348 ? -14.279 16.532 17.944 1.00 83.81 348 PHE A C 1
ATOM 2795 O O . PHE A 1 348 ? -13.332 17.301 17.812 1.00 83.81 348 PHE A O 1
ATOM 2802 N N . ASP A 1 349 ? -15.387 16.626 17.196 1.00 71.75 349 ASP A N 1
ATOM 2803 C CA . ASP A 1 349 ? -15.659 17.584 16.104 1.00 71.75 349 ASP A CA 1
ATOM 2804 C C . ASP A 1 349 ? -14.649 17.589 14.931 1.00 71.75 349 ASP A C 1
ATOM 2806 O O . ASP A 1 349 ? -14.749 18.420 14.021 1.00 71.75 349 ASP A O 1
ATOM 2810 N N . GLU A 1 350 ? -13.695 16.655 14.917 1.00 71.31 350 GLU A N 1
ATOM 2811 C CA . GLU A 1 350 ? -12.650 16.543 13.892 1.00 71.31 350 GLU A CA 1
ATOM 2812 C C . GLU A 1 350 ? -12.946 15.420 12.887 1.00 71.31 350 GLU A C 1
ATOM 2814 O O . GLU A 1 350 ? -12.653 15.572 11.702 1.00 71.31 350 GLU A O 1
ATOM 2819 N N . ILE A 1 351 ? -13.534 14.304 13.338 1.00 76.38 351 ILE A N 1
ATOM 2820 C CA . ILE A 1 351 ? -13.730 13.101 12.516 1.00 76.38 351 ILE A CA 1
ATOM 2821 C C . ILE A 1 351 ? -15.215 12.736 12.485 1.00 76.38 351 ILE A C 1
ATOM 2823 O O . ILE A 1 351 ? -15.796 12.415 13.524 1.00 76.38 351 ILE A O 1
ATOM 2827 N N . ILE A 1 352 ? -15.821 12.752 11.298 1.00 78.12 352 ILE A N 1
ATOM 2828 C CA . ILE A 1 352 ? -17.161 12.222 11.043 1.00 78.12 352 ILE A CA 1
ATOM 2829 C C . ILE A 1 352 ? -16.994 10.964 10.190 1.00 78.12 352 ILE A C 1
ATOM 2831 O O . ILE A 1 352 ? -16.352 10.962 9.144 1.00 78.12 352 ILE A O 1
ATOM 2835 N N . GLN A 1 353 ? -17.529 9.852 10.669 1.00 78.50 353 GLN A N 1
ATOM 2836 C CA . GLN A 1 353 ? -17.353 8.554 10.030 1.00 78.50 353 GLN A CA 1
ATOM 2837 C C . GLN A 1 353 ? -18.694 7.836 9.947 1.00 78.50 353 GLN A C 1
ATOM 2839 O O . GLN A 1 353 ? -19.404 7.723 10.948 1.00 78.50 353 GLN A O 1
ATOM 2844 N N . GLU A 1 354 ? -19.036 7.362 8.751 1.00 80.56 354 GLU A N 1
ATOM 2845 C CA . GLU A 1 354 ? -20.225 6.555 8.493 1.00 80.56 354 GLU A CA 1
ATOM 2846 C C . GLU A 1 354 ? -19.800 5.127 8.121 1.00 80.56 354 GLU A C 1
ATOM 2848 O O . GLU A 1 354 ? -19.271 4.849 7.038 1.00 80.56 354 GLU A O 1
ATOM 2853 N N . LEU A 1 355 ? -20.035 4.205 9.055 1.00 73.75 355 LEU A N 1
ATOM 2854 C CA . LEU A 1 355 ? -19.783 2.776 8.891 1.00 73.75 355 LEU A CA 1
ATOM 2855 C C . LEU A 1 355 ? -20.961 2.121 8.153 1.00 73.75 355 LEU A C 1
ATOM 2857 O O . LEU A 1 355 ? -22.101 2.166 8.622 1.00 73.75 355 LEU A O 1
ATOM 2861 N N . GLN A 1 356 ? -20.680 1.517 6.991 1.00 69.31 356 GLN A N 1
ATOM 2862 C CA . GLN A 1 356 ? -21.675 0.842 6.142 1.00 69.31 356 GLN A CA 1
ATOM 2863 C C . GLN A 1 356 ? -22.210 -0.465 6.760 1.00 69.31 356 GLN A C 1
ATOM 2865 O O . GLN A 1 356 ? -21.616 -1.026 7.671 1.00 69.31 356 GLN A O 1
ATOM 2870 N N . ASN A 1 357 ? -23.310 -0.995 6.216 1.00 57.34 357 ASN A N 1
ATOM 2871 C CA . ASN A 1 357 ? -24.062 -2.116 6.800 1.00 57.34 357 ASN A CA 1
ATOM 2872 C C . ASN A 1 357 ? -23.322 -3.475 6.902 1.00 57.34 357 ASN A C 1
ATOM 2874 O O . ASN A 1 357 ? -23.776 -4.319 7.671 1.00 57.34 357 ASN A O 1
ATOM 2878 N N . ASP A 1 358 ? -22.231 -3.730 6.161 1.00 65.62 358 ASP A N 1
ATOM 2879 C CA . ASP A 1 358 ? -21.433 -4.968 6.321 1.00 65.62 358 ASP A CA 1
ATOM 2880 C C . ASP A 1 358 ? -20.421 -4.801 7.466 1.00 65.62 358 ASP A C 1
ATOM 2882 O O . ASP A 1 358 ? -19.233 -4.545 7.253 1.00 65.62 358 ASP A O 1
ATOM 2886 N N . SER A 1 359 ? -20.913 -4.938 8.699 1.00 63.22 359 SER A N 1
ATOM 2887 C CA . SER A 1 359 ? -20.125 -4.766 9.923 1.00 63.22 359 SER A CA 1
ATOM 2888 C C . SER A 1 359 ? -18.960 -5.758 10.044 1.00 63.22 359 SER A C 1
ATOM 2890 O O . SER A 1 359 ? -17.974 -5.469 10.711 1.00 63.22 359 SER A O 1
ATOM 2892 N N . SER A 1 360 ? -19.002 -6.905 9.358 1.00 63.19 360 SER A N 1
ATOM 2893 C CA . SER A 1 360 ? -18.030 -7.998 9.530 1.00 63.19 360 SER A CA 1
ATOM 2894 C C . SER A 1 360 ? -16.586 -7.674 9.113 1.00 63.19 360 SER A C 1
ATOM 2896 O O . SER A 1 360 ? -15.667 -8.435 9.421 1.00 63.19 360 SER A O 1
ATOM 2898 N N . LYS A 1 361 ? -16.362 -6.564 8.399 1.00 63.56 361 LYS A N 1
ATOM 2899 C CA . LYS A 1 361 ? -15.054 -6.197 7.819 1.00 63.56 361 LYS A CA 1
ATOM 2900 C C . LYS A 1 361 ? -14.498 -4.866 8.313 1.00 63.56 361 LYS A C 1
ATOM 2902 O O . LYS A 1 361 ? -13.430 -4.460 7.852 1.00 63.56 361 LYS A O 1
ATOM 2907 N N . GLN A 1 362 ? -15.208 -4.204 9.218 1.00 71.19 362 GLN A N 1
ATOM 2908 C CA . GLN A 1 362 ? -14.915 -2.837 9.619 1.00 71.19 362 GLN A CA 1
ATOM 2909 C C . GLN A 1 362 ? -14.098 -2.789 10.905 1.00 71.19 362 GLN A C 1
ATOM 2911 O O . GLN A 1 362 ? -14.451 -3.409 11.910 1.00 71.19 362 GLN A O 1
ATOM 2916 N N . ASN A 1 363 ? -13.011 -2.027 10.845 1.00 79.69 363 ASN A N 1
ATOM 2917 C CA . ASN A 1 363 ? -12.142 -1.723 11.970 1.00 79.69 363 ASN A CA 1
ATOM 2918 C C . ASN A 1 363 ? -11.637 -0.289 11.799 1.00 79.69 363 ASN A C 1
ATOM 2920 O O . ASN A 1 363 ? -11.139 0.073 10.727 1.00 79.69 363 ASN A O 1
ATOM 2924 N N . PHE A 1 364 ? -11.767 0.501 12.857 1.00 82.31 364 PHE A N 1
ATOM 2925 C CA . PHE A 1 364 ? -11.192 1.828 12.983 1.00 82.31 364 PHE A CA 1
ATOM 2926 C C . PHE A 1 364 ? -10.410 1.913 14.292 1.00 82.31 364 PHE A C 1
ATOM 2928 O O . PHE A 1 364 ? -10.940 1.645 15.368 1.00 82.31 364 PHE A O 1
ATOM 2935 N N . ILE A 1 365 ? -9.147 2.321 14.202 1.00 83.06 365 ILE A N 1
ATOM 2936 C CA . ILE A 1 365 ? -8.277 2.554 15.353 1.00 83.06 365 ILE A CA 1
ATOM 2937 C C . ILE A 1 365 ? -7.673 3.945 15.234 1.00 83.06 365 ILE A C 1
ATOM 2939 O O . ILE A 1 365 ? -6.951 4.248 14.281 1.00 83.06 365 ILE A O 1
ATOM 2943 N N . TYR A 1 366 ? -7.883 4.743 16.271 1.00 83.31 366 TYR A N 1
ATOM 2944 C CA . TYR A 1 366 ? -7.227 6.015 16.517 1.00 83.31 366 TYR A CA 1
ATOM 2945 C C . TYR A 1 366 ? -6.381 5.908 17.785 1.00 83.31 366 TYR A C 1
ATOM 2947 O O . TYR A 1 366 ? -6.874 5.504 18.836 1.00 83.31 366 TYR A O 1
ATOM 2955 N N . LYS A 1 367 ? -5.102 6.284 17.716 1.00 82.94 367 LYS A N 1
ATOM 2956 C CA . LYS A 1 367 ? -4.212 6.308 18.886 1.00 82.94 367 LYS A CA 1
ATOM 2957 C C . LYS A 1 367 ? -3.292 7.523 18.866 1.00 82.94 367 LYS A C 1
AT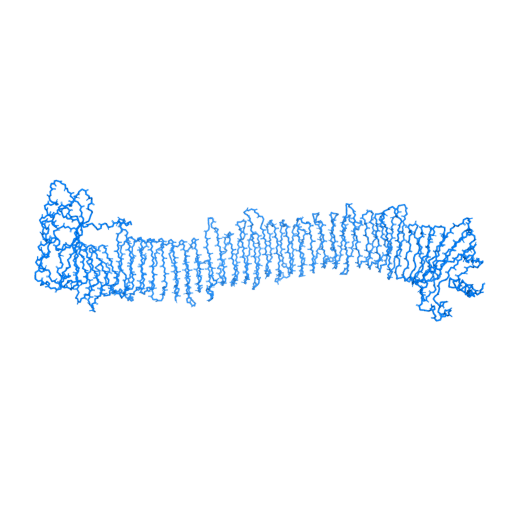OM 2959 O O . LYS A 1 367 ? -2.500 7.686 17.936 1.00 82.94 367 LYS A O 1
ATOM 2964 N N . GLN A 1 368 ? -3.335 8.319 19.929 1.00 78.31 368 GLN A N 1
ATOM 2965 C CA . GLN A 1 368 ? -2.379 9.388 20.197 1.00 78.31 368 GLN A CA 1
ATOM 2966 C C . GLN A 1 368 ? -1.071 8.796 20.747 1.00 78.31 368 GLN A C 1
ATOM 2968 O O . GLN A 1 368 ? -1.060 7.943 21.638 1.00 78.31 368 GLN A O 1
ATOM 2973 N N . ARG A 1 369 ? 0.060 9.217 20.181 1.00 72.50 369 ARG A N 1
ATOM 2974 C CA . ARG A 1 369 ? 1.415 8.965 20.690 1.00 72.50 369 ARG A CA 1
ATOM 2975 C C . ARG A 1 369 ? 1.986 10.241 21.314 1.00 72.50 369 ARG A C 1
ATOM 2977 O O . ARG A 1 369 ? 1.441 11.331 21.172 1.00 72.50 369 ARG A O 1
ATOM 2984 N N . VAL A 1 370 ? 3.128 10.081 21.981 1.00 61.72 370 VAL A N 1
ATOM 2985 C CA . VAL A 1 370 ? 3.950 11.175 22.519 1.00 61.72 370 VAL A CA 1
ATOM 2986 C C . VAL A 1 370 ? 4.240 12.213 21.418 1.00 61.72 370 VAL A C 1
ATOM 2988 O O . VAL A 1 370 ? 4.603 11.825 20.305 1.00 61.72 370 VAL A O 1
ATOM 2991 N N . ASN A 1 371 ? 4.115 13.506 21.744 1.00 55.81 371 ASN A N 1
ATOM 2992 C CA . ASN A 1 371 ? 4.260 14.672 20.848 1.00 55.81 371 ASN A CA 1
ATOM 2993 C C . ASN A 1 371 ? 3.116 14.898 19.836 1.00 55.81 371 ASN A C 1
ATOM 2995 O O . ASN A 1 371 ? 3.384 15.347 18.724 1.00 55.81 371 ASN A O 1
ATOM 2999 N N . ASP A 1 372 ? 1.868 14.572 20.187 1.00 58.81 372 ASP A N 1
ATOM 3000 C CA . ASP A 1 372 ? 0.682 14.797 19.333 1.00 58.81 372 ASP A CA 1
ATOM 3001 C C . ASP A 1 372 ? 0.746 14.109 17.960 1.00 58.81 372 ASP A C 1
ATOM 3003 O O . ASP A 1 372 ? 0.150 14.553 16.982 1.00 58.81 372 ASP A O 1
ATOM 3007 N N . LEU A 1 373 ? 1.480 12.999 17.880 1.00 55.38 373 LEU A N 1
ATOM 3008 C CA . LEU A 1 373 ? 1.557 12.170 16.684 1.00 55.38 373 LEU A CA 1
ATOM 3009 C C . LEU A 1 373 ? 0.454 11.113 16.709 1.00 55.38 373 LEU A C 1
ATOM 3011 O O . LEU A 1 373 ? 0.289 10.413 17.706 1.00 55.38 373 LEU A O 1
ATOM 3015 N N . PHE A 1 374 ? -0.262 10.936 15.599 1.00 66.00 374 PHE A N 1
ATOM 3016 C CA . PHE A 1 374 ? -1.400 10.009 15.542 1.00 66.00 374 PHE A CA 1
ATOM 3017 C C . PHE A 1 374 ? -1.106 8.749 14.722 1.00 66.00 374 PHE A C 1
ATOM 3019 O O . PHE A 1 374 ? -0.389 8.789 13.714 1.00 66.00 374 PHE A O 1
ATOM 3026 N N . VAL A 1 375 ? -1.680 7.630 15.173 1.00 65.50 375 VAL A N 1
ATOM 3027 C CA . VAL A 1 375 ? -1.838 6.392 14.404 1.00 65.50 375 VAL A CA 1
ATOM 3028 C C . VAL A 1 375 ? -3.308 6.259 14.035 1.00 65.50 375 VAL A C 1
ATOM 3030 O O . VAL A 1 375 ? -4.149 6.212 14.931 1.00 65.50 375 VAL A O 1
ATOM 3033 N N . ILE A 1 376 ? -3.588 6.185 12.736 1.00 73.62 376 ILE A N 1
ATOM 3034 C CA . ILE A 1 376 ? -4.924 5.913 12.200 1.00 73.62 376 ILE A CA 1
ATOM 3035 C C . ILE A 1 376 ? -4.835 4.630 11.376 1.00 73.62 376 ILE A C 1
ATOM 3037 O O . ILE A 1 376 ? -4.003 4.539 10.469 1.00 73.62 376 ILE A O 1
ATOM 3041 N N . LYS A 1 377 ? -5.648 3.628 11.714 1.00 70.69 377 LYS A N 1
ATOM 3042 C CA . LYS A 1 377 ? -5.824 2.409 10.915 1.00 70.69 377 LYS A CA 1
ATOM 3043 C C . LYS A 1 377 ? -7.302 2.219 10.629 1.00 70.69 377 LYS A C 1
ATOM 3045 O O . LYS A 1 377 ? -8.093 2.251 11.563 1.00 70.69 377 LYS A O 1
ATOM 3050 N N . GLU A 1 378 ? -7.648 2.014 9.367 1.00 68.69 378 GLU A N 1
ATOM 3051 C CA . GLU A 1 378 ? -9.038 2.007 8.930 1.00 68.69 378 GLU A CA 1
ATOM 3052 C C . GLU A 1 378 ? -9.262 1.090 7.722 1.00 68.69 378 GLU A C 1
ATOM 3054 O O . GLU A 1 378 ? -8.411 1.002 6.827 1.00 68.69 378 GLU A O 1
ATOM 3059 N N . LYS A 1 379 ? -10.415 0.413 7.690 1.00 59.72 379 LYS A N 1
ATOM 3060 C CA . LYS A 1 379 ? -10.842 -0.441 6.576 1.00 59.72 379 LYS A CA 1
ATOM 3061 C C . LYS A 1 379 ? -12.356 -0.341 6.326 1.00 59.72 379 LYS A C 1
ATOM 3063 O O . LYS A 1 379 ? -13.137 -0.557 7.250 1.00 59.72 379 LYS A O 1
ATOM 3068 N N . SER A 1 380 ? -12.742 -0.110 5.065 1.00 55.62 380 SER A N 1
ATOM 3069 C CA . SER A 1 380 ? -14.117 -0.171 4.530 1.00 55.62 380 SER A CA 1
ATOM 3070 C C . SER A 1 380 ? -15.113 0.859 5.109 1.00 55.62 380 SER A C 1
ATOM 3072 O O . SER A 1 380 ? -16.118 0.476 5.713 1.00 55.62 380 SER A O 1
ATOM 3074 N N . LEU A 1 381 ? -14.873 2.160 4.880 1.00 65.00 381 LEU A N 1
ATOM 3075 C CA . LEU A 1 381 ? -15.641 3.283 5.460 1.00 65.00 381 LEU A CA 1
ATOM 3076 C C . LEU A 1 381 ? -16.002 4.385 4.430 1.00 65.00 381 LEU A C 1
ATOM 3078 O O . LEU A 1 381 ? -15.293 4.598 3.446 1.00 65.00 381 LEU A O 1
ATOM 3082 N N . ARG A 1 382 ? -17.080 5.144 4.686 1.00 57.56 382 ARG A N 1
ATOM 3083 C CA . ARG A 1 382 ? -17.234 6.530 4.203 1.00 57.56 382 ARG A CA 1
ATOM 3084 C C . ARG A 1 382 ? -16.758 7.525 5.268 1.00 57.56 382 ARG A C 1
ATOM 3086 O O . ARG A 1 382 ? -17.286 7.537 6.380 1.00 57.56 382 ARG A O 1
ATOM 3093 N N . LEU A 1 383 ? -15.775 8.351 4.923 1.00 64.12 383 LEU A N 1
ATOM 3094 C CA . LEU A 1 383 ? -15.134 9.288 5.843 1.00 64.12 383 LEU A CA 1
ATOM 3095 C C . LEU A 1 383 ? -15.408 10.736 5.420 1.00 64.12 383 LEU A C 1
ATOM 3097 O O . LEU A 1 383 ? -15.083 11.136 4.300 1.00 64.12 383 LEU A O 1
ATOM 3101 N N . GLU A 1 384 ? -15.925 11.531 6.351 1.00 60.38 384 GLU A N 1
ATOM 3102 C CA . GLU A 1 384 ? -16.014 12.985 6.250 1.00 60.38 384 GLU A CA 1
ATOM 3103 C C . GLU A 1 384 ? -15.108 13.587 7.338 1.00 60.38 384 GLU A C 1
ATOM 3105 O O . GLU A 1 384 ? -15.367 13.511 8.539 1.00 60.38 384 GLU A O 1
ATOM 3110 N N . MET A 1 385 ? -13.982 14.171 6.938 1.00 59.28 385 MET A N 1
ATOM 3111 C CA . MET A 1 385 ? -13.141 14.930 7.862 1.00 59.28 385 MET A CA 1
ATOM 3112 C C . MET A 1 385 ? -13.429 16.410 7.661 1.00 59.28 385 MET A C 1
ATOM 3114 O O . MET A 1 385 ? -13.162 16.957 6.591 1.00 59.28 385 MET A O 1
ATOM 3118 N N . ASN A 1 386 ? -13.941 17.070 8.703 1.00 52.62 386 ASN A N 1
ATOM 3119 C CA . ASN A 1 386 ? -14.079 18.521 8.690 1.00 52.62 386 ASN A CA 1
ATOM 3120 C C . ASN A 1 386 ? -12.711 19.142 8.378 1.00 52.62 386 ASN A C 1
ATOM 3122 O O . ASN A 1 386 ? -11.697 18.723 8.930 1.00 52.62 386 ASN A O 1
ATOM 3126 N N . SER A 1 387 ? -12.702 20.165 7.521 1.00 44.31 387 SER A N 1
ATOM 3127 C CA . SER A 1 387 ? -11.557 20.851 6.880 1.00 44.31 387 SER A CA 1
ATOM 3128 C C . SER A 1 387 ? -10.411 21.371 7.780 1.00 44.31 387 SER A C 1
ATOM 3130 O O . SER A 1 387 ? -9.506 22.073 7.318 1.00 44.31 387 SER A O 1
ATOM 3132 N N . LYS A 1 388 ? -10.384 21.024 9.067 1.00 51.50 388 LYS A N 1
ATOM 3133 C CA . LYS A 1 388 ? -9.257 21.245 9.969 1.00 51.50 388 LYS A CA 1
ATOM 3134 C C . LYS A 1 388 ? -8.187 20.179 9.722 1.00 51.50 388 LYS A C 1
ATOM 3136 O O . LYS A 1 388 ? -8.267 19.071 10.230 1.00 51.50 388 LYS A O 1
ATOM 3141 N N . VAL A 1 389 ? -7.175 20.572 8.947 1.00 51.88 389 VAL A N 1
ATOM 3142 C CA . VAL A 1 389 ? -5.848 19.946 8.779 1.00 51.88 389 VAL A CA 1
ATOM 3143 C C . VAL A 1 389 ? -5.555 18.841 9.806 1.00 51.88 389 VAL A C 1
ATOM 3145 O O . VAL A 1 389 ? -5.347 19.145 10.984 1.00 51.88 389 VAL A O 1
ATOM 3148 N N . VAL A 1 390 ? -5.423 17.587 9.361 1.00 60.25 390 VAL A N 1
ATOM 3149 C CA . VAL A 1 390 ? -4.862 16.520 10.205 1.00 60.25 390 VAL A CA 1
ATOM 3150 C C . VAL A 1 390 ? -3.368 16.809 10.361 1.00 60.25 390 VAL A C 1
ATOM 3152 O O . VAL A 1 390 ? -2.546 16.517 9.485 1.00 60.25 390 VAL A O 1
ATOM 3155 N N . LYS A 1 391 ? -3.017 17.490 11.455 1.00 55.75 391 LYS A N 1
ATOM 3156 C CA . LYS A 1 391 ? -1.643 17.897 11.745 1.00 55.75 391 LYS A CA 1
ATOM 3157 C C . LYS A 1 391 ? -0.857 16.675 12.225 1.00 55.75 391 LYS A C 1
ATOM 3159 O O . LYS A 1 391 ? -1.049 16.204 13.338 1.00 55.75 391 LYS A O 1
ATOM 3164 N N . SER A 1 392 ? 0.060 16.212 11.371 1.00 61.25 392 SER A N 1
ATOM 3165 C CA . SER A 1 392 ? 1.184 15.309 11.681 1.00 61.25 392 SER A CA 1
ATOM 3166 C C . SER A 1 392 ? 0.835 13.899 12.191 1.00 61.25 392 SER A C 1
ATOM 3168 O O . SER A 1 392 ? 0.792 13.625 13.387 1.00 61.25 392 SER A O 1
ATOM 3170 N N . SER A 1 393 ? 0.702 12.952 11.260 1.00 68.25 393 SER A N 1
ATOM 3171 C CA . SER A 1 393 ? 0.555 11.515 11.546 1.00 68.25 393 SER A CA 1
ATOM 3172 C C . SER A 1 393 ? 1.884 10.766 11.368 1.00 68.25 393 SER A C 1
ATOM 3174 O O . SER A 1 393 ? 2.628 11.029 10.424 1.00 68.25 393 SER A O 1
ATOM 3176 N N . THR A 1 394 ? 2.182 9.800 12.245 1.00 75.06 394 THR A N 1
ATOM 3177 C CA . THR A 1 394 ? 3.351 8.906 12.079 1.00 75.06 394 THR A CA 1
ATOM 3178 C C . THR A 1 394 ? 2.999 7.686 11.240 1.00 75.06 394 THR A C 1
ATOM 3180 O O . THR A 1 394 ? 3.797 7.265 10.403 1.00 75.06 394 THR A O 1
ATOM 3183 N N . ILE A 1 395 ? 1.808 7.121 11.469 1.00 79.81 395 ILE A N 1
ATOM 3184 C CA . ILE A 1 395 ? 1.303 5.954 10.748 1.00 79.81 395 ILE A CA 1
ATOM 3185 C C . ILE A 1 395 ? -0.142 6.219 10.322 1.00 79.81 395 ILE A C 1
ATOM 3187 O O . ILE A 1 395 ? -1.001 6.450 11.169 1.00 79.81 395 ILE A O 1
ATOM 3191 N N . VAL A 1 396 ? -0.407 6.147 9.022 1.00 83.38 396 VAL A N 1
ATOM 3192 C CA . VAL A 1 396 ? -1.753 6.182 8.439 1.00 83.38 396 VAL A CA 1
ATOM 3193 C C . VAL A 1 396 ? -1.914 4.948 7.569 1.00 83.38 396 VAL A C 1
ATOM 3195 O O . VAL A 1 396 ? -1.066 4.676 6.719 1.00 83.38 396 VAL A O 1
ATOM 3198 N N . TYR A 1 397 ? -2.980 4.193 7.792 1.00 85.62 397 TYR A N 1
ATOM 3199 C CA . TYR A 1 397 ? -3.382 3.083 6.942 1.00 85.62 397 TYR A CA 1
ATOM 3200 C C . TYR A 1 397 ? -4.889 3.156 6.721 1.00 85.62 397 TYR A C 1
ATOM 3202 O O . TYR A 1 397 ? -5.644 3.035 7.679 1.00 85.62 397 TYR A O 1
ATOM 3210 N N . MET A 1 398 ? -5.319 3.352 5.481 1.00 84.69 398 MET A N 1
ATOM 3211 C CA . MET A 1 398 ? -6.727 3.404 5.096 1.00 84.69 398 MET A CA 1
ATOM 3212 C C . MET A 1 398 ? -6.934 2.535 3.859 1.00 84.69 398 MET A C 1
ATOM 3214 O O . MET A 1 398 ? -6.185 2.659 2.887 1.00 84.69 398 MET A O 1
ATOM 3218 N N . ALA A 1 399 ? -7.933 1.659 3.888 1.00 83.38 399 ALA A N 1
ATOM 3219 C CA . ALA A 1 399 ? -8.271 0.781 2.772 1.00 83.38 399 ALA A CA 1
ATOM 3220 C C . ALA A 1 399 ? -9.774 0.811 2.473 1.00 83.38 399 ALA A C 1
ATOM 3222 O O . ALA A 1 399 ? -10.582 0.751 3.399 1.00 83.38 399 ALA A O 1
ATOM 3223 N N . ASP A 1 400 ? -10.134 0.860 1.189 1.00 81.75 400 ASP A N 1
ATOM 3224 C CA . ASP A 1 400 ? -11.522 0.871 0.709 1.00 81.75 400 ASP A CA 1
ATOM 3225 C C . ASP A 1 400 ? -12.333 2.042 1.306 1.00 81.75 400 ASP A C 1
ATOM 3227 O O . ASP A 1 400 ? -13.429 1.851 1.841 1.00 81.75 400 ASP A O 1
ATOM 3231 N N . VAL A 1 401 ? -11.760 3.252 1.268 1.00 76.69 401 VAL A N 1
ATOM 3232 C CA . VAL A 1 401 ? -12.345 4.462 1.874 1.00 76.69 401 VAL A CA 1
ATOM 3233 C C . VAL A 1 401 ? -12.862 5.427 0.807 1.00 76.69 401 VAL A C 1
ATOM 3235 O O . VAL A 1 401 ? -12.205 5.667 -0.210 1.00 76.69 401 VAL A O 1
ATOM 3238 N N . ILE A 1 402 ? -14.041 6.003 1.051 1.00 83.00 402 ILE A N 1
ATOM 3239 C CA . ILE A 1 402 ? -14.638 7.060 0.225 1.00 83.00 402 ILE A CA 1
ATOM 3240 C C . ILE A 1 402 ? -14.571 8.384 0.992 1.00 83.00 402 ILE A C 1
ATOM 3242 O O . ILE A 1 402 ? -15.125 8.487 2.084 1.00 83.00 402 ILE A O 1
ATOM 3246 N N . PHE A 1 403 ? -13.936 9.387 0.394 1.00 82.06 403 PHE A N 1
ATOM 3247 C CA . PHE A 1 403 ? -13.886 10.765 0.872 1.00 82.06 403 PHE A CA 1
ATOM 3248 C C . PHE A 1 403 ? -14.965 11.587 0.164 1.00 82.06 403 PHE A C 1
ATOM 3250 O O . PHE A 1 403 ? -14.898 11.772 -1.055 1.00 82.06 403 PHE A O 1
ATOM 3257 N N . GLU A 1 404 ? -15.972 12.047 0.910 1.00 78.56 404 GLU A N 1
ATOM 3258 C CA . GLU A 1 404 ? -17.036 12.903 0.357 1.00 78.56 404 GLU A CA 1
ATOM 3259 C C . GLU A 1 404 ? -16.535 14.331 0.108 1.00 78.56 404 GLU A C 1
ATOM 3261 O O . GLU A 1 404 ? -16.805 14.907 -0.947 1.00 78.56 404 GLU A O 1
ATOM 3266 N N . ASP A 1 405 ? -15.706 14.836 1.024 1.00 78.00 405 ASP A N 1
ATOM 3267 C CA . ASP A 1 405 ? -15.009 16.116 0.922 1.00 78.00 405 ASP A CA 1
ATOM 3268 C C . ASP A 1 405 ? -13.493 15.934 0.719 1.00 78.00 405 ASP A C 1
ATOM 3270 O O . ASP A 1 405 ? -12.934 14.887 1.064 1.00 78.00 405 ASP A O 1
ATOM 3274 N N . PRO A 1 406 ? -12.780 16.945 0.178 1.00 81.88 406 PRO A N 1
ATOM 3275 C CA . PRO A 1 406 ? -11.327 16.907 0.076 1.00 81.88 406 PRO A CA 1
ATOM 3276 C C . PRO A 1 406 ? -10.655 16.765 1.444 1.00 81.88 406 PRO A C 1
ATOM 3278 O O . PRO A 1 406 ? -10.821 17.612 2.323 1.00 81.88 406 PRO A O 1
ATOM 3281 N N . ILE A 1 407 ? -9.825 15.734 1.598 1.00 82.06 407 ILE A N 1
ATOM 3282 C CA . ILE A 1 407 ? -9.046 15.532 2.823 1.00 82.06 407 ILE A CA 1
ATOM 3283 C C . ILE A 1 407 ? -7.679 16.192 2.705 1.00 82.06 407 ILE A C 1
ATOM 3285 O O . ILE A 1 407 ? -6.965 15.996 1.724 1.00 82.06 407 ILE A O 1
ATOM 3289 N N . PHE A 1 408 ? -7.288 16.931 3.745 1.00 82.69 408 PHE A N 1
ATOM 3290 C CA . PHE A 1 408 ? -6.011 17.637 3.820 1.00 82.69 408 PHE A CA 1
ATOM 3291 C C . PHE A 1 408 ? -5.052 16.963 4.811 1.00 82.69 408 PHE A C 1
ATOM 3293 O O . PHE A 1 408 ? -5.270 17.007 6.026 1.00 82.69 408 PHE A O 1
ATOM 3300 N N . TRP A 1 409 ? -3.943 16.415 4.305 1.00 85.25 409 TRP A N 1
ATOM 3301 C CA . TRP A 1 409 ? -2.885 15.799 5.111 1.00 85.25 409 TRP A CA 1
ATOM 3302 C C . TRP A 1 409 ? -1.554 16.549 5.030 1.00 85.25 409 TRP A C 1
ATOM 3304 O O . TRP A 1 409 ? -1.091 16.949 3.960 1.00 85.25 409 TRP A O 1
ATOM 3314 N N . VAL A 1 410 ? -0.892 16.683 6.183 1.00 84.69 410 VAL A N 1
ATOM 3315 C CA . VAL A 1 410 ? 0.481 17.197 6.283 1.00 84.69 410 VAL A CA 1
ATOM 3316 C C . VAL A 1 410 ? 1.439 16.022 6.467 1.00 84.69 410 VAL A C 1
ATOM 3318 O O . VAL A 1 410 ? 1.504 15.420 7.539 1.00 84.69 410 VAL A O 1
ATOM 3321 N N . ILE A 1 411 ? 2.209 15.711 5.429 1.00 85.19 411 ILE A N 1
ATOM 3322 C CA . ILE A 1 411 ? 3.179 14.616 5.399 1.00 85.19 411 ILE A CA 1
ATOM 3323 C C . ILE A 1 411 ? 4.566 15.211 5.619 1.00 85.19 411 ILE A C 1
ATOM 3325 O O . ILE A 1 411 ? 5.152 15.798 4.716 1.00 85.19 411 ILE A O 1
ATOM 3329 N N . ASN A 1 412 ? 5.112 15.076 6.824 1.00 83.50 412 ASN A N 1
ATOM 3330 C CA . ASN A 1 412 ? 6.433 15.604 7.167 1.00 83.50 412 ASN A CA 1
ATOM 3331 C C . ASN A 1 412 ? 7.462 14.478 7.377 1.00 83.50 412 ASN A C 1
ATOM 3333 O O . ASN A 1 412 ? 7.188 13.295 7.184 1.00 83.50 412 ASN A O 1
ATOM 3337 N N . ASN A 1 413 ? 8.670 14.845 7.808 1.00 78.69 413 ASN A N 1
ATOM 3338 C CA . ASN A 1 413 ? 9.765 13.898 8.030 1.00 78.69 413 ASN A CA 1
ATOM 3339 C C . ASN A 1 413 ? 9.565 12.928 9.208 1.00 78.69 413 ASN A C 1
ATOM 3341 O O . ASN A 1 413 ? 10.408 12.051 9.399 1.00 78.69 413 ASN A O 1
ATOM 3345 N N . HIS A 1 414 ? 8.487 13.064 9.984 1.00 77.00 414 HIS A N 1
ATOM 3346 C CA . HIS A 1 414 ? 8.130 12.136 11.056 1.00 77.00 414 HIS A CA 1
ATOM 3347 C C . HIS A 1 414 ? 7.256 10.973 10.580 1.00 77.00 414 HIS A C 1
ATOM 3349 O O . HIS A 1 414 ? 6.963 10.093 11.387 1.00 77.00 414 HIS A O 1
ATOM 3355 N N . ILE A 1 415 ? 6.852 10.943 9.305 1.00 79.81 415 ILE A N 1
ATOM 3356 C CA . ILE A 1 415 ? 6.041 9.847 8.782 1.00 79.81 415 ILE A CA 1
ATOM 3357 C C . ILE A 1 415 ? 6.874 8.567 8.651 1.00 79.81 415 ILE A C 1
ATOM 3359 O O . ILE A 1 415 ? 7.943 8.562 8.039 1.00 79.81 415 ILE A O 1
ATOM 3363 N N . GLU A 1 416 ? 6.395 7.483 9.253 1.00 84.12 416 GLU A N 1
ATOM 3364 C CA . GLU A 1 416 ? 6.972 6.142 9.122 1.00 84.12 416 GLU A CA 1
ATOM 3365 C C . GLU A 1 416 ? 6.255 5.368 8.013 1.00 84.12 416 GLU A C 1
ATOM 3367 O O . GLU A 1 416 ? 6.902 4.734 7.182 1.00 84.12 416 GLU A O 1
ATOM 3372 N N . SER A 1 417 ? 4.923 5.455 7.970 1.00 88.12 417 SER A N 1
ATOM 3373 C CA . SER A 1 417 ? 4.098 4.765 6.979 1.00 88.12 417 SER A CA 1
ATOM 3374 C C . SER A 1 417 ? 2.806 5.533 6.718 1.00 88.12 417 SER A C 1
ATOM 3376 O O . SER A 1 417 ? 2.046 5.800 7.638 1.00 88.12 417 SER A O 1
ATOM 3378 N N . PHE A 1 418 ? 2.514 5.844 5.466 1.00 90.25 418 PHE A N 1
ATOM 3379 C CA . PHE A 1 418 ? 1.255 6.428 5.021 1.00 90.25 418 PHE A CA 1
ATOM 3380 C C . PHE A 1 418 ? 0.756 5.604 3.854 1.00 90.25 418 PHE A C 1
ATOM 3382 O O . PHE A 1 418 ? 1.425 5.557 2.831 1.00 90.25 418 PHE A O 1
ATOM 3389 N N . VAL A 1 419 ? -0.366 4.918 4.014 1.00 90.69 419 VAL A N 1
ATOM 3390 C CA . VAL A 1 419 ? -0.881 3.984 3.017 1.00 90.69 419 VAL A CA 1
ATOM 3391 C C . VAL A 1 419 ? -2.373 4.207 2.860 1.00 90.69 419 VAL A C 1
ATOM 3393 O O . VAL A 1 419 ? -3.136 4.065 3.809 1.00 90.69 419 VAL A O 1
ATOM 3396 N N . LEU A 1 420 ? -2.766 4.532 1.641 1.00 90.62 420 LEU A N 1
ATOM 3397 C CA . LEU A 1 420 ? -4.131 4.638 1.167 1.00 90.62 420 LEU A CA 1
ATOM 3398 C C . LEU A 1 420 ? -4.311 3.603 0.059 1.00 90.62 420 LEU A C 1
ATOM 3400 O O . LEU A 1 420 ? -3.543 3.600 -0.907 1.00 90.62 420 LEU A O 1
ATOM 3404 N N . TYR A 1 421 ? -5.303 2.734 0.190 1.00 89.50 421 TYR A N 1
ATOM 3405 C CA . TYR A 1 421 ? -5.599 1.671 -0.766 1.00 89.50 421 TYR A CA 1
ATOM 3406 C C . TYR A 1 421 ? -7.065 1.735 -1.191 1.00 89.50 421 TYR A C 1
ATOM 3408 O O . TYR A 1 421 ? -7.935 1.916 -0.342 1.00 89.50 421 TYR A O 1
ATOM 3416 N N . ASN A 1 422 ? -7.338 1.587 -2.488 1.00 87.38 422 ASN A N 1
ATOM 3417 C CA . ASN A 1 422 ? -8.681 1.679 -3.079 1.00 87.38 422 ASN A CA 1
ATOM 3418 C C . ASN A 1 422 ? -9.475 2.902 -2.590 1.00 87.38 422 ASN A C 1
ATOM 3420 O O . ASN A 1 422 ? -10.591 2.784 -2.084 1.00 87.38 422 ASN A O 1
ATOM 3424 N N . VAL A 1 423 ? -8.865 4.084 -2.681 1.00 86.69 423 VAL A N 1
ATOM 3425 C CA . VAL A 1 423 ? -9.466 5.326 -2.187 1.00 86.69 423 VAL A CA 1
ATOM 3426 C C . VAL A 1 423 ? -10.232 6.064 -3.271 1.00 86.69 423 VAL A C 1
ATOM 3428 O O . VAL A 1 423 ? -9.705 6.319 -4.352 1.00 86.69 423 VAL A O 1
ATOM 3431 N N . LYS A 1 424 ? -11.455 6.485 -2.946 1.00 88.81 424 LYS A N 1
ATOM 3432 C CA . LYS A 1 424 ? -12.311 7.291 -3.820 1.00 88.81 424 LYS A CA 1
ATOM 3433 C C . LYS A 1 424 ? -12.483 8.694 -3.250 1.00 88.81 424 LYS A C 1
ATOM 3435 O O . LYS A 1 424 ? -12.818 8.825 -2.083 1.00 88.81 424 LYS A O 1
ATOM 3440 N N . GLY A 1 425 ? -12.310 9.731 -4.067 1.00 90.00 425 GLY A N 1
ATOM 3441 C CA . GLY A 1 425 ? -12.452 11.132 -3.640 1.00 90.00 425 GLY A CA 1
ATOM 3442 C C . GLY A 1 425 ? -11.144 11.923 -3.707 1.00 90.00 425 GLY A C 1
ATOM 3443 O O . GLY A 1 425 ? -10.165 11.464 -4.298 1.00 90.00 425 GLY A O 1
ATOM 3444 N N . THR A 1 426 ? -11.132 13.135 -3.151 1.00 90.69 426 THR A N 1
ATOM 3445 C CA . THR A 1 426 ? -10.014 14.086 -3.297 1.00 90.69 426 THR A CA 1
ATOM 3446 C C . THR A 1 426 ? -9.074 14.063 -2.091 1.00 90.69 426 THR A C 1
ATOM 3448 O O . THR A 1 426 ? -9.505 14.149 -0.945 1.00 90.69 426 THR A O 1
ATOM 3451 N N . ILE A 1 427 ? -7.771 13.996 -2.363 1.00 91.12 427 ILE A N 1
ATOM 3452 C CA . ILE A 1 427 ? -6.690 13.942 -1.381 1.00 91.12 427 ILE A CA 1
ATOM 3453 C C . ILE A 1 427 ? -5.731 15.103 -1.643 1.00 91.12 427 ILE A C 1
ATOM 3455 O O . ILE A 1 427 ? -5.025 15.127 -2.653 1.00 91.12 427 ILE A O 1
ATOM 3459 N N . SER A 1 428 ? -5.665 16.044 -0.712 1.00 90.81 428 SER A N 1
ATOM 3460 C CA . SER A 1 428 ? -4.743 17.175 -0.723 1.00 90.81 428 SER A CA 1
ATOM 3461 C C . SER A 1 428 ? -3.601 16.931 0.263 1.00 90.81 428 SER A C 1
ATOM 3463 O O . SER A 1 428 ? -3.813 16.730 1.457 1.00 90.81 428 SER A O 1
ATOM 3465 N N . LEU A 1 429 ? -2.366 16.970 -0.228 1.00 91.38 429 LEU A N 1
ATOM 3466 C CA . LEU A 1 429 ? -1.157 16.734 0.558 1.00 91.38 429 LEU A CA 1
ATOM 3467 C C . LEU A 1 429 ? -0.315 18.006 0.653 1.00 91.38 429 LEU A C 1
ATOM 3469 O O . LEU A 1 429 ? -0.266 18.803 -0.285 1.00 91.38 429 LEU A O 1
ATOM 3473 N N . THR A 1 430 ? 0.384 18.173 1.773 1.00 89.81 430 THR A N 1
ATOM 3474 C CA . THR A 1 430 ? 1.402 19.216 1.982 1.00 89.81 430 THR A CA 1
ATOM 3475 C C . THR A 1 430 ? 2.621 18.646 2.715 1.00 89.81 430 THR A C 1
ATOM 3477 O O . THR A 1 430 ? 2.494 17.696 3.488 1.00 89.81 430 THR A O 1
ATOM 3480 N N . GLY A 1 431 ? 3.809 19.226 2.507 1.00 88.75 431 GLY A N 1
ATOM 3481 C CA . GLY A 1 431 ? 5.061 18.797 3.148 1.00 88.75 431 GLY A CA 1
ATOM 3482 C C . GLY A 1 431 ? 6.009 18.083 2.178 1.00 88.75 431 GLY A C 1
ATOM 3483 O O . GLY A 1 431 ? 6.429 18.686 1.193 1.00 88.75 431 GLY A O 1
ATOM 3484 N N . ILE A 1 432 ? 6.366 16.819 2.455 1.00 89.19 432 ILE A N 1
ATOM 3485 C CA . ILE A 1 432 ? 7.222 15.977 1.594 1.00 89.19 432 ILE A CA 1
ATOM 3486 C C . ILE A 1 432 ? 6.629 15.872 0.190 1.00 89.19 432 ILE A C 1
ATOM 3488 O O . ILE A 1 432 ? 7.357 15.993 -0.791 1.00 89.19 432 ILE A O 1
ATOM 3492 N N . ILE A 1 433 ? 5.320 15.638 0.116 1.00 91.94 433 ILE A N 1
ATOM 3493 C CA . ILE A 1 433 ? 4.542 15.711 -1.115 1.00 91.94 433 ILE A CA 1
ATOM 3494 C C . ILE A 1 433 ? 3.568 16.865 -0.940 1.00 91.94 433 ILE A C 1
ATOM 3496 O O . ILE A 1 433 ? 2.826 16.902 0.041 1.00 91.94 433 ILE A O 1
ATOM 3500 N N . THR A 1 434 ? 3.577 17.801 -1.878 1.00 94.44 434 THR A N 1
ATOM 3501 C CA . THR A 1 434 ? 2.609 18.895 -1.936 1.00 94.44 434 THR A CA 1
ATOM 3502 C C . THR A 1 434 ? 1.832 18.782 -3.231 1.00 94.44 434 THR A C 1
ATOM 3504 O O . THR A 1 434 ? 2.447 18.746 -4.285 1.00 94.44 434 THR A O 1
ATOM 3507 N N . GLY A 1 435 ? 0.507 18.683 -3.176 1.00 93.50 435 GLY A N 1
ATOM 3508 C CA . GLY A 1 435 ? -0.318 18.540 -4.376 1.00 93.50 435 GLY A CA 1
ATOM 3509 C C . GLY A 1 435 ? -1.702 17.976 -4.086 1.00 93.50 435 GLY A C 1
ATOM 3510 O O . GLY A 1 435 ? -2.059 17.750 -2.931 1.00 93.50 435 GLY A O 1
ATOM 3511 N N . GLU A 1 436 ? -2.488 17.756 -5.136 1.00 93.88 436 GLU A N 1
ATOM 3512 C CA . GLU A 1 436 ? -3.853 17.242 -5.014 1.00 93.88 436 GLU A CA 1
ATOM 3513 C C . GLU A 1 436 ? -4.106 16.105 -5.999 1.00 93.88 436 GLU A C 1
ATOM 3515 O O . GLU A 1 436 ? -3.873 16.238 -7.205 1.00 93.88 436 GLU A O 1
ATOM 3520 N N . PHE A 1 437 ? -4.611 14.999 -5.462 1.00 93.75 437 PHE A N 1
ATOM 3521 C CA . PHE A 1 437 ? -4.971 13.795 -6.190 1.00 93.75 437 PHE A CA 1
ATOM 3522 C C . PHE A 1 437 ? -6.469 13.534 -6.066 1.00 93.75 437 PHE A C 1
ATOM 3524 O O . PHE A 1 437 ? -7.082 13.836 -5.049 1.00 93.75 437 PHE A O 1
ATOM 3531 N N . PHE A 1 438 ? -7.047 12.906 -7.077 1.00 93.19 438 PHE A N 1
ATOM 3532 C CA . PHE A 1 438 ? -8.388 12.352 -7.052 1.00 93.19 438 PHE A CA 1
ATOM 3533 C C . PHE A 1 438 ? -8.303 10.845 -7.288 1.00 93.19 438 PHE A C 1
ATOM 3535 O O . PHE A 1 438 ? -7.765 10.397 -8.304 1.00 93.19 438 PHE A O 1
ATOM 3542 N N . GLY A 1 439 ? -8.805 10.067 -6.335 1.00 89.88 439 GLY A N 1
ATOM 3543 C CA . GLY A 1 439 ? -8.853 8.615 -6.401 1.00 89.88 439 GLY A CA 1
ATOM 3544 C C . GLY A 1 439 ? -10.183 8.085 -6.925 1.00 89.88 439 GLY A C 1
ATOM 3545 O O . GLY A 1 439 ? -11.243 8.679 -6.723 1.00 89.88 439 GLY A O 1
ATOM 3546 N N . ASN A 1 440 ? -10.106 6.951 -7.614 1.00 87.06 440 ASN A N 1
ATOM 3547 C CA . ASN A 1 440 ? -11.240 6.117 -8.005 1.00 87.06 440 ASN A CA 1
ATOM 3548 C C . ASN A 1 440 ? -11.145 4.756 -7.289 1.00 87.06 440 ASN A C 1
ATOM 3550 O O . ASN A 1 440 ? -10.259 4.553 -6.469 1.00 87.06 440 ASN A O 1
ATOM 3554 N N . ASP A 1 441 ? -11.990 3.789 -7.646 1.00 80.38 441 ASP A N 1
ATOM 3555 C CA . ASP A 1 441 ? -12.030 2.472 -6.984 1.00 80.38 441 ASP A CA 1
ATOM 3556 C C . ASP A 1 441 ? -10.698 1.673 -7.049 1.00 80.38 441 ASP A C 1
ATOM 3558 O O . ASP A 1 441 ? -10.553 0.665 -6.369 1.00 80.38 441 ASP A O 1
ATOM 3562 N N . SER A 1 442 ? -9.709 2.121 -7.838 1.00 86.00 442 SER A N 1
ATOM 3563 C CA . SER A 1 442 ? -8.354 1.542 -7.941 1.00 86.00 442 SER A CA 1
ATOM 3564 C C . SER A 1 442 ? -7.230 2.451 -7.414 1.00 86.00 442 SER A C 1
ATOM 3566 O O . SER A 1 442 ? -6.049 2.103 -7.495 1.00 86.00 442 SER A O 1
ATOM 3568 N N . GLY A 1 443 ? -7.575 3.637 -6.905 1.00 91.06 443 GLY A N 1
ATOM 3569 C CA . GLY A 1 443 ? -6.625 4.653 -6.467 1.00 91.06 443 GLY A CA 1
ATOM 3570 C C . GLY A 1 443 ? -5.845 4.213 -5.232 1.00 91.06 443 GLY A C 1
ATOM 3571 O O . GLY A 1 443 ? -6.432 3.761 -4.255 1.00 91.06 443 GLY A O 1
ATOM 3572 N N . SER A 1 444 ? -4.519 4.344 -5.250 1.00 93.69 444 SER A N 1
ATOM 3573 C CA . SER A 1 444 ? -3.654 4.015 -4.113 1.00 93.69 444 SER A CA 1
ATOM 3574 C C . SER A 1 444 ? -2.483 4.988 -3.986 1.00 93.69 444 SER A C 1
ATOM 3576 O O . SER A 1 444 ? -1.894 5.413 -4.981 1.00 93.69 444 SER A O 1
ATOM 3578 N N . LEU A 1 445 ? -2.104 5.299 -2.749 1.00 94.62 445 LEU A N 1
ATOM 3579 C CA . LEU A 1 445 ? -0.961 6.144 -2.410 1.00 94.62 445 LEU A CA 1
ATOM 3580 C C . LEU A 1 445 ? -0.243 5.557 -1.198 1.00 94.62 445 LEU A C 1
ATOM 3582 O O . LEU A 1 445 ? -0.851 5.347 -0.157 1.00 94.62 445 LEU A O 1
ATOM 3586 N N . SER A 1 446 ? 1.055 5.316 -1.315 1.00 94.50 446 SER A N 1
ATOM 3587 C CA . SER A 1 446 ? 1.882 4.767 -0.248 1.00 94.50 446 SER A CA 1
ATOM 3588 C C . SER A 1 446 ? 3.182 5.551 -0.105 1.00 94.50 446 SER A C 1
ATOM 3590 O O . SER A 1 446 ? 3.831 5.874 -1.098 1.00 94.50 446 SER A O 1
ATOM 3592 N N . ILE A 1 447 ? 3.560 5.865 1.131 1.00 92.88 447 ILE A N 1
ATOM 3593 C CA . ILE A 1 447 ? 4.811 6.519 1.515 1.00 92.88 447 ILE A CA 1
ATOM 3594 C C . ILE A 1 447 ? 5.335 5.787 2.741 1.00 92.88 447 ILE A C 1
ATOM 3596 O O . ILE A 1 447 ? 4.754 5.880 3.821 1.00 92.88 447 ILE A O 1
ATOM 3600 N N . VAL A 1 448 ? 6.429 5.050 2.591 1.00 91.31 448 VAL A N 1
ATOM 3601 C CA . VAL A 1 448 ? 6.942 4.172 3.649 1.00 91.31 448 VAL A CA 1
ATOM 3602 C C . VAL A 1 448 ? 8.424 4.419 3.868 1.00 91.31 448 VAL A C 1
ATOM 3604 O O . VAL A 1 448 ? 9.190 4.571 2.917 1.00 91.31 448 VAL A O 1
ATOM 3607 N N . ARG A 1 449 ? 8.843 4.430 5.135 1.00 87.81 449 ARG A N 1
ATOM 3608 C CA . ARG A 1 449 ? 10.247 4.435 5.546 1.00 87.81 449 ARG A CA 1
ATOM 3609 C C . ARG A 1 449 ? 10.585 3.110 6.211 1.00 87.81 449 ARG A C 1
ATOM 3611 O O . ARG A 1 449 ? 9.978 2.741 7.208 1.00 87.81 449 ARG A O 1
ATOM 3618 N N . VAL A 1 450 ? 11.606 2.424 5.698 1.00 75.12 450 VAL A N 1
ATOM 3619 C CA . VAL A 1 450 ? 12.066 1.141 6.261 1.00 75.12 450 VAL A CA 1
ATOM 3620 C C . VAL A 1 450 ? 12.626 1.325 7.677 1.00 75.12 450 VAL A C 1
ATOM 3622 O O . VAL A 1 450 ? 12.442 0.473 8.542 1.00 75.12 450 VAL A O 1
ATOM 3625 N N . LYS A 1 451 ? 13.315 2.448 7.924 1.00 76.50 451 LYS A N 1
ATOM 3626 C CA . LYS A 1 451 ? 13.863 2.834 9.232 1.00 76.50 451 LYS A CA 1
ATOM 3627 C C . LYS A 1 451 ? 13.777 4.345 9.418 1.00 76.50 451 LYS A C 1
ATOM 3629 O O . LYS A 1 451 ? 13.777 5.109 8.452 1.00 76.50 451 LYS A O 1
ATOM 3634 N N . ARG A 1 452 ? 13.762 4.789 10.675 1.00 65.94 452 ARG A N 1
ATOM 3635 C CA . ARG A 1 452 ? 13.862 6.212 11.024 1.00 65.94 452 ARG A CA 1
ATOM 3636 C C . ARG A 1 452 ? 15.160 6.778 10.417 1.00 65.94 452 ARG A C 1
ATOM 3638 O O . ARG A 1 452 ? 16.213 6.176 10.588 1.00 65.94 452 ARG A O 1
ATOM 3645 N N . ALA A 1 453 ? 15.054 7.896 9.693 1.00 73.44 453 ALA A N 1
ATOM 3646 C CA . ALA A 1 453 ? 16.106 8.539 8.882 1.00 73.44 453 ALA A CA 1
ATOM 3647 C C . ALA A 1 453 ? 16.480 7.889 7.529 1.00 73.44 453 ALA A C 1
ATOM 3649 O O . ALA A 1 453 ? 17.257 8.489 6.789 1.00 73.44 453 ALA A O 1
ATOM 3650 N N . ALA A 1 454 ? 15.910 6.739 7.150 1.00 84.06 454 ALA A N 1
ATOM 3651 C CA . ALA A 1 454 ? 16.070 6.227 5.787 1.00 84.06 454 ALA A CA 1
ATOM 3652 C C . ALA A 1 454 ? 15.248 7.065 4.780 1.00 84.06 454 ALA A C 1
ATOM 3654 O O . ALA A 1 454 ? 14.164 7.547 5.144 1.00 84.06 454 ALA A O 1
ATOM 3655 N N . PRO A 1 455 ? 15.717 7.228 3.528 1.00 89.94 455 PRO A N 1
ATOM 3656 C CA . PRO A 1 455 ? 14.916 7.818 2.459 1.00 89.94 455 PRO A CA 1
ATOM 3657 C C . PRO A 1 455 ? 13.587 7.057 2.275 1.00 89.94 455 PRO A C 1
ATOM 3659 O O . PRO A 1 455 ? 13.582 5.825 2.334 1.00 89.94 455 PRO A O 1
ATOM 3662 N N . PRO A 1 456 ? 12.445 7.746 2.093 1.00 92.50 456 PRO A N 1
ATOM 3663 C CA . PRO A 1 456 ? 11.168 7.087 1.858 1.00 92.50 456 PRO A CA 1
ATOM 3664 C C . PRO A 1 456 ? 11.081 6.443 0.470 1.00 92.50 456 PRO A C 1
ATOM 3666 O O . PRO A 1 456 ? 11.694 6.894 -0.499 1.00 92.50 456 PRO A O 1
ATOM 3669 N N . THR A 1 457 ? 10.241 5.417 0.392 1.00 94.44 457 THR A N 1
ATOM 3670 C CA . THR A 1 457 ? 9.686 4.871 -0.847 1.00 94.44 457 THR A CA 1
ATOM 3671 C C . THR A 1 457 ? 8.295 5.453 -1.060 1.00 94.44 457 THR A C 1
ATOM 3673 O O . THR A 1 457 ? 7.468 5.400 -0.149 1.00 94.44 457 THR A O 1
ATOM 3676 N N . ILE A 1 458 ? 8.036 5.999 -2.249 1.00 95.62 458 ILE A N 1
ATOM 3677 C CA . ILE A 1 458 ? 6.736 6.553 -2.641 1.00 95.62 458 ILE A CA 1
ATOM 3678 C C . ILE A 1 458 ? 6.146 5.700 -3.760 1.00 95.62 458 ILE A C 1
ATOM 3680 O O . ILE A 1 458 ? 6.813 5.397 -4.745 1.00 95.62 458 ILE A O 1
ATOM 3684 N N . THR A 1 459 ? 4.878 5.328 -3.634 1.00 96.44 459 THR A N 1
ATOM 3685 C CA . THR A 1 459 ? 4.113 4.620 -4.662 1.00 96.44 459 THR A CA 1
ATOM 3686 C C . THR A 1 459 ? 2.772 5.309 -4.862 1.00 96.44 459 THR A C 1
ATOM 3688 O O . THR A 1 459 ? 2.017 5.471 -3.911 1.00 96.44 459 THR A O 1
ATOM 3691 N N . ILE A 1 460 ? 2.461 5.699 -6.094 1.00 95.69 460 ILE A N 1
ATOM 3692 C CA . ILE A 1 460 ? 1.205 6.352 -6.477 1.00 95.69 460 ILE A CA 1
ATOM 3693 C C . ILE A 1 460 ? 0.613 5.544 -7.631 1.00 95.69 460 ILE A C 1
ATOM 3695 O O . ILE A 1 460 ? 1.277 5.366 -8.653 1.00 95.69 460 ILE A O 1
ATOM 3699 N N . LYS A 1 461 ? -0.612 5.032 -7.479 1.00 95.38 461 LYS A N 1
ATOM 3700 C CA . LYS A 1 461 ? -1.257 4.170 -8.480 1.00 95.38 461 LYS A CA 1
ATOM 3701 C C . LYS A 1 461 ? -2.696 4.580 -8.742 1.00 95.38 461 LYS A C 1
ATOM 3703 O O . LYS A 1 461 ? -3.439 4.812 -7.796 1.00 95.38 461 LYS A O 1
ATOM 3708 N N . GLY A 1 462 ? -3.101 4.646 -10.009 1.00 92.75 462 GLY A N 1
ATOM 3709 C CA . GLY A 1 462 ? -4.505 4.844 -10.396 1.00 92.75 462 GLY A CA 1
ATOM 3710 C C . GLY A 1 462 ? -5.134 6.167 -9.929 1.00 92.75 462 GLY A C 1
ATOM 3711 O O . GLY A 1 462 ? -6.357 6.285 -9.920 1.00 92.75 462 GLY A O 1
ATOM 3712 N N . LEU A 1 463 ? -4.320 7.150 -9.528 1.00 93.69 463 LEU A N 1
ATOM 3713 C CA . LEU A 1 463 ? -4.766 8.471 -9.084 1.00 93.69 463 LEU A CA 1
ATOM 3714 C C . LEU A 1 463 ? -4.718 9.490 -10.232 1.00 93.69 463 LEU A C 1
ATOM 3716 O O . LEU A 1 463 ? -3.831 9.449 -11.088 1.00 93.69 463 LEU A O 1
ATOM 3720 N N . ILE A 1 464 ? -5.666 10.429 -10.223 1.00 93.38 464 ILE A N 1
ATOM 3721 C CA . ILE A 1 464 ? -5.724 11.566 -11.149 1.00 93.38 464 ILE A CA 1
ATOM 3722 C C . ILE A 1 464 ? -5.154 12.804 -10.459 1.00 93.38 464 ILE A C 1
ATOM 3724 O O . ILE A 1 464 ? -5.584 13.153 -9.367 1.00 93.38 464 ILE A O 1
ATOM 3728 N N . VAL A 1 465 ? -4.218 13.504 -11.087 1.00 93.62 465 VAL A N 1
ATOM 3729 C CA . VAL A 1 465 ? -3.633 14.734 -10.541 1.00 93.62 465 VAL A CA 1
ATOM 3730 C C . VAL A 1 465 ? -4.525 15.940 -10.869 1.00 93.62 465 VAL A C 1
ATOM 3732 O O . VAL A 1 465 ? -4.789 16.210 -12.043 1.00 93.62 465 VAL A O 1
ATOM 3735 N N . ARG A 1 466 ? -4.980 16.666 -9.836 1.00 92.81 466 ARG A N 1
ATOM 3736 C CA . ARG A 1 466 ? -5.870 17.849 -9.930 1.00 92.81 466 ARG A CA 1
ATOM 3737 C C . ARG A 1 466 ? -5.137 19.183 -9.762 1.00 92.81 466 ARG A C 1
ATOM 3739 O O . ARG A 1 466 ? -5.584 20.200 -10.281 1.00 92.81 466 ARG A O 1
ATOM 3746 N N . LYS A 1 467 ? -4.007 19.188 -9.050 1.00 93.19 467 LYS A N 1
ATOM 3747 C CA . LYS A 1 467 ? -3.110 20.348 -8.873 1.00 93.19 467 LYS A CA 1
ATOM 3748 C C . LYS A 1 467 ? -1.656 19.915 -9.048 1.00 93.19 467 LYS A C 1
ATOM 3750 O O . LYS A 1 467 ? -1.393 18.724 -8.902 1.00 93.19 467 LYS A O 1
ATOM 3755 N N . PRO A 1 468 ? -0.713 20.836 -9.337 1.00 93.56 468 PRO A N 1
ATOM 3756 C CA . PRO A 1 468 ? 0.696 20.478 -9.469 1.00 93.56 468 PRO A CA 1
ATOM 3757 C C . PRO A 1 468 ? 1.192 19.721 -8.234 1.00 93.56 468 PRO A C 1
ATOM 3759 O O . PRO A 1 468 ? 0.797 20.047 -7.112 1.00 93.56 468 PRO A O 1
ATOM 3762 N N . VAL A 1 469 ? 2.019 18.701 -8.458 1.00 95.25 469 VAL A N 1
ATOM 3763 C CA . VAL A 1 469 ? 2.541 17.828 -7.403 1.00 95.25 469 VAL A CA 1
ATOM 3764 C C . VAL A 1 469 ? 4.041 18.033 -7.283 1.00 95.25 469 VAL A C 1
ATOM 3766 O O . VAL A 1 469 ? 4.778 17.770 -8.222 1.00 95.25 469 VAL A O 1
ATOM 3769 N N . ASP A 1 470 ? 4.511 18.420 -6.111 1.00 95.94 470 ASP A N 1
ATOM 3770 C CA . ASP A 1 470 ? 5.925 18.611 -5.820 1.00 95.94 470 ASP A CA 1
ATOM 3771 C C . ASP A 1 470 ? 6.371 17.607 -4.748 1.00 95.94 470 ASP A C 1
ATOM 3773 O O . ASP A 1 470 ? 5.812 17.558 -3.650 1.00 95.94 470 ASP A O 1
ATOM 3777 N N . ILE A 1 471 ? 7.388 16.801 -5.063 1.00 95.50 471 ILE A N 1
ATOM 3778 C CA . ILE A 1 471 ? 8.031 15.856 -4.147 1.00 95.50 471 ILE A CA 1
ATOM 3779 C C . ILE A 1 471 ? 9.391 16.424 -3.725 1.00 95.50 471 ILE A C 1
ATOM 3781 O O . ILE A 1 471 ? 10.363 16.435 -4.486 1.00 95.50 471 ILE A O 1
ATOM 3785 N N . ASN A 1 472 ? 9.447 16.882 -2.475 1.00 91.81 472 ASN A N 1
ATOM 3786 C CA . ASN A 1 472 ? 10.533 17.667 -1.889 1.00 91.81 472 ASN A CA 1
ATOM 3787 C C . ASN A 1 472 ? 11.351 16.865 -0.861 1.00 91.81 472 ASN A C 1
ATOM 3789 O O . ASN A 1 472 ? 11.557 17.311 0.267 1.00 91.81 472 ASN A O 1
ATOM 3793 N N . CYS A 1 473 ? 11.826 15.666 -1.217 1.00 90.44 473 CYS A 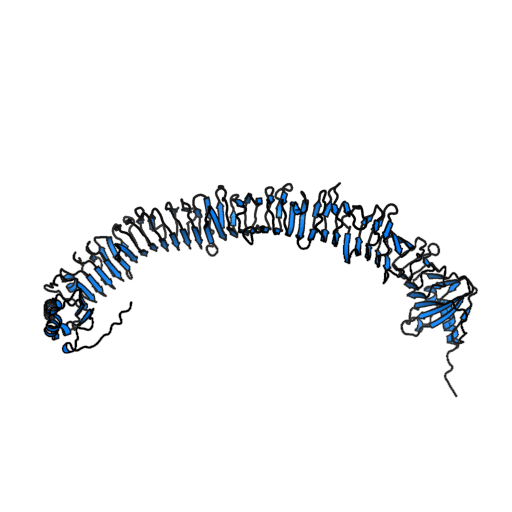N 1
ATOM 3794 C CA . CYS A 1 473 ? 12.774 14.918 -0.381 1.00 90.44 473 CYS A CA 1
ATOM 3795 C C . CYS A 1 473 ? 13.649 13.946 -1.189 1.00 90.44 473 CYS A C 1
ATOM 3797 O O . CYS A 1 473 ? 13.333 13.640 -2.336 1.00 90.44 473 CYS A O 1
ATOM 3799 N N . ILE A 1 474 ? 14.740 13.461 -0.579 1.00 92.12 474 ILE A N 1
ATOM 3800 C CA . ILE A 1 474 ? 15.558 12.362 -1.120 1.00 92.12 474 ILE A CA 1
ATOM 3801 C C . ILE A 1 474 ? 14.752 11.065 -1.019 1.00 92.12 474 ILE A C 1
ATOM 3803 O O . ILE A 1 474 ? 14.260 10.756 0.063 1.00 92.12 474 ILE A O 1
ATOM 3807 N N . LEU A 1 475 ? 14.650 10.309 -2.111 1.00 93.62 475 LEU A N 1
ATOM 3808 C CA . LEU A 1 475 ? 13.867 9.076 -2.212 1.00 93.62 475 LEU A CA 1
ATOM 3809 C C . LEU A 1 475 ? 14.764 7.853 -2.385 1.00 93.62 475 LEU A C 1
ATOM 3811 O O . LEU A 1 475 ? 15.761 7.904 -3.102 1.00 93.62 475 LEU A O 1
ATOM 3815 N N . ASP A 1 476 ? 14.355 6.733 -1.797 1.00 94.25 476 ASP A N 1
ATOM 3816 C CA . ASP A 1 476 ? 14.919 5.427 -2.149 1.00 94.25 476 ASP A CA 1
ATOM 3817 C C . ASP A 1 476 ? 14.301 4.930 -3.461 1.00 94.25 476 ASP A C 1
ATOM 3819 O O . ASP A 1 476 ? 15.002 4.609 -4.422 1.00 94.25 476 ASP A O 1
ATOM 3823 N N . SER A 1 477 ? 12.968 4.969 -3.541 1.00 95.81 477 SER A N 1
ATOM 3824 C CA . SER A 1 477 ? 12.249 4.624 -4.761 1.00 95.81 477 SER A CA 1
ATOM 3825 C C . SER A 1 477 ? 10.985 5.457 -4.984 1.00 95.81 477 SER A C 1
ATOM 3827 O O . SER A 1 477 ? 10.327 5.904 -4.039 1.00 95.81 477 SER A O 1
ATOM 3829 N N . LEU A 1 478 ? 10.650 5.663 -6.257 1.00 97.06 478 LEU A N 1
ATOM 3830 C CA . LEU A 1 478 ? 9.423 6.295 -6.724 1.00 97.06 478 LEU A CA 1
ATOM 3831 C C . LEU A 1 478 ? 8.736 5.382 -7.738 1.00 97.06 478 LEU A C 1
ATOM 3833 O O . LEU A 1 478 ? 9.289 5.117 -8.801 1.00 97.06 478 LEU A O 1
ATOM 3837 N N . THR A 1 479 ? 7.512 4.952 -7.442 1.00 97.25 479 THR A N 1
ATOM 3838 C CA . THR A 1 479 ? 6.669 4.201 -8.378 1.00 97.25 479 THR A CA 1
ATOM 3839 C C . THR A 1 479 ? 5.429 5.011 -8.744 1.00 97.25 479 THR A C 1
ATOM 3841 O O . THR A 1 479 ? 4.653 5.372 -7.861 1.00 97.25 479 THR A O 1
ATOM 3844 N N . LEU A 1 480 ? 5.222 5.279 -10.033 1.00 96.31 480 LEU A N 1
ATOM 3845 C CA . LEU A 1 480 ? 4.039 5.956 -10.573 1.00 96.31 480 LEU A CA 1
ATOM 3846 C C . LEU A 1 480 ? 3.358 5.038 -11.591 1.00 96.31 480 LEU A C 1
ATOM 3848 O O . LEU A 1 480 ? 3.929 4.755 -12.640 1.00 96.31 480 LEU A O 1
ATOM 3852 N N . GLU A 1 481 ? 2.140 4.581 -11.318 1.00 95.69 481 GLU A N 1
ATOM 3853 C CA . GLU A 1 481 ? 1.447 3.610 -12.173 1.00 95.69 481 GLU A CA 1
ATOM 3854 C C . GLU A 1 481 ? 0.051 4.097 -12.567 1.00 95.69 481 GLU A C 1
ATOM 3856 O O . GLU A 1 481 ? -0.764 4.428 -11.707 1.00 95.69 481 GLU A O 1
ATOM 3861 N N . ASN A 1 482 ? -0.250 4.118 -13.869 1.00 93.06 482 ASN A N 1
ATOM 3862 C CA . ASN A 1 482 ? -1.563 4.517 -14.397 1.00 93.06 482 ASN A CA 1
ATOM 3863 C C . ASN A 1 482 ? -2.028 5.895 -13.873 1.00 93.06 482 ASN A C 1
ATOM 3865 O O . ASN A 1 482 ? -3.188 6.084 -13.501 1.00 93.06 482 ASN A O 1
ATOM 3869 N N . ILE A 1 483 ? -1.099 6.851 -13.809 1.00 93.31 483 ILE A N 1
ATOM 3870 C CA . ILE A 1 483 ? -1.365 8.227 -13.379 1.00 93.31 483 ILE A CA 1
ATOM 3871 C C . ILE A 1 483 ? -1.749 9.076 -14.587 1.00 93.31 483 ILE A C 1
ATOM 3873 O O . ILE A 1 483 ? -1.108 9.020 -15.642 1.00 93.31 483 ILE A O 1
ATOM 3877 N N . LYS A 1 484 ? -2.794 9.885 -14.420 1.00 90.25 484 LYS A N 1
ATOM 3878 C CA . LYS A 1 484 ? -3.289 10.824 -15.433 1.00 90.25 484 LYS A CA 1
ATOM 3879 C C . LYS A 1 484 ? -3.510 12.187 -14.803 1.00 90.25 484 LYS A C 1
ATOM 3881 O O . LYS A 1 484 ? -3.728 12.287 -13.600 1.00 90.25 484 LYS A O 1
ATOM 3886 N N . TYR A 1 485 ? -3.498 13.228 -15.616 1.00 88.56 485 TYR A N 1
ATOM 3887 C CA . TYR A 1 485 ? -3.826 14.574 -15.169 1.00 88.56 485 TYR A CA 1
ATOM 3888 C C . TYR A 1 485 ? -5.226 14.943 -15.615 1.00 88.56 485 TYR A C 1
ATOM 3890 O O . TYR A 1 485 ? -5.668 14.547 -16.692 1.00 88.56 485 TYR A O 1
ATOM 3898 N N . ASP A 1 486 ? -5.901 15.715 -14.776 1.00 84.75 486 ASP A N 1
ATOM 3899 C CA . ASP A 1 486 ? -7.201 16.293 -15.097 1.00 84.75 486 ASP A CA 1
ATOM 3900 C C . ASP A 1 486 ? -7.085 17.391 -16.168 1.00 84.75 486 ASP A C 1
ATOM 3902 O O . ASP A 1 486 ? -7.930 17.517 -17.049 1.00 84.75 486 ASP A O 1
ATOM 3906 N N . VAL A 1 487 ? -5.979 18.142 -16.132 1.00 84.81 487 VAL A N 1
ATOM 3907 C CA . VAL A 1 487 ? -5.644 19.207 -17.084 1.00 84.81 487 VAL A CA 1
ATOM 3908 C C . VAL A 1 487 ? -4.222 18.985 -17.596 1.00 84.81 487 VAL A C 1
ATOM 3910 O O . VAL A 1 487 ? -3.314 18.717 -16.812 1.00 84.81 487 VAL A O 1
ATOM 3913 N N . SER A 1 488 ? -4.001 19.120 -18.904 1.00 76.25 488 SER A N 1
ATOM 3914 C CA . SER A 1 488 ? -2.724 18.795 -19.566 1.00 76.25 488 SER A CA 1
ATOM 3915 C C . SER A 1 488 ? -1.519 19.645 -19.135 1.00 76.25 488 SER A C 1
ATOM 3917 O O . SER A 1 488 ? -0.386 19.245 -19.382 1.00 76.25 488 SER A O 1
ATOM 3919 N N . GLU A 1 489 ? -1.746 20.809 -18.523 1.00 82.75 489 GLU A N 1
ATOM 3920 C CA . GLU A 1 489 ? -0.695 21.753 -18.095 1.00 82.75 489 GLU A CA 1
ATOM 3921 C C . GLU A 1 489 ? -0.152 21.473 -16.687 1.00 82.75 489 GLU A C 1
ATOM 3923 O O . GLU A 1 489 ? 0.839 22.063 -16.255 1.00 82.75 489 GLU A O 1
ATOM 3928 N N . LEU A 1 490 ? -0.807 20.585 -15.946 1.00 89.50 490 LEU A N 1
ATOM 3929 C CA . LEU A 1 490 ? -0.371 20.198 -14.617 1.00 89.50 490 LEU A CA 1
ATOM 3930 C C . LEU A 1 490 ? 0.864 19.292 -14.694 1.00 89.50 490 LEU A C 1
ATOM 3932 O O . LEU A 1 490 ? 1.062 18.538 -15.648 1.00 89.50 490 LEU A O 1
ATOM 3936 N N . ILE A 1 491 ? 1.691 19.360 -13.654 1.00 93.00 491 ILE A N 1
ATOM 3937 C CA . ILE A 1 491 ? 3.010 18.732 -13.628 1.00 93.00 491 ILE A CA 1
ATOM 3938 C C . ILE A 1 491 ? 3.337 18.141 -12.260 1.00 93.00 491 ILE A C 1
ATOM 3940 O O . ILE A 1 491 ? 2.972 18.708 -11.227 1.00 93.00 491 ILE A O 1
ATOM 3944 N N . LEU A 1 492 ? 4.066 17.024 -12.278 1.00 95.38 492 LEU A N 1
ATOM 3945 C CA . LEU A 1 492 ? 4.680 16.397 -11.114 1.00 95.38 492 LEU A CA 1
ATOM 3946 C C . LEU A 1 492 ? 6.188 16.637 -11.157 1.00 95.38 492 LEU A C 1
ATOM 3948 O O . LEU A 1 492 ? 6.840 16.356 -12.165 1.00 95.38 492 LEU A O 1
ATOM 3952 N N . ARG A 1 493 ? 6.745 17.158 -10.065 1.00 96.19 493 ARG A N 1
ATOM 3953 C CA . ARG A 1 493 ? 8.162 17.495 -9.924 1.00 96.19 493 ARG A CA 1
ATOM 3954 C C . ARG A 1 493 ? 8.800 16.699 -8.796 1.00 96.19 493 ARG A C 1
ATOM 3956 O O . ARG A 1 493 ? 8.265 16.631 -7.695 1.00 96.19 493 ARG A O 1
ATOM 3963 N N . VAL A 1 494 ? 9.978 16.145 -9.054 1.00 96.00 494 VAL A N 1
ATOM 3964 C CA . VAL A 1 494 ? 10.818 15.450 -8.072 1.00 96.00 494 VAL A CA 1
ATOM 3965 C C . VAL A 1 494 ? 12.137 16.203 -7.972 1.00 96.00 494 VAL A C 1
ATOM 3967 O O . VAL A 1 494 ? 12.941 16.183 -8.905 1.00 96.00 494 VAL A O 1
ATOM 3970 N N . TYR A 1 495 ? 12.347 16.907 -6.858 1.00 93.31 495 TYR A N 1
ATOM 3971 C CA . TYR A 1 495 ? 13.423 17.898 -6.757 1.00 93.31 495 TYR A CA 1
ATOM 3972 C C . TYR A 1 495 ? 14.784 17.331 -6.348 1.00 93.31 495 TYR A C 1
ATOM 3974 O O . TYR A 1 495 ? 15.812 17.874 -6.751 1.00 93.31 495 TYR A O 1
ATOM 3982 N N . TYR A 1 496 ? 14.810 16.263 -5.552 1.00 92.19 496 TYR A N 1
ATOM 3983 C CA . TYR A 1 496 ? 16.042 15.698 -4.992 1.00 92.19 496 TYR A CA 1
ATOM 3984 C C . TYR A 1 496 ? 16.370 14.322 -5.591 1.00 92.19 496 TYR A C 1
ATOM 3986 O O . TYR A 1 496 ? 15.670 13.821 -6.470 1.00 92.19 496 TYR A O 1
ATOM 3994 N N . ARG A 1 497 ? 17.474 13.719 -5.129 1.00 92.19 497 ARG A N 1
ATOM 3995 C CA . ARG A 1 497 ? 17.944 12.399 -5.573 1.00 92.19 497 ARG A CA 1
ATOM 3996 C C . ARG A 1 497 ? 16.897 11.313 -5.309 1.00 92.19 497 ARG A C 1
ATOM 3998 O O . ARG A 1 497 ? 16.320 11.267 -4.227 1.00 92.19 497 ARG A O 1
ATOM 4005 N N . CYS A 1 498 ? 16.722 10.423 -6.280 1.00 94.44 498 CYS A N 1
ATOM 4006 C CA . CYS A 1 498 ? 15.917 9.213 -6.179 1.00 94.44 498 CYS A CA 1
ATOM 4007 C C . CYS A 1 498 ? 16.744 8.043 -6.721 1.00 94.44 498 CYS A C 1
ATOM 4009 O O . CYS A 1 498 ? 17.245 8.172 -7.834 1.00 94.44 498 CYS A O 1
ATOM 4011 N N . SER A 1 499 ? 16.925 6.960 -5.957 1.00 94.00 499 SER A N 1
ATOM 4012 C CA . SER A 1 499 ? 17.772 5.829 -6.382 1.00 94.00 499 SER A CA 1
ATOM 4013 C C . SER A 1 499 ? 17.093 4.961 -7.446 1.00 94.00 499 SER A C 1
ATOM 4015 O O . SER A 1 499 ? 17.753 4.479 -8.362 1.00 94.00 499 SER A O 1
ATOM 4017 N N . ASN A 1 500 ? 15.773 4.776 -7.347 1.00 96.75 500 ASN A N 1
ATOM 4018 C CA . ASN A 1 500 ? 14.989 3.963 -8.277 1.00 96.75 500 ASN A CA 1
ATOM 4019 C C . ASN A 1 500 ? 13.713 4.687 -8.706 1.00 96.75 500 ASN A C 1
ATOM 4021 O O . ASN A 1 500 ? 12.922 5.106 -7.865 1.00 96.75 500 ASN A O 1
ATOM 4025 N N . ILE A 1 501 ? 13.463 4.792 -10.007 1.00 97.25 501 ILE A N 1
ATOM 4026 C CA . ILE A 1 501 ? 12.230 5.374 -10.544 1.00 97.25 501 ILE A CA 1
ATOM 4027 C C . ILE A 1 501 ? 11.572 4.339 -11.446 1.00 97.25 501 ILE A C 1
ATOM 4029 O O . ILE A 1 501 ? 12.214 3.801 -12.341 1.00 97.25 501 ILE A O 1
ATOM 4033 N N . ASN A 1 502 ? 10.288 4.079 -11.227 1.00 97.31 502 ASN A N 1
ATOM 4034 C CA . ASN A 1 502 ? 9.478 3.211 -12.067 1.00 97.31 502 ASN A CA 1
ATOM 4035 C C . ASN A 1 502 ? 8.150 3.899 -12.390 1.00 97.31 502 ASN A C 1
ATOM 4037 O O . ASN A 1 502 ? 7.240 3.971 -11.567 1.00 97.31 502 ASN A O 1
ATOM 4041 N N . VAL A 1 503 ? 8.050 4.432 -13.598 1.00 96.00 503 VAL A N 1
ATOM 4042 C CA . VAL A 1 503 ? 6.855 5.073 -14.134 1.00 96.00 503 VAL A CA 1
ATOM 4043 C C . VAL A 1 503 ? 6.274 4.158 -15.200 1.00 96.00 503 VAL A C 1
ATOM 4045 O O . VAL A 1 503 ? 6.988 3.757 -16.114 1.00 96.00 503 VAL A O 1
ATOM 4048 N N . CYS A 1 504 ? 4.984 3.848 -15.115 1.00 94.88 504 CYS A N 1
ATOM 4049 C CA . CYS A 1 504 ? 4.289 2.986 -16.065 1.00 94.88 504 CYS A CA 1
ATOM 4050 C C . CYS A 1 504 ? 2.895 3.535 -16.383 1.00 94.88 504 CYS A C 1
ATOM 4052 O O . CYS A 1 504 ? 2.154 3.940 -15.484 1.00 94.88 504 CYS A O 1
ATOM 4054 N N . MET A 1 505 ? 2.515 3.529 -17.666 1.00 91.25 505 MET A N 1
ATOM 4055 C CA . MET A 1 505 ? 1.215 4.021 -18.147 1.00 91.25 505 MET A CA 1
ATOM 4056 C C . MET A 1 505 ? 0.908 5.458 -17.689 1.00 91.25 505 MET A C 1
ATOM 4058 O O . MET A 1 505 ? -0.229 5.788 -17.356 1.00 91.25 505 MET A O 1
ATOM 4062 N N . TYR A 1 506 ? 1.929 6.314 -17.660 1.00 93.06 506 TYR A N 1
ATOM 4063 C CA . TYR A 1 506 ? 1.806 7.698 -17.213 1.00 93.06 506 TYR A CA 1
ATOM 4064 C C . TYR A 1 506 ? 1.466 8.629 -18.378 1.00 93.06 506 TYR A C 1
ATOM 4066 O O . TYR A 1 506 ? 2.073 8.543 -19.450 1.00 93.06 506 TYR A O 1
ATOM 4074 N N . THR A 1 507 ? 0.529 9.550 -18.157 1.00 92.56 507 THR A N 1
ATOM 4075 C CA . THR A 1 507 ? 0.159 10.579 -19.138 1.00 92.56 507 THR A CA 1
ATOM 4076 C C . THR A 1 507 ? 0.125 11.951 -18.479 1.00 92.56 507 THR A C 1
ATOM 4078 O O . THR A 1 507 ? -0.778 12.181 -17.685 1.00 92.56 507 THR A O 1
ATOM 4081 N N . GLY A 1 508 ? 1.052 12.851 -18.830 1.00 92.62 508 GLY A N 1
ATOM 4082 C CA . GLY A 1 508 ? 1.149 14.229 -18.322 1.00 92.62 508 GLY A CA 1
ATOM 4083 C C . GLY A 1 508 ? 2.572 14.798 -18.363 1.00 92.62 508 GLY A C 1
ATOM 4084 O O . GLY A 1 508 ? 3.456 14.201 -18.979 1.00 92.62 508 GLY A O 1
ATOM 4085 N N . LEU A 1 509 ? 2.805 15.935 -17.696 1.00 94.38 509 LEU A N 1
ATOM 4086 C CA . LEU A 1 509 ? 4.137 16.545 -17.572 1.00 94.38 509 LEU A CA 1
ATOM 4087 C C . LEU A 1 509 ? 4.897 15.991 -16.359 1.00 94.38 509 LEU A C 1
ATOM 4089 O O . LEU A 1 509 ? 4.313 15.795 -15.293 1.00 94.38 509 LEU A O 1
ATOM 4093 N N . LEU A 1 510 ? 6.198 15.742 -16.503 1.00 94.94 510 LEU A N 1
ATOM 4094 C CA . LEU A 1 510 ? 7.054 15.198 -15.446 1.00 94.94 510 LEU A CA 1
ATOM 4095 C C . LEU A 1 510 ? 8.420 15.896 -15.413 1.00 94.94 510 LEU A C 1
ATOM 4097 O O . LEU A 1 510 ? 9.109 15.974 -16.429 1.00 94.94 510 LEU A O 1
ATOM 4101 N N . THR A 1 511 ? 8.838 16.335 -14.226 1.00 95.25 511 THR A N 1
ATOM 4102 C CA . THR A 1 511 ? 10.183 16.865 -13.959 1.00 95.25 511 THR A CA 1
ATOM 4103 C C . THR A 1 511 ? 10.872 16.008 -12.905 1.00 95.25 511 THR A C 1
ATOM 4105 O O . THR A 1 511 ? 10.330 15.792 -11.823 1.00 95.25 511 THR A O 1
ATOM 4108 N N . ILE A 1 512 ? 12.082 15.535 -13.200 1.00 95.19 512 ILE A N 1
ATOM 4109 C CA . ILE A 1 512 ? 12.918 14.755 -12.281 1.00 95.19 512 ILE A CA 1
ATOM 4110 C C . ILE A 1 512 ? 14.324 15.347 -12.299 1.00 95.19 512 ILE A C 1
ATOM 4112 O O . ILE A 1 512 ? 15.118 15.083 -13.207 1.00 95.19 512 ILE A O 1
ATOM 4116 N N . SER A 1 513 ? 14.644 16.129 -11.268 1.00 92.12 513 SER A N 1
ATOM 4117 C CA . SER A 1 513 ? 15.907 16.863 -11.170 1.00 92.12 513 SER A CA 1
ATOM 4118 C C . SER A 1 513 ? 17.130 15.947 -11.179 1.00 92.12 513 SER A C 1
ATOM 4120 O O . SER A 1 513 ? 18.123 16.271 -11.827 1.00 92.12 513 SER A O 1
ATOM 4122 N N . SER A 1 514 ? 17.066 14.778 -10.526 1.00 89.56 514 SER A N 1
ATOM 4123 C CA . SER A 1 514 ? 18.186 13.822 -10.489 1.00 89.56 514 SER A CA 1
ATOM 4124 C C . SER A 1 514 ? 18.562 13.271 -11.865 1.00 89.56 514 SER A C 1
ATOM 4126 O O . SER A 1 514 ? 19.717 12.918 -12.089 1.00 89.56 514 SER A O 1
ATOM 4128 N N . LEU A 1 515 ? 17.605 13.246 -12.796 1.00 93.25 515 LEU A N 1
ATOM 4129 C CA . LEU A 1 515 ? 17.803 12.813 -14.175 1.00 93.25 515 LEU A CA 1
ATOM 4130 C C . LEU A 1 515 ? 17.939 13.980 -15.155 1.00 93.25 515 LEU A C 1
ATOM 4132 O O . LEU A 1 515 ? 18.050 13.738 -16.353 1.00 93.25 515 LEU A O 1
ATOM 4136 N N . SER A 1 516 ? 17.925 15.232 -14.676 1.00 91.44 516 SER A N 1
ATOM 4137 C CA . SER A 1 516 ? 17.868 16.446 -15.510 1.00 91.44 516 SER A CA 1
ATOM 4138 C C . SER A 1 516 ? 16.684 16.471 -16.493 1.00 91.44 516 SER A C 1
ATOM 4140 O O . SER A 1 516 ? 16.753 17.106 -17.545 1.00 91.44 516 SER A O 1
ATOM 4142 N N . LEU A 1 517 ? 15.598 15.760 -16.175 1.00 92.38 517 LEU A N 1
ATOM 4143 C CA . LEU A 1 517 ? 14.365 15.754 -16.962 1.00 92.38 517 LEU A CA 1
ATOM 4144 C C . LEU A 1 517 ? 13.515 16.944 -16.521 1.00 92.38 517 LEU A C 1
ATOM 4146 O O . LEU A 1 517 ? 13.169 17.035 -15.346 1.00 92.38 517 LEU A O 1
ATOM 4150 N N . VAL A 1 518 ? 13.190 17.845 -17.447 1.00 91.44 518 VAL A N 1
ATOM 4151 C CA . VAL A 1 518 ? 12.410 19.059 -17.170 1.00 91.44 518 VAL A CA 1
ATOM 4152 C C . VAL A 1 518 ? 11.213 19.110 -18.110 1.00 91.44 518 VAL A C 1
ATOM 4154 O O . VAL A 1 518 ? 11.382 19.060 -19.328 1.00 91.44 518 VAL A O 1
ATOM 4157 N N . ASP A 1 519 ? 10.025 19.193 -17.517 1.00 90.38 519 ASP A N 1
ATOM 4158 C CA . ASP A 1 519 ? 8.714 19.349 -18.149 1.00 90.38 519 ASP A CA 1
ATOM 4159 C C . ASP A 1 519 ? 8.486 18.351 -19.298 1.00 90.38 519 ASP A C 1
ATOM 4161 O O . ASP A 1 519 ? 7.998 18.682 -20.379 1.00 90.38 519 ASP A O 1
ATOM 4165 N N . VAL A 1 520 ? 8.872 17.094 -19.064 1.00 91.38 520 VAL A N 1
ATOM 4166 C CA . VAL A 1 520 ? 8.776 16.017 -20.050 1.00 91.38 520 VAL A CA 1
ATOM 4167 C C . VAL A 1 520 ? 7.323 15.633 -20.243 1.00 91.38 520 VAL A C 1
ATOM 4169 O O . VAL A 1 520 ? 6.656 15.237 -19.290 1.00 91.38 520 VAL A O 1
ATOM 4172 N N . HIS A 1 521 ? 6.839 15.700 -21.480 1.00 93.25 521 HIS A N 1
ATOM 4173 C CA . HIS A 1 521 ? 5.470 15.322 -21.796 1.00 93.25 521 HIS A CA 1
ATOM 4174 C C . HIS A 1 521 ? 5.401 13.840 -22.160 1.00 93.25 521 HIS A C 1
ATOM 4176 O O . HIS A 1 521 ? 5.845 13.421 -23.230 1.00 93.25 521 HIS A O 1
ATOM 4182 N N . LEU A 1 522 ? 4.804 13.055 -21.276 1.00 92.62 522 LEU A N 1
ATOM 4183 C CA . LEU A 1 522 ? 4.660 11.609 -21.387 1.00 92.62 522 LEU A CA 1
ATOM 4184 C C . LEU A 1 522 ? 3.219 11.264 -21.774 1.00 92.62 522 LEU A C 1
ATOM 4186 O O . LEU A 1 522 ? 2.275 11.875 -21.275 1.00 92.62 522 LEU A O 1
ATOM 4190 N N . THR A 1 523 ? 3.015 10.296 -22.663 1.00 91.94 523 THR A N 1
ATOM 4191 C CA . THR A 1 523 ? 1.685 9.781 -23.025 1.00 91.94 523 THR A CA 1
ATOM 4192 C C . THR A 1 523 ? 1.713 8.261 -23.045 1.00 91.94 523 THR A C 1
ATOM 4194 O O . THR A 1 523 ? 2.343 7.656 -23.907 1.00 91.94 523 THR A O 1
ATOM 4197 N N . LYS A 1 524 ? 1.046 7.638 -22.060 1.00 90.19 524 LYS A N 1
ATOM 4198 C CA . LYS A 1 524 ? 1.112 6.188 -21.789 1.00 90.19 524 LYS A CA 1
ATOM 4199 C C . LYS A 1 524 ? 2.555 5.657 -21.761 1.00 90.19 524 LYS A C 1
ATOM 4201 O O . LYS A 1 524 ? 2.817 4.536 -22.190 1.00 90.19 524 LYS A O 1
ATOM 4206 N N . ALA A 1 525 ? 3.485 6.476 -21.279 1.00 91.06 525 ALA A N 1
ATOM 4207 C CA . ALA A 1 525 ? 4.903 6.169 -21.332 1.00 91.06 525 ALA A CA 1
ATOM 4208 C C . ALA A 1 525 ? 5.349 5.340 -20.121 1.00 91.06 525 ALA A C 1
ATOM 4210 O O . ALA A 1 525 ? 4.705 5.329 -19.064 1.00 91.06 525 ALA A O 1
ATOM 4211 N N . ILE A 1 526 ? 6.477 4.664 -20.301 1.00 94.12 526 ILE A N 1
ATOM 4212 C CA . ILE A 1 526 ? 7.224 3.924 -19.297 1.00 94.12 526 ILE A CA 1
ATOM 4213 C C . ILE A 1 526 ? 8.568 4.631 -19.120 1.00 94.12 526 ILE A C 1
ATOM 4215 O O . ILE A 1 526 ? 9.274 4.873 -20.098 1.00 94.12 526 ILE A O 1
ATOM 4219 N N . LEU A 1 527 ? 8.927 4.953 -17.881 1.00 96.56 527 LEU A N 1
ATOM 4220 C CA . LEU A 1 527 ? 10.229 5.514 -17.535 1.00 96.56 527 LEU A CA 1
ATOM 4221 C C . LEU A 1 527 ? 10.803 4.745 -16.348 1.00 96.56 527 LEU A C 1
ATOM 4223 O O . LEU A 1 527 ? 10.232 4.762 -15.262 1.00 96.56 527 LEU A O 1
ATOM 4227 N N . ILE A 1 528 ? 11.922 4.060 -16.567 1.00 97.19 528 ILE A N 1
ATOM 4228 C CA . ILE A 1 528 ? 12.583 3.227 -15.561 1.00 97.19 528 ILE A CA 1
ATOM 4229 C C . ILE A 1 528 ? 14.007 3.732 -15.381 1.00 97.19 528 ILE A C 1
ATOM 4231 O O . ILE A 1 528 ? 14.743 3.868 -16.355 1.00 97.19 528 ILE A O 1
ATOM 4235 N N . TYR A 1 529 ? 14.396 3.998 -14.142 1.00 97.50 529 TYR A N 1
ATOM 4236 C CA . TYR A 1 529 ? 15.761 4.339 -13.774 1.00 97.50 529 TYR A CA 1
ATOM 4237 C C . TYR A 1 529 ? 16.192 3.539 -12.550 1.00 97.50 529 TYR A C 1
ATOM 4239 O O . TYR A 1 529 ? 15.441 3.447 -11.577 1.00 97.50 529 TYR A O 1
ATOM 4247 N N . ASN A 1 530 ? 17.408 3.005 -12.601 1.00 96.12 530 ASN A N 1
ATOM 4248 C CA . ASN A 1 530 ? 18.041 2.297 -11.498 1.00 96.12 530 ASN A CA 1
ATOM 4249 C C . ASN A 1 530 ? 19.471 2.819 -11.326 1.00 96.12 530 ASN A C 1
ATOM 4251 O O . ASN A 1 530 ? 20.316 2.668 -12.209 1.00 96.12 530 ASN A O 1
ATOM 4255 N N . GLU A 1 531 ? 19.737 3.437 -10.177 1.00 94.31 531 GLU A N 1
ATOM 4256 C CA . GLU A 1 531 ? 21.040 4.016 -9.858 1.00 94.31 531 GLU A CA 1
ATOM 4257 C C . GLU A 1 531 ? 22.141 2.959 -9.700 1.00 94.31 531 GLU A C 1
ATOM 4259 O O . GLU A 1 531 ? 23.277 3.198 -10.099 1.00 94.31 531 GLU A O 1
ATOM 4264 N N . VAL A 1 532 ? 21.823 1.781 -9.154 1.00 93.31 532 VAL A N 1
ATOM 4265 C CA . VAL A 1 532 ? 22.805 0.700 -8.945 1.00 93.31 532 VAL A CA 1
ATOM 4266 C C . VAL A 1 532 ? 23.263 0.131 -10.284 1.00 93.31 532 VAL A C 1
ATOM 4268 O O . VAL A 1 532 ? 24.453 -0.091 -10.499 1.00 93.31 532 VAL A O 1
ATOM 4271 N N . GLU A 1 533 ? 22.319 -0.064 -11.201 1.00 93.50 533 GLU A N 1
ATOM 4272 C CA . GLU A 1 533 ? 22.598 -0.536 -12.558 1.00 93.50 533 GLU A CA 1
ATOM 4273 C C . GLU A 1 533 ? 23.093 0.580 -13.485 1.00 93.50 533 GLU A C 1
ATOM 4275 O O . GLU A 1 533 ? 23.547 0.295 -14.589 1.00 93.50 533 GLU A O 1
ATOM 4280 N N . ASN A 1 534 ? 23.017 1.849 -13.067 1.00 95.56 534 ASN A N 1
ATOM 4281 C CA . ASN A 1 534 ? 23.250 3.014 -13.921 1.00 95.56 534 ASN A CA 1
ATOM 4282 C C . ASN A 1 534 ? 22.432 2.953 -15.227 1.00 95.56 534 ASN A C 1
ATOM 4284 O O . ASN A 1 534 ? 22.944 3.258 -16.310 1.00 95.56 534 ASN A O 1
ATOM 4288 N N . SER A 1 535 ? 21.175 2.516 -15.151 1.00 96.88 535 SER A N 1
ATOM 4289 C CA . SER A 1 535 ? 20.327 2.271 -16.319 1.00 96.88 535 SER A CA 1
ATOM 4290 C C . SER A 1 535 ? 19.183 3.284 -16.406 1.00 96.88 535 SER A C 1
ATOM 4292 O O . SER A 1 535 ? 18.591 3.660 -15.396 1.00 96.88 535 SER A O 1
ATOM 4294 N N . LEU A 1 536 ? 18.875 3.744 -17.623 1.00 97.38 536 LEU A N 1
ATOM 4295 C CA . LEU A 1 536 ? 17.719 4.589 -17.931 1.00 97.38 536 LEU A CA 1
ATOM 4296 C C . LEU A 1 536 ? 16.977 4.030 -19.145 1.00 97.38 536 LEU A C 1
ATOM 4298 O O . LEU A 1 536 ? 17.542 3.911 -20.231 1.00 97.38 536 LEU A O 1
ATOM 4302 N N . THR A 1 537 ? 15.692 3.748 -18.968 1.00 97.12 537 THR A N 1
ATOM 4303 C CA . THR A 1 537 ? 14.773 3.327 -20.026 1.00 97.12 537 THR A CA 1
ATOM 4304 C C . THR A 1 537 ? 13.636 4.331 -20.151 1.00 97.12 537 THR A C 1
ATOM 4306 O O . THR A 1 537 ? 12.978 4.636 -19.160 1.00 97.12 537 THR A O 1
ATOM 4309 N N . ILE A 1 538 ? 13.375 4.820 -21.362 1.00 96.00 538 ILE A N 1
ATOM 4310 C CA . ILE A 1 538 ? 12.215 5.651 -21.700 1.00 96.00 538 ILE A CA 1
ATOM 4311 C C . ILE A 1 538 ? 11.523 5.011 -22.900 1.00 96.00 538 ILE A C 1
ATOM 4313 O O . ILE A 1 538 ? 12.127 4.866 -23.960 1.00 96.00 538 ILE A O 1
ATOM 4317 N N . ASN A 1 539 ? 10.266 4.617 -22.739 1.00 93.62 539 ASN A N 1
ATOM 4318 C CA . ASN A 1 539 ? 9.489 3.922 -23.759 1.00 93.62 539 ASN A CA 1
ATOM 4319 C C . ASN A 1 539 ? 8.072 4.510 -23.856 1.00 93.62 539 ASN A C 1
ATOM 4321 O O . ASN A 1 539 ? 7.484 4.883 -22.847 1.00 93.62 539 ASN A O 1
ATOM 4325 N N . GLY A 1 540 ? 7.504 4.562 -25.058 1.00 89.19 540 GLY A N 1
ATOM 4326 C CA . GLY A 1 540 ? 6.190 5.143 -25.334 1.00 89.19 540 GLY A CA 1
ATOM 4327 C C . GLY A 1 540 ? 6.274 6.614 -25.738 1.00 89.19 540 GLY A C 1
ATOM 4328 O O . GLY A 1 540 ? 7.347 7.215 -25.722 1.00 89.19 540 GLY A O 1
ATOM 4329 N N . GLU A 1 541 ? 5.137 7.195 -26.125 1.00 90.19 541 GLU A N 1
ATOM 4330 C CA . GLU A 1 541 ? 5.063 8.535 -26.717 1.00 90.19 541 GLU A CA 1
ATOM 4331 C C . GLU A 1 541 ? 5.556 9.616 -25.743 1.00 90.19 541 GLU A C 1
ATOM 4333 O O . GLU A 1 541 ? 4.818 10.120 -24.893 1.00 90.19 541 GLU A O 1
ATOM 4338 N N . THR A 1 542 ? 6.830 9.979 -25.880 1.00 92.56 542 THR A N 1
ATOM 4339 C CA . THR A 1 542 ? 7.517 10.893 -24.967 1.00 92.56 542 THR A CA 1
ATOM 4340 C C . THR A 1 542 ? 8.048 12.081 -25.743 1.00 92.56 542 THR A C 1
ATOM 4342 O O . THR A 1 542 ? 8.851 11.912 -26.655 1.00 92.56 542 THR A O 1
ATOM 4345 N N . LYS A 1 543 ? 7.638 13.298 -25.381 1.00 92.31 543 LYS A N 1
ATOM 4346 C CA . LYS A 1 543 ? 8.165 14.530 -25.972 1.00 92.31 543 LYS A CA 1
ATOM 4347 C C . LYS A 1 543 ? 9.140 15.198 -25.014 1.00 92.31 543 LYS A C 1
ATOM 4349 O O . LYS A 1 543 ? 8.771 15.560 -23.897 1.00 92.31 543 LYS A O 1
ATOM 4354 N N . LEU A 1 544 ? 10.372 15.387 -25.479 1.00 91.19 544 LEU A N 1
ATOM 4355 C CA . LEU A 1 544 ? 11.443 16.036 -24.725 1.00 91.19 544 LEU A CA 1
ATOM 4356 C C . LEU A 1 544 ? 11.783 17.414 -25.307 1.00 91.19 544 LEU A C 1
ATOM 4358 O O . LEU A 1 544 ? 11.784 17.634 -26.526 1.00 91.19 544 LEU A O 1
ATOM 4362 N N . GLY A 1 545 ? 12.083 18.352 -24.406 1.00 87.50 545 GLY A N 1
ATOM 4363 C CA . GLY A 1 545 ? 12.791 19.594 -24.711 1.00 87.50 545 GLY A CA 1
ATOM 4364 C C . GLY A 1 545 ? 14.286 19.347 -24.928 1.00 87.50 545 GLY A C 1
ATOM 4365 O O . GLY A 1 545 ? 14.703 18.253 -25.297 1.00 87.50 545 GLY A O 1
ATOM 4366 N N . ARG A 1 546 ? 15.132 20.354 -24.695 1.00 90.38 546 ARG A N 1
ATOM 4367 C CA . ARG A 1 546 ? 16.588 20.151 -24.660 1.00 90.38 546 ARG A CA 1
ATOM 4368 C C . ARG A 1 546 ? 16.942 19.256 -23.473 1.00 90.38 546 ARG A C 1
ATOM 4370 O O . ARG A 1 546 ? 16.605 19.597 -22.344 1.00 90.38 546 ARG A O 1
ATOM 4377 N N . TYR A 1 547 ? 17.654 18.160 -23.719 1.00 93.06 547 TYR A N 1
ATOM 4378 C CA . TYR A 1 547 ? 18.001 17.196 -22.678 1.00 93.06 547 TYR A CA 1
ATOM 4379 C C . TYR A 1 547 ? 19.475 16.813 -22.744 1.00 93.06 547 TYR A C 1
ATOM 4381 O O . TYR A 1 547 ? 19.994 16.515 -23.818 1.00 93.06 547 TYR A O 1
ATOM 4389 N N . SER A 1 548 ? 20.137 16.807 -21.591 1.00 92.56 548 SER A N 1
ATOM 4390 C CA . SER A 1 548 ? 21.506 16.319 -21.444 1.00 92.56 548 SER A CA 1
ATOM 4391 C C . SER A 1 548 ? 21.495 15.125 -20.511 1.00 92.56 548 SER A C 1
ATOM 4393 O O . SER A 1 548 ? 21.120 15.264 -19.348 1.00 92.56 548 SER A O 1
ATOM 4395 N N . LEU A 1 549 ? 21.915 13.968 -21.018 1.00 94.12 549 LEU A N 1
ATOM 4396 C CA . LEU A 1 549 ? 21.960 12.748 -20.231 1.00 94.12 549 LEU A CA 1
ATOM 4397 C C . LEU A 1 549 ? 22.978 12.903 -19.082 1.00 94.12 549 LEU A C 1
ATOM 4399 O O . LEU A 1 549 ? 24.110 13.338 -19.329 1.00 94.12 549 LEU A O 1
ATOM 4403 N N . PRO A 1 550 ? 22.613 12.574 -17.833 1.00 93.38 550 PRO A N 1
ATOM 4404 C CA . PRO A 1 550 ? 23.548 12.599 -16.714 1.00 93.38 550 PRO A CA 1
ATOM 4405 C C . PRO A 1 550 ? 24.690 11.589 -16.885 1.00 93.38 550 PRO A C 1
ATOM 4407 O O . PRO A 1 550 ? 24.443 10.432 -17.199 1.00 93.38 550 PRO A O 1
ATOM 4410 N N . SER A 1 551 ? 25.930 11.992 -16.584 1.00 91.62 551 SER A N 1
ATOM 4411 C CA . SER A 1 551 ? 27.152 11.196 -16.830 1.00 91.62 551 SER A CA 1
ATOM 4412 C C . SER A 1 551 ? 27.268 9.877 -16.059 1.00 91.62 551 SER A C 1
ATOM 4414 O O . SER A 1 551 ? 28.128 9.054 -16.389 1.00 91.62 551 SER A O 1
ATOM 4416 N N . HIS A 1 552 ? 26.453 9.692 -15.017 1.00 92.69 552 HIS A N 1
ATOM 4417 C CA . HIS A 1 552 ? 26.417 8.457 -14.240 1.00 92.69 552 HIS A CA 1
ATOM 4418 C C . HIS A 1 552 ? 25.679 7.331 -14.974 1.00 92.69 552 HIS A C 1
ATOM 4420 O O . HIS A 1 552 ? 26.010 6.178 -14.735 1.00 92.69 552 HIS A O 1
ATOM 4426 N N . ILE A 1 553 ? 24.755 7.634 -15.896 1.00 94.88 553 ILE A N 1
ATOM 4427 C CA . ILE A 1 553 ? 24.047 6.622 -16.693 1.00 94.88 553 ILE A CA 1
ATOM 4428 C C . ILE A 1 553 ? 25.047 5.881 -17.586 1.00 94.88 553 ILE A C 1
ATOM 4430 O O . ILE A 1 553 ? 25.878 6.492 -18.239 1.00 94.88 553 ILE A O 1
ATOM 4434 N N . ARG A 1 554 ? 24.987 4.553 -17.633 1.00 93.31 554 ARG A N 1
ATOM 4435 C CA . ARG A 1 554 ? 25.841 3.700 -18.476 1.00 93.31 554 ARG A CA 1
ATOM 4436 C C . ARG A 1 554 ? 25.033 2.939 -19.521 1.00 93.31 554 ARG A C 1
ATOM 4438 O O . ARG A 1 554 ? 25.520 2.757 -20.635 1.00 93.31 554 ARG A O 1
ATOM 4445 N N . HIS A 1 555 ? 23.795 2.575 -19.198 1.00 95.56 555 HIS A N 1
ATOM 4446 C CA . HIS A 1 555 ? 22.901 1.835 -20.087 1.00 95.56 555 HIS A CA 1
ATOM 4447 C C . HIS A 1 555 ? 21.668 2.682 -20.419 1.00 95.56 555 HIS A C 1
ATOM 4449 O O . HIS A 1 555 ? 20.948 3.110 -19.518 1.00 95.56 555 HIS A O 1
ATOM 4455 N N . LEU A 1 556 ? 21.431 2.938 -21.705 1.00 96.50 556 LEU A N 1
ATOM 4456 C CA . LEU A 1 556 ? 20.358 3.805 -22.189 1.00 96.50 556 LEU A CA 1
ATOM 4457 C C . LEU A 1 556 ? 19.458 3.065 -23.181 1.00 96.50 556 LEU A C 1
ATOM 4459 O O . LEU A 1 556 ? 19.929 2.620 -24.224 1.00 96.50 556 LEU A O 1
ATOM 4463 N N . PHE A 1 557 ? 18.158 3.027 -22.903 1.00 97.25 557 PHE A N 1
ATOM 4464 C CA . PHE A 1 557 ? 17.146 2.451 -23.788 1.00 97.25 557 PHE A CA 1
ATOM 4465 C C . PHE A 1 557 ? 16.064 3.495 -24.070 1.00 97.25 557 PHE A C 1
ATOM 4467 O O . PHE A 1 557 ? 15.350 3.922 -23.167 1.00 97.25 557 PHE A O 1
ATOM 4474 N N . LEU A 1 558 ? 15.942 3.937 -25.317 1.00 96.50 558 LEU A N 1
ATOM 4475 C CA . LEU A 1 558 ? 14.954 4.913 -25.764 1.00 96.50 558 LEU A CA 1
ATOM 4476 C C . LEU A 1 558 ? 14.081 4.291 -26.853 1.00 96.50 558 LEU A C 1
ATOM 4478 O O . LEU A 1 558 ? 14.590 3.811 -27.865 1.00 96.50 558 LEU A O 1
ATOM 4482 N N . ASN A 1 559 ? 12.767 4.351 -26.675 1.00 95.44 559 ASN A N 1
ATOM 4483 C CA . ASN A 1 559 ? 11.803 3.970 -27.695 1.00 95.44 559 ASN A CA 1
ATOM 4484 C C . ASN A 1 559 ? 10.665 4.991 -27.781 1.00 95.44 559 ASN A C 1
ATOM 4486 O O . ASN A 1 559 ? 10.098 5.360 -26.755 1.00 95.44 559 ASN A O 1
ATOM 4490 N N . MET A 1 560 ? 10.309 5.424 -28.994 1.00 94.19 560 MET A N 1
ATOM 4491 C CA . MET A 1 560 ? 9.219 6.390 -29.246 1.00 94.19 560 MET A CA 1
ATOM 4492 C C . MET A 1 560 ? 9.421 7.779 -28.602 1.00 94.19 560 MET A C 1
ATOM 4494 O O . MET A 1 560 ? 8.463 8.477 -28.254 1.00 94.19 560 MET A O 1
ATOM 4498 N N . VAL A 1 561 ? 10.677 8.214 -28.474 1.00 93.38 561 VAL A N 1
ATOM 4499 C CA . VAL A 1 561 ? 11.029 9.541 -27.947 1.00 93.38 561 VAL A CA 1
ATOM 4500 C C . VAL A 1 561 ? 11.114 10.563 -29.079 1.00 93.38 561 VAL A C 1
ATOM 4502 O O . VAL A 1 561 ? 11.857 10.391 -30.044 1.00 93.38 561 VAL A O 1
ATOM 4505 N N . VAL A 1 562 ? 10.383 11.667 -28.948 1.00 92.94 562 VAL A N 1
ATOM 4506 C CA . VAL A 1 562 ? 10.320 12.759 -29.923 1.00 92.94 562 VAL A CA 1
ATOM 4507 C C . VAL A 1 562 ? 10.915 14.029 -29.324 1.00 92.94 562 VAL A C 1
ATOM 4509 O O . VAL A 1 562 ? 10.397 14.593 -28.360 1.00 92.94 562 VAL A O 1
ATOM 4512 N N . MET A 1 563 ? 11.979 14.538 -29.932 1.00 91.69 563 MET A N 1
ATOM 4513 C CA . MET A 1 563 ? 12.515 15.855 -29.602 1.00 91.69 563 MET A CA 1
ATOM 4514 C C . MET A 1 563 ? 11.632 16.935 -30.230 1.00 91.69 563 MET A C 1
ATOM 4516 O O . MET A 1 563 ? 11.300 16.888 -31.415 1.00 91.69 563 MET A O 1
ATOM 4520 N N . THR A 1 564 ? 11.250 17.930 -29.438 1.00 83.56 564 THR A N 1
ATOM 4521 C CA . THR A 1 564 ? 10.492 19.095 -29.921 1.00 83.56 564 THR A CA 1
ATOM 4522 C C . THR A 1 564 ? 11.307 19.916 -30.936 1.00 83.56 564 THR A C 1
ATOM 4524 O O . THR A 1 564 ? 12.538 19.935 -30.895 1.00 83.56 564 THR A O 1
ATOM 4527 N N . ALA A 1 565 ? 10.635 20.577 -31.889 1.00 66.81 565 ALA A N 1
ATOM 4528 C CA . ALA A 1 565 ? 11.296 21.293 -32.985 1.00 66.81 565 ALA A CA 1
ATOM 4529 C C . ALA A 1 565 ? 12.286 22.336 -32.432 1.00 66.81 565 ALA A C 1
ATOM 4531 O O . ALA A 1 565 ? 11.870 23.206 -31.675 1.00 66.81 565 ALA A O 1
ATOM 4532 N N . SER A 1 566 ? 13.567 22.236 -32.821 1.00 73.19 566 SER A N 1
ATOM 4533 C CA . SER A 1 566 ? 14.763 22.975 -32.339 1.00 73.19 566 SER A CA 1
ATOM 4534 C C . SER A 1 566 ? 15.561 22.377 -31.168 1.00 73.19 566 SER A C 1
ATOM 4536 O O . SER A 1 566 ? 16.686 22.817 -30.932 1.00 73.19 566 SER A O 1
ATOM 4538 N N . ASN A 1 567 ? 15.061 21.342 -30.490 1.00 84.81 567 ASN A N 1
ATOM 4539 C CA . ASN A 1 567 ? 15.737 20.761 -29.329 1.00 84.81 567 ASN A CA 1
ATOM 4540 C C . ASN A 1 567 ? 16.659 19.580 -29.664 1.00 84.81 567 ASN A C 1
ATOM 4542 O O . ASN A 1 567 ? 16.572 18.962 -30.726 1.00 84.81 567 ASN A O 1
ATOM 4546 N N . VAL A 1 568 ? 17.587 19.305 -28.741 1.00 90.25 568 VAL A N 1
ATOM 4547 C CA . VAL A 1 568 ? 18.691 18.350 -28.913 1.00 90.25 568 VAL A CA 1
ATOM 4548 C C . VAL A 1 568 ? 18.814 17.451 -27.686 1.00 90.25 568 VAL A C 1
ATOM 4550 O O . VAL A 1 568 ? 18.698 17.935 -26.558 1.00 90.25 568 VAL A O 1
ATOM 4553 N N . PHE A 1 569 ? 19.065 16.164 -27.923 1.00 93.50 569 PHE A N 1
ATOM 4554 C CA . PHE A 1 569 ? 19.395 15.164 -26.913 1.00 93.50 569 PHE A CA 1
ATOM 4555 C C . PHE A 1 569 ? 20.914 14.959 -26.891 1.00 93.50 569 PHE A C 1
ATOM 4557 O O . PHE A 1 569 ? 21.486 14.472 -27.865 1.00 93.50 569 PHE A O 1
ATOM 4564 N N . TYR A 1 570 ? 21.584 15.335 -25.807 1.00 92.00 570 TYR A N 1
ATOM 4565 C CA . TYR A 1 570 ? 23.027 15.162 -25.648 1.00 92.00 570 TYR A CA 1
ATOM 4566 C C . TYR A 1 570 ? 23.323 13.864 -24.895 1.00 92.00 570 TYR A C 1
ATOM 4568 O O . TYR A 1 570 ? 22.994 13.738 -23.716 1.00 92.00 570 TYR A O 1
ATOM 4576 N N . LEU A 1 571 ? 23.972 12.922 -25.574 1.00 91.69 571 LEU A N 1
ATOM 4577 C CA . LEU A 1 571 ? 24.589 11.746 -24.971 1.00 91.69 571 LEU A CA 1
ATOM 4578 C C . LEU A 1 571 ? 26.017 12.086 -24.519 1.00 91.69 571 LEU A C 1
ATOM 4580 O O . LEU A 1 571 ? 26.633 13.013 -25.051 1.00 91.69 571 LEU A O 1
ATOM 4584 N N . HIS A 1 572 ? 26.549 11.335 -23.558 1.00 90.44 572 HIS A N 1
ATOM 4585 C CA . HIS A 1 572 ? 27.909 11.496 -23.038 1.00 90.44 572 HIS A CA 1
ATOM 4586 C C . HIS A 1 572 ? 28.779 10.265 -23.356 1.00 90.44 572 HIS A C 1
ATOM 4588 O O . HIS A 1 572 ? 28.267 9.187 -23.638 1.00 90.44 572 HIS A O 1
ATOM 4594 N N . GLU A 1 573 ? 30.099 10.414 -23.268 1.00 84.25 573 GLU A N 1
ATOM 4595 C CA . GLU A 1 573 ? 31.089 9.399 -23.674 1.00 84.25 573 GLU A CA 1
ATOM 4596 C C . GLU A 1 573 ? 31.138 8.143 -22.791 1.00 84.25 573 GLU A C 1
ATOM 4598 O O . GLU A 1 573 ? 31.594 7.093 -23.222 1.00 84.25 573 GLU A O 1
ATOM 4603 N N . THR A 1 574 ? 30.645 8.223 -21.555 1.00 86.19 574 THR A N 1
ATOM 4604 C CA . THR A 1 574 ? 30.714 7.123 -20.582 1.00 86.19 574 THR A CA 1
ATOM 4605 C C . THR A 1 574 ? 29.705 5.977 -20.794 1.00 86.19 574 THR A C 1
ATOM 4607 O O . THR A 1 574 ? 29.705 5.043 -19.991 1.00 86.19 574 THR A O 1
ATOM 4610 N N . LEU A 1 575 ? 28.858 6.013 -21.831 1.00 89.62 575 LEU A N 1
ATOM 4611 C CA . LEU A 1 575 ? 27.839 4.985 -22.108 1.00 89.62 575 LEU A CA 1
ATOM 4612 C C . LEU A 1 575 ? 28.452 3.650 -22.568 1.00 89.62 575 LEU A C 1
ATOM 4614 O O . LEU A 1 575 ? 29.339 3.626 -23.414 1.00 89.62 575 LEU A O 1
ATOM 4618 N N . THR A 1 576 ? 27.935 2.533 -22.051 1.00 89.81 576 THR A N 1
ATOM 4619 C CA . THR A 1 576 ? 28.340 1.154 -22.393 1.00 89.81 576 THR A CA 1
ATOM 4620 C C . THR A 1 576 ? 27.285 0.418 -23.217 1.00 89.81 576 THR A C 1
ATOM 4622 O O . THR A 1 576 ? 27.601 -0.523 -23.943 1.00 89.81 576 THR A O 1
ATOM 4625 N N . THR A 1 577 ? 26.016 0.822 -23.131 1.00 92.44 577 THR A N 1
ATOM 4626 C CA . THR A 1 577 ? 24.928 0.267 -23.948 1.00 92.44 577 THR A CA 1
ATOM 4627 C C . THR A 1 577 ? 23.965 1.373 -24.345 1.00 92.44 577 THR A C 1
ATOM 4629 O O . THR A 1 577 ? 23.556 2.168 -23.499 1.00 92.44 577 THR A O 1
ATOM 4632 N N . ILE A 1 578 ? 23.606 1.432 -25.628 1.00 93.81 578 ILE A N 1
ATOM 4633 C CA . ILE A 1 578 ? 22.612 2.368 -26.157 1.00 93.81 578 ILE A CA 1
ATOM 4634 C C . ILE A 1 578 ? 21.692 1.598 -27.095 1.00 93.81 578 ILE A C 1
ATOM 4636 O O . ILE A 1 578 ? 22.155 0.977 -28.043 1.00 93.81 578 ILE A O 1
ATOM 4640 N N . GLU A 1 579 ? 20.391 1.685 -26.875 1.00 96.12 579 GLU A N 1
ATOM 4641 C CA . GLU A 1 579 ? 19.378 1.236 -27.822 1.00 96.12 579 GLU A CA 1
ATOM 4642 C C . GLU A 1 579 ? 18.386 2.377 -28.021 1.00 96.12 579 GLU A C 1
ATOM 4644 O O . GLU A 1 579 ? 17.667 2.753 -27.104 1.00 96.12 579 GLU A O 1
ATOM 4649 N N . ILE A 1 580 ? 18.382 2.975 -29.208 1.00 95.75 580 ILE A N 1
ATOM 4650 C CA . ILE A 1 580 ? 17.464 4.048 -29.590 1.00 95.75 580 ILE A CA 1
ATOM 4651 C C . ILE A 1 580 ? 16.646 3.529 -30.757 1.00 95.75 580 ILE A C 1
ATOM 4653 O O . ILE A 1 580 ? 17.199 3.240 -31.812 1.00 95.75 580 ILE A O 1
ATOM 4657 N N . SER A 1 581 ? 15.337 3.421 -30.588 1.00 95.06 581 SER A N 1
ATOM 4658 C CA . SER A 1 581 ? 14.430 2.891 -31.605 1.00 95.06 581 SER A CA 1
ATOM 4659 C C . SER A 1 581 ? 13.201 3.777 -31.746 1.00 95.06 581 SER A C 1
ATOM 4661 O O . SER A 1 581 ? 12.709 4.349 -30.781 1.00 95.06 581 SER A O 1
ATOM 4663 N N . ASN A 1 582 ? 12.713 3.944 -32.969 1.00 93.94 582 ASN A N 1
ATOM 4664 C CA . ASN A 1 582 ? 11.509 4.719 -33.268 1.00 93.94 582 ASN A CA 1
ATOM 4665 C C . ASN A 1 582 ? 11.503 6.152 -32.694 1.00 93.94 582 ASN A C 1
ATOM 4667 O O . ASN A 1 582 ? 10.456 6.700 -32.347 1.00 93.94 582 ASN A O 1
ATOM 4671 N N . CYS A 1 583 ? 12.681 6.757 -32.546 1.00 93.88 583 CYS A N 1
ATOM 4672 C CA . CYS A 1 583 ? 12.840 8.093 -31.983 1.00 93.88 583 CYS A CA 1
ATOM 4673 C C . CYS A 1 583 ? 12.960 9.138 -33.092 1.00 93.88 583 CYS A C 1
ATOM 4675 O O . CYS A 1 583 ? 13.519 8.872 -34.150 1.00 93.88 583 CYS A O 1
ATOM 4677 N N . LYS A 1 584 ? 12.502 10.362 -32.829 1.00 93.00 584 LYS A N 1
ATOM 4678 C CA . LYS A 1 584 ? 12.507 11.455 -33.806 1.00 93.00 584 LYS A CA 1
ATOM 4679 C C . LYS A 1 584 ? 13.215 12.688 -33.276 1.00 93.00 584 LYS A C 1
ATOM 4681 O O . LYS A 1 584 ? 12.997 13.098 -32.139 1.00 93.00 584 LYS A O 1
ATOM 4686 N N . GLY A 1 585 ? 13.993 13.335 -34.135 1.00 92.38 585 GLY A N 1
ATOM 4687 C CA . GLY A 1 585 ? 14.658 14.599 -33.840 1.00 92.38 585 GLY A CA 1
ATOM 4688 C C . GLY A 1 585 ? 16.162 14.437 -33.694 1.00 92.38 585 GLY A C 1
ATOM 4689 O O . GLY A 1 585 ? 16.757 13.583 -34.347 1.00 92.38 585 GLY A O 1
ATOM 4690 N N . LEU A 1 586 ? 16.799 15.299 -32.901 1.00 91.38 586 LEU A N 1
ATOM 4691 C CA . LEU A 1 586 ? 18.244 15.468 -32.968 1.00 91.38 586 LEU A CA 1
ATOM 4692 C C . LEU A 1 586 ? 19.011 14.938 -31.759 1.00 91.38 586 LEU A C 1
ATOM 4694 O O . LEU A 1 586 ? 18.785 15.384 -30.639 1.00 91.38 586 LEU A O 1
ATOM 4698 N N . PHE A 1 587 ? 19.992 14.074 -32.021 1.00 92.00 587 PHE A N 1
ATOM 4699 C CA . PHE A 1 587 ? 20.817 13.398 -31.023 1.00 92.00 587 PHE A CA 1
ATOM 4700 C C . PHE A 1 587 ? 22.301 13.719 -31.245 1.00 92.00 587 PHE A C 1
ATOM 4702 O O . PHE A 1 587 ? 22.818 13.583 -32.353 1.00 92.00 587 PHE A O 1
ATOM 4709 N N . VAL A 1 588 ? 22.992 14.172 -30.200 1.00 89.25 588 VAL A N 1
ATOM 4710 C CA . VAL A 1 588 ? 24.418 14.536 -30.204 1.00 89.25 588 VAL A CA 1
ATOM 4711 C C . VAL A 1 588 ? 25.189 13.518 -29.377 1.00 89.25 588 VAL A C 1
ATOM 4713 O O . VAL A 1 588 ? 24.973 13.406 -28.173 1.00 89.25 588 VAL A O 1
ATOM 4716 N N . PHE A 1 589 ? 26.105 12.797 -30.015 1.00 86.00 589 PHE A N 1
ATOM 4717 C CA . PHE A 1 589 ? 26.860 11.699 -29.416 1.00 86.00 589 PHE A CA 1
ATOM 4718 C C . PHE A 1 589 ? 28.244 12.208 -28.987 1.00 86.00 589 PHE A C 1
ATOM 4720 O O . PHE A 1 589 ? 29.243 11.988 -29.664 1.00 86.00 589 PHE A O 1
ATOM 4727 N N . LYS A 1 590 ? 28.305 12.963 -27.880 1.00 76.06 590 LYS A N 1
ATOM 4728 C CA . LYS A 1 590 ? 29.517 13.677 -27.434 1.00 76.06 590 LYS A CA 1
ATOM 4729 C C . LYS A 1 590 ? 30.691 12.708 -27.204 1.00 76.06 590 LYS A C 1
ATOM 4731 O O . LYS A 1 590 ? 30.784 12.118 -26.135 1.00 76.06 590 LYS A O 1
ATOM 4736 N N . GLY A 1 591 ? 31.571 12.574 -28.198 1.00 63.97 591 GLY A N 1
ATOM 4737 C CA . GLY A 1 591 ? 32.763 11.714 -28.147 1.00 63.97 591 GLY A CA 1
ATOM 4738 C C . GLY A 1 591 ? 32.516 10.231 -28.454 1.00 63.97 591 GLY A C 1
ATOM 4739 O O . GLY A 1 591 ? 33.461 9.451 -28.449 1.00 63.97 591 GLY A O 1
ATOM 4740 N N . LEU A 1 592 ? 31.278 9.824 -28.755 1.00 71.25 592 LEU A N 1
ATOM 4741 C CA . LEU A 1 592 ? 30.969 8.442 -29.130 1.00 71.25 592 LEU A CA 1
ATOM 4742 C C . LEU A 1 592 ? 31.049 8.292 -30.662 1.00 71.25 592 LEU A C 1
ATOM 4744 O O . LEU A 1 592 ? 30.263 8.895 -31.395 1.00 71.25 592 LEU A O 1
ATOM 4748 N N . PHE A 1 593 ? 32.003 7.482 -31.139 1.00 63.72 593 PHE A N 1
ATOM 4749 C CA . PHE A 1 593 ? 32.223 7.120 -32.560 1.00 63.72 593 PHE A CA 1
ATOM 4750 C C . PHE A 1 593 ? 32.517 8.297 -33.507 1.00 63.72 593 PHE A C 1
ATOM 4752 O O . PHE A 1 593 ? 32.168 8.222 -34.684 1.00 63.72 593 PHE A O 1
ATOM 4759 N N . ASP A 1 594 ? 33.034 9.411 -32.976 1.00 66.44 594 ASP A N 1
ATOM 4760 C CA . ASP A 1 594 ? 33.094 10.730 -33.633 1.00 66.44 594 ASP A CA 1
ATOM 4761 C C . ASP A 1 594 ? 31.799 11.121 -34.375 1.00 66.44 594 ASP A C 1
ATOM 4763 O O . ASP A 1 594 ? 31.796 11.915 -35.323 1.00 66.44 594 ASP A O 1
ATOM 4767 N N . ILE A 1 595 ? 30.653 10.592 -33.930 1.00 72.12 595 ILE A N 1
ATOM 4768 C CA . ILE A 1 595 ? 29.343 10.961 -34.445 1.00 72.12 595 ILE A CA 1
ATOM 4769 C C . ILE A 1 595 ? 28.957 12.268 -33.763 1.00 72.12 595 ILE A C 1
ATOM 4771 O O . ILE A 1 595 ? 28.458 12.302 -32.646 1.00 72.12 595 ILE A O 1
ATOM 4775 N N . TYR A 1 596 ? 29.165 13.396 -34.433 1.00 72.88 596 TYR A N 1
ATOM 4776 C CA . TYR A 1 596 ? 28.833 14.675 -33.804 1.00 72.88 596 TYR A CA 1
ATOM 4777 C C . TYR A 1 596 ? 27.320 14.825 -33.570 1.00 72.88 596 TYR A C 1
ATOM 4779 O O . TYR A 1 596 ? 26.879 15.278 -32.516 1.00 72.88 596 TYR A O 1
ATOM 4787 N N . LYS A 1 597 ? 26.505 14.465 -34.567 1.00 83.94 597 LYS A N 1
ATOM 4788 C CA . LYS A 1 597 ? 25.066 14.743 -34.580 1.00 83.94 597 LYS A CA 1
ATOM 4789 C C . LYS A 1 597 ? 24.342 13.825 -35.564 1.00 83.94 597 LYS A C 1
ATOM 4791 O O . LYS A 1 597 ? 24.701 13.800 -36.740 1.00 83.94 597 LYS A O 1
ATOM 4796 N N . LEU A 1 598 ? 23.296 13.144 -35.101 1.00 87.62 598 LEU A N 1
ATOM 4797 C CA . LEU A 1 598 ? 22.369 12.367 -35.924 1.00 87.62 598 LEU A CA 1
ATOM 4798 C C . LEU A 1 598 ? 20.958 12.931 -35.811 1.00 87.62 598 LEU A C 1
ATOM 4800 O O . LEU A 1 598 ? 20.491 13.297 -34.734 1.00 87.62 598 LEU A O 1
ATOM 4804 N N . GLU A 1 599 ? 20.290 13.002 -36.953 1.00 89.38 599 GLU A N 1
ATOM 4805 C CA . GLU A 1 599 ? 18.870 13.308 -37.047 1.00 89.38 599 GLU A CA 1
ATOM 4806 C C . GLU A 1 599 ? 18.132 11.992 -37.283 1.00 89.38 599 GLU A C 1
ATOM 4808 O O . GLU A 1 599 ? 18.419 11.295 -38.257 1.00 89.38 599 GLU A O 1
ATOM 4813 N N . LEU A 1 600 ? 17.252 11.632 -36.352 1.00 91.69 600 LEU A N 1
ATOM 4814 C CA . LEU A 1 600 ? 16.501 10.380 -36.362 1.00 91.69 600 LEU A CA 1
ATOM 4815 C C . LEU A 1 600 ? 15.063 10.622 -36.822 1.00 91.69 600 LEU A C 1
ATOM 4817 O O . LEU A 1 600 ? 14.472 11.669 -36.534 1.00 91.69 600 LEU A O 1
ATOM 4821 N N . GLU A 1 601 ? 14.506 9.629 -37.506 1.00 90.38 601 GLU A N 1
ATOM 4822 C CA . GLU A 1 601 ? 13.106 9.557 -37.920 1.00 90.38 601 GLU A CA 1
ATOM 4823 C C . GLU A 1 601 ? 12.400 8.396 -37.197 1.00 90.38 601 GLU A C 1
ATOM 4825 O O . GLU A 1 601 ? 13.038 7.510 -36.641 1.00 90.38 601 GLU A O 1
ATOM 4830 N N . GLU A 1 602 ? 11.067 8.360 -37.222 1.00 87.00 602 GLU A N 1
ATOM 4831 C CA . GLU A 1 602 ? 10.243 7.421 -36.431 1.00 87.00 602 GLU A CA 1
ATOM 4832 C C . GLU A 1 602 ? 10.473 5.928 -36.733 1.00 87.00 602 GLU A C 1
ATOM 4834 O O . GLU A 1 602 ? 9.993 5.090 -35.985 1.00 87.00 602 GLU A O 1
ATOM 4839 N N . MET A 1 603 ? 11.213 5.582 -37.790 1.00 90.06 603 MET A N 1
ATOM 4840 C CA . MET A 1 603 ? 11.586 4.198 -38.130 1.00 90.06 603 MET A CA 1
ATOM 4841 C C . MET A 1 603 ? 13.057 3.881 -37.832 1.00 90.06 603 MET A C 1
ATOM 4843 O O . MET A 1 603 ? 13.510 2.752 -38.038 1.00 90.06 603 MET A O 1
ATOM 4847 N N . SER A 1 604 ? 13.827 4.877 -37.398 1.00 92.69 604 SER A N 1
ATOM 4848 C CA . SER A 1 604 ? 15.259 4.774 -37.162 1.00 92.69 604 SER A CA 1
ATOM 4849 C C . SER A 1 604 ? 15.564 3.889 -35.960 1.00 92.69 604 SER A C 1
ATOM 4851 O O . SER A 1 604 ? 14.877 3.938 -34.939 1.00 92.69 604 SER A O 1
ATOM 4853 N N . THR A 1 605 ? 16.619 3.084 -36.067 1.00 94.06 605 THR A N 1
ATOM 4854 C CA . THR A 1 605 ? 17.146 2.299 -34.946 1.00 94.06 605 THR A CA 1
ATOM 4855 C C . THR A 1 605 ? 18.661 2.442 -34.869 1.00 94.06 605 THR A C 1
ATOM 4857 O O . THR A 1 605 ? 19.352 2.418 -35.886 1.00 94.06 605 THR A O 1
ATOM 4860 N N . ILE A 1 606 ? 19.166 2.605 -33.652 1.00 93.19 606 ILE A N 1
ATOM 4861 C CA . ILE A 1 606 ? 20.581 2.651 -33.303 1.00 93.19 606 ILE A CA 1
ATOM 4862 C C . ILE A 1 606 ? 20.777 1.691 -32.139 1.00 93.19 606 ILE A C 1
ATOM 4864 O O . ILE A 1 606 ? 20.159 1.881 -31.092 1.00 93.19 606 ILE A O 1
ATOM 4868 N N . LYS A 1 607 ? 21.646 0.695 -32.296 1.00 93.00 607 LYS A N 1
ATOM 4869 C CA . LYS A 1 607 ? 22.081 -0.160 -31.191 1.00 93.00 607 LYS A CA 1
ATOM 4870 C C . LYS A 1 607 ? 23.583 -0.105 -31.037 1.00 93.00 607 LYS A C 1
ATOM 4872 O O . LYS A 1 607 ? 24.327 -0.111 -32.011 1.00 93.00 607 LYS A O 1
ATOM 4877 N N . PHE A 1 608 ? 24.005 -0.056 -29.792 1.00 90.19 608 PHE A N 1
ATOM 4878 C CA . PHE A 1 608 ? 25.383 0.042 -29.380 1.00 90.19 608 PHE A CA 1
ATOM 4879 C C . PHE A 1 608 ? 25.595 -0.844 -28.162 1.00 90.19 608 PHE A C 1
ATOM 4881 O O . PHE A 1 608 ? 24.872 -0.722 -27.168 1.00 90.19 608 PHE A O 1
ATOM 4888 N N . HIS A 1 609 ? 26.615 -1.688 -28.221 1.00 89.69 609 HIS A N 1
ATOM 4889 C CA . HIS A 1 609 ? 26.987 -2.551 -27.111 1.00 89.69 609 HIS A CA 1
ATOM 4890 C C . HIS A 1 609 ? 28.508 -2.630 -26.982 1.00 89.69 609 HIS A C 1
ATOM 4892 O O . HIS A 1 609 ? 29.197 -3.012 -27.931 1.00 89.69 609 HIS A O 1
ATOM 4898 N N . ALA A 1 610 ? 29.032 -2.258 -25.815 1.00 84.31 610 ALA A N 1
ATOM 4899 C CA . ALA A 1 610 ? 30.434 -2.450 -25.470 1.00 84.31 610 ALA A CA 1
ATOM 4900 C C . ALA A 1 610 ? 30.702 -3.932 -25.161 1.00 84.31 610 ALA A C 1
ATOM 4902 O O . ALA A 1 610 ? 30.011 -4.525 -24.339 1.00 84.31 610 ALA A O 1
ATOM 4903 N N . VAL A 1 611 ? 31.707 -4.517 -25.816 1.00 78.81 611 VAL A N 1
ATOM 4904 C CA . VAL A 1 611 ? 32.038 -5.952 -25.723 1.00 78.81 611 VAL A CA 1
ATOM 4905 C C . VAL A 1 611 ? 33.247 -6.192 -24.807 1.00 78.81 611 VAL A C 1
ATOM 4907 O O . VAL A 1 611 ? 33.231 -7.098 -23.980 1.00 78.81 611 VAL A O 1
ATOM 4910 N N . ALA A 1 612 ? 34.290 -5.368 -24.932 1.00 71.75 612 ALA A N 1
ATOM 4911 C CA . ALA A 1 612 ? 35.525 -5.399 -24.135 1.00 71.75 612 ALA A CA 1
ATOM 4912 C C . ALA A 1 612 ? 36.086 -3.969 -24.000 1.00 71.75 612 ALA A C 1
ATOM 4914 O O . ALA A 1 612 ? 35.524 -3.054 -24.604 1.00 71.75 612 ALA A O 1
ATOM 4915 N N . GLU A 1 613 ? 37.166 -3.750 -23.233 1.00 63.75 613 GLU A N 1
ATOM 4916 C CA . GLU A 1 613 ? 37.763 -2.415 -23.023 1.00 63.75 613 GLU A CA 1
ATOM 4917 C C . GLU A 1 613 ? 37.985 -1.677 -24.365 1.00 63.75 613 GLU A C 1
ATOM 4919 O O . GLU A 1 613 ? 38.920 -1.961 -25.110 1.00 63.75 613 GLU A O 1
ATOM 4924 N N . ASN A 1 614 ? 37.090 -0.722 -24.660 1.00 71.06 614 ASN A N 1
ATOM 4925 C CA . ASN A 1 614 ? 37.022 0.139 -25.854 1.00 71.06 614 ASN A CA 1
ATOM 4926 C C . ASN A 1 614 ? 36.525 -0.486 -27.179 1.00 71.06 614 ASN A C 1
ATOM 4928 O O . ASN A 1 614 ? 36.506 0.220 -28.188 1.00 71.06 614 ASN A O 1
ATOM 4932 N N . LEU A 1 615 ? 36.086 -1.752 -27.205 1.00 84.00 615 LEU A N 1
ATOM 4933 C CA . LEU A 1 615 ? 35.559 -2.406 -28.417 1.00 84.00 615 LEU A CA 1
ATOM 4934 C C . LEU A 1 615 ? 34.035 -2.495 -28.420 1.00 84.00 615 LEU A C 1
ATOM 4936 O O . LEU A 1 615 ? 33.422 -2.858 -27.413 1.00 84.00 615 LEU A O 1
ATOM 4940 N N . VAL A 1 616 ? 33.423 -2.184 -29.566 1.00 86.56 616 VAL A N 1
ATOM 4941 C CA . VAL A 1 616 ? 31.979 -1.954 -29.650 1.00 86.56 616 VAL A CA 1
ATOM 4942 C C . VAL A 1 616 ? 31.313 -2.585 -30.866 1.00 86.56 616 VAL A C 1
ATOM 4944 O O . VAL A 1 616 ? 31.871 -2.601 -31.965 1.00 86.56 616 VAL A O 1
ATOM 4947 N N . THR A 1 617 ? 30.079 -3.036 -30.674 1.00 90.50 617 THR A N 1
ATOM 4948 C CA . THR A 1 617 ? 29.164 -3.418 -31.754 1.00 90.50 617 THR A CA 1
ATOM 4949 C C . THR A 1 617 ? 28.216 -2.260 -32.029 1.00 90.50 617 THR A C 1
ATOM 4951 O O . THR A 1 617 ? 27.607 -1.738 -31.092 1.00 90.50 617 THR A O 1
ATOM 4954 N N . LEU A 1 618 ? 28.099 -1.847 -33.293 1.00 90.88 618 LEU A N 1
ATOM 4955 C CA . LEU A 1 618 ? 27.241 -0.748 -33.732 1.00 90.88 618 LEU A CA 1
ATOM 4956 C C . LEU A 1 618 ? 26.274 -1.224 -34.821 1.00 90.88 618 LEU A C 1
ATOM 4958 O O . LEU A 1 618 ? 26.691 -1.663 -35.888 1.00 90.88 618 LEU A O 1
ATOM 4962 N N . GLU A 1 619 ? 24.978 -1.070 -34.583 1.00 93.50 619 GLU A N 1
ATOM 4963 C CA . GLU A 1 619 ? 23.918 -1.316 -35.559 1.00 93.50 619 GLU A CA 1
ATOM 4964 C C . GLU A 1 619 ? 23.175 -0.011 -35.848 1.00 93.50 619 GLU A C 1
ATOM 4966 O O . GLU A 1 619 ? 22.681 0.656 -34.940 1.00 93.50 619 GLU A O 1
ATOM 4971 N N . LEU A 1 620 ? 23.089 0.351 -37.124 1.00 92.62 620 LEU A N 1
ATOM 4972 C CA . LEU A 1 620 ? 22.384 1.523 -37.622 1.00 92.62 620 LEU A CA 1
ATOM 4973 C C . LEU A 1 620 ? 21.362 1.081 -38.670 1.00 92.62 620 LEU A C 1
ATOM 4975 O O . LEU A 1 620 ? 21.725 0.478 -39.683 1.00 92.62 620 LEU A O 1
ATOM 4979 N N . CYS A 1 621 ? 20.095 1.431 -38.457 1.00 94.44 621 CYS A N 1
ATOM 4980 C CA . CYS A 1 621 ? 18.986 1.025 -39.316 1.00 94.44 621 CYS A CA 1
ATOM 4981 C C . CYS A 1 621 ? 18.075 2.211 -39.659 1.00 94.44 621 CYS A C 1
ATOM 4983 O O . CYS A 1 621 ? 17.734 3.000 -38.776 1.00 94.44 621 CYS A O 1
ATOM 4985 N N . ASN A 1 622 ? 17.629 2.298 -40.917 1.00 93.06 622 ASN A N 1
ATOM 4986 C CA . ASN A 1 622 ? 16.654 3.290 -41.399 1.00 93.06 622 ASN A CA 1
ATOM 4987 C C . ASN A 1 622 ? 17.068 4.743 -41.089 1.00 93.06 622 ASN A C 1
ATOM 4989 O O . ASN A 1 622 ? 16.308 5.511 -40.490 1.00 93.06 622 ASN A O 1
ATOM 4993 N N . LEU A 1 623 ? 18.300 5.119 -41.447 1.00 90.81 623 LEU A N 1
ATOM 4994 C CA . LEU A 1 623 ? 18.842 6.460 -41.193 1.00 90.81 623 LEU A CA 1
ATOM 4995 C C . LEU A 1 623 ? 19.167 7.194 -42.489 1.00 90.81 623 LEU A C 1
ATOM 4997 O O . LEU A 1 623 ? 19.747 6.624 -43.416 1.00 90.81 623 LEU A O 1
ATOM 5001 N N . THR A 1 624 ? 18.907 8.502 -42.495 1.00 88.19 624 THR A N 1
ATOM 5002 C CA . THR A 1 624 ? 19.451 9.417 -43.502 1.00 88.19 624 THR A CA 1
ATOM 5003 C C . THR A 1 624 ? 20.642 10.174 -42.928 1.00 88.19 624 THR A C 1
ATOM 5005 O O . THR A 1 624 ? 20.499 11.006 -42.035 1.00 88.19 624 THR A O 1
ATOM 5008 N N . ILE A 1 625 ? 21.828 9.932 -43.475 1.00 85.38 625 ILE A N 1
ATOM 5009 C CA . ILE A 1 625 ? 23.074 10.519 -42.985 1.00 85.38 625 ILE A CA 1
ATOM 5010 C C . ILE A 1 625 ? 23.471 11.689 -43.880 1.00 85.38 625 ILE A C 1
ATOM 5012 O O . ILE A 1 625 ? 23.594 11.554 -45.098 1.00 85.38 625 ILE A O 1
ATOM 5016 N N . LYS A 1 626 ? 23.641 12.861 -43.262 1.00 80.81 626 LYS A N 1
ATOM 5017 C CA . LYS A 1 626 ? 23.991 14.116 -43.949 1.00 80.81 626 LYS A CA 1
ATOM 5018 C C . LYS A 1 626 ? 25.482 14.458 -43.880 1.00 80.81 626 LYS A C 1
ATOM 5020 O O . LYS A 1 626 ? 25.937 15.238 -44.708 1.00 80.81 626 LYS A O 1
ATOM 5025 N N . ASN A 1 627 ? 26.194 13.911 -42.894 1.00 79.31 627 ASN A N 1
ATOM 5026 C CA . ASN A 1 627 ? 27.611 14.157 -42.638 1.00 79.31 627 ASN A CA 1
ATOM 5027 C C . ASN A 1 627 ? 28.351 12.822 -42.533 1.00 79.31 627 ASN A C 1
ATOM 5029 O O . ASN A 1 627 ? 27.787 11.848 -42.041 1.00 79.31 627 ASN A O 1
ATOM 5033 N N . SER A 1 628 ? 29.615 12.786 -42.945 1.00 83.88 628 SER A N 1
ATOM 5034 C CA . SER A 1 628 ? 30.463 11.598 -42.811 1.00 83.88 628 SER A CA 1
ATOM 5035 C C . SER A 1 628 ? 30.632 11.170 -41.348 1.00 83.88 628 SER A C 1
ATOM 5037 O O . SER A 1 628 ? 30.718 12.017 -40.459 1.00 83.88 628 SER A O 1
ATOM 5039 N N . ILE A 1 629 ? 30.699 9.859 -41.119 1.00 83.88 629 ILE A N 1
ATOM 5040 C CA . ILE A 1 629 ? 30.923 9.239 -39.807 1.00 83.88 629 ILE A CA 1
ATOM 5041 C C . ILE A 1 629 ? 32.337 8.660 -39.787 1.00 83.88 629 ILE A C 1
ATOM 5043 O O . ILE A 1 629 ? 32.717 7.928 -40.704 1.00 83.88 629 ILE A O 1
ATOM 5047 N N . PHE A 1 630 ? 33.108 8.983 -38.750 1.00 81.88 630 PHE A N 1
ATOM 5048 C CA . PHE A 1 630 ? 34.498 8.562 -38.592 1.00 81.88 630 PHE A CA 1
ATOM 5049 C C . PHE A 1 630 ? 34.627 7.741 -37.310 1.00 81.88 630 PHE A C 1
ATOM 5051 O O . PHE A 1 630 ? 34.584 8.281 -36.226 1.00 81.88 630 PHE A O 1
ATOM 5058 N N . ALA A 1 631 ? 34.765 6.427 -37.408 1.00 77.06 631 ALA A N 1
ATOM 5059 C CA . ALA A 1 631 ? 34.926 5.568 -36.242 1.00 77.06 631 ALA A CA 1
ATOM 5060 C C . ALA A 1 631 ? 36.347 5.001 -36.218 1.00 77.06 631 ALA A C 1
ATOM 5062 O O . ALA A 1 631 ? 36.609 3.889 -36.693 1.00 77.06 631 ALA A O 1
ATOM 5063 N N . GLU A 1 632 ? 37.292 5.792 -35.708 1.00 69.25 632 GLU A N 1
ATOM 5064 C CA . GLU A 1 632 ? 38.702 5.410 -35.668 1.00 69.25 632 GLU A CA 1
ATOM 5065 C C . GLU A 1 632 ? 38.975 4.466 -34.478 1.00 69.25 632 GLU A C 1
ATOM 5067 O O . GLU A 1 632 ? 39.146 4.878 -33.341 1.00 69.25 632 GLU A O 1
ATOM 5072 N N . ASN A 1 633 ? 39.030 3.163 -34.780 1.00 66.31 633 ASN A N 1
ATOM 5073 C CA . ASN A 1 633 ? 39.572 2.070 -33.956 1.00 66.31 633 ASN A CA 1
ATOM 5074 C C . ASN A 1 633 ? 38.758 1.547 -32.752 1.00 66.31 633 ASN A C 1
ATOM 5076 O O . ASN A 1 633 ? 39.309 0.786 -31.961 1.00 66.31 633 ASN A O 1
ATOM 5080 N N . CYS A 1 634 ? 37.448 1.788 -32.668 1.00 77.50 634 CYS A N 1
ATOM 5081 C CA . CYS A 1 634 ? 36.632 1.254 -31.557 1.00 77.50 634 CYS A CA 1
ATOM 5082 C C . CYS A 1 634 ? 35.568 0.222 -31.971 1.00 77.50 634 CYS A C 1
ATOM 5084 O O . CYS A 1 634 ? 35.035 -0.474 -31.117 1.00 77.50 634 CYS A O 1
ATOM 5086 N N . ILE A 1 635 ? 35.238 0.099 -33.261 1.00 85.94 635 ILE A N 1
ATOM 5087 C CA . ILE A 1 635 ? 34.143 -0.768 -33.727 1.00 85.94 635 ILE A CA 1
ATOM 5088 C C . ILE A 1 635 ? 34.687 -2.145 -34.106 1.00 85.94 635 ILE A C 1
ATOM 5090 O O . ILE A 1 635 ? 35.480 -2.233 -35.039 1.00 85.94 635 ILE A O 1
ATOM 5094 N N . ILE A 1 636 ? 34.233 -3.202 -33.426 1.00 89.50 636 ILE A N 1
ATOM 5095 C CA . ILE A 1 636 ? 34.527 -4.602 -33.774 1.00 89.50 636 ILE A CA 1
ATOM 5096 C C . ILE A 1 636 ? 33.515 -5.143 -34.792 1.00 89.50 636 ILE A C 1
ATOM 5098 O O . ILE A 1 636 ? 33.907 -5.799 -35.755 1.00 89.50 636 ILE A O 1
ATOM 5102 N N . GLU A 1 637 ? 32.242 -4.767 -34.660 1.00 91.81 637 GLU A N 1
ATOM 5103 C CA . GLU A 1 637 ? 31.163 -5.177 -35.563 1.00 91.81 637 GLU A CA 1
ATOM 5104 C C . GLU A 1 637 ? 30.302 -3.975 -35.972 1.00 91.81 637 GLU A C 1
ATOM 5106 O O . GLU A 1 637 ? 29.854 -3.202 -35.122 1.00 91.81 637 GLU A O 1
ATOM 5111 N N . LEU A 1 638 ? 30.058 -3.813 -37.277 1.00 91.38 638 LEU A N 1
ATOM 5112 C CA . LEU A 1 638 ? 29.195 -2.772 -37.834 1.00 91.38 638 LEU A CA 1
ATOM 5113 C C . LEU A 1 638 ? 28.073 -3.375 -38.679 1.00 91.38 638 LEU A C 1
ATOM 5115 O O . LEU A 1 638 ? 28.324 -4.053 -39.673 1.00 91.38 638 LEU A O 1
ATOM 5119 N N . ILE A 1 639 ? 26.829 -3.037 -38.364 1.00 94.00 639 ILE A N 1
ATOM 5120 C CA . ILE A 1 639 ? 25.659 -3.425 -39.150 1.00 94.00 639 ILE A CA 1
ATOM 5121 C C . ILE A 1 639 ? 24.964 -2.158 -39.649 1.00 94.00 639 ILE A C 1
ATOM 5123 O O . ILE A 1 639 ? 24.543 -1.314 -38.867 1.00 94.00 639 ILE A O 1
ATOM 5127 N N . LEU A 1 640 ? 24.846 -2.020 -40.966 1.00 93.44 640 LEU A N 1
ATOM 5128 C CA . LEU A 1 640 ? 24.175 -0.920 -41.652 1.00 93.44 640 LEU A CA 1
ATOM 5129 C C . LEU A 1 640 ? 22.996 -1.478 -42.448 1.00 93.44 640 LEU A C 1
ATOM 5131 O O . LEU A 1 640 ? 23.192 -2.244 -43.393 1.00 93.44 640 LEU A O 1
ATOM 5135 N N . LYS A 1 641 ? 21.771 -1.075 -42.120 1.00 93.94 641 LYS A N 1
ATOM 5136 C CA . LYS A 1 641 ? 20.566 -1.497 -42.843 1.00 93.94 641 LYS A CA 1
ATOM 5137 C C . LYS A 1 641 ? 19.744 -0.292 -43.281 1.00 93.94 641 LYS A C 1
ATOM 5139 O O . LYS A 1 641 ? 19.447 0.583 -42.479 1.00 93.94 641 LYS A O 1
ATOM 5144 N N . GLU A 1 642 ? 19.346 -0.257 -44.551 1.00 92.81 642 GLU A N 1
ATOM 5145 C CA . GLU A 1 642 ? 18.480 0.809 -45.087 1.00 92.81 642 GLU A CA 1
ATOM 5146 C C . GLU A 1 642 ? 19.022 2.226 -44.802 1.00 92.81 642 GLU A C 1
ATOM 5148 O O . GLU A 1 642 ? 18.297 3.152 -44.443 1.00 92.81 642 GLU A O 1
ATOM 5153 N N . ILE A 1 643 ? 20.338 2.391 -44.942 1.00 91.50 643 ILE A N 1
ATOM 5154 C CA . ILE A 1 643 ? 21.024 3.667 -44.741 1.00 91.50 643 ILE A CA 1
ATOM 5155 C C . ILE A 1 643 ? 21.050 4.467 -46.042 1.00 91.50 643 ILE A C 1
ATOM 5157 O O . ILE A 1 643 ? 21.443 3.954 -47.092 1.00 91.50 643 ILE A O 1
ATOM 5161 N N . HIS A 1 644 ? 20.718 5.755 -45.968 1.00 88.75 644 HIS A N 1
ATOM 5162 C CA . HIS A 1 644 ? 20.741 6.678 -47.099 1.00 88.75 644 HIS A CA 1
ATOM 5163 C C . HIS A 1 644 ? 21.685 7.859 -46.843 1.00 88.75 644 HIS A C 1
ATOM 5165 O O . HIS A 1 644 ? 21.414 8.730 -46.022 1.00 88.75 644 HIS A O 1
ATOM 5171 N N . SER A 1 645 ? 22.805 7.916 -47.564 1.00 84.50 645 SER A N 1
ATOM 5172 C CA . SER A 1 645 ? 23.756 9.031 -47.496 1.00 84.50 645 SER A CA 1
ATOM 5173 C C . SER A 1 645 ? 23.352 10.165 -48.447 1.00 84.50 645 SER A C 1
ATOM 5175 O O . SER A 1 645 ? 23.065 9.921 -49.621 1.00 84.50 645 SER A O 1
ATOM 5177 N N . ARG A 1 646 ? 23.347 11.417 -47.968 1.00 75.19 646 ARG A N 1
ATOM 5178 C CA . ARG A 1 646 ? 23.268 12.624 -48.813 1.00 75.19 646 ARG A CA 1
ATOM 5179 C C . ARG A 1 646 ? 24.681 13.166 -49.059 1.00 75.19 646 ARG A C 1
ATOM 5181 O O . ARG A 1 646 ? 25.540 13.074 -48.186 1.00 75.19 646 ARG A O 1
ATOM 5188 N N . ASN A 1 647 ? 24.910 13.761 -50.233 1.00 64.06 647 ASN A N 1
ATOM 5189 C CA . ASN A 1 647 ? 26.125 14.524 -50.564 1.00 64.06 647 ASN A CA 1
ATOM 5190 C C . ASN A 1 647 ? 27.461 13.775 -50.366 1.00 64.06 647 ASN A C 1
ATOM 5192 O O . ASN A 1 647 ? 28.410 14.355 -49.849 1.00 64.06 647 ASN A O 1
ATOM 5196 N N . TYR A 1 648 ? 27.553 12.507 -50.783 1.00 65.56 648 TYR A N 1
ATOM 5197 C CA . TYR A 1 648 ? 28.781 11.700 -50.666 1.00 65.56 648 TYR A CA 1
ATOM 5198 C C . TYR A 1 648 ? 29.288 11.515 -49.220 1.00 65.56 648 TYR A C 1
ATOM 5200 O O . TYR A 1 648 ? 30.490 11.373 -49.007 1.00 65.56 648 TYR A O 1
ATOM 5208 N N . SER A 1 649 ? 28.403 11.507 -48.211 1.00 77.12 649 SER A N 1
ATOM 5209 C CA . SER A 1 649 ? 28.830 11.206 -46.835 1.00 77.12 649 SER A CA 1
ATOM 5210 C C . SER A 1 649 ? 29.404 9.787 -46.767 1.00 77.12 649 SER A C 1
ATOM 5212 O O . SER A 1 649 ? 28.776 8.837 -47.256 1.00 77.12 649 SER A O 1
ATOM 5214 N N . ILE A 1 650 ? 30.590 9.665 -46.167 1.00 85.00 650 ILE A N 1
ATOM 5215 C CA . ILE A 1 650 ? 31.355 8.417 -46.060 1.00 85.00 650 ILE A CA 1
ATOM 5216 C C . ILE A 1 650 ? 31.304 7.848 -44.640 1.00 85.00 650 ILE A C 1
ATOM 5218 O O . ILE A 1 650 ? 31.243 8.593 -43.663 1.00 85.00 650 ILE A O 1
ATOM 5222 N N . PHE A 1 651 ? 31.390 6.528 -44.528 1.00 87.25 651 PHE A N 1
ATOM 5223 C CA . PHE A 1 651 ? 31.656 5.813 -43.284 1.00 87.25 651 PHE A CA 1
ATOM 5224 C C . PHE A 1 651 ? 33.119 5.398 -43.247 1.00 87.25 651 PHE A C 1
ATOM 5226 O O . PHE A 1 651 ? 33.496 4.435 -43.912 1.00 87.25 651 PHE A O 1
ATOM 5233 N N . LYS A 1 652 ? 33.953 6.106 -42.490 1.00 87.12 652 LYS A N 1
ATOM 5234 C CA . LYS A 1 652 ? 35.357 5.737 -42.305 1.00 87.12 652 LYS A CA 1
ATOM 5235 C C . LYS A 1 652 ? 35.499 4.883 -41.051 1.00 87.12 652 LYS A C 1
ATOM 5237 O O . LYS A 1 652 ? 35.211 5.354 -39.958 1.00 87.12 652 LYS A O 1
ATOM 5242 N N . ILE A 1 653 ? 35.949 3.647 -41.208 1.00 85.38 653 ILE A N 1
ATOM 5243 C CA . ILE A 1 653 ? 36.068 2.658 -40.136 1.00 85.38 653 ILE A CA 1
ATOM 5244 C C . ILE A 1 653 ? 37.545 2.296 -39.974 1.00 85.38 653 ILE A C 1
ATOM 5246 O O . ILE A 1 653 ? 38.250 2.041 -40.957 1.00 85.38 653 ILE A O 1
ATOM 5250 N N . GLY A 1 654 ? 38.016 2.315 -38.727 1.00 81.94 654 GLY A N 1
ATOM 5251 C CA . GLY A 1 654 ? 39.385 1.957 -38.363 1.00 81.94 654 GLY A CA 1
ATOM 5252 C C . GLY A 1 654 ? 39.721 0.476 -38.560 1.00 81.94 654 GLY A C 1
ATOM 5253 O O . GLY A 1 654 ? 38.904 -0.328 -39.003 1.00 81.94 654 GLY A O 1
ATOM 5254 N N . SER A 1 655 ? 40.948 0.103 -38.197 1.00 81.88 655 SER A N 1
ATOM 5255 C CA . SER A 1 655 ? 41.492 -1.239 -38.440 1.00 81.88 655 SER A CA 1
ATOM 5256 C C . SER A 1 655 ? 41.134 -2.274 -37.381 1.00 81.88 655 SER A C 1
ATOM 5258 O O . SER A 1 655 ? 41.698 -3.361 -37.415 1.00 81.88 655 SER A O 1
ATOM 5260 N N . THR A 1 656 ? 40.239 -1.964 -36.444 1.00 85.62 656 THR A N 1
ATOM 5261 C CA . THR A 1 656 ? 39.783 -2.891 -35.393 1.00 85.62 656 THR A CA 1
ATOM 5262 C C . THR A 1 656 ? 38.510 -3.654 -35.758 1.00 85.62 656 THR A C 1
ATOM 5264 O O . THR A 1 656 ? 38.130 -4.579 -35.050 1.00 85.62 656 THR A O 1
ATOM 5267 N N . CYS A 1 657 ? 37.878 -3.324 -36.887 1.00 88.50 657 CYS A N 1
ATOM 5268 C CA . CYS A 1 657 ? 36.629 -3.952 -37.305 1.00 88.50 657 CYS A CA 1
ATOM 5269 C C . CYS A 1 657 ? 36.866 -5.362 -37.861 1.00 88.50 657 CYS A C 1
ATOM 5271 O O . CYS A 1 657 ? 37.704 -5.552 -38.750 1.00 88.50 657 CYS A O 1
ATOM 5273 N N . LEU A 1 658 ? 36.155 -6.346 -37.313 1.00 90.00 658 LEU A N 1
ATOM 5274 C CA . LEU A 1 658 ? 36.174 -7.746 -37.733 1.00 90.00 658 LEU A CA 1
ATOM 5275 C C . LEU A 1 658 ? 34.999 -8.089 -38.640 1.00 90.00 658 LEU A C 1
ATOM 5277 O O . LEU A 1 658 ? 35.173 -8.932 -39.507 1.00 90.00 658 LEU A O 1
ATOM 5281 N N . LEU A 1 659 ? 33.848 -7.428 -38.480 1.00 92.00 659 LEU A N 1
ATOM 5282 C CA . LEU A 1 659 ? 32.638 -7.691 -39.260 1.00 92.00 659 LEU A CA 1
ATOM 5283 C C . LEU A 1 659 ? 31.950 -6.391 -39.687 1.00 92.00 659 LEU A C 1
ATOM 5285 O O . LEU A 1 659 ? 31.681 -5.517 -38.866 1.00 92.00 659 LEU A O 1
ATOM 5289 N N . ILE A 1 660 ? 31.586 -6.293 -40.964 1.00 92.19 660 ILE A N 1
ATOM 5290 C CA . ILE A 1 660 ? 30.739 -5.230 -41.508 1.00 92.19 660 ILE A CA 1
ATOM 5291 C C . ILE A 1 660 ? 29.643 -5.867 -42.345 1.00 92.19 660 ILE A C 1
ATOM 5293 O O . ILE A 1 660 ? 29.930 -6.589 -43.291 1.00 92.19 660 ILE A O 1
ATOM 5297 N N . SER A 1 661 ? 28.389 -5.554 -42.056 1.00 94.38 661 SER A N 1
ATOM 5298 C CA . SER A 1 661 ? 27.236 -5.998 -42.834 1.00 94.38 661 SER A CA 1
ATOM 5299 C C . SER A 1 661 ? 26.470 -4.784 -43.334 1.00 94.38 661 SER A C 1
ATOM 5301 O O . SER A 1 661 ? 26.044 -3.948 -42.545 1.00 94.38 661 SER A O 1
ATOM 5303 N N . VAL A 1 662 ? 26.298 -4.666 -44.646 1.00 93.00 662 VAL A N 1
ATOM 5304 C CA . VAL A 1 662 ? 25.609 -3.553 -45.303 1.00 93.00 662 VAL A CA 1
ATOM 5305 C C . VAL A 1 662 ? 24.453 -4.113 -46.102 1.00 93.00 662 VAL A C 1
ATOM 5307 O O . VAL A 1 662 ? 24.658 -4.854 -47.058 1.00 93.00 662 VAL A O 1
ATOM 5310 N N . ILE A 1 663 ? 23.231 -3.761 -45.727 1.00 93.12 663 ILE A N 1
ATOM 5311 C CA . ILE A 1 663 ? 22.014 -4.343 -46.287 1.00 93.12 663 ILE A CA 1
ATOM 5312 C C . ILE A 1 663 ? 21.132 -3.223 -46.827 1.00 93.12 663 ILE A C 1
ATOM 5314 O O . ILE A 1 663 ? 20.770 -2.299 -46.098 1.00 93.12 663 ILE A O 1
ATOM 5318 N N . ASN A 1 664 ? 20.766 -3.302 -48.108 1.00 89.25 664 ASN A N 1
ATOM 5319 C CA . ASN A 1 664 ? 19.805 -2.396 -48.743 1.00 89.25 664 ASN A CA 1
ATOM 5320 C C . ASN A 1 664 ? 20.134 -0.896 -48.554 1.00 89.25 664 ASN A C 1
ATOM 5322 O O . ASN A 1 664 ? 19.240 -0.060 -48.434 1.00 89.25 664 ASN A O 1
ATOM 5326 N N . SER A 1 665 ? 21.423 -0.556 -48.501 1.00 91.19 665 SER A N 1
ATOM 5327 C CA . SER A 1 665 ? 21.907 0.779 -48.134 1.00 91.19 665 SER A CA 1
ATOM 5328 C C . SER A 1 665 ? 22.608 1.470 -49.302 1.00 91.19 665 SER A C 1
ATOM 5330 O O . SER A 1 665 ? 23.289 0.835 -50.102 1.00 91.19 665 SER A O 1
ATOM 5332 N N . SER A 1 666 ? 22.461 2.789 -49.399 1.00 89.56 666 SER A N 1
ATOM 5333 C CA . SER A 1 666 ? 23.131 3.648 -50.378 1.00 89.56 666 SER A CA 1
ATOM 5334 C C . SER A 1 666 ? 24.122 4.580 -49.671 1.00 89.56 666 SER A C 1
ATOM 5336 O O . SER A 1 666 ? 23.765 5.695 -49.275 1.00 89.56 666 SER A O 1
ATOM 5338 N N . CYS A 1 667 ? 25.353 4.106 -49.483 1.00 89.25 667 CYS A N 1
ATOM 5339 C CA . CYS A 1 667 ? 26.425 4.792 -48.755 1.00 89.25 667 CYS A CA 1
ATOM 5340 C C . CYS A 1 667 ? 27.813 4.397 -49.289 1.00 89.25 667 CYS A C 1
ATOM 5342 O O . CYS A 1 667 ? 27.945 3.422 -50.023 1.00 89.25 667 CYS A O 1
ATOM 5344 N N . GLU A 1 668 ? 28.853 5.148 -48.929 1.00 90.12 668 GLU A N 1
ATOM 5345 C CA . GLU A 1 668 ? 30.247 4.803 -49.228 1.00 90.12 668 GLU A CA 1
ATOM 5346 C C . GLU A 1 668 ? 30.987 4.462 -47.931 1.00 90.12 668 GLU A C 1
ATOM 5348 O O . GLU A 1 668 ? 30.872 5.186 -46.944 1.00 90.12 668 GLU A O 1
ATOM 5353 N N . ILE A 1 669 ? 31.733 3.357 -47.928 1.00 89.00 669 ILE A N 1
ATOM 5354 C CA . ILE A 1 669 ? 32.457 2.839 -46.764 1.00 89.00 669 ILE A CA 1
ATOM 5355 C C . ILE A 1 669 ? 33.951 2.835 -47.065 1.00 89.00 669 ILE A C 1
ATOM 5357 O O . ILE A 1 669 ? 34.390 2.318 -48.094 1.00 89.00 669 ILE A O 1
ATOM 5361 N N . HIS A 1 670 ? 34.725 3.437 -46.164 1.00 88.81 670 HIS A N 1
ATOM 5362 C CA . HIS A 1 670 ? 36.182 3.496 -46.171 1.00 88.81 670 HIS A CA 1
ATOM 5363 C C . HIS A 1 670 ? 36.707 2.666 -45.004 1.00 88.81 670 HIS A C 1
ATOM 5365 O O . HIS A 1 670 ? 36.662 3.118 -43.865 1.00 88.81 670 HIS A O 1
ATOM 5371 N N . LEU A 1 671 ? 37.207 1.464 -45.260 1.00 83.31 671 LEU A N 1
ATOM 5372 C CA . LEU A 1 671 ? 37.669 0.558 -44.207 1.00 83.31 671 LEU A CA 1
ATOM 5373 C C . LEU A 1 671 ? 39.193 0.458 -44.217 1.00 83.31 671 LEU A C 1
ATOM 5375 O O . LEU A 1 671 ? 39.785 0.058 -45.217 1.00 83.31 671 LEU A O 1
ATOM 5379 N N . LYS A 1 672 ? 39.845 0.819 -43.112 1.00 81.06 672 LYS A N 1
ATOM 5380 C CA . LYS A 1 672 ? 41.305 0.732 -42.991 1.00 81.06 672 LYS A CA 1
ATOM 5381 C C . LYS A 1 672 ? 41.727 -0.688 -42.596 1.00 81.06 672 LYS A C 1
ATOM 5383 O O . LYS A 1 672 ? 41.198 -1.242 -41.645 1.00 81.06 672 LYS A O 1
ATOM 5388 N N . ASN A 1 673 ? 42.712 -1.264 -43.281 1.00 74.88 673 ASN A N 1
ATOM 5389 C CA . ASN A 1 673 ? 43.393 -2.498 -42.873 1.00 74.88 673 ASN A CA 1
ATOM 5390 C C . ASN A 1 673 ? 44.903 -2.324 -43.091 1.00 74.88 673 ASN A C 1
ATOM 5392 O O . ASN A 1 673 ? 45.336 -2.127 -44.229 1.00 74.88 673 ASN A O 1
ATOM 5396 N N . LYS A 1 674 ? 45.698 -2.373 -42.013 1.00 72.44 674 LYS A N 1
ATOM 5397 C CA . LYS A 1 674 ? 47.127 -1.997 -42.023 1.00 72.44 674 LYS A CA 1
ATOM 5398 C C . LYS A 1 674 ? 47.298 -0.595 -42.646 1.00 72.44 674 LYS A C 1
ATOM 5400 O O . LYS A 1 674 ? 46.603 0.341 -42.241 1.00 72.44 674 LYS A O 1
ATOM 5405 N N . ASP A 1 675 ? 48.154 -0.457 -43.658 1.00 70.62 675 ASP A N 1
ATOM 5406 C CA . ASP A 1 675 ? 48.386 0.796 -44.394 1.00 70.62 675 ASP A CA 1
ATOM 5407 C C . ASP A 1 675 ? 47.440 1.001 -45.593 1.00 70.62 675 ASP A C 1
ATOM 5409 O O . ASP A 1 675 ? 47.522 2.010 -46.294 1.00 70.62 675 ASP A O 1
ATOM 5413 N N . LYS A 1 676 ? 46.521 0.061 -45.853 1.00 71.38 676 LYS A N 1
ATOM 5414 C CA . LYS A 1 676 ? 45.607 0.095 -47.005 1.00 71.38 676 LYS A CA 1
ATOM 5415 C C . LYS A 1 676 ? 44.190 0.496 -46.587 1.00 71.38 676 LYS A C 1
ATOM 5417 O O . LYS A 1 676 ? 43.760 0.245 -45.465 1.00 71.38 676 LYS A O 1
ATOM 5422 N N . THR A 1 677 ? 43.440 1.117 -47.499 1.00 77.31 677 THR A N 1
ATOM 5423 C CA . THR A 1 677 ? 42.034 1.506 -47.278 1.00 77.31 677 THR A CA 1
ATOM 5424 C C . THR A 1 677 ? 41.140 0.893 -48.356 1.00 77.31 677 THR A C 1
ATOM 5426 O O . THR A 1 677 ? 41.312 1.195 -49.537 1.00 77.31 677 THR A O 1
ATOM 5429 N N . VAL A 1 678 ? 40.170 0.067 -47.953 1.00 76.44 678 VAL A N 1
ATOM 5430 C C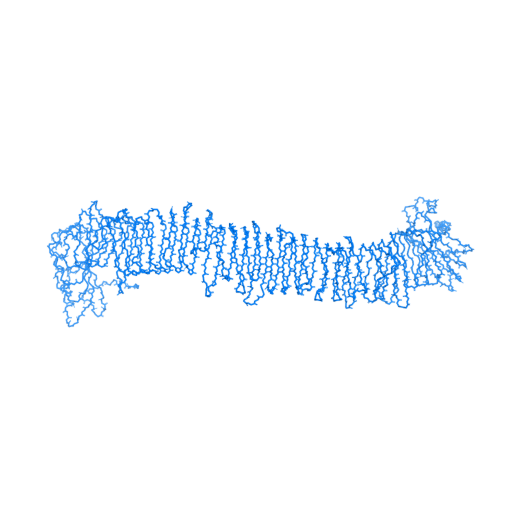A . VAL A 1 678 ? 39.027 -0.351 -48.783 1.00 76.44 678 VAL A CA 1
ATOM 5431 C C . VAL A 1 678 ? 38.181 0.883 -49.057 1.00 76.44 678 VAL A C 1
ATOM 5433 O O . VAL A 1 678 ? 37.846 1.590 -48.112 1.00 76.44 678 VAL A O 1
ATOM 5436 N N . LYS A 1 679 ? 37.762 1.114 -50.299 1.00 85.75 679 LYS A N 1
ATOM 5437 C CA . LYS A 1 679 ? 36.698 2.080 -50.604 1.00 85.75 679 LYS A CA 1
ATOM 5438 C C . LYS A 1 679 ? 35.610 1.388 -51.396 1.00 85.75 679 LYS A C 1
ATOM 5440 O O . LYS A 1 679 ? 35.873 0.919 -52.501 1.00 85.75 679 LYS A O 1
ATOM 5445 N N . ILE A 1 680 ? 34.408 1.309 -50.835 1.00 83.44 680 ILE A N 1
ATOM 5446 C CA . ILE A 1 680 ? 33.280 0.635 -51.478 1.00 83.44 680 ILE A CA 1
ATOM 5447 C C . ILE A 1 680 ? 32.049 1.522 -51.428 1.00 83.44 680 ILE A C 1
ATOM 5449 O O . ILE A 1 680 ? 31.602 1.952 -50.370 1.00 83.44 680 ILE A O 1
ATOM 5453 N N . VAL A 1 681 ? 31.483 1.759 -52.607 1.00 87.00 681 VAL A N 1
ATOM 5454 C CA . VAL A 1 681 ? 30.197 2.431 -52.771 1.00 87.00 681 VAL A CA 1
ATOM 5455 C C . VAL A 1 681 ? 29.119 1.355 -52.787 1.00 87.00 681 VAL A C 1
ATOM 5457 O O . VAL A 1 681 ? 29.059 0.578 -53.737 1.00 87.00 681 VAL A O 1
ATOM 5460 N N . CYS A 1 682 ? 28.279 1.314 -51.759 1.00 87.56 682 CYS A N 1
ATOM 5461 C CA . CYS A 1 682 ? 27.145 0.404 -51.610 1.00 87.56 682 CYS A CA 1
ATOM 5462 C C . CYS A 1 682 ? 25.890 1.006 -52.264 1.00 87.56 682 CYS A C 1
ATOM 5464 O O . CYS A 1 682 ? 25.692 2.226 -52.223 1.00 87.56 682 CYS A O 1
ATOM 5466 N N . ARG A 1 683 ? 25.028 0.178 -52.869 1.00 83.69 683 ARG A N 1
ATOM 5467 C CA . ARG A 1 683 ? 23.738 0.623 -53.423 1.00 83.69 683 ARG A CA 1
ATOM 5468 C C . ARG A 1 683 ? 22.550 -0.118 -52.820 1.00 83.69 683 ARG A C 1
ATOM 5470 O O . ARG A 1 683 ? 22.639 -1.270 -52.404 1.00 83.69 683 ARG A O 1
ATOM 5477 N N . LYS A 1 684 ? 21.402 0.566 -52.842 1.00 84.31 684 LYS A N 1
ATOM 5478 C CA . LYS A 1 684 ? 20.104 0.010 -52.454 1.00 84.31 684 LYS A CA 1
ATOM 5479 C C . LYS A 1 684 ? 19.822 -1.273 -53.251 1.00 84.31 684 LYS A C 1
ATOM 5481 O O . LYS A 1 684 ? 20.104 -1.319 -54.446 1.00 84.31 684 LYS A O 1
ATOM 5486 N N . GLY A 1 685 ? 19.273 -2.287 -52.588 1.00 82.06 685 GLY A N 1
ATOM 5487 C CA . GLY A 1 685 ? 19.053 -3.627 -53.140 1.00 82.06 685 GLY A CA 1
ATOM 5488 C C . GLY A 1 685 ? 20.226 -4.603 -52.981 1.00 82.06 685 GLY A C 1
ATOM 5489 O O . GLY A 1 685 ? 19.980 -5.801 -52.989 1.00 82.06 685 GLY A O 1
ATOM 5490 N N . GLU A 1 686 ? 21.457 -4.125 -52.771 1.00 88.06 686 GLU A N 1
ATOM 5491 C CA . GLU A 1 686 ? 22.646 -4.974 -52.601 1.00 88.06 686 GLU A CA 1
ATOM 5492 C C . GLU A 1 686 ? 22.857 -5.341 -51.115 1.00 88.06 686 GLU A C 1
ATOM 5494 O O . GLU A 1 686 ? 22.499 -4.569 -50.212 1.00 88.06 686 GLU A O 1
ATOM 5499 N N . LYS A 1 687 ? 23.468 -6.505 -50.851 1.00 92.62 687 LYS A N 1
ATOM 5500 C CA . LYS A 1 687 ? 23.983 -6.880 -49.525 1.00 92.62 687 LYS A CA 1
ATOM 5501 C C . LYS A 1 687 ? 25.483 -7.163 -49.597 1.00 92.62 687 LYS A C 1
ATOM 5503 O O . LYS A 1 687 ? 25.890 -8.062 -50.326 1.00 92.62 687 LYS A O 1
ATOM 5508 N N . TYR A 1 688 ? 26.270 -6.427 -48.819 1.00 92.56 688 TYR A N 1
ATOM 5509 C CA . TYR A 1 688 ? 27.709 -6.635 -48.656 1.00 92.56 688 TYR A CA 1
ATOM 5510 C C . TYR A 1 688 ? 27.996 -7.137 -47.246 1.00 92.56 688 TYR A C 1
ATOM 5512 O O . TYR A 1 688 ? 27.508 -6.548 -46.284 1.00 92.56 688 TYR A O 1
ATOM 5520 N N . ILE A 1 689 ? 28.804 -8.181 -47.109 1.00 93.38 689 ILE A N 1
ATOM 5521 C CA . ILE A 1 689 ? 29.370 -8.599 -45.828 1.00 93.38 689 ILE A CA 1
ATOM 5522 C C . ILE A 1 689 ? 30.888 -8.604 -45.968 1.00 93.38 689 ILE A C 1
ATOM 5524 O O . ILE A 1 689 ? 31.418 -9.191 -46.905 1.00 93.38 689 ILE A O 1
ATOM 5528 N N . PHE A 1 690 ? 31.578 -7.959 -45.038 1.00 91.81 690 PHE A N 1
ATOM 5529 C CA . PHE A 1 690 ? 33.023 -8.034 -44.887 1.00 91.81 690 PHE A CA 1
ATOM 5530 C C . PHE A 1 690 ? 33.327 -8.687 -43.558 1.00 91.81 690 PHE A C 1
ATOM 5532 O O . PHE A 1 690 ? 32.794 -8.235 -42.548 1.00 91.81 690 PHE A O 1
ATOM 5539 N N . TRP A 1 691 ? 34.178 -9.702 -43.534 1.00 92.62 691 TRP A N 1
ATOM 5540 C CA . TRP A 1 691 ? 34.596 -10.306 -42.274 1.00 92.62 691 TRP A CA 1
ATOM 5541 C C . TRP A 1 691 ? 36.046 -10.792 -42.309 1.00 92.62 691 TRP A C 1
ATOM 5543 O O . TRP A 1 691 ? 36.625 -10.908 -43.385 1.00 92.62 691 TRP A O 1
ATOM 5553 N N . ARG A 1 692 ? 36.653 -11.024 -41.146 1.00 90.25 692 ARG A N 1
ATOM 5554 C CA . ARG A 1 692 ? 37.969 -11.673 -40.982 1.00 90.25 692 ARG A CA 1
ATOM 5555 C C . ARG A 1 692 ? 38.060 -12.329 -39.607 1.00 90.25 692 ARG A C 1
ATOM 5557 O O . ARG A 1 692 ? 37.362 -11.882 -38.696 1.00 90.25 692 ARG A O 1
ATOM 5564 N N . GLU A 1 693 ? 38.892 -13.356 -39.460 1.00 85.81 693 GLU A N 1
ATOM 5565 C CA . GLU A 1 693 ? 39.020 -14.084 -38.189 1.00 85.81 693 GLU A CA 1
ATOM 5566 C C . GLU A 1 693 ? 39.897 -13.312 -37.194 1.00 85.81 693 GLU A C 1
ATOM 5568 O O . GLU A 1 693 ? 39.585 -13.258 -36.006 1.00 85.81 693 GLU A O 1
ATOM 5573 N N . ASP A 1 694 ? 40.945 -12.641 -37.689 1.00 85.31 694 ASP A N 1
ATOM 5574 C CA . ASP A 1 694 ? 41.902 -11.875 -36.882 1.00 85.31 694 ASP A CA 1
ATOM 5575 C C . ASP A 1 694 ? 42.220 -10.492 -37.502 1.00 85.31 694 ASP A C 1
ATOM 5577 O O . ASP A 1 694 ? 42.128 -10.265 -38.712 1.00 85.31 694 ASP A O 1
ATOM 5581 N N . LEU A 1 695 ? 42.638 -9.531 -36.670 1.00 83.44 695 LEU A N 1
ATOM 5582 C CA . LEU A 1 695 ? 43.080 -8.192 -37.085 1.00 83.44 695 LEU A CA 1
ATOM 5583 C C . LEU A 1 695 ? 44.289 -8.197 -38.041 1.00 83.44 695 LEU A C 1
ATOM 5585 O O . LEU A 1 695 ? 44.500 -7.219 -38.767 1.00 83.44 695 LEU A O 1
ATOM 5589 N N . SER A 1 696 ? 45.087 -9.264 -38.033 1.00 79.88 696 SER A N 1
ATOM 5590 C CA . SER A 1 696 ? 46.264 -9.465 -38.882 1.00 79.88 696 SER A CA 1
ATOM 5591 C C . SER A 1 696 ? 45.928 -9.914 -40.311 1.00 79.88 696 SER A C 1
ATOM 5593 O O . SER A 1 696 ? 46.761 -9.737 -41.215 1.00 79.88 696 SER A O 1
ATOM 5595 N N . GLU A 1 697 ? 44.712 -10.411 -40.538 1.00 84.44 697 GLU A N 1
ATOM 5596 C CA . GLU A 1 697 ? 44.250 -10.971 -41.807 1.00 84.44 697 GLU A CA 1
ATOM 5597 C C . GLU A 1 697 ? 43.625 -9.923 -42.746 1.00 84.44 697 GLU A C 1
ATOM 5599 O O . GLU A 1 697 ? 43.265 -8.796 -42.366 1.00 84.44 697 GLU A O 1
ATOM 5604 N N . LEU A 1 698 ? 43.539 -10.292 -44.026 1.00 86.62 698 LEU A N 1
ATOM 5605 C CA . LEU A 1 698 ? 42.792 -9.558 -45.046 1.00 86.62 698 LEU A CA 1
ATOM 5606 C C . LEU A 1 698 ? 41.293 -9.882 -44.933 1.00 86.62 698 LEU A C 1
ATOM 5608 O O . LEU A 1 698 ? 40.905 -10.850 -44.293 1.00 86.62 698 LEU A O 1
ATOM 5612 N N . PHE A 1 699 ? 40.434 -9.064 -45.538 1.00 89.19 699 PHE A N 1
ATOM 5613 C CA . PHE A 1 699 ? 38.990 -9.278 -45.446 1.00 89.19 699 PHE A CA 1
ATOM 5614 C C . PHE A 1 699 ? 38.497 -10.348 -46.427 1.00 89.19 699 PHE A C 1
ATOM 5616 O O . PHE A 1 699 ? 38.956 -10.450 -47.566 1.00 89.19 699 PHE A O 1
ATOM 5623 N N . HIS A 1 700 ? 37.481 -11.079 -45.996 1.00 92.19 700 HIS A N 1
ATOM 5624 C CA . HIS A 1 700 ? 36.553 -11.824 -46.827 1.00 92.19 700 HIS A CA 1
ATOM 5625 C C . HIS A 1 700 ? 35.410 -10.890 -47.225 1.00 92.19 700 HIS A C 1
ATOM 5627 O O . HIS A 1 700 ? 34.861 -10.201 -46.369 1.00 92.19 700 HIS A O 1
ATOM 5633 N N . LEU A 1 701 ? 35.049 -10.855 -48.505 1.00 93.38 701 LEU A N 1
ATOM 5634 C CA . LEU A 1 701 ? 33.902 -10.117 -49.028 1.00 93.38 701 LEU A CA 1
ATOM 5635 C C . LEU A 1 701 ? 32.836 -11.104 -49.494 1.00 93.38 701 LEU A C 1
ATOM 5637 O O . LEU A 1 701 ? 33.127 -11.990 -50.284 1.00 93.38 701 LEU A O 1
ATOM 5641 N N . GLU A 1 702 ? 31.588 -10.883 -49.109 1.00 94.62 702 GLU A N 1
ATOM 5642 C CA . GLU A 1 702 ? 30.419 -11.540 -49.683 1.00 94.62 702 GLU A CA 1
ATOM 5643 C C . GLU A 1 702 ? 29.470 -10.482 -50.263 1.00 94.62 702 GLU A C 1
ATOM 5645 O O . GLU A 1 702 ? 29.026 -9.579 -49.553 1.00 94.62 702 GLU A O 1
ATOM 5650 N N . LEU A 1 703 ? 29.153 -10.581 -51.555 1.00 93.38 703 LEU A N 1
ATOM 5651 C CA . LEU A 1 703 ? 28.169 -9.741 -52.240 1.00 93.38 703 LEU A CA 1
ATOM 5652 C C . LEU A 1 703 ? 26.982 -10.598 -52.681 1.00 93.38 703 LEU A C 1
ATOM 5654 O O . LEU A 1 703 ? 27.137 -11.533 -53.465 1.00 93.38 703 LEU A O 1
ATOM 5658 N N . ILE A 1 704 ? 25.790 -10.248 -52.201 1.00 92.50 704 ILE A N 1
ATOM 5659 C CA . ILE A 1 704 ? 24.558 -11.011 -52.409 1.00 92.50 704 ILE A CA 1
ATOM 5660 C C . ILE A 1 704 ? 23.502 -10.136 -53.100 1.00 92.50 704 ILE A C 1
ATOM 5662 O O . ILE A 1 704 ? 23.320 -8.979 -52.705 1.00 92.50 704 ILE A O 1
ATOM 5666 N N . LYS A 1 705 ? 22.773 -10.706 -54.074 1.00 87.06 705 LYS A N 1
ATOM 5667 C CA . LYS A 1 705 ? 21.601 -10.109 -54.751 1.00 87.06 705 LYS A CA 1
ATOM 5668 C C . LYS A 1 705 ? 21.884 -8.720 -55.330 1.00 87.06 705 LYS A C 1
ATOM 5670 O O . LYS A 1 705 ? 21.368 -7.715 -54.850 1.00 87.06 705 LYS A O 1
ATOM 5675 N N . SER A 1 706 ? 22.713 -8.639 -56.369 1.00 85.75 706 SER A N 1
ATOM 5676 C CA . SER A 1 706 ? 23.110 -7.354 -56.972 1.00 85.75 706 SER A CA 1
ATOM 5677 C C . SER A 1 706 ? 22.918 -7.340 -58.488 1.00 85.75 706 SER A C 1
ATOM 5679 O O . SER A 1 706 ? 23.251 -8.306 -59.164 1.00 85.75 706 SER A O 1
ATOM 5681 N N . PHE A 1 707 ? 22.426 -6.219 -59.030 1.00 86.94 707 PHE A N 1
ATOM 5682 C CA . PHE A 1 707 ? 22.391 -5.938 -60.470 1.00 86.94 707 PHE A CA 1
ATOM 5683 C C . PHE A 1 707 ? 23.408 -4.840 -60.806 1.00 86.94 707 PHE A C 1
ATOM 5685 O O . PHE A 1 707 ? 23.206 -3.653 -60.513 1.00 86.94 707 PHE A O 1
ATOM 5692 N N . LEU A 1 708 ? 24.524 -5.226 -61.424 1.00 84.38 708 LEU A N 1
ATOM 5693 C CA . LEU A 1 708 ? 25.648 -4.333 -61.674 1.00 84.38 708 LEU A CA 1
ATOM 5694 C C . LEU A 1 708 ? 25.305 -3.306 -62.752 1.00 84.38 708 LEU A C 1
ATOM 5696 O O . LEU A 1 708 ? 25.243 -3.581 -63.947 1.00 84.38 708 LEU A O 1
ATOM 5700 N N . SER A 1 709 ? 25.163 -2.065 -62.306 1.00 82.12 709 SER A N 1
ATOM 5701 C CA . SER A 1 709 ? 25.051 -0.860 -63.139 1.00 82.12 709 SER A CA 1
ATOM 5702 C C . SER A 1 709 ? 26.356 -0.052 -63.168 1.00 82.12 709 SER A C 1
ATOM 5704 O O . SER A 1 709 ? 26.386 1.096 -63.616 1.00 82.12 709 SER A O 1
ATOM 5706 N N . ARG A 1 710 ? 27.436 -0.625 -62.626 1.00 86.25 710 ARG A N 1
ATOM 5707 C CA . ARG A 1 710 ? 28.779 -0.043 -62.548 1.00 86.25 710 ARG A CA 1
ATOM 5708 C C . ARG A 1 710 ? 29.828 -1.147 -62.524 1.00 86.25 710 ARG A C 1
ATOM 5710 O O . ARG A 1 710 ? 29.558 -2.237 -62.033 1.00 86.25 710 ARG A O 1
ATOM 5717 N N . LYS A 1 711 ? 31.034 -0.819 -62.978 1.00 88.81 711 LYS A N 1
ATOM 5718 C CA . LYS A 1 711 ? 32.219 -1.643 -62.740 1.00 88.81 711 LYS A CA 1
ATOM 5719 C C . LYS A 1 711 ? 32.513 -1.684 -61.233 1.00 88.81 711 LYS A C 1
ATOM 5721 O O . LYS A 1 711 ? 32.535 -0.629 -60.599 1.00 88.81 711 LYS A O 1
ATOM 5726 N N . ILE A 1 712 ? 32.750 -2.873 -60.685 1.00 88.38 712 ILE A N 1
ATOM 5727 C CA . ILE A 1 712 ? 33.221 -3.070 -59.306 1.00 88.38 712 ILE A CA 1
ATOM 5728 C C . ILE A 1 712 ? 34.688 -3.480 -59.378 1.00 88.38 712 ILE A C 1
ATOM 5730 O O . ILE A 1 712 ? 35.031 -4.367 -60.148 1.00 88.38 712 ILE A O 1
ATOM 5734 N N . VAL A 1 713 ? 35.559 -2.832 -58.609 1.00 88.75 713 VAL A N 1
ATOM 5735 C CA . VAL A 1 713 ? 36.971 -3.221 -58.487 1.00 88.75 713 VAL A CA 1
ATOM 5736 C C . VAL A 1 713 ? 37.204 -3.641 -57.049 1.00 88.75 713 VAL A C 1
ATOM 5738 O O . VAL A 1 713 ? 36.940 -2.848 -56.145 1.00 88.75 713 VAL A O 1
ATOM 5741 N N . LEU A 1 714 ? 37.649 -4.880 -56.844 1.00 88.06 714 LEU A N 1
ATOM 5742 C CA . LEU A 1 714 ? 37.981 -5.371 -55.516 1.00 88.06 714 LEU A CA 1
ATOM 5743 C C . LEU A 1 714 ? 39.205 -4.620 -54.966 1.00 88.06 714 LEU A C 1
ATOM 5745 O O . LEU A 1 714 ? 40.189 -4.458 -55.687 1.00 88.06 714 LEU A O 1
ATOM 5749 N N . PRO A 1 715 ? 39.154 -4.131 -53.717 1.00 84.19 715 PRO A N 1
ATOM 5750 C CA . PRO A 1 715 ? 40.295 -3.462 -53.083 1.00 84.19 715 PRO A CA 1
ATOM 5751 C C . PRO A 1 715 ? 41.411 -4.428 -52.652 1.00 84.19 715 PRO A C 1
ATOM 5753 O O . PRO A 1 715 ? 41.134 -5.578 -52.313 1.00 84.19 715 PRO A O 1
ATOM 5756 N N . ASP A 1 716 ? 42.676 -3.967 -52.636 1.00 83.38 716 ASP A N 1
ATOM 5757 C CA . ASP A 1 716 ? 43.935 -4.749 -52.425 1.00 83.38 716 ASP A CA 1
ATOM 5758 C C . ASP A 1 716 ? 44.149 -5.333 -51.025 1.00 83.38 716 ASP A C 1
ATOM 5760 O O . ASP A 1 716 ? 45.280 -5.534 -50.563 1.00 83.38 716 ASP A O 1
ATOM 5764 N N . ASN A 1 717 ? 43.051 -5.580 -50.334 1.00 81.88 717 ASN A N 1
ATOM 5765 C CA . ASN A 1 717 ? 42.978 -6.154 -49.008 1.00 81.88 717 ASN A CA 1
ATOM 5766 C C . ASN A 1 717 ? 41.771 -7.093 -48.837 1.00 81.88 717 ASN A C 1
ATOM 5768 O O . ASN A 1 717 ? 41.383 -7.370 -47.702 1.00 81.88 717 ASN A O 1
ATOM 5772 N N . ILE A 1 718 ? 41.194 -7.560 -49.947 1.00 88.38 718 ILE A N 1
ATOM 5773 C CA . ILE A 1 718 ? 40.246 -8.672 -49.986 1.00 88.38 718 ILE A CA 1
ATOM 5774 C C . ILE A 1 718 ? 41.020 -9.939 -50.362 1.00 88.38 718 ILE A C 1
ATOM 5776 O O . ILE A 1 718 ? 41.593 -9.988 -51.445 1.00 88.38 718 ILE A O 1
ATOM 5780 N N . GLN A 1 719 ? 41.044 -10.944 -49.486 1.00 89.62 719 GLN A N 1
ATOM 5781 C CA . GLN A 1 719 ? 41.686 -12.240 -49.755 1.00 89.62 719 GLN A CA 1
ATOM 5782 C C . GLN A 1 719 ? 40.718 -13.242 -50.382 1.00 89.62 719 GLN A C 1
ATOM 5784 O O . GLN A 1 719 ? 41.105 -14.021 -51.248 1.00 89.62 719 GLN A O 1
ATOM 5789 N N . HIS A 1 720 ? 39.448 -13.194 -49.991 1.00 92.31 720 HIS A N 1
ATOM 5790 C CA . HIS A 1 720 ? 38.405 -14.062 -50.527 1.00 92.31 720 HIS A CA 1
ATOM 5791 C C . HIS A 1 720 ? 37.203 -13.207 -50.925 1.00 92.31 720 HIS A C 1
ATOM 5793 O O . HIS A 1 720 ? 36.738 -12.396 -50.126 1.00 92.31 720 HIS A O 1
ATOM 5799 N N . ALA A 1 721 ? 36.692 -13.383 -52.140 1.00 93.38 721 ALA A N 1
ATOM 5800 C CA . ALA A 1 721 ? 35.433 -12.793 -52.578 1.00 93.38 721 ALA A CA 1
ATOM 5801 C C . ALA A 1 721 ? 34.390 -13.868 -52.916 1.00 93.38 721 ALA A C 1
ATOM 5803 O O . ALA A 1 721 ? 34.668 -14.765 -53.698 1.00 93.38 721 ALA A O 1
ATOM 5804 N N . SER A 1 722 ? 33.183 -13.751 -52.374 1.00 94.88 722 SER A N 1
ATOM 5805 C CA . SER A 1 722 ? 32.038 -14.617 -52.651 1.00 94.88 722 SER A CA 1
ATOM 5806 C C . SER A 1 722 ? 30.916 -13.787 -53.275 1.00 94.88 722 SER A C 1
ATOM 5808 O O . SER A 1 722 ? 30.507 -12.757 -52.739 1.00 94.88 722 SER A O 1
ATOM 5810 N N . PHE A 1 723 ? 30.423 -14.207 -54.433 1.00 94.12 723 PHE A N 1
ATOM 5811 C CA . PHE A 1 723 ? 29.380 -13.537 -55.199 1.00 94.12 723 PHE A CA 1
ATOM 5812 C C . PHE A 1 723 ? 28.181 -14.472 -55.315 1.00 94.12 723 PHE A C 1
ATOM 5814 O O . PHE A 1 723 ? 28.309 -15.570 -55.845 1.00 94.12 723 PHE A O 1
ATOM 5821 N N . LYS A 1 724 ? 27.010 -14.053 -54.835 1.00 92.75 724 LYS A N 1
ATOM 5822 C CA . LYS A 1 724 ? 25.783 -14.864 -54.856 1.00 92.75 724 LYS A CA 1
ATOM 5823 C C . LYS A 1 724 ? 24.641 -14.077 -55.486 1.00 92.75 724 LYS A C 1
ATOM 5825 O O . LYS A 1 724 ? 24.306 -12.997 -55.005 1.00 92.75 724 LYS A O 1
ATOM 5830 N N . GLU A 1 725 ? 24.032 -14.604 -56.546 1.00 91.06 725 GLU A N 1
ATOM 5831 C CA . GLU A 1 725 ? 22.936 -13.942 -57.277 1.00 91.06 725 GLU A CA 1
ATOM 5832 C C . GLU A 1 725 ? 23.336 -12.522 -57.742 1.00 91.06 725 GLU A C 1
ATOM 5834 O O . GLU A 1 725 ? 22.610 -11.540 -57.570 1.00 91.06 725 GLU A O 1
ATOM 5839 N N . VAL A 1 726 ? 24.563 -12.393 -58.262 1.00 90.19 726 VAL A N 1
ATOM 5840 C CA . VAL A 1 726 ? 25.104 -11.132 -58.797 1.00 90.19 726 VAL A CA 1
ATOM 5841 C C . VAL A 1 726 ? 25.032 -11.155 -60.319 1.00 90.19 726 VAL A C 1
ATOM 5843 O O . VAL A 1 726 ? 25.658 -11.997 -60.960 1.00 90.19 726 VAL A O 1
ATOM 5846 N N . HIS A 1 727 ? 24.292 -10.215 -60.897 1.00 88.75 727 HIS A N 1
ATOM 5847 C CA . HIS A 1 727 ? 24.024 -10.122 -62.328 1.00 88.75 727 HIS A CA 1
ATOM 5848 C C . HIS A 1 727 ? 24.668 -8.872 -62.920 1.00 88.75 727 HIS A C 1
ATOM 5850 O O . HIS A 1 727 ? 24.305 -7.747 -62.575 1.00 88.75 727 HIS A O 1
ATOM 5856 N N . GLY A 1 728 ? 25.622 -9.054 -63.828 1.00 85.62 728 GLY A N 1
ATOM 5857 C CA . GLY A 1 728 ? 26.319 -7.970 -64.511 1.00 85.62 728 GLY A CA 1
ATOM 5858 C C . GLY A 1 728 ? 26.193 -7.999 -66.027 1.00 85.62 728 GLY A C 1
ATOM 5859 O O . GLY A 1 728 ? 25.521 -8.835 -66.620 1.00 85.62 728 GLY A O 1
ATOM 5860 N N . THR A 1 729 ? 26.885 -7.059 -66.669 1.00 85.12 729 THR A N 1
ATOM 5861 C CA . THR A 1 729 ? 27.032 -6.993 -68.131 1.00 85.12 729 THR A CA 1
ATOM 5862 C C . THR A 1 729 ? 28.495 -6.743 -68.481 1.00 85.12 729 THR A C 1
ATOM 5864 O O . THR A 1 729 ? 29.269 -6.306 -67.631 1.00 85.12 729 THR A O 1
ATOM 5867 N N . ILE A 1 730 ? 28.873 -6.929 -69.748 1.00 84.69 730 ILE A N 1
ATOM 5868 C CA . ILE A 1 730 ? 30.235 -6.644 -70.240 1.00 84.69 730 ILE A CA 1
ATOM 5869 C C . ILE A 1 730 ? 30.666 -5.195 -69.942 1.00 84.69 730 ILE A C 1
ATOM 5871 O O . ILE A 1 730 ? 31.834 -4.931 -69.661 1.00 84.69 730 ILE A O 1
ATOM 5875 N N . LYS A 1 731 ? 29.718 -4.246 -69.950 1.00 86.75 731 LYS A N 1
ATOM 5876 C CA . LYS A 1 731 ? 29.971 -2.829 -69.638 1.00 86.75 731 LYS A CA 1
ATOM 5877 C C . LYS A 1 731 ? 30.341 -2.601 -68.166 1.00 86.75 731 LYS A C 1
ATOM 5879 O O . LYS A 1 731 ? 31.024 -1.628 -67.846 1.00 86.75 731 LYS A O 1
ATOM 5884 N N . TYR A 1 732 ? 29.891 -3.480 -67.275 1.00 90.62 732 TYR A N 1
ATOM 5885 C CA . TYR A 1 732 ? 29.985 -3.334 -65.825 1.00 90.62 732 TYR A CA 1
ATOM 5886 C C . TYR A 1 732 ? 30.575 -4.599 -65.181 1.00 90.62 732 TYR A C 1
ATOM 5888 O O . TYR A 1 732 ? 29.862 -5.305 -64.467 1.00 90.62 732 TYR A O 1
ATOM 5896 N N . PRO A 1 733 ? 31.863 -4.901 -65.440 1.00 91.44 733 PRO A N 1
ATOM 5897 C CA . PRO A 1 733 ? 32.499 -6.104 -64.919 1.00 91.44 733 PRO A CA 1
ATOM 5898 C C . PRO A 1 733 ? 32.858 -5.978 -63.432 1.00 91.44 733 PRO A C 1
ATOM 5900 O O . PRO A 1 733 ? 33.060 -4.869 -62.920 1.00 91.44 733 PRO A O 1
ATOM 5903 N N . ILE A 1 734 ? 33.021 -7.122 -62.769 1.00 92.56 734 ILE A N 1
ATOM 5904 C CA . ILE A 1 734 ? 33.724 -7.230 -61.483 1.00 92.56 734 ILE A CA 1
ATOM 5905 C C . ILE A 1 734 ? 35.204 -7.451 -61.781 1.00 92.56 734 ILE A C 1
ATOM 5907 O O . ILE A 1 734 ? 35.544 -8.309 -62.585 1.00 92.56 734 ILE A O 1
ATOM 5911 N N . ILE A 1 735 ? 36.092 -6.687 -61.159 1.00 92.19 735 ILE A N 1
ATOM 5912 C CA . ILE A 1 735 ? 37.537 -6.834 -61.309 1.00 92.19 735 ILE A CA 1
ATOM 5913 C C . ILE A 1 735 ? 38.121 -7.392 -60.020 1.00 92.19 735 ILE A C 1
ATOM 5915 O O . ILE A 1 735 ? 38.053 -6.736 -58.981 1.00 92.19 735 ILE A O 1
ATOM 5919 N N . ILE A 1 736 ? 38.702 -8.583 -60.126 1.00 91.44 736 ILE A N 1
ATOM 5920 C CA . ILE A 1 736 ? 39.475 -9.261 -59.092 1.00 91.44 736 ILE A CA 1
ATOM 5921 C C . ILE A 1 736 ? 40.918 -8.775 -59.180 1.00 91.44 736 ILE A C 1
ATOM 5923 O O . ILE A 1 736 ? 41.495 -8.665 -60.266 1.00 91.44 736 ILE A O 1
ATOM 5927 N N . ASN A 1 737 ? 41.479 -8.463 -58.027 1.00 84.31 737 ASN A N 1
ATOM 5928 C CA . ASN A 1 737 ? 42.813 -7.918 -57.868 1.00 84.31 737 ASN A CA 1
ATOM 5929 C C . ASN A 1 737 ? 43.795 -8.951 -57.305 1.00 84.31 737 ASN A C 1
ATOM 5931 O O . ASN A 1 737 ? 43.419 -10.041 -56.887 1.00 84.31 737 ASN A O 1
ATOM 5935 N N . ASP A 1 738 ? 45.059 -8.552 -57.233 1.00 83.56 738 ASP A N 1
ATOM 5936 C CA . ASP A 1 738 ? 46.194 -9.408 -56.888 1.00 83.56 738 ASP A CA 1
ATOM 5937 C C . ASP A 1 738 ? 46.185 -9.918 -55.440 1.00 83.56 738 ASP A C 1
ATOM 5939 O O . ASP A 1 738 ? 46.923 -10.846 -55.120 1.00 83.56 738 ASP A O 1
ATOM 5943 N N . ALA A 1 739 ? 45.421 -9.290 -54.543 1.00 85.81 739 ALA A N 1
ATOM 5944 C CA . ALA A 1 739 ? 45.332 -9.708 -53.143 1.00 85.81 739 ALA A CA 1
ATOM 5945 C C . ALA A 1 739 ? 44.354 -10.875 -52.928 1.00 85.81 739 ALA A C 1
ATOM 5947 O O . ALA A 1 739 ? 44.430 -11.546 -51.899 1.00 85.81 739 ALA A O 1
ATOM 5948 N N . CYS A 1 740 ? 43.440 -11.098 -53.874 1.00 89.62 740 CYS A N 1
ATOM 5949 C CA . CYS A 1 740 ? 42.384 -12.088 -53.758 1.00 89.62 740 CYS A CA 1
ATOM 5950 C C . CYS A 1 740 ? 42.888 -13.456 -54.224 1.00 89.62 740 CYS A C 1
ATOM 5952 O O . CYS A 1 740 ? 43.204 -13.638 -55.399 1.00 89.62 740 CYS A O 1
ATOM 5954 N N . THR A 1 741 ? 42.946 -14.416 -53.300 1.00 90.12 741 THR A N 1
ATOM 5955 C CA . THR A 1 741 ? 43.403 -15.780 -53.583 1.00 90.12 741 THR A CA 1
ATOM 5956 C C . THR A 1 741 ? 42.255 -16.749 -53.841 1.00 90.12 741 THR A C 1
ATOM 5958 O O . THR A 1 741 ? 42.454 -17.771 -54.487 1.00 90.12 741 THR A O 1
ATOM 5961 N N . LYS A 1 742 ? 41.028 -16.437 -53.407 1.00 91.81 742 LYS A N 1
ATOM 5962 C CA . LYS A 1 742 ? 39.853 -17.293 -53.634 1.00 91.81 742 LYS A CA 1
ATOM 5963 C C . LYS A 1 742 ? 38.652 -16.492 -54.108 1.00 91.81 742 LYS A C 1
ATOM 5965 O O . LYS A 1 742 ? 38.338 -15.447 -53.537 1.00 91.81 742 LYS A O 1
ATOM 5970 N N . VAL A 1 743 ? 37.952 -17.004 -55.117 1.00 91.88 743 VAL A N 1
ATOM 5971 C CA . VAL A 1 743 ? 36.702 -16.422 -55.617 1.00 91.88 743 VAL A CA 1
ATOM 5972 C C . VAL A 1 743 ? 35.605 -17.481 -55.637 1.00 91.88 743 VAL A C 1
ATOM 5974 O O . VAL A 1 743 ? 35.737 -18.499 -56.298 1.00 91.88 743 VAL A O 1
ATOM 5977 N N . GLU A 1 744 ? 34.494 -17.246 -54.956 1.00 92.75 744 GLU A N 1
ATOM 5978 C CA . GLU A 1 744 ? 33.303 -18.092 -55.005 1.00 92.75 744 GLU A CA 1
ATOM 5979 C C . GLU A 1 744 ? 32.185 -17.375 -55.757 1.00 92.75 744 GLU A C 1
ATOM 5981 O O . GLU A 1 744 ? 31.964 -16.179 -55.589 1.00 92.75 744 GLU A O 1
ATOM 5986 N N . ILE A 1 745 ? 31.467 -18.094 -56.607 1.00 91.94 745 ILE A N 1
ATOM 5987 C CA . ILE A 1 745 ? 30.439 -17.548 -57.488 1.00 91.94 745 ILE A CA 1
ATOM 5988 C C . ILE A 1 745 ? 29.233 -18.471 -57.401 1.00 91.94 745 ILE A C 1
ATOM 5990 O O . ILE A 1 745 ? 29.387 -19.681 -57.494 1.00 91.94 745 ILE A O 1
ATOM 5994 N N . THR A 1 746 ? 28.032 -17.940 -57.186 1.00 89.88 746 THR A N 1
ATOM 5995 C CA . THR A 1 746 ? 26.801 -18.735 -57.105 1.00 89.88 746 THR A CA 1
ATOM 5996 C C . THR A 1 746 ? 25.644 -18.062 -57.830 1.00 89.88 746 THR A C 1
ATOM 5998 O O . THR A 1 746 ? 25.281 -16.948 -57.460 1.00 89.88 746 THR A O 1
ATOM 6001 N N . LYS A 1 747 ? 25.043 -18.709 -58.842 1.00 87.50 747 LYS A N 1
ATOM 6002 C CA . LYS A 1 747 ? 23.938 -18.141 -59.655 1.00 87.50 747 LYS A CA 1
ATOM 6003 C C . LYS A 1 747 ? 24.215 -16.730 -60.202 1.00 87.50 747 LYS A C 1
ATOM 6005 O O . LYS A 1 747 ? 23.332 -15.872 -60.225 1.00 87.50 747 LYS A O 1
ATOM 6010 N N . CYS A 1 748 ? 25.448 -16.459 -60.617 1.00 89.25 748 CYS A N 1
ATOM 6011 C CA . CYS A 1 748 ? 25.848 -15.153 -61.146 1.00 89.25 748 CYS A CA 1
ATOM 6012 C C . CYS A 1 748 ? 25.844 -15.116 -62.678 1.00 89.25 748 CYS A C 1
ATOM 6014 O O . CYS A 1 748 ? 25.980 -16.147 -63.333 1.00 89.25 748 CYS A O 1
ATOM 6016 N N . SER A 1 749 ? 25.773 -13.908 -63.238 1.00 89.50 749 SER A N 1
ATOM 6017 C CA . SER A 1 749 ? 25.928 -13.644 -64.674 1.00 89.50 749 SER A CA 1
ATOM 6018 C C . SER A 1 749 ? 26.761 -12.388 -64.939 1.00 89.50 749 SER A C 1
ATOM 6020 O O . SER A 1 749 ? 26.954 -11.556 -64.050 1.00 89.50 749 SER A O 1
ATOM 6022 N N . GLY A 1 750 ? 27.234 -12.210 -66.173 1.00 90.00 750 GLY A N 1
ATOM 6023 C CA . GLY A 1 750 ? 28.043 -11.059 -66.585 1.00 90.00 750 GLY A CA 1
ATOM 6024 C C . GLY A 1 750 ? 29.533 -11.379 -66.666 1.00 90.00 750 GLY A C 1
ATOM 6025 O O . GLY A 1 750 ? 29.901 -12.511 -66.946 1.00 90.00 750 GLY A O 1
ATOM 6026 N N . VAL A 1 751 ? 30.397 -10.379 -66.460 1.00 91.75 751 VAL A N 1
ATOM 6027 C CA . VAL A 1 751 ? 31.852 -10.516 -66.656 1.00 91.75 751 VAL A CA 1
ATOM 6028 C C . VAL A 1 751 ? 32.615 -10.308 -65.349 1.00 91.75 751 VAL A C 1
ATOM 6030 O O . VAL A 1 751 ? 32.457 -9.277 -64.692 1.00 91.75 751 VAL A O 1
ATOM 6033 N N . ILE A 1 752 ? 33.503 -11.244 -65.021 1.00 92.69 752 ILE A N 1
ATOM 6034 C CA . ILE A 1 752 ? 34.499 -11.143 -63.951 1.00 92.69 752 ILE A CA 1
ATOM 6035 C C . ILE A 1 752 ? 35.884 -11.118 -64.599 1.00 92.69 752 ILE A C 1
ATOM 6037 O O . ILE A 1 752 ? 36.190 -11.973 -65.418 1.00 92.69 752 ILE A O 1
ATOM 6041 N N . LYS A 1 753 ? 36.724 -10.138 -64.270 1.00 92.00 753 LYS A N 1
ATOM 6042 C CA . LYS A 1 753 ? 38.085 -9.996 -64.802 1.00 92.00 753 LYS A CA 1
ATOM 6043 C C . LYS A 1 753 ? 39.112 -10.199 -63.702 1.00 92.00 753 LYS A C 1
ATOM 6045 O O . LYS A 1 753 ? 39.113 -9.441 -62.739 1.00 92.00 753 LYS A O 1
ATOM 6050 N N . CYS A 1 754 ? 40.007 -11.157 -63.874 1.00 90.12 754 CYS A N 1
ATOM 6051 C CA . CYS A 1 754 ? 41.137 -11.409 -62.990 1.00 90.12 754 CYS A CA 1
ATOM 6052 C C . CYS A 1 754 ? 42.399 -10.853 -63.654 1.00 90.12 754 CYS A C 1
ATOM 6054 O O . CYS A 1 754 ? 42.921 -11.464 -64.585 1.00 90.12 754 CYS A O 1
ATOM 6056 N N . LEU A 1 755 ? 42.857 -9.678 -63.203 1.00 83.00 755 LEU A N 1
ATOM 6057 C CA . LEU A 1 755 ? 43.965 -8.953 -63.850 1.00 83.00 755 LEU A CA 1
ATOM 6058 C C . LEU A 1 755 ? 45.342 -9.574 -63.570 1.00 83.00 755 LEU A C 1
ATOM 6060 O O . LEU A 1 755 ? 46.272 -9.395 -64.351 1.00 83.00 755 LEU A O 1
ATOM 6064 N N . ASN A 1 756 ? 45.478 -10.304 -62.461 1.00 79.88 756 ASN A N 1
ATOM 6065 C CA . ASN A 1 756 ? 46.696 -11.026 -62.114 1.00 79.88 756 ASN A CA 1
ATOM 6066 C C . ASN A 1 756 ? 46.351 -12.391 -61.517 1.00 79.88 756 ASN A C 1
ATOM 6068 O O . ASN A 1 756 ? 46.059 -12.525 -60.330 1.00 79.88 756 ASN A O 1
ATOM 6072 N N . VAL A 1 757 ? 46.401 -13.424 -62.351 1.00 80.94 757 VAL A N 1
ATOM 6073 C CA . VAL A 1 757 ? 45.998 -14.781 -61.952 1.00 80.94 757 VAL A CA 1
ATOM 6074 C C . VAL A 1 757 ? 47.049 -15.499 -61.092 1.00 80.94 757 VAL A C 1
ATOM 6076 O O . VAL A 1 757 ? 46.778 -16.583 -60.595 1.00 80.94 757 VAL A O 1
ATOM 6079 N N . LYS A 1 758 ? 48.247 -14.923 -60.892 1.00 77.38 758 LYS A N 1
ATOM 6080 C CA . LYS A 1 758 ? 49.354 -15.588 -60.176 1.00 77.38 758 LYS A CA 1
ATOM 6081 C C . LYS A 1 758 ? 49.042 -15.873 -58.706 1.00 77.38 758 LYS A C 1
ATOM 6083 O O . LYS A 1 758 ? 49.504 -16.874 -58.175 1.00 77.38 758 LYS A O 1
ATOM 6088 N N . ASN A 1 759 ? 48.313 -14.973 -58.057 1.00 79.19 759 ASN A N 1
ATOM 6089 C CA . ASN A 1 759 ? 48.005 -15.075 -56.631 1.00 79.19 759 ASN A CA 1
ATOM 6090 C C . ASN A 1 759 ? 46.636 -15.722 -56.374 1.00 79.19 759 ASN A C 1
ATOM 6092 O O . ASN A 1 759 ? 46.211 -15.793 -55.227 1.00 79.19 759 ASN A O 1
ATOM 6096 N N . LEU A 1 760 ? 45.936 -16.146 -57.430 1.00 85.50 760 LEU A N 1
ATOM 6097 C CA . LEU A 1 760 ? 44.610 -16.739 -57.351 1.00 85.50 760 LEU A CA 1
ATOM 6098 C C . LEU A 1 760 ? 44.750 -18.258 -57.196 1.00 85.50 760 LEU A C 1
ATOM 6100 O O . LEU A 1 760 ? 45.133 -18.930 -58.144 1.00 85.50 760 LEU A O 1
ATOM 6104 N N . ASP A 1 761 ? 44.431 -18.793 -56.021 1.00 85.38 761 ASP A N 1
ATOM 6105 C CA . ASP A 1 761 ? 44.443 -20.230 -55.730 1.00 85.38 761 ASP A CA 1
ATOM 6106 C C . ASP A 1 761 ? 43.271 -20.932 -56.435 1.00 85.38 761 ASP A C 1
ATOM 6108 O O . ASP A 1 761 ? 43.445 -21.955 -57.107 1.00 85.38 761 ASP A O 1
ATOM 6112 N N . SER A 1 762 ? 42.056 -20.383 -56.292 1.00 88.38 762 SER A N 1
ATOM 6113 C CA . SER A 1 762 ? 40.850 -20.998 -56.850 1.00 88.38 762 SER A CA 1
ATOM 6114 C C . SER A 1 762 ? 39.717 -20.026 -57.195 1.00 88.38 762 SER A C 1
ATOM 6116 O O . SER A 1 762 ? 39.534 -18.977 -56.575 1.00 88.38 762 SER A O 1
ATOM 6118 N N . ILE A 1 763 ? 38.918 -20.416 -58.191 1.00 89.06 763 ILE A N 1
ATOM 6119 C CA . ILE A 1 763 ? 37.596 -19.874 -58.492 1.00 89.06 763 ILE A CA 1
ATOM 6120 C C . ILE A 1 763 ? 36.572 -21.013 -58.456 1.00 89.06 763 ILE A C 1
ATOM 6122 O O . ILE A 1 763 ? 36.617 -21.925 -59.276 1.00 89.06 763 ILE A O 1
ATOM 6126 N N . SER A 1 764 ? 35.613 -20.955 -57.544 1.00 88.31 764 SER A N 1
ATOM 6127 C CA . SER A 1 764 ? 34.499 -21.896 -57.465 1.00 88.31 764 SER A CA 1
ATOM 6128 C C . SER A 1 764 ? 33.250 -21.286 -58.091 1.00 88.31 764 SER A C 1
ATOM 6130 O O . SER A 1 764 ? 32.843 -20.195 -57.699 1.00 88.31 764 SER A O 1
ATOM 6132 N N . VAL A 1 765 ? 32.627 -21.968 -59.050 1.00 87.25 765 VAL A N 1
ATOM 6133 C CA . VAL A 1 765 ? 31.338 -21.574 -59.631 1.00 87.25 765 VAL A CA 1
ATOM 6134 C C . VAL A 1 765 ? 30.306 -22.638 -59.261 1.00 87.25 765 VAL A C 1
ATOM 6136 O O . VAL A 1 765 ? 30.280 -23.739 -59.801 1.00 87.25 765 VAL A O 1
ATOM 6139 N N . ASN A 1 766 ? 29.440 -22.298 -58.318 1.00 80.12 766 ASN A N 1
ATOM 6140 C CA . ASN A 1 766 ? 28.356 -23.132 -57.825 1.00 80.12 766 ASN A CA 1
ATOM 6141 C C . ASN A 1 766 ? 27.056 -22.744 -58.533 1.00 80.12 766 ASN A C 1
ATOM 6143 O O . ASN A 1 766 ? 26.640 -21.607 -58.413 1.00 80.12 766 ASN A O 1
ATOM 6147 N N . GLU A 1 767 ? 26.365 -23.669 -59.197 1.00 74.38 767 GLU A N 1
ATOM 6148 C CA . GLU A 1 767 ? 25.056 -23.410 -59.835 1.00 74.38 767 GLU A CA 1
ATOM 6149 C C . GLU A 1 767 ? 25.088 -22.313 -60.926 1.00 74.38 767 GLU A C 1
ATOM 6151 O O . GLU A 1 767 ? 25.313 -21.122 -60.684 1.00 74.38 767 GLU A O 1
ATOM 6156 N N . PHE A 1 768 ? 24.818 -22.704 -62.171 1.00 72.94 768 PHE A N 1
ATOM 6157 C CA . PHE A 1 768 ? 24.726 -21.751 -63.276 1.00 72.94 768 PHE A CA 1
ATOM 6158 C C . PHE A 1 768 ? 23.483 -20.863 -63.152 1.00 72.94 768 PHE A C 1
ATOM 6160 O O . PHE A 1 768 ? 22.473 -21.258 -62.570 1.00 72.94 768 PHE A O 1
ATOM 6167 N N . SER A 1 769 ? 23.571 -19.649 -63.697 1.00 71.00 769 SER A N 1
ATOM 6168 C CA . SER A 1 769 ? 22.399 -18.797 -63.907 1.00 71.00 769 SER A CA 1
ATOM 6169 C C . SER A 1 769 ? 21.857 -18.977 -65.328 1.00 71.00 769 SER A C 1
ATOM 6171 O O . SER A 1 769 ? 22.606 -19.373 -66.225 1.00 71.00 769 SER A O 1
ATOM 6173 N N . ASP A 1 770 ? 20.606 -18.571 -65.562 1.00 67.88 770 ASP A N 1
ATOM 6174 C CA . ASP A 1 770 ? 19.983 -18.567 -66.897 1.00 67.88 770 ASP A CA 1
ATOM 6175 C C . ASP A 1 770 ? 20.697 -17.629 -67.902 1.00 67.88 770 ASP A C 1
ATOM 6177 O O . ASP A 1 770 ? 20.411 -17.627 -69.099 1.00 67.88 770 ASP A O 1
ATOM 6181 N N . HIS A 1 771 ? 21.637 -16.803 -67.436 1.00 78.38 771 HIS A N 1
ATOM 6182 C CA . HIS A 1 771 ? 22.431 -15.882 -68.244 1.00 78.38 771 HIS A CA 1
ATOM 6183 C C . HIS A 1 771 ? 23.925 -16.233 -68.194 1.00 78.38 771 HIS A C 1
ATOM 6185 O O . HIS A 1 771 ? 24.428 -16.760 -67.202 1.00 78.38 771 HIS A O 1
ATOM 6191 N N . ASN A 1 772 ? 24.661 -15.897 -69.257 1.00 83.38 772 ASN A N 1
ATOM 6192 C CA . ASN A 1 772 ? 26.080 -16.241 -69.366 1.00 83.38 772 ASN A CA 1
ATOM 6193 C C . ASN A 1 772 ? 26.932 -15.526 -68.305 1.00 83.38 772 ASN A C 1
ATOM 6195 O O . ASN A 1 772 ? 26.801 -14.316 -68.093 1.00 83.38 772 ASN A O 1
ATOM 6199 N N . LEU A 1 773 ? 27.843 -16.280 -67.692 1.00 88.00 773 LEU A N 1
ATOM 6200 C CA . LEU A 1 773 ? 28.948 -15.786 -66.880 1.00 88.00 773 LEU A CA 1
ATOM 6201 C C . LEU A 1 773 ? 30.250 -15.952 -67.671 1.00 88.00 773 LEU A C 1
ATOM 6203 O O . LEU A 1 773 ? 30.537 -17.028 -68.186 1.00 88.00 773 LEU A O 1
ATOM 6207 N N . GLU A 1 774 ? 31.056 -14.902 -67.740 1.00 90.62 774 GLU A N 1
ATOM 6208 C CA . GLU A 1 774 ? 32.380 -14.917 -68.350 1.00 90.62 774 GLU A CA 1
ATOM 6209 C C . GLU A 1 774 ? 33.441 -14.562 -67.312 1.00 90.62 774 GLU A C 1
ATOM 6211 O O . GLU A 1 774 ? 33.338 -13.542 -66.629 1.00 90.62 774 GLU A O 1
ATOM 6216 N N . ILE A 1 775 ? 34.497 -15.366 -67.231 1.00 90.94 775 ILE A N 1
ATOM 6217 C CA . ILE A 1 775 ? 35.648 -15.121 -66.363 1.00 90.94 775 ILE A CA 1
ATOM 6218 C C . ILE A 1 775 ? 36.872 -14.873 -67.238 1.00 90.94 775 ILE A C 1
ATOM 6220 O O . ILE A 1 775 ? 37.393 -15.786 -67.869 1.00 90.94 775 ILE A O 1
ATOM 6224 N N . HIS A 1 776 ? 37.315 -13.623 -67.307 1.00 90.75 776 HIS A N 1
ATOM 6225 C CA . HIS A 1 776 ? 38.456 -13.176 -68.101 1.00 90.75 776 HIS A CA 1
ATOM 6226 C C . HIS A 1 776 ? 39.722 -13.321 -67.259 1.00 90.75 776 HIS A C 1
ATOM 6228 O O . HIS A 1 776 ? 39.863 -12.662 -66.230 1.00 90.75 776 HIS A O 1
ATOM 6234 N N . LEU A 1 777 ? 40.637 -14.176 -67.698 1.00 88.56 777 LEU A N 1
ATOM 6235 C CA . LEU A 1 777 ? 41.928 -14.425 -67.072 1.00 88.56 777 LEU A CA 1
ATOM 6236 C C . LEU A 1 777 ? 43.006 -13.678 -67.865 1.00 88.56 777 LEU A C 1
ATOM 6238 O O . LEU A 1 777 ? 43.307 -14.042 -69.005 1.00 88.56 777 LEU A O 1
ATOM 6242 N N . GLU A 1 778 ? 43.576 -12.625 -67.281 1.00 85.06 778 GLU A N 1
ATOM 6243 C CA . GLU A 1 778 ? 44.685 -11.888 -67.892 1.00 85.06 778 GLU A CA 1
ATOM 6244 C C . GLU A 1 778 ? 46.022 -12.471 -67.427 1.00 85.06 778 GLU A C 1
ATOM 6246 O O . GLU A 1 778 ? 46.352 -12.439 -66.242 1.00 85.06 778 GLU A O 1
ATOM 6251 N N . ILE A 1 779 ? 46.798 -13.022 -68.364 1.00 80.19 779 ILE A N 1
ATOM 6252 C CA . ILE A 1 779 ? 48.072 -13.686 -68.065 1.00 80.19 779 ILE A CA 1
ATOM 6253 C C . ILE A 1 779 ? 49.238 -12.946 -68.718 1.00 80.19 779 ILE A C 1
ATOM 6255 O O . ILE A 1 779 ? 49.148 -12.475 -69.848 1.00 80.19 779 ILE A O 1
ATOM 6259 N N . SER A 1 780 ? 50.353 -12.843 -67.995 1.00 73.88 780 SER A N 1
ATOM 6260 C CA . SER A 1 780 ? 51.599 -12.232 -68.487 1.00 73.88 780 SER A CA 1
ATOM 6261 C C . SER A 1 780 ? 52.642 -13.262 -68.941 1.00 73.88 780 SER A C 1
ATOM 6263 O O . SER A 1 780 ? 53.643 -12.895 -69.557 1.00 73.88 780 SER A O 1
ATOM 6265 N N . ARG A 1 781 ? 52.427 -14.545 -68.619 1.00 75.25 781 ARG A N 1
ATOM 6266 C CA . ARG A 1 781 ? 53.242 -15.718 -68.978 1.00 75.25 781 ARG A CA 1
ATOM 6267 C C . ARG A 1 781 ? 52.323 -16.933 -69.120 1.00 75.25 781 ARG A C 1
ATOM 6269 O O . ARG A 1 781 ? 51.201 -16.891 -68.620 1.00 75.25 781 ARG A O 1
ATOM 6276 N N . SER A 1 782 ? 52.812 -17.995 -69.761 1.00 75.88 782 SER A N 1
ATOM 6277 C CA . SER A 1 782 ? 52.063 -19.246 -69.891 1.00 75.88 782 SER A CA 1
ATOM 6278 C C . SER A 1 782 ? 51.639 -19.803 -68.520 1.00 75.88 782 SER A C 1
ATOM 6280 O O . SER A 1 782 ? 52.405 -19.753 -67.555 1.00 75.88 782 SER A O 1
ATOM 6282 N N . LEU A 1 783 ? 50.399 -20.287 -68.434 1.00 80.38 783 LEU A N 1
ATOM 6283 C CA . LEU A 1 783 ? 49.732 -20.723 -67.209 1.00 80.38 783 LEU A CA 1
ATOM 6284 C C . LEU A 1 783 ? 48.994 -22.042 -67.453 1.00 80.38 783 LEU A C 1
ATOM 6286 O O . LEU A 1 783 ? 48.380 -22.231 -68.502 1.00 80.38 783 LEU A O 1
ATOM 6290 N N . VAL A 1 784 ? 48.990 -22.936 -66.461 1.00 79.62 784 VAL A N 1
ATOM 6291 C CA . VAL A 1 784 ? 48.124 -24.120 -66.473 1.00 79.62 784 VAL A CA 1
ATOM 6292 C C . VAL A 1 784 ? 46.973 -23.895 -65.506 1.00 79.62 784 VAL A C 1
ATOM 6294 O O . VAL A 1 784 ? 47.165 -23.681 -64.311 1.00 79.62 784 VAL A O 1
ATOM 6297 N N . ILE A 1 785 ? 45.756 -23.984 -66.019 1.00 84.00 785 ILE A N 1
ATOM 6298 C CA . ILE A 1 785 ? 44.560 -23.994 -65.185 1.00 84.00 785 ILE A CA 1
ATOM 6299 C C . ILE A 1 785 ? 44.017 -25.419 -65.102 1.00 84.00 785 ILE A C 1
ATOM 6301 O O . ILE A 1 785 ? 44.037 -26.168 -66.078 1.00 84.00 785 ILE A O 1
ATOM 6305 N N . ARG A 1 786 ? 43.539 -25.808 -63.924 1.00 84.19 786 ARG A N 1
ATOM 6306 C CA . ARG A 1 786 ? 42.874 -27.087 -63.674 1.00 84.19 786 ARG A CA 1
ATOM 6307 C C . ARG A 1 786 ? 41.404 -26.806 -63.404 1.00 84.19 786 ARG A C 1
ATOM 6309 O O . ARG A 1 786 ? 41.083 -26.209 -62.385 1.00 84.19 786 ARG A O 1
ATOM 6316 N N . ILE A 1 787 ? 40.512 -27.271 -64.269 1.00 84.06 787 ILE A N 1
ATOM 6317 C CA . ILE A 1 787 ? 39.070 -27.222 -64.017 1.00 84.06 787 ILE A CA 1
ATOM 6318 C C . ILE A 1 787 ? 38.641 -28.565 -63.434 1.00 84.06 787 ILE A C 1
ATOM 6320 O O . ILE A 1 787 ? 38.818 -29.608 -64.063 1.00 84.06 787 ILE A O 1
ATOM 6324 N N . VAL A 1 788 ? 38.107 -28.541 -62.219 1.00 83.94 788 VAL A N 1
ATOM 6325 C CA . VAL A 1 788 ? 37.536 -29.699 -61.533 1.00 83.94 788 VAL A CA 1
ATOM 6326 C C . VAL A 1 788 ? 36.020 -29.585 -61.605 1.00 83.94 788 VAL A C 1
ATOM 6328 O O . VAL A 1 788 ? 35.459 -28.630 -61.096 1.00 83.94 788 VAL A O 1
ATOM 6331 N N . TYR A 1 789 ? 35.340 -30.527 -62.242 1.00 82.56 789 TYR A N 1
ATOM 6332 C CA . TYR A 1 789 ? 33.884 -30.567 -62.311 1.00 82.56 789 TYR A CA 1
ATOM 6333 C C . TYR A 1 789 ? 33.372 -31.543 -61.261 1.00 82.56 789 TYR A C 1
ATOM 6335 O O . TYR A 1 789 ? 33.584 -32.752 -61.376 1.00 82.56 789 TYR A O 1
ATOM 6343 N N . GLU A 1 790 ? 32.704 -31.017 -60.241 1.00 79.19 790 GLU A N 1
ATOM 6344 C CA . GLU A 1 790 ? 32.075 -31.831 -59.209 1.00 79.19 790 GLU A CA 1
ATOM 6345 C C . GLU A 1 790 ? 30.600 -32.064 -59.531 1.00 79.19 790 GLU A C 1
ATOM 6347 O O . GLU A 1 790 ? 29.865 -31.146 -59.898 1.00 79.19 790 GLU A O 1
ATOM 6352 N N . PHE A 1 791 ? 30.160 -33.304 -59.358 1.00 76.62 791 PHE A N 1
ATOM 6353 C CA . PHE A 1 791 ? 28.782 -33.728 -59.545 1.00 76.62 791 PHE A CA 1
ATOM 6354 C C . PHE A 1 791 ? 28.335 -34.387 -58.233 1.00 76.62 791 PHE A C 1
ATOM 6356 O O . PHE A 1 791 ? 29.030 -35.240 -57.687 1.00 76.62 791 PHE A O 1
ATOM 6363 N N . THR A 1 792 ? 27.166 -34.033 -57.698 1.00 65.88 792 THR A N 1
ATOM 6364 C CA . THR A 1 792 ? 26.664 -34.582 -56.421 1.00 65.88 792 THR A CA 1
ATOM 6365 C C . THR A 1 792 ? 26.380 -36.116 -56.396 1.00 65.88 792 THR A C 1
ATOM 6367 O O . THR A 1 792 ? 25.282 -36.589 -56.642 1.00 65.88 792 THR A O 1
ATOM 6370 N N . GLY A 1 793 ? 27.379 -36.941 -56.078 1.00 62.81 793 GLY A N 1
ATOM 6371 C CA . GLY A 1 793 ? 27.242 -38.408 -55.997 1.00 62.81 793 GLY A CA 1
ATOM 6372 C C . GLY A 1 793 ? 28.083 -39.198 -57.006 1.00 62.81 793 GLY A C 1
ATOM 6373 O O . GLY A 1 793 ? 27.916 -40.412 -57.104 1.00 62.81 793 GLY A O 1
ATOM 6374 N N . THR A 1 794 ? 28.989 -38.539 -57.733 1.00 68.38 794 THR A N 1
ATOM 6375 C CA . THR A 1 794 ? 30.046 -39.192 -58.523 1.00 68.38 794 THR A CA 1
ATOM 6376 C C . THR A 1 794 ? 31.402 -38.568 -58.202 1.00 68.38 794 THR A C 1
ATOM 6378 O O . THR A 1 794 ? 31.467 -37.492 -57.608 1.00 68.38 794 THR A O 1
ATOM 6381 N N . ASP A 1 795 ? 32.485 -39.218 -58.626 1.00 73.94 795 ASP A N 1
ATOM 6382 C CA . ASP A 1 795 ? 33.830 -38.648 -58.524 1.00 73.94 795 ASP A CA 1
ATOM 6383 C C . ASP A 1 795 ? 33.968 -37.377 -59.380 1.00 73.94 795 ASP A C 1
ATOM 6385 O O . ASP A 1 795 ? 33.275 -37.198 -60.389 1.00 73.94 795 ASP A O 1
ATOM 6389 N N . ALA A 1 796 ? 34.867 -36.482 -58.967 1.00 79.31 796 ALA A N 1
ATOM 6390 C CA . ALA A 1 796 ? 35.125 -35.226 -59.660 1.00 79.31 796 ALA A CA 1
ATOM 6391 C C . ALA A 1 796 ? 35.953 -35.442 -60.941 1.00 79.31 796 ALA A C 1
ATOM 6393 O O . ALA A 1 796 ? 36.969 -36.138 -60.928 1.00 79.31 796 ALA A O 1
ATOM 6394 N N . ILE A 1 797 ? 35.564 -34.795 -62.041 1.00 80.81 797 ILE A N 1
ATOM 6395 C CA . ILE A 1 797 ? 36.301 -34.845 -63.314 1.00 80.81 797 ILE A CA 1
ATOM 6396 C C . ILE A 1 797 ? 37.329 -33.717 -63.341 1.00 80.81 797 ILE A C 1
ATOM 6398 O O . ILE A 1 797 ? 36.976 -32.563 -63.129 1.00 80.81 797 ILE A O 1
ATOM 6402 N N . CYS A 1 798 ? 38.593 -34.018 -63.638 1.00 81.44 798 CYS A N 1
ATOM 6403 C CA . CYS A 1 798 ? 39.667 -33.023 -63.686 1.00 81.44 798 CYS A CA 1
ATOM 6404 C C . CYS A 1 798 ? 40.186 -32.835 -65.114 1.00 81.44 798 CYS A C 1
ATOM 6406 O O . CYS A 1 798 ? 40.614 -33.797 -65.744 1.00 81.44 798 CYS A O 1
ATOM 6408 N N . ILE A 1 799 ? 40.200 -31.595 -65.605 1.00 83.00 799 ILE A N 1
ATOM 6409 C CA . ILE A 1 799 ? 40.733 -31.235 -66.926 1.00 83.00 799 ILE A CA 1
ATOM 6410 C C . ILE A 1 799 ? 41.812 -30.165 -66.756 1.00 83.00 799 ILE A C 1
ATOM 6412 O O . ILE A 1 799 ? 41.617 -29.196 -66.020 1.00 83.00 799 ILE A O 1
ATOM 6416 N N . TYR A 1 800 ? 42.943 -30.327 -67.444 1.00 82.69 800 TYR A N 1
ATOM 6417 C CA . TYR A 1 800 ? 44.056 -29.378 -67.419 1.00 82.69 800 TYR A CA 1
ATOM 6418 C C . TYR A 1 800 ? 44.110 -28.607 -68.740 1.00 82.69 800 TYR A C 1
ATOM 6420 O O . TYR A 1 800 ? 44.013 -29.179 -69.823 1.00 82.69 800 TYR A O 1
ATOM 6428 N N . ILE A 1 801 ? 44.243 -27.289 -68.665 1.00 81.44 801 ILE A N 1
ATOM 6429 C CA . ILE A 1 801 ? 44.198 -26.401 -69.829 1.00 81.44 801 ILE A CA 1
ATOM 6430 C C . ILE A 1 801 ? 45.433 -25.514 -69.785 1.00 81.44 801 ILE A C 1
ATOM 6432 O O . ILE A 1 801 ? 45.712 -24.880 -68.766 1.00 81.44 801 ILE A O 1
ATOM 6436 N N . HIS A 1 802 ? 46.179 -25.490 -70.888 1.00 80.19 802 HIS A N 1
ATOM 6437 C CA . HIS A 1 802 ? 47.373 -24.667 -71.028 1.00 80.19 802 HIS A CA 1
ATOM 6438 C C . HIS A 1 802 ? 47.013 -23.372 -71.754 1.00 80.19 802 HIS A C 1
ATOM 6440 O O . HIS A 1 802 ? 46.508 -23.402 -72.880 1.00 80.19 802 HIS A O 1
ATOM 6446 N N . LEU A 1 803 ? 47.255 -22.242 -71.096 1.00 79.25 803 LEU A N 1
ATOM 6447 C CA . LEU A 1 803 ? 46.950 -20.909 -71.597 1.00 79.25 803 LEU A CA 1
ATOM 6448 C C . LEU A 1 803 ? 48.253 -20.171 -71.919 1.00 79.25 803 LEU A C 1
ATOM 6450 O O . LEU A 1 803 ? 49.048 -19.907 -71.022 1.00 79.25 803 LEU A O 1
ATOM 6454 N N . GLU A 1 804 ? 48.452 -19.809 -73.188 1.00 77.19 804 GLU A N 1
ATOM 6455 C CA . GLU A 1 804 ? 49.604 -19.012 -73.654 1.00 77.19 804 GLU A CA 1
ATOM 6456 C C . GLU A 1 804 ? 49.283 -17.512 -73.782 1.00 77.19 804 GLU A C 1
ATOM 6458 O O . GLU A 1 804 ? 50.184 -16.675 -73.728 1.00 77.19 804 GLU A O 1
ATOM 6463 N N . ILE A 1 805 ? 47.998 -17.172 -73.931 1.00 80.75 805 ILE A N 1
ATOM 6464 C CA . ILE A 1 805 ? 47.475 -15.804 -74.041 1.00 80.75 805 ILE A CA 1
ATOM 6465 C C . ILE A 1 805 ? 46.285 -15.593 -73.094 1.00 80.75 805 ILE A C 1
ATOM 6467 O O . ILE A 1 805 ? 45.643 -16.556 -72.671 1.00 80.75 805 ILE A O 1
ATOM 6471 N N . SER A 1 806 ? 45.966 -14.332 -72.780 1.00 83.06 806 SER A N 1
ATOM 6472 C CA . SER A 1 806 ? 44.766 -13.980 -72.007 1.00 83.06 806 SER A CA 1
ATOM 6473 C C . SER A 1 806 ? 43.505 -14.563 -72.652 1.00 83.06 806 SER A C 1
ATOM 6475 O O . SER A 1 806 ? 43.295 -14.436 -73.860 1.00 83.06 806 SER A O 1
ATOM 6477 N N . CYS A 1 807 ? 42.656 -15.186 -71.838 1.00 84.88 807 CYS A N 1
ATOM 6478 C CA . CYS A 1 807 ? 41.498 -15.956 -72.288 1.00 84.88 807 CYS A CA 1
ATOM 6479 C C . CYS A 1 807 ? 40.281 -15.633 -71.417 1.00 84.88 807 CYS A C 1
ATOM 6481 O O . CYS A 1 807 ? 40.436 -15.338 -70.232 1.00 84.88 807 CYS A O 1
ATOM 6483 N N . HIS A 1 808 ? 39.068 -15.708 -71.969 1.00 84.81 808 HIS A N 1
ATOM 6484 C CA . HIS A 1 808 ? 37.851 -15.716 -71.158 1.00 84.81 808 HIS A CA 1
ATOM 6485 C C . HIS A 1 808 ? 37.162 -17.076 -71.166 1.00 84.81 808 HIS A C 1
ATOM 6487 O O . HIS A 1 808 ? 36.911 -17.653 -72.220 1.00 84.81 808 HIS A O 1
ATOM 6493 N N . LEU A 1 809 ? 36.836 -17.556 -69.969 1.00 87.62 809 LEU A N 1
ATOM 6494 C CA . LEU A 1 809 ? 36.078 -18.771 -69.721 1.00 87.62 809 LEU A CA 1
ATOM 6495 C C . LEU A 1 809 ? 34.590 -18.433 -69.701 1.00 87.62 809 LEU A C 1
ATOM 6497 O O . LEU A 1 809 ? 34.169 -17.640 -68.858 1.00 87.62 809 LEU A O 1
ATOM 6501 N N . SER A 1 810 ? 33.794 -19.011 -70.598 1.00 86.38 810 SER A N 1
ATOM 6502 C CA . SER A 1 810 ? 32.341 -18.844 -70.584 1.00 86.38 810 SER A CA 1
ATOM 6503 C C . SER A 1 810 ? 31.649 -20.019 -69.891 1.00 86.38 810 SER A C 1
ATOM 6505 O O . SER A 1 810 ? 31.980 -21.191 -70.089 1.00 86.38 810 SER A O 1
ATOM 6507 N N . PHE A 1 811 ? 30.673 -19.678 -69.056 1.00 82.62 811 PHE A N 1
ATOM 6508 C CA . PHE A 1 811 ? 29.797 -20.587 -68.333 1.00 82.62 811 PHE A CA 1
ATOM 6509 C C . PHE A 1 811 ? 28.358 -20.219 -68.716 1.00 82.62 811 PHE A C 1
ATOM 6511 O O . PHE A 1 811 ? 27.908 -19.100 -68.457 1.00 82.62 811 PHE A O 1
ATOM 6518 N N . SER A 1 812 ? 27.645 -21.126 -69.383 1.00 72.31 812 SER A N 1
ATOM 6519 C CA . SER A 1 812 ? 26.285 -20.884 -69.883 1.00 72.31 812 SER A CA 1
ATOM 6520 C C . SER A 1 812 ? 25.378 -22.088 -69.635 1.00 72.31 812 SER A C 1
ATOM 6522 O O . SER A 1 812 ? 25.787 -23.226 -69.846 1.00 72.31 812 SER A O 1
ATOM 6524 N N . GLN A 1 813 ? 24.130 -21.851 -69.221 1.00 66.31 813 GLN A N 1
ATOM 6525 C CA . GLN A 1 813 ? 23.153 -22.919 -68.973 1.00 66.31 813 GLN A CA 1
ATOM 6526 C C . GLN A 1 813 ? 22.540 -23.468 -70.274 1.00 66.31 813 GLN A C 1
ATOM 6528 O O . GLN A 1 813 ? 22.333 -24.674 -70.397 1.00 66.31 813 GLN A O 1
ATOM 6533 N N . HIS A 1 814 ? 22.339 -22.618 -71.290 1.00 57.47 814 HIS A N 1
ATOM 6534 C CA . HIS A 1 814 ? 21.810 -23.036 -72.598 1.00 57.47 814 HIS A CA 1
ATOM 6535 C C . HIS A 1 814 ? 22.713 -24.041 -73.329 1.00 57.47 814 HIS A C 1
ATOM 6537 O O . HIS A 1 814 ? 22.218 -24.889 -74.066 1.00 57.47 814 HIS A O 1
ATOM 6543 N N . SER A 1 815 ? 24.028 -24.019 -73.083 1.00 53.62 815 SER A N 1
ATOM 6544 C CA . SER A 1 815 ? 24.949 -25.017 -73.644 1.00 53.62 815 SER A CA 1
ATOM 6545 C C . SER A 1 815 ? 24.824 -26.404 -72.991 1.00 53.62 815 SER A C 1
ATOM 6547 O O . SER A 1 815 ? 25.360 -27.370 -73.541 1.00 53.62 815 SER A O 1
ATOM 6549 N N . LEU A 1 816 ? 24.121 -26.525 -71.855 1.00 54.12 816 LEU A N 1
ATOM 6550 C CA . LEU A 1 816 ? 23.911 -27.772 -71.110 1.00 54.12 816 LEU A CA 1
ATOM 6551 C C . LEU A 1 816 ? 22.620 -28.505 -71.534 1.00 54.12 816 LEU A C 1
ATOM 6553 O O . LEU A 1 816 ? 22.628 -29.730 -71.660 1.00 54.12 816 LEU A O 1
ATOM 6557 N N . GLU A 1 817 ? 21.526 -27.777 -71.799 1.00 51.97 817 GLU A N 1
ATOM 6558 C CA . GLU A 1 817 ? 20.193 -28.356 -72.070 1.00 51.97 817 GLU A CA 1
ATOM 6559 C C . GLU A 1 817 ? 20.084 -29.077 -73.430 1.00 51.97 817 GLU A C 1
ATOM 6561 O O . GLU A 1 817 ? 19.421 -30.122 -73.528 1.00 51.97 817 GLU A O 1
ATOM 6566 N N . ASP A 1 818 ? 20.804 -28.593 -74.446 1.00 51.41 818 ASP A N 1
ATOM 6567 C CA . ASP A 1 818 ? 20.760 -29.121 -75.820 1.00 51.41 818 ASP A CA 1
ATOM 6568 C C . ASP A 1 818 ? 21.604 -30.393 -76.047 1.00 51.41 818 ASP A C 1
ATOM 6570 O O . ASP A 1 818 ? 21.558 -30.975 -77.130 1.00 51.41 818 ASP A O 1
ATOM 6574 N N . THR A 1 819 ? 22.368 -30.875 -75.051 1.00 52.31 819 THR A N 1
ATOM 6575 C CA . THR A 1 819 ? 23.530 -31.745 -75.357 1.00 52.31 819 THR A CA 1
ATOM 6576 C C . THR A 1 819 ? 23.770 -32.979 -74.478 1.00 52.31 819 THR A C 1
ATOM 6578 O O . THR A 1 819 ? 24.790 -33.638 -74.660 1.00 52.31 819 THR A O 1
ATOM 6581 N N . LEU A 1 820 ? 22.867 -33.359 -73.566 1.00 52.59 820 LEU A N 1
ATOM 6582 C CA . LEU A 1 820 ? 23.050 -34.553 -72.714 1.00 52.59 820 LEU A CA 1
ATOM 6583 C C . LEU A 1 820 ? 21.919 -35.584 -72.895 1.00 52.59 820 LEU A C 1
ATOM 6585 O O . LEU A 1 820 ? 20.732 -35.249 -72.831 1.00 52.59 820 LEU A O 1
ATOM 6589 N N . THR A 1 821 ? 22.282 -36.856 -73.116 1.00 53.97 821 THR A N 1
ATOM 6590 C CA . THR A 1 821 ? 21.346 -37.991 -73.236 1.00 53.97 821 THR A CA 1
ATOM 6591 C C . THR A 1 821 ? 20.577 -38.231 -71.924 1.00 53.97 821 THR A C 1
ATOM 6593 O O . THR A 1 821 ? 21.047 -37.902 -70.836 1.00 53.97 821 THR A O 1
ATOM 6596 N N . LYS A 1 822 ? 19.369 -38.821 -72.015 1.00 48.34 822 LYS A N 1
ATOM 6597 C CA . LYS A 1 822 ? 18.408 -39.023 -70.899 1.00 48.34 822 LYS A CA 1
ATOM 6598 C C . LYS A 1 822 ? 18.991 -39.488 -69.536 1.00 48.34 822 LYS A C 1
ATOM 6600 O O . LYS A 1 822 ? 18.436 -39.040 -68.537 1.00 48.34 822 LYS A O 1
ATOM 6605 N N . PRO A 1 823 ? 20.054 -40.318 -69.428 1.00 45.88 823 PRO A N 1
ATOM 6606 C CA . PRO A 1 823 ? 20.605 -40.728 -68.126 1.00 45.88 823 PRO A CA 1
ATOM 6607 C C . PRO A 1 823 ? 21.399 -39.630 -67.393 1.00 45.88 823 PRO A C 1
ATOM 6609 O O . PRO A 1 823 ? 21.471 -39.652 -66.170 1.00 45.88 823 PRO A O 1
ATOM 6612 N N . LEU A 1 824 ? 21.966 -38.659 -68.118 1.00 50.53 824 LEU A N 1
ATOM 6613 C CA . LEU A 1 824 ? 22.789 -37.568 -67.570 1.00 50.53 824 LEU A CA 1
ATOM 6614 C C . LEU A 1 824 ? 21.976 -36.316 -67.202 1.00 50.53 824 LEU A C 1
ATOM 6616 O O . LEU A 1 824 ? 22.525 -35.396 -66.617 1.00 50.53 824 LEU A O 1
ATOM 6620 N N . ARG A 1 825 ? 20.672 -36.279 -67.514 1.00 51.09 825 ARG A N 1
ATOM 6621 C CA . ARG A 1 825 ? 19.762 -35.178 -67.130 1.00 51.09 825 ARG A CA 1
ATOM 6622 C C . ARG A 1 825 ? 19.266 -35.263 -65.680 1.00 51.09 825 ARG A C 1
ATOM 6624 O O . ARG A 1 825 ? 18.774 -34.271 -65.158 1.00 51.09 825 ARG A O 1
ATOM 6631 N N . ILE A 1 826 ? 19.334 -36.445 -65.059 1.00 46.78 826 ILE A N 1
ATOM 6632 C CA . ILE A 1 826 ? 18.838 -36.716 -63.688 1.00 46.78 826 ILE A CA 1
ATOM 6633 C C . ILE A 1 826 ? 19.985 -36.661 -62.658 1.00 46.78 826 ILE A C 1
ATOM 6635 O O . ILE A 1 826 ? 19.769 -36.614 -61.451 1.00 46.78 826 ILE A O 1
ATOM 6639 N N . ILE A 1 827 ? 21.218 -36.625 -63.152 1.00 46.25 827 ILE A N 1
ATOM 6640 C CA . ILE A 1 827 ? 22.468 -36.570 -62.404 1.00 46.25 827 ILE A CA 1
ATOM 6641 C C . ILE A 1 827 ? 23.172 -35.263 -62.870 1.00 46.25 827 ILE A C 1
ATOM 6643 O O . ILE A 1 827 ? 22.726 -34.611 -63.796 1.00 46.25 827 ILE A O 1
ATOM 6647 N N . LEU A 1 828 ? 24.187 -34.764 -62.194 1.00 54.38 828 LEU A N 1
ATOM 6648 C CA . LEU A 1 828 ? 24.055 -33.587 -61.332 1.00 54.38 828 LEU A CA 1
ATOM 6649 C C . LEU A 1 828 ? 24.421 -32.271 -62.051 1.00 54.38 828 LEU A C 1
ATOM 6651 O O . LEU A 1 828 ? 25.179 -32.295 -63.014 1.00 54.38 828 LEU A O 1
ATOM 6655 N N . GLN A 1 829 ? 23.919 -31.111 -61.599 1.00 60.38 829 GLN A N 1
ATOM 6656 C CA . GLN A 1 829 ? 24.432 -29.827 -62.107 1.00 60.38 829 GLN A CA 1
ATOM 6657 C C . GLN A 1 829 ? 25.936 -29.749 -61.789 1.00 60.38 829 GLN A C 1
ATOM 6659 O O . GLN A 1 829 ? 26.282 -29.864 -60.608 1.00 60.38 829 GLN A O 1
ATOM 6664 N N . PRO A 1 830 ? 26.828 -29.589 -62.790 1.00 67.06 830 PRO A N 1
ATOM 6665 C CA . PRO A 1 830 ? 28.249 -29.509 -62.510 1.00 67.06 830 PRO A CA 1
ATOM 6666 C C . PRO A 1 830 ? 28.522 -28.272 -61.658 1.00 67.06 830 PRO A C 1
ATOM 6668 O O . PRO A 1 830 ? 28.043 -27.181 -61.969 1.00 67.06 830 PRO A O 1
ATOM 6671 N N . LYS A 1 831 ? 29.321 -28.445 -60.610 1.00 71.81 831 LYS A N 1
ATOM 6672 C CA . LYS A 1 831 ? 29.915 -27.358 -59.832 1.00 71.81 831 LYS A CA 1
ATOM 6673 C C . LYS A 1 831 ? 31.380 -27.244 -60.240 1.00 71.81 831 LYS A C 1
ATOM 6675 O O . LYS A 1 831 ? 32.210 -27.986 -59.711 1.00 71.81 831 LYS A O 1
ATOM 6680 N N . PRO A 1 832 ? 31.712 -26.433 -61.260 1.00 74.44 832 PRO A N 1
ATOM 6681 C CA . PRO A 1 832 ? 33.097 -26.284 -61.656 1.00 74.44 832 PRO A CA 1
ATOM 6682 C C . PRO A 1 832 ? 33.886 -25.518 -60.592 1.00 74.44 832 PRO A C 1
ATOM 6684 O O . PRO A 1 832 ? 33.588 -24.378 -60.247 1.00 74.44 832 PRO A O 1
ATOM 6687 N N . HIS A 1 833 ? 34.942 -26.157 -60.120 1.00 77.38 833 HIS A N 1
ATOM 6688 C CA . HIS A 1 833 ? 35.982 -25.609 -59.278 1.00 77.38 833 HIS A CA 1
ATOM 6689 C C . HIS A 1 833 ? 37.259 -25.442 -60.110 1.00 77.38 833 HIS A C 1
ATOM 6691 O O . HIS A 1 833 ? 37.969 -26.396 -60.430 1.00 77.38 833 HIS A O 1
ATOM 6697 N N . LEU A 1 834 ? 37.543 -24.209 -60.505 1.00 78.25 834 LEU A N 1
ATOM 6698 C CA . LEU A 1 834 ? 38.749 -23.823 -61.220 1.00 78.25 834 LEU A CA 1
ATOM 6699 C C . LEU A 1 834 ? 39.878 -23.608 -60.210 1.00 78.25 834 LEU A C 1
ATOM 6701 O O . LEU A 1 834 ? 39.818 -22.701 -59.395 1.00 78.25 834 LEU A O 1
ATOM 6705 N N . ASN A 1 835 ? 40.933 -24.401 -60.295 1.00 76.50 835 ASN A N 1
ATOM 6706 C CA . ASN A 1 835 ? 42.190 -24.162 -59.597 1.00 76.50 835 ASN A CA 1
ATOM 6707 C C . ASN A 1 835 ? 43.205 -23.601 -60.582 1.00 76.50 835 ASN A C 1
ATOM 6709 O O . ASN A 1 835 ? 43.388 -24.150 -61.672 1.00 76.50 835 ASN A O 1
ATOM 6713 N N . VAL A 1 836 ? 43.891 -22.535 -60.198 1.00 72.00 836 VAL A N 1
ATOM 6714 C CA . VAL A 1 836 ? 44.919 -21.930 -61.040 1.00 72.00 836 VAL A CA 1
ATOM 6715 C C . VAL A 1 836 ? 46.279 -22.232 -60.438 1.00 72.00 836 VAL A C 1
ATOM 6717 O O . VAL A 1 836 ? 46.531 -21.923 -59.283 1.00 72.00 836 VAL A O 1
ATOM 6720 N N . ASN A 1 837 ? 47.166 -22.844 -61.224 1.00 69.44 837 ASN A N 1
ATOM 6721 C CA . ASN A 1 837 ? 48.515 -23.156 -60.772 1.00 69.44 837 ASN A CA 1
ATOM 6722 C C . ASN A 1 837 ? 49.534 -22.593 -61.760 1.00 69.44 837 ASN A C 1
ATOM 6724 O O . ASN A 1 837 ? 49.543 -22.923 -62.946 1.00 69.44 837 ASN A O 1
ATOM 6728 N N . THR A 1 838 ? 50.462 -21.786 -61.262 1.00 64.50 838 THR A N 1
ATOM 6729 C CA . THR A 1 838 ? 51.692 -21.502 -62.001 1.00 64.50 838 THR A CA 1
ATOM 6730 C C . THR A 1 838 ? 52.621 -22.694 -61.842 1.00 64.50 838 THR A C 1
ATOM 6732 O O . THR A 1 838 ? 53.026 -23.005 -60.722 1.00 64.50 838 THR A O 1
ATOM 6735 N N . VAL A 1 839 ? 52.949 -23.375 -62.936 1.00 62.12 839 VAL A N 1
ATOM 6736 C CA . VAL A 1 839 ? 53.857 -24.523 -62.899 1.00 62.12 839 VAL A CA 1
ATOM 6737 C C . VAL A 1 839 ? 55.000 -24.276 -63.866 1.00 62.12 839 VAL A C 1
ATOM 6739 O O . VAL A 1 839 ? 54.758 -24.024 -65.043 1.00 62.12 839 VAL A O 1
ATOM 6742 N N . ASP A 1 840 ? 56.234 -24.392 -63.378 1.00 52.12 840 ASP A N 1
ATOM 6743 C CA . ASP A 1 840 ? 57.427 -24.298 -64.225 1.00 52.12 840 ASP A CA 1
ATOM 6744 C C . ASP A 1 840 ? 57.746 -25.628 -64.941 1.00 52.12 840 ASP A C 1
ATOM 6746 O O . ASP A 1 840 ? 58.573 -25.633 -65.844 1.00 52.12 840 ASP A O 1
ATOM 6750 N N . ASN A 1 841 ? 57.091 -26.747 -64.583 1.00 52.41 841 ASN A N 1
ATOM 6751 C CA . ASN A 1 841 ? 57.142 -28.040 -65.289 1.00 52.41 841 ASN A CA 1
ATOM 6752 C C . ASN A 1 841 ? 56.012 -28.985 -64.829 1.00 52.41 841 ASN A C 1
ATOM 6754 O O . ASN A 1 841 ? 56.064 -29.510 -63.716 1.00 52.41 841 ASN A O 1
ATOM 6758 N N . VAL A 1 842 ? 55.008 -29.252 -65.673 1.00 51.41 842 VAL A N 1
ATOM 6759 C CA . VAL A 1 842 ? 54.055 -30.359 -65.448 1.00 51.41 842 VAL A CA 1
ATOM 6760 C C . VAL A 1 842 ? 54.552 -31.581 -66.224 1.00 51.41 842 VAL A C 1
ATOM 6762 O O . VAL A 1 842 ? 54.700 -31.512 -67.441 1.00 51.41 842 VAL A O 1
ATOM 6765 N N . MET A 1 843 ? 54.811 -32.696 -65.534 1.00 49.69 843 MET A N 1
ATOM 6766 C CA . MET A 1 843 ? 54.981 -34.010 -66.171 1.00 49.69 843 MET A CA 1
ATOM 6767 C C . MET A 1 843 ? 53.634 -34.437 -66.769 1.00 49.69 843 MET A C 1
ATOM 6769 O O . MET A 1 843 ? 52.642 -34.525 -66.048 1.00 49.69 843 MET A O 1
ATOM 6773 N N . TYR A 1 844 ? 53.609 -34.652 -68.084 1.00 50.44 844 TYR A N 1
ATOM 6774 C CA . TYR A 1 844 ? 52.443 -35.107 -68.839 1.00 50.44 844 TYR A CA 1
ATOM 6775 C C . TYR A 1 844 ? 52.059 -36.529 -68.404 1.00 50.44 844 TYR A C 1
ATOM 6777 O O . TYR A 1 844 ? 52.826 -37.462 -68.625 1.00 50.44 844 TYR A O 1
ATOM 6785 N N . ASP A 1 845 ? 50.892 -36.689 -67.779 1.00 47.03 845 ASP A N 1
ATOM 6786 C CA . ASP A 1 845 ? 50.291 -37.999 -67.506 1.00 47.03 845 ASP A CA 1
ATOM 6787 C C . ASP A 1 845 ? 49.195 -38.268 -68.550 1.00 47.03 845 ASP A C 1
ATOM 6789 O O . ASP A 1 845 ? 48.251 -37.483 -68.683 1.00 47.03 845 ASP A O 1
ATOM 6793 N N . ASP A 1 846 ? 49.321 -39.368 -69.296 1.00 51.19 846 ASP A N 1
ATOM 6794 C CA . ASP A 1 846 ? 48.505 -39.733 -70.469 1.00 51.19 846 ASP A CA 1
ATOM 6795 C C . ASP A 1 846 ? 47.009 -39.978 -70.158 1.00 51.19 846 ASP A C 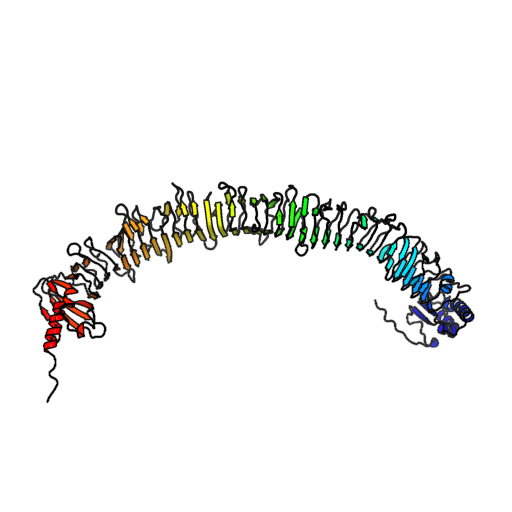1
ATOM 6797 O O . ASP A 1 846 ? 46.207 -40.238 -71.064 1.00 51.19 846 ASP A O 1
ATOM 6801 N N . GLN A 1 847 ? 46.596 -39.899 -68.888 1.00 51.06 847 GLN A N 1
ATOM 6802 C CA . GLN A 1 847 ? 45.194 -40.022 -68.467 1.00 51.06 847 GLN A CA 1
ATOM 6803 C C . GLN A 1 847 ? 44.442 -38.682 -68.388 1.00 51.06 847 GLN A C 1
ATOM 6805 O O . GLN A 1 847 ? 43.210 -38.679 -68.417 1.00 51.06 847 GLN A O 1
ATOM 6810 N N . ASN A 1 848 ? 45.149 -37.548 -68.351 1.00 52.25 848 ASN A N 1
ATOM 6811 C CA . ASN A 1 848 ? 44.553 -36.216 -68.240 1.00 52.25 848 ASN A CA 1
ATOM 6812 C C . ASN A 1 848 ? 44.639 -35.477 -69.584 1.00 52.25 848 ASN A C 1
ATOM 6814 O O . ASN A 1 848 ? 45.719 -35.298 -70.140 1.00 52.25 848 ASN A O 1
ATOM 6818 N N . GLN A 1 849 ? 43.506 -35.031 -70.136 1.00 58.75 849 GLN A N 1
ATOM 6819 C CA . GLN A 1 849 ? 43.521 -34.286 -71.399 1.00 58.75 849 GLN A CA 1
ATOM 6820 C C . GLN A 1 849 ? 43.993 -32.848 -71.200 1.00 58.75 849 GLN A C 1
ATOM 6822 O O . GLN A 1 849 ? 43.413 -32.104 -70.409 1.00 58.75 849 GLN A O 1
ATOM 6827 N N . TYR A 1 850 ? 45.001 -32.476 -71.989 1.00 57.91 850 TYR A N 1
ATOM 6828 C CA . TYR A 1 850 ? 45.490 -31.114 -72.146 1.00 57.91 850 TYR A CA 1
ATOM 6829 C C . TYR A 1 850 ? 44.802 -30.465 -73.344 1.00 57.91 850 TYR A C 1
ATOM 6831 O O . TYR A 1 850 ? 44.934 -30.935 -74.475 1.00 57.91 850 TYR A O 1
ATOM 6839 N N . VAL A 1 851 ? 44.079 -29.373 -73.110 1.00 61.12 851 VAL A N 1
ATOM 6840 C CA . VAL A 1 851 ? 43.566 -28.529 -74.196 1.00 61.12 851 VAL A CA 1
ATOM 6841 C C . VAL A 1 851 ? 44.498 -27.330 -74.348 1.00 61.12 851 VAL A C 1
ATOM 6843 O O . VAL A 1 851 ? 44.631 -26.529 -73.423 1.00 61.12 851 VAL A O 1
ATOM 6846 N N . PHE A 1 852 ? 45.143 -27.211 -75.511 1.00 55.91 852 PHE A N 1
ATOM 6847 C CA . PHE A 1 852 ? 45.871 -26.004 -75.904 1.00 55.91 852 PHE A CA 1
ATOM 6848 C C . PHE A 1 852 ? 44.889 -25.012 -76.514 1.00 55.91 852 PHE A C 1
ATOM 6850 O O . PHE A 1 852 ? 44.205 -25.317 -77.495 1.00 55.91 852 PHE A O 1
ATOM 6857 N N . VAL A 1 853 ? 44.804 -23.824 -75.925 1.00 60.88 853 VAL A N 1
ATOM 6858 C CA . VAL A 1 853 ? 43.880 -22.782 -76.373 1.00 60.88 853 VAL A CA 1
ATOM 6859 C C . VAL A 1 853 ? 44.689 -21.639 -76.981 1.00 60.88 853 VAL A C 1
ATOM 6861 O O . VAL A 1 853 ? 45.285 -20.844 -76.265 1.00 60.88 853 VAL A O 1
ATOM 6864 N N . HIS A 1 854 ? 44.688 -21.540 -78.315 1.00 57.44 854 HIS A N 1
ATOM 6865 C CA . HIS A 1 854 ? 45.246 -20.390 -79.050 1.00 57.44 854 HIS A CA 1
ATOM 6866 C C . HIS A 1 854 ? 44.206 -19.277 -79.307 1.00 57.44 854 HIS A C 1
ATOM 6868 O O . HIS A 1 854 ? 44.508 -18.277 -79.956 1.00 57.44 854 HIS A O 1
ATOM 6874 N N . GLY A 1 855 ? 42.964 -19.457 -78.840 1.00 61.06 855 GLY A N 1
ATOM 6875 C CA . GLY A 1 855 ? 41.860 -18.507 -79.000 1.00 61.06 855 GLY A CA 1
ATOM 6876 C C . GLY A 1 855 ? 41.620 -17.649 -77.755 1.00 61.06 855 GLY A C 1
ATOM 6877 O O . GLY A 1 855 ? 41.964 -18.027 -76.641 1.00 61.06 855 GLY A O 1
ATOM 6878 N N . SER A 1 856 ? 40.972 -16.497 -77.931 1.00 69.06 856 SER A N 1
ATOM 6879 C CA . SER A 1 856 ? 40.675 -15.563 -76.834 1.00 69.06 856 SER A CA 1
ATOM 6880 C C . SER A 1 856 ? 39.470 -15.960 -75.966 1.00 69.06 856 SER A C 1
ATOM 6882 O O . SER A 1 856 ? 39.221 -15.287 -74.967 1.00 69.06 856 SER A O 1
ATOM 6884 N N . SER A 1 857 ? 38.738 -17.027 -76.319 1.00 80.19 857 SER A N 1
ATOM 6885 C CA . SER A 1 857 ? 37.498 -17.499 -75.674 1.00 80.19 857 SER A CA 1
ATOM 6886 C C . SER A 1 857 ? 37.498 -19.019 -75.507 1.00 80.19 857 SER A C 1
ATOM 6888 O O . SER A 1 857 ? 37.890 -19.731 -76.435 1.00 80.19 857 SER A O 1
ATOM 6890 N N . LEU A 1 858 ? 37.023 -19.513 -74.362 1.00 82.38 858 LEU A N 1
ATOM 6891 C CA . LEU A 1 858 ? 36.892 -20.937 -74.065 1.00 82.38 858 LEU A CA 1
ATOM 6892 C C . LEU A 1 858 ? 35.553 -21.241 -73.381 1.00 82.38 858 LEU A C 1
ATOM 6894 O O . LEU A 1 858 ? 35.319 -20.823 -72.248 1.00 82.38 858 LEU A O 1
ATOM 6898 N N . ASP A 1 859 ? 34.698 -22.016 -74.047 1.00 80.69 859 ASP A N 1
ATOM 6899 C CA . ASP A 1 859 ? 33.449 -22.510 -73.459 1.00 80.69 859 ASP A CA 1
ATOM 6900 C C . ASP A 1 859 ? 33.724 -23.719 -72.558 1.00 80.69 859 ASP A C 1
ATOM 6902 O O . ASP A 1 859 ? 34.171 -24.778 -73.009 1.00 80.69 859 ASP A O 1
ATOM 6906 N N . THR A 1 860 ? 33.472 -23.548 -71.261 1.00 79.94 860 THR A N 1
ATOM 6907 C CA . THR A 1 860 ? 33.774 -24.561 -70.241 1.00 79.94 860 THR A CA 1
ATOM 6908 C C . THR A 1 860 ? 32.875 -25.791 -70.330 1.00 79.94 860 THR A C 1
ATOM 6910 O O . THR A 1 860 ? 33.305 -26.882 -69.944 1.00 79.94 860 THR A O 1
ATOM 6913 N N . THR A 1 861 ? 31.667 -25.662 -70.882 1.00 74.75 861 THR A N 1
ATOM 6914 C CA . THR A 1 861 ? 30.783 -26.797 -71.150 1.00 74.75 861 THR A CA 1
ATOM 6915 C C . THR A 1 861 ? 31.283 -27.569 -72.368 1.00 74.75 861 THR A C 1
ATOM 6917 O O . THR A 1 861 ? 31.307 -28.796 -72.347 1.00 74.75 861 THR A O 1
ATOM 6920 N N . GLU A 1 862 ? 31.739 -26.882 -73.417 1.00 76.75 862 GLU A N 1
ATOM 6921 C CA . GLU A 1 862 ? 32.315 -27.522 -74.609 1.00 76.75 862 GLU A CA 1
ATOM 6922 C C . GLU A 1 862 ? 33.611 -28.288 -74.295 1.00 76.75 862 GLU A C 1
ATOM 6924 O O . GLU A 1 862 ? 33.828 -29.387 -74.810 1.00 76.75 862 GLU A O 1
ATOM 6929 N N . VAL A 1 863 ? 34.452 -27.761 -73.399 1.00 77.94 863 VAL A N 1
ATOM 6930 C CA . VAL A 1 863 ? 35.644 -28.471 -72.898 1.00 77.94 863 VAL A CA 1
ATOM 6931 C C . VAL A 1 863 ? 35.253 -29.778 -72.202 1.00 77.94 863 VAL A C 1
ATOM 6933 O O . VAL A 1 863 ? 35.806 -30.834 -72.520 1.00 77.94 863 VAL A O 1
ATOM 6936 N N . LEU A 1 864 ? 34.257 -29.733 -71.312 1.00 76.81 864 LEU A N 1
ATOM 6937 C CA . LEU A 1 864 ? 33.726 -30.925 -70.651 1.00 76.81 864 LEU A CA 1
ATOM 6938 C C . LEU A 1 864 ? 33.107 -31.911 -71.661 1.00 76.81 864 LEU A C 1
ATOM 6940 O O . LEU A 1 864 ? 33.366 -33.110 -71.569 1.00 76.81 864 LEU A O 1
ATOM 6944 N N . LYS A 1 865 ? 32.347 -31.428 -72.658 1.00 73.19 865 LYS A N 1
ATOM 6945 C CA . LYS A 1 865 ? 31.760 -32.256 -73.732 1.00 73.19 865 LYS A CA 1
ATOM 6946 C C . LYS A 1 865 ? 32.829 -33.007 -74.512 1.00 73.19 865 LYS A C 1
ATOM 6948 O O . LYS A 1 865 ? 32.713 -34.215 -74.699 1.00 73.19 865 LYS A O 1
ATOM 6953 N N . ARG A 1 866 ? 33.879 -32.312 -74.960 1.00 72.00 866 ARG A N 1
ATOM 6954 C CA . ARG A 1 866 ? 34.988 -32.936 -75.696 1.00 72.00 866 ARG A CA 1
ATOM 6955 C C . ARG A 1 866 ? 35.666 -34.012 -74.859 1.00 72.00 866 ARG A C 1
ATOM 6957 O O . ARG A 1 866 ? 35.919 -35.096 -75.379 1.00 72.00 866 ARG A O 1
ATOM 6964 N N . HIS A 1 867 ? 35.871 -33.751 -73.570 1.00 74.69 867 HIS A N 1
ATOM 6965 C CA . HIS A 1 867 ? 36.452 -34.725 -72.655 1.00 74.69 867 HIS A CA 1
ATOM 6966 C C . HIS A 1 867 ? 35.566 -35.967 -72.475 1.00 74.69 867 HIS A C 1
ATOM 6968 O O . HIS A 1 867 ? 36.026 -37.087 -72.702 1.00 74.69 867 HIS A O 1
ATOM 6974 N N . LEU A 1 868 ? 34.277 -35.789 -72.169 1.00 71.81 868 LEU A N 1
ATOM 6975 C CA . LEU A 1 868 ? 33.326 -36.895 -72.012 1.00 71.81 868 LEU A CA 1
ATOM 6976 C C . LEU A 1 868 ? 33.175 -37.718 -73.306 1.00 71.81 868 LEU A C 1
ATOM 6978 O O . LEU A 1 868 ? 33.262 -38.943 -73.259 1.00 71.81 868 LEU A O 1
ATOM 6982 N N . ASN A 1 869 ? 33.061 -37.066 -74.468 1.00 68.12 869 ASN A N 1
ATOM 6983 C CA . ASN A 1 869 ? 32.929 -37.738 -75.769 1.00 68.12 869 ASN A CA 1
ATOM 6984 C C . ASN A 1 869 ? 34.207 -38.487 -76.180 1.00 68.12 869 ASN A C 1
ATOM 6986 O O . ASN A 1 869 ? 34.144 -39.581 -76.740 1.00 68.12 869 ASN A O 1
ATOM 6990 N N . SER A 1 870 ? 35.382 -37.930 -75.882 1.00 62.25 870 SER A N 1
ATOM 6991 C CA . SER A 1 870 ? 36.663 -38.594 -76.155 1.00 62.25 870 SER A CA 1
ATOM 6992 C C . SER A 1 870 ? 36.912 -39.824 -75.268 1.00 62.25 870 SER A C 1
ATOM 6994 O O . SER A 1 870 ? 37.618 -40.743 -75.685 1.00 62.25 870 SER A O 1
ATOM 6996 N N . ASN A 1 871 ? 36.278 -39.886 -74.090 1.00 53.81 871 ASN A N 1
ATOM 6997 C CA . ASN A 1 871 ? 36.288 -41.051 -73.206 1.00 53.81 871 ASN A CA 1
ATOM 6998 C C . ASN A 1 871 ? 35.165 -42.062 -73.514 1.00 53.81 871 ASN A C 1
ATOM 7000 O O . ASN A 1 871 ? 35.360 -43.252 -73.269 1.00 53.81 871 ASN A O 1
ATOM 7004 N N . GLU A 1 872 ? 34.043 -41.666 -74.131 1.00 49.88 872 GLU A N 1
ATOM 7005 C CA . GLU A 1 872 ? 33.073 -42.631 -74.688 1.00 49.88 872 GLU A CA 1
ATOM 7006 C C . GLU A 1 872 ? 33.679 -43.470 -75.829 1.00 49.88 872 GLU A C 1
ATOM 7008 O O . GLU A 1 872 ? 33.353 -44.651 -75.960 1.00 49.88 872 GLU A O 1
ATOM 7013 N N . GLY A 1 873 ? 34.657 -42.922 -76.565 1.00 44.53 873 GLY A N 1
ATOM 7014 C CA . GLY A 1 873 ? 35.505 -43.676 -77.500 1.00 44.53 873 GLY A CA 1
ATOM 7015 C C . GLY A 1 873 ? 36.420 -44.723 -76.840 1.00 44.53 873 GLY A C 1
ATOM 7016 O O . GLY A 1 873 ? 36.988 -45.563 -77.534 1.00 44.53 873 GLY A O 1
ATOM 7017 N N . LYS A 1 874 ? 36.535 -44.716 -75.502 1.00 44.00 874 LYS A N 1
ATOM 7018 C CA . LYS A 1 874 ? 37.257 -45.700 -74.677 1.00 44.00 874 LYS A CA 1
ATOM 7019 C C . LYS A 1 874 ? 36.305 -46.521 -73.790 1.00 44.00 874 LYS A C 1
ATOM 7021 O O . LYS A 1 874 ? 36.667 -46.926 -72.685 1.00 44.00 874 LYS A O 1
ATOM 7026 N N . LYS A 1 875 ? 35.088 -46.841 -74.254 1.00 33.97 875 LYS A N 1
ATOM 7027 C CA . LYS A 1 875 ? 34.338 -47.968 -73.672 1.00 33.97 875 LYS A CA 1
ATOM 7028 C C . LYS A 1 875 ? 35.009 -49.288 -74.057 1.00 33.97 875 LYS A C 1
ATOM 7030 O O . LYS A 1 875 ? 35.037 -49.679 -75.219 1.00 33.97 875 LYS A O 1
ATOM 7035 N N . ARG A 1 876 ? 35.530 -49.957 -73.026 1.00 35.81 876 ARG A N 1
ATOM 7036 C CA . ARG A 1 876 ? 35.981 -51.353 -72.995 1.00 35.81 876 ARG A CA 1
ATOM 7037 C C . ARG A 1 876 ? 35.108 -52.259 -73.872 1.00 35.81 876 ARG A C 1
ATOM 7039 O O . ARG A 1 876 ? 33.925 -52.438 -73.589 1.00 35.81 876 ARG A O 1
ATOM 7046 N N . ILE A 1 877 ? 35.742 -52.910 -74.845 1.00 31.27 877 ILE A N 1
ATOM 7047 C CA . ILE A 1 877 ? 35.381 -54.278 -75.223 1.00 31.27 877 ILE A CA 1
ATOM 7048 C C . ILE A 1 877 ? 35.562 -55.119 -73.942 1.00 31.27 877 ILE A C 1
ATOM 7050 O O . ILE A 1 877 ? 36.618 -55.013 -73.308 1.00 31.27 877 ILE A O 1
ATOM 7054 N N . PRO A 1 878 ? 34.549 -55.871 -73.480 1.00 36.16 878 PRO A N 1
ATOM 7055 C CA . PRO A 1 878 ? 34.725 -56.773 -72.354 1.00 36.16 878 PRO A CA 1
ATOM 7056 C C . PRO A 1 878 ? 35.731 -57.865 -72.724 1.00 36.16 878 PRO A C 1
ATOM 7058 O O . PRO A 1 878 ? 35.787 -58.304 -73.869 1.00 36.16 878 PRO A O 1
ATOM 7061 N N . ALA A 1 879 ? 36.523 -58.278 -71.737 1.00 39.91 879 ALA A N 1
ATOM 7062 C CA . ALA A 1 879 ? 37.480 -59.366 -71.853 1.00 39.91 879 ALA A CA 1
ATOM 7063 C C . ALA A 1 879 ? 36.846 -60.621 -72.479 1.00 39.91 879 ALA A C 1
ATOM 7065 O O . ALA A 1 879 ? 35.844 -61.130 -71.974 1.00 39.91 879 ALA A O 1
ATOM 7066 N N . SER A 1 880 ? 37.483 -61.138 -73.526 1.00 35.53 880 SER A N 1
ATOM 7067 C CA . SER A 1 880 ? 37.399 -62.540 -73.919 1.00 35.53 880 SER A CA 1
ATOM 7068 C C . SER A 1 880 ? 38.763 -62.983 -74.445 1.00 35.53 880 SER A C 1
ATOM 7070 O O . SER A 1 880 ? 39.227 -62.432 -75.445 1.00 35.53 880 SER A O 1
ATOM 7072 N N . GLU A 1 881 ? 39.297 -63.985 -73.741 1.00 31.56 881 GLU A N 1
ATOM 7073 C CA . GLU A 1 881 ? 40.543 -64.758 -73.918 1.00 31.56 881 GLU A CA 1
ATOM 7074 C C . GLU A 1 881 ? 41.847 -64.146 -73.391 1.00 31.56 881 GLU A C 1
ATOM 7076 O O . GLU A 1 881 ? 42.440 -63.252 -74.033 1.00 31.56 881 GLU A O 1
#

Radius of gyration: 57.17 Å; chains: 1; bounding box: 105×88×163 Å

pLDDT: mean 83.04, std 13.19, range [24.67, 97.5]

Sequence (881 aa):
VDSETYIMPIFINEFNMYYVVHCLIMDYRFLEDNEQLLADKFNIDSTKWNFSLQIDFKFQIKEKNETAIDKINTLLNCSFVNCESINNLKICFYDTNMKLNTMNIPNKKSTICLTNCGPDLLSSLPKNFTELHMYYMKIVQSVILQKSINFVLCKNISMQDNVKISIPKECANLTLTNVEGIIECANLGIVKCLKDSWFDYSRDNDGYLGFSMMHVICQSDFEIHGNYMNLVLDDIVFDSQYIMKFTGILLNASIGNCVGTINFQETEYSDTFTLIKISLSNCRVILPKAIGTLTFYDVHIPHKLMINSYIDFLCINSVKIETGQALTVQFRCIRVDIDCSSGMFKLFDEIIQELQNDSSKQNFIYKQRVNDLFVIKEKSLRLEMNSKVVKSSTIVYMADVIFEDPIFWVINNHIESFVLYNVKGTISLTGIITGEFFGNDSGSLSIVRVKRAAPPTITIKGLIVRKPVDINCILDSLTLENIKYDVSELILRVYYRCSNINVCMYTGLLTISSLSLVDVHLTKAILIYNEVENSLTINGETKLGRYSLPSHIRHLFLNMVVMTASNVFYLHETLTTIEISNCKGLFVFKGLFDIYKLELEEMSTIKFHAVAENLVTLELCNLTIKNSIFAENCIIELILKEIHSRNYSIFKIGSTCLLISVINSSCEIHLKNKDKTVKIVCRKGEKYIFWREDLSELFHLELIKSFLSRKIVLPDNIQHASFKEVHGTIKYPIIINDACTKVEITKCSGVIKCLNVKNLDSISVNEFSDHNLEIHLEISRSLVIRIVYEFTGTDAICIYIHLEISCHLSFSQHSLEDTLTKPLRIILQPKPHLNVNTVDNVMYDDQNQYVFVHGSSLDTTEVLKRHLNSNEGKKRIPASE